Protein 8HJO (pdb70)

Structure (mmCIF, N/CA/C/O backbone):
data_8HJO
#
_entry.id   8HJO
#
_cell.length_a   58.159
_cell.length_b   78.270
_cell.length_c   96.625
_cell.angle_alpha   90.000
_cell.angle_beta   92.925
_cell.angle_gamma   90.000
#
_symmetry.space_group_name_H-M   'P 1 21 1'
#
loop_
_entity.id
_entity.type
_entity.pdbx_description
1 polymer glycosyltranseferease
2 non-polymer "URIDINE-5'-DIPHOSPHATE"
3 non-polymer 2-AMINO-2-HYDROXYMETHYL-PROPANE-1,3-DIOL
4 non-polymer DI(HYDROXYETHYL)ETHER
5 water water
#
loop_
_atom_site.group_PDB
_atom_site.id
_atom_site.type_symbol
_atom_site.label_atom_id
_atom_site.label_alt_id
_atom_site.label_comp_id
_atom_site.label_asym_id
_atom_site.label_entity_id
_atom_site.label_seq_id
_atom_site.pdbx_PDB_ins_code
_atom_site.Cartn_x
_atom_site.Cartn_y
_atom_site.Cartn_z
_atom_site.occupancy
_atom_site.B_iso_or_equiv
_atom_site.auth_seq_id
_atom_site.auth_comp_id
_atom_site.auth_asym_id
_atom_site.auth_atom_id
_atom_site.pdbx_PDB_model_num
ATOM 1 N N . THR A 1 9 ? -26.93100 -3.44100 16.89500 1.000 65.86000 9 THR A N 1
ATOM 2 C CA . THR A 1 9 ? -26.01600 -3.66700 15.78100 1.000 49.80000 9 THR A CA 1
ATOM 3 C C . THR A 1 9 ? -26.65900 -4.57900 14.73900 1.000 40.49000 9 THR A C 1
ATOM 4 O O . THR A 1 9 ? -27.24600 -5.60400 15.08700 1.000 45.01000 9 THR A O 1
ATOM 8 N N . THR A 1 10 ? -26.55600 -4.20700 13.46500 1.000 36.05000 10 THR A N 1
ATOM 9 C CA . THR A 1 10 ? -27.11200 -5.03700 12.40100 1.000 30.20000 10 THR A CA 1
ATOM 10 C C . THR A 1 10 ? -26.21900 -6.24600 12.14200 1.000 24.49000 10 THR A C 1
ATOM 11 O O . THR A 1 10 ? -25.00400 -6.11100 11.97300 1.000 27.02000 10 THR A O 1
ATOM 15 N N . THR A 1 11 ? -26.82900 -7.42600 12.09700 1.000 24.43000 11 THR A N 1
ATOM 16 C CA . THR A 1 11 ? -26.09800 -8.67000 11.94300 1.000 26.03000 11 THR A CA 1
ATOM 17 C C . THR A 1 11 ? -26.31700 -9.22600 10.54900 1.000 23.00000 11 THR A C 1
ATOM 18 O O . THR A 1 11 ? -27.41900 -9.13200 9.99300 1.000 22.86000 11 THR A O 1
ATOM 22 N N . ILE A 1 12 ? -25.25100 -9.80900 10.00100 1.000 18.03000 12 ILE A N 1
ATOM 23 C CA . ILE A 1 12 ? -25.25500 -10.42400 8.68300 1.000 17.89000 12 ILE A CA 1
ATOM 24 C C . ILE A 1 12 ? -24.66700 -11.81500 8.83300 1.000 18.33000 12 ILE A C 1
ATOM 25 O O . ILE A 1 12 ? -23.57600 -11.96700 9.39600 1.000 23.10000 12 ILE A O 1
ATOM 30 N N . LEU A 1 13 ? -25.36100 -12.82300 8.31900 1.000 16.54000 13 LEU A N 1
ATOM 31 C CA . LEU A 1 13 ? -24.75800 -14.14600 8.18400 1.000 17.11000 13 LEU A CA 1
ATOM 32 C C . LEU A 1 13 ? -24.28300 -14.29400 6.74500 1.000 19.49000 13 LEU A C 1
ATOM 33 O O . LEU A 1 13 ? -25.04300 -14.02300 5.80600 1.000 19.45000 13 LEU A O 1
ATOM 38 N N . MET A 1 14 ? -23.05800 -14.76800 6.57100 1.000 16.29000 14 MET A N 1
ATOM 39 C CA . MET A 1 14 ? -22.47300 -14.94000 5.24400 1.000 16.79000 14 MET A CA 1
ATOM 40 C C . MET A 1 14 ? -22.27000 -16.42000 4.98500 1.000 19.57000 14 MET A C 1
ATOM 41 O O . MET A 1 14 ? -21.73300 -17.13000 5.84000 1.000 19.83000 14 MET A O 1
ATOM 46 N N . LEU A 1 15 ? -22.72000 -16.88300 3.81700 1.000 15.51000 15 LEU A N 1
ATOM 47 C CA . LEU A 1 15 ? -22.62800 -18.29600 3.43200 1.000 14.52000 15 LEU A CA 1
ATOM 48 C C . LEU A 1 15 ? -21.94100 -18.43000 2.08300 1.000 17.21000 15 LEU A C 1
ATOM 49 O O . LEU A 1 15 ? -22.60000 -18.43300 1.03200 1.000 16.94000 15 LEU A O 1
ATOM 54 N N . PRO A 1 16 ? -20.62000 -18.53600 2.06800 1.000 16.03000 16 PRO A N 1
ATOM 55 C CA . PRO A 1 16 ? -19.91000 -18.81000 0.81000 1.000 12.86000 16 PRO A CA 1
ATOM 56 C C . PRO A 1 16 ? -20.12300 -20.24700 0.35100 1.000 13.48000 16 PRO A C 1
ATOM 57 O O . PRO A 1 16 ? -20.42700 -21.14600 1.14200 1.000 16.68000 16 PRO A O 1
ATOM 61 N N . TRP A 1 17 ? -19.93800 -20.47000 -0.94900 1.000 14.45000 17 TRP A N 1
ATOM 62 C CA . TRP A 1 17 ? -19.75200 -21.84100 -1.41900 1.000 16.26000 17 TRP A CA 1
ATOM 63 C C . TRP A 1 17 ? -18.44500 -22.40100 -0.83800 1.000 17.05000 17 TRP A C 1
ATOM 64 O O . TRP A 1 17 ? -17.53900 -21.66800 -0.44300 1.000 18.79000 17 TRP A O 1
ATOM 75 N N . LEU A 1 18 ? -18.36000 -23.72200 -0.77800 1.000 17.80000 18 LEU A N 1
ATOM 76 C CA . LEU A 1 18 ? -17.31700 -24.44200 -0.05400 1.000 17.54000 18 LEU A CA 1
ATOM 77 C C . LEU A 1 18 ? -15.96100 -24.45900 -0.75700 1.000 23.44000 18 LEU A C 1
ATOM 78 O O . LEU A 1 18 ? -15.22600 -25.43700 -0.59800 1.000 24.15000 18 LEU A O 1
ATOM 83 N N . GLY A 1 19 ? -15.62000 -23.45000 -1.54700 1.000 19.32000 19 GLY A N 1
ATOM 84 C CA . GLY A 1 19 ? -14.32900 -23.38400 -2.21000 1.000 18.52000 19 GLY A CA 1
ATOM 85 C C . GLY A 1 19 ? -13.47100 -22.30200 -1.58400 1.000 22.26000 19 GLY A C 1
ATOM 86 O O . GLY A 1 19 ? -13.98400 -21.28000 -1.12600 1.000 20.02000 19 GLY A O 1
ATOM 87 N N . TYR A 1 20 ? -12.14700 -22.53000 -1.58100 1.000 17.78000 20 TYR A N 1
ATOM 88 C CA . TYR A 1 20 ? -11.22300 -21.58700 -0.94600 1.000 19.41000 20 TYR A CA 1
ATOM 89 C C . TYR A 1 20 ? -11.31700 -20.18500 -1.54300 1.000 18.63000 20 TYR A C 1
ATOM 90 O O . TYR A 1 20 ? -11.26400 -19.18900 -0.81200 1.000 20.84000 20 TYR A O 1
ATOM 99 N N . GLY A 1 21 ? -11.43500 -20.08400 -2.86800 1.000 18.27000 21 GLY A N 1
ATOM 100 C CA . GLY A 1 21 ? -11.57000 -18.77300 -3.48800 1.000 19.43000 21 GLY A CA 1
ATOM 101 C C . GLY A 1 21 ? -12.84200 -18.06100 -3.07400 1.000 17.28000 21 GLY A C 1
ATOM 102 O O . GLY A 1 21 ? -12.84700 -16.84000 -2.89400 1.000 18.70000 21 GLY A O 1
ATOM 103 N N . HIS A 1 22 ? -13.93800 -18.80900 -2.93600 1.000 17.99000 22 HIS A N 1
ATOM 104 C CA . HIS A 1 22 ? -15.18900 -18.23700 -2.44600 1.000 19.60000 22 HIS A CA 1
ATOM 105 C C . HIS A 1 22 ? -15.07400 -17.81100 -0.98600 1.000 19.98000 22 HIS A C 1
ATOM 106 O O . HIS A 1 22 ? -15.53200 -16.72700 -0.60500 1.000 17.64000 22 HIS A O 1
ATOM 113 N N . LEU A 1 23 ? -14.53100 -18.68100 -0.13900 1.000 18.06000 23 LEU A N 1
ATOM 114 C CA . LEU A 1 23 ? -14.30000 -18.30500 1.25800 1.000 18.74000 23 LEU A CA 1
ATOM 115 C C . LEU A 1 23 ? -13.44500 -17.04100 1.35400 1.000 19.71000 23 LEU A C 1
ATOM 116 O O . LEU A 1 23 ? -13.72300 -16.15500 2.17200 1.000 21.30000 23 LEU A O 1
ATOM 121 N N A SER A 1 24 ? -12.39400 -16.95000 0.53100 0.760 18.73000 24 SER A N 1
ATOM 122 N N B SER A 1 24 ? -12.39700 -16.94900 0.53100 0.240 18.77000 24 SER A N 1
ATOM 123 C CA A SER A 1 24 ? -11.47600 -15.81800 0.60400 0.760 20.49000 24 SER A CA 1
ATOM 124 C CA B SER A 1 24 ? -11.47900 -15.81800 0.61200 0.240 20.51000 24 SER A CA 1
ATOM 125 C C A SER A 1 24 ? -12.19200 -14.51700 0.27100 0.760 21.00000 24 SER A C 1
ATOM 126 C C B SER A 1 24 ? -12.18300 -14.51300 0.26600 0.240 21.07000 24 SER A C 1
ATOM 127 O O A SER A 1 24 ? -12.06500 -13.52000 0.99100 0.760 20.34000 24 SER A O 1
ATOM 128 O O B SER A 1 24 ? -12.03200 -13.50700 0.96900 0.240 20.50000 24 SER A O 1
ATOM 133 N N . ALA A 1 25 ? -12.95800 -14.51000 -0.82000 1.000 18.23000 25 ALA A N 1
ATOM 134 C CA . ALA A 1 25 ? -13.63200 -13.28300 -1.21900 1.000 16.42000 25 ALA A CA 1
ATOM 135 C C . ALA A 1 25 ? -14.72200 -12.89700 -0.22300 1.000 17.08000 25 ALA A C 1
ATOM 136 O O . ALA A 1 25 ? -14.88400 -11.70700 0.08800 1.000 18.07000 25 ALA A O 1
ATOM 138 N N . PHE A 1 26 ? -15.48000 -13.88000 0.28100 1.000 15.99000 26 PHE A N 1
ATOM 139 C CA . PHE A 1 26 ? -16.48600 -13.58200 1.29500 1.000 15.03000 26 PHE A CA 1
ATOM 140 C C . PHE A 1 26 ? -15.83700 -13.01600 2.55400 1.000 16.70000 26 PHE A C 1
ATOM 141 O O . PHE A 1 26 ? -16.40100 -12.13500 3.20300 1.000 17.13000 26 PHE A O 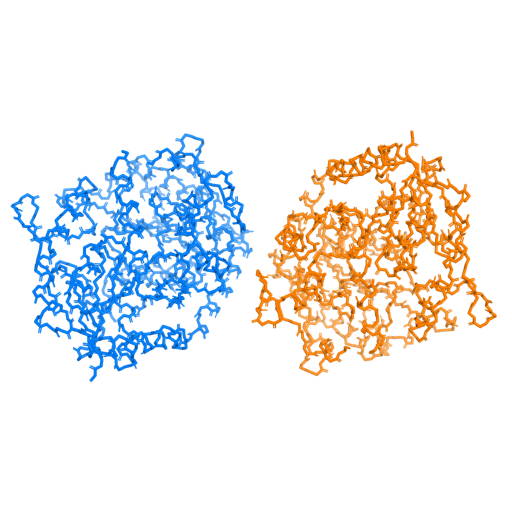1
ATOM 149 N N . LEU A 1 27 ? -14.66200 -13.53200 2.92900 1.000 17.62000 27 LEU A N 1
ATOM 150 C CA . LEU A 1 27 ? -13.99700 -13.04200 4.13600 1.000 19.41000 27 LEU A CA 1
ATOM 151 C C . LEU A 1 27 ? -13.54400 -11.60300 3.97100 1.000 21.45000 27 LEU A C 1
ATOM 152 O O . LEU A 1 27 ? -13.69900 -10.79600 4.89200 1.000 19.47000 27 LEU A O 1
ATOM 157 N N . GLU A 1 28 ? -12.99400 -11.25700 2.80300 1.000 18.68000 28 GLU A N 1
ATOM 158 C CA . GLU A 1 28 ? -12.62300 -9.86900 2.55700 1.000 19.12000 28 GLU A CA 1
ATOM 159 C C . GLU A 1 28 ? -13.83700 -8.95500 2.60500 1.000 22.57000 28 GLU A C 1
ATOM 160 O O . GLU A 1 28 ? -13.75200 -7.82700 3.11900 1.000 20.85000 28 GLU A O 1
ATOM 166 N N . LEU A 1 29 ? -14.97700 -9.41900 2.07100 1.000 18.31000 29 LEU A N 1
ATOM 167 C CA . LEU A 1 29 ? -16.19800 -8.62100 2.17300 1.000 20.84000 29 LEU A CA 1
ATOM 168 C C . LEU A 1 29 ? -16.65000 -8.50300 3.62500 1.000 19.31000 29 LEU A C 1
ATOM 169 O O . LEU A 1 29 ? -17.07600 -7.42600 4.06000 1.000 21.26000 29 LEU A O 1
ATOM 174 N N . ALA A 1 30 ? -16.52000 -9.58800 4.39700 1.000 18.87000 30 ALA A N 1
ATOM 175 C CA . ALA A 1 30 ? -16.87200 -9.55000 5.81400 1.000 18.76000 30 ALA A CA 1
ATOM 176 C C . ALA A 1 30 ? -16.04900 -8.51100 6.55100 1.000 24.83000 30 ALA A C 1
ATOM 177 O O . ALA A 1 30 ? -16.57900 -7.77500 7.38700 1.000 20.47000 30 ALA A O 1
ATOM 179 N N . LYS A 1 31 ? -14.74800 -8.45300 6.26900 1.000 22.67000 31 LYS A N 1
ATOM 180 C CA . LYS A 1 31 ? -13.90000 -7.45700 6.91700 1.000 21.77000 31 LYS A CA 1
ATOM 181 C C . LYS A 1 31 ? -14.39300 -6.05000 6.62300 1.000 24.53000 31 LYS A C 1
ATOM 182 O O . LYS A 1 31 ? -14.46900 -5.20500 7.52600 1.000 25.43000 31 LYS A O 1
ATOM 188 N N . SER A 1 32 ? -14.73700 -5.77900 5.36600 1.000 26.32000 32 SER A N 1
ATOM 189 C CA . SER A 1 32 ? -15.16900 -4.43600 5.00000 1.000 25.91000 32 SER A CA 1
ATOM 190 C C . SER A 1 32 ? -16.49900 -4.08400 5.65500 1.000 24.97000 32 SER A C 1
ATOM 191 O O . SER A 1 32 ? -16.71900 -2.93400 6.05300 1.000 30.02000 32 SER A O 1
ATOM 194 N N . LEU A 1 33 ? -17.40400 -5.05800 5.77700 1.000 23.64000 33 LEU A N 1
ATOM 195 C CA . LEU A 1 33 ? -18.67300 -4.79800 6.44800 1.000 20.25000 33 LEU A CA 1
ATOM 196 C C . LEU A 1 33 ? -18.47000 -4.58300 7.94600 1.000 24.70000 33 LEU A C 1
ATOM 197 O O . LEU A 1 33 ? -19.15900 -3.75900 8.55900 1.000 25.05000 33 LEU A O 1
ATOM 202 N N . SER A 1 34 ? -17.53800 -5.32300 8.55300 1.000 25.79000 34 SER A N 1
ATOM 203 C CA . SER A 1 34 ? -17.28800 -5.17900 9.98500 1.000 25.96000 34 SER A CA 1
ATOM 204 C C . SER A 1 34 ? -16.81400 -3.77900 10.32500 1.000 30.70000 34 SER A C 1
ATOM 205 O O . SER A 1 34 ? -17.15600 -3.25400 11.39100 1.000 30.99000 34 SER A O 1
ATOM 208 N N . ARG A 1 35 ? -16.04200 -3.15500 9.42900 1.000 29.43000 35 ARG A N 1
ATOM 209 C CA . ARG A 1 35 ? -15.58900 -1.78500 9.65500 1.000 34.09000 35 ARG A CA 1
ATOM 210 C C . ARG A 1 35 ? -16.72700 -0.77600 9.54400 1.000 35.37000 35 ARG A C 1
ATOM 211 O O . ARG A 1 35 ? -16.57000 0.36800 9.97900 1.000 37.29000 35 ARG A O 1
ATOM 219 N N . ARG A 1 36 ? -17.86500 -1.17000 8.97400 1.000 32.13000 36 ARG A N 1
ATOM 220 C CA . ARG A 1 36 ? -19.04100 -0.31600 8.89800 1.000 27.60000 36 ARG A CA 1
ATOM 221 C C . ARG A 1 36 ? -20.06100 -0.64200 9.98600 1.000 31.59000 36 ARG A C 1
ATOM 222 O O . ARG A 1 36 ? -21.25200 -0.36500 9.81500 1.000 37.21000 36 ARG A O 1
ATOM 230 N N . ASN A 1 37 ? -19.61100 -1.24600 11.08800 1.000 34.57000 37 ASN A N 1
ATOM 231 C CA . ASN A 1 37 ? -20.45500 -1.55200 12.24700 1.000 43.72000 37 ASN A CA 1
ATOM 232 C C . ASN A 1 37 ? -21.57400 -2.53000 11.89500 1.000 48.98000 37 ASN A C 1
ATOM 233 O O . ASN A 1 37 ? -22.72900 -2.37000 12.30200 1.000 50.65000 37 ASN A O 1
ATOM 238 N N . PHE A 1 38 ? -21.23200 -3.54300 11.11400 1.000 30.57000 38 PHE A N 1
ATOM 239 C CA . PHE A 1 38 ? -22.02800 -4.75300 11.02000 1.000 28.38000 38 PHE A CA 1
ATOM 240 C C . PHE A 1 38 ? -21.34300 -5.82900 11.84500 1.000 24.45000 38 PHE A C 1
ATOM 241 O O . PHE A 1 38 ? -20.11400 -5.85700 11.94900 1.000 30.41000 38 PHE A O 1
ATOM 249 N N . HIS A 1 39 ? -22.14000 -6.69900 12.45400 1.000 25.44000 39 HIS A N 1
ATOM 250 C CA . HIS A 1 39 ? -21.62500 -7.90200 13.09100 1.000 23.62000 39 HIS A CA 1
ATOM 251 C C . HIS A 1 39 ? -21.83400 -9.06200 12.12600 1.000 19.86000 39 HIS A C 1
ATOM 252 O O . HIS A 1 39 ? -22.94000 -9.23800 11.61200 1.000 22.24000 39 HIS A O 1
ATOM 259 N N . ILE A 1 40 ? -20.77700 -9.83000 11.85900 1.000 22.57000 40 ILE A N 1
ATOM 260 C CA . ILE A 1 40 ? -20.81600 -10.88000 10.83900 1.000 21.62000 40 ILE A CA 1
ATOM 261 C C . ILE A 1 40 ? -20.76300 -12.25100 11.49400 1.000 26.49000 40 ILE A C 1
ATOM 262 O O . ILE A 1 40 ? -19.87600 -12.52300 12.31400 1.000 26.26000 40 ILE A O 1
ATOM 267 N N . TYR A 1 41 ? -21.70000 -13.12000 11.11700 1.000 21.70000 41 TYR A N 1
ATOM 268 C CA . TYR A 1 41 ? -21.58100 -14.55800 11.33000 1.000 21.24000 41 TYR A CA 1
ATOM 269 C C . TYR A 1 41 ? -21.08600 -15.17900 10.03100 1.000 22.20000 41 TYR A C 1
ATOM 270 O O . TYR A 1 41 ? -21.75000 -15.06700 8.99300 1.000 22.29000 41 TYR A O 1
ATOM 279 N N . PHE A 1 42 ? -19.93400 -15.82000 10.08400 1.000 18.73000 42 PHE A N 1
ATOM 280 C CA . PHE A 1 42 ? -19.30000 -16.36200 8.89000 1.000 19.38000 42 PHE A CA 1
ATOM 281 C C . PHE A 1 42 ? -19.44500 -17.87500 8.94100 1.000 20.62000 42 PHE A C 1
ATOM 282 O O . PHE A 1 42 ? -18.84900 -18.52400 9.80700 1.000 18.96000 42 PHE A O 1
ATOM 290 N N . CYS A 1 43 ? -20.22600 -18.43800 8.01200 1.000 16.78000 43 CYS A N 1
ATOM 291 C CA . CYS A 1 43 ? -20.71700 -19.80700 8.11900 1.000 18.01000 43 CYS A CA 1
ATOM 292 C C . CYS A 1 43 ? -20.09000 -20.70000 7.05500 1.000 22.58000 43 CYS A C 1
ATOM 293 O O . CYS A 1 43 ? -20.23300 -20.43100 5.85400 1.000 20.87000 43 CYS A O 1
ATOM 296 N N . SER A 1 44 ? -19.40600 -21.77100 7.48600 1.000 18.09000 44 SER A N 1
ATOM 297 C CA . SER A 1 44 ? -18.92000 -22.77700 6.53900 1.000 18.51000 44 SER A CA 1
ATOM 298 C C . SER A 1 44 ? -18.61500 -24.08000 7.27300 1.000 22.28000 44 SER A C 1
ATOM 299 O O . SER A 1 44 ? -18.81800 -24.20100 8.48100 1.000 19.36000 44 SER A O 1
ATOM 302 N N . THR A 1 45 ? -18.12800 -25.06400 6.52200 1.000 20.21000 45 THR A N 1
ATOM 303 C CA . THR A 1 45 ? -17.71300 -26.32100 7.12500 1.000 18.50000 45 THR A CA 1
ATOM 304 C C . THR A 1 45 ? -16.42100 -26.12800 7.91500 1.000 18.16000 45 THR A C 1
ATOM 305 O O . THR A 1 45 ? -15.64100 -25.20400 7.67000 1.000 23.17000 45 THR A O 1
ATOM 309 N N . SER A 1 46 ? -16.19900 -27.01800 8.88200 1.000 21.52000 46 SER A N 1
ATOM 310 C CA . SER A 1 46 ? -15.06300 -26.83100 9.78000 1.000 23.84000 46 SER A CA 1
ATOM 311 C C . SER A 1 46 ? -13.74100 -26.83100 9.01700 1.000 22.84000 46 SER A C 1
ATOM 312 O O . SER A 1 46 ? -12.83600 -26.04700 9.32600 1.000 26.34000 46 SER A O 1
ATOM 315 N N . VAL A 1 47 ? -13.61200 -27.69300 8.00800 1.000 22.63000 47 VAL A N 1
ATOM 316 C CA . VAL A 1 47 ? -12.35000 -27.76400 7.28300 1.000 22.10000 47 VAL A CA 1
ATOM 317 C C . VAL A 1 47 ? -12.09300 -26.45500 6.55200 1.000 22.11000 47 VAL A C 1
ATOM 318 O O . VAL A 1 47 ? -10.94400 -26.01300 6.43300 1.000 26.43000 47 VAL A O 1
ATOM 322 N N . ASN A 1 48 ? -13.15900 -25.79600 6.08300 1.000 22.73000 48 ASN A N 1
ATOM 323 C CA . ASN A 1 48 ? -12.98800 -24.51100 5.41500 1.000 20.91000 48 ASN A CA 1
ATOM 324 C C . ASN A 1 48 ? -12.69200 -23.40700 6.41500 1.000 23.82000 48 ASN A C 1
ATOM 325 O O . ASN A 1 48 ? -11.86500 -22.52500 6.14900 1.000 25.34000 48 ASN A O 1
ATOM 330 N N . LEU A 1 49 ? -13.37000 -23.42700 7.56500 1.000 20.89000 49 LEU A N 1
ATOM 331 C CA . LEU A 1 49 ? -13.12100 -22.39700 8.56400 1.000 26.06000 49 LEU A CA 1
ATOM 332 C C . LEU A 1 49 ? -11.68100 -22.46700 9.05300 1.000 23.95000 49 LEU A C 1
ATOM 333 O O . LEU A 1 49 ? -11.03800 -21.43200 9.25200 1.000 29.56000 49 LEU A O 1
ATOM 338 N N . ASP A 1 50 ? -11.14100 -23.68300 9.20800 1.000 26.48000 50 ASP A N 1
ATOM 339 C CA . ASP A 1 50 ? -9.75700 -23.79000 9.66600 1.000 28.67000 50 ASP A CA 1
ATOM 340 C C . ASP A 1 50 ? -8.78100 -23.24500 8.63700 1.000 28.21000 50 ASP A C 1
ATOM 341 O O . ASP A 1 50 ? -7.77700 -22.63800 9.00700 1.000 31.76000 50 ASP A O 1
ATOM 346 N N . ALA A 1 51 ? -9.06300 -23.43500 7.34800 1.000 24.36000 51 ALA A N 1
ATOM 347 C CA . ALA A 1 51 ? -8.18100 -22.92100 6.31100 1.000 28.80000 51 ALA A CA 1
ATOM 348 C C . ALA A 1 51 ? -8.20500 -21.40100 6.24500 1.000 32.98000 51 ALA A C 1
ATOM 349 O O . ALA A 1 51 ? -7.19100 -20.78200 5.91300 1.000 30.94000 51 ALA A O 1
ATOM 351 N N . ILE A 1 52 ? -9.34000 -20.78100 6.54900 1.000 26.89000 52 ILE A N 1
ATOM 352 C CA . ILE A 1 52 ? -9.45400 -19.33600 6.40900 1.000 28.89000 52 ILE A CA 1
ATOM 353 C C . ILE A 1 52 ? -9.13100 -18.56500 7.69000 1.000 30.42000 52 ILE A C 1
ATOM 354 O O . ILE A 1 52 ? -8.82200 -17.36800 7.61300 1.000 31.79000 52 ILE A O 1
ATOM 359 N N . LYS A 1 53 ? -9.19800 -19.20900 8.85500 1.000 35.27000 53 LYS A N 1
ATOM 360 C CA . LYS A 1 53 ? -8.90600 -18.52100 10.11200 1.000 37.91000 53 LYS A CA 1
ATOM 361 C C . LYS A 1 53 ? -7.58000 -17.76700 10.11900 1.000 41.36000 53 LYS A C 1
ATOM 362 O O . LYS A 1 53 ? -7.56100 -16.62800 10.62100 1.000 39.26000 53 LYS A O 1
ATOM 368 N N . PRO A 1 54 ? -6.46800 -18.29700 9.59100 1.000 37.12000 54 PRO A N 1
ATOM 369 C CA . PRO A 1 54 ? -5.21800 -17.51800 9.61700 1.000 41.28000 54 PRO A CA 1
ATOM 370 C C . PRO A 1 54 ? -5.31200 -16.19700 8.87900 1.000 35.77000 54 PRO A C 1
ATOM 371 O O . PRO A 1 54 ? -4.51300 -15.29300 9.15000 1.000 34.37000 54 PRO A O 1
ATOM 375 N N . LYS A 1 55 ? -6.26700 -16.04500 7.96800 1.000 30.74000 55 LYS A N 1
ATOM 376 C CA . LYS A 1 55 ? -6.39200 -14.82200 7.19500 1.000 33.01000 55 LYS A CA 1
ATOM 377 C C . LYS A 1 55 ? -7.18700 -13.74100 7.91300 1.000 30.50000 55 LYS A C 1
ATOM 378 O O . LYS A 1 55 ? -7.37800 -12.66500 7.34700 1.000 33.27000 55 LYS A O 1
ATOM 384 N N . LEU A 1 56 ? -7.65300 -13.99100 9.13200 1.000 26.63000 56 LEU A N 1
ATOM 385 C CA . LEU A 1 56 ? -8.43900 -12.99900 9.85300 1.000 31.64000 56 LEU A CA 1
ATOM 386 C C . LEU A 1 56 ? -7.60800 -12.40200 10.98100 1.000 32.02000 56 LEU A C 1
ATOM 387 O O . LEU A 1 56 ? -7.37600 -13.07900 11.99500 1.000 34.51000 56 LEU A O 1
ATOM 392 N N . PRO A 1 57 ? -7.13800 -11.16300 10.84600 1.000 32.53000 57 PRO A N 1
ATOM 393 C CA . PRO A 1 57 ? -6.42300 -10.50600 11.95100 1.000 34.96000 57 PRO A CA 1
ATOM 394 C C . PRO A 1 57 ? -7.25600 -10.44200 13.22500 1.000 41.78000 57 PRO A C 1
ATOM 395 O O . PRO A 1 57 ? -8.48600 -10.35000 13.18600 1.000 38.28000 57 PRO A O 1
ATOM 399 N N . SER A 1 58 ? -6.55600 -10.47400 14.36400 1.000 48.91000 58 SER A N 1
ATOM 400 C CA . SER A 1 58 ? -7.19900 -10.39100 15.67300 1.000 41.10000 58 SER A CA 1
ATOM 401 C C . SER A 1 58 ? -8.05700 -9.14000 15.83300 1.000 37.77000 58 SER A C 1
ATOM 402 O O . SER A 1 58 ? -8.98600 -9.14000 16.64800 1.000 41.39000 58 SER A O 1
ATOM 405 N N . SER A 1 59 ? -7.76800 -8.08600 15.06600 1.000 38.00000 59 SER A N 1
ATOM 406 C CA . SER A 1 59 ? -8.57500 -6.87400 15.11300 1.000 35.47000 59 SER A CA 1
ATOM 407 C C . SER A 1 59 ? -10.05100 -7.12900 14.81300 1.000 42.11000 59 SER A C 1
ATOM 408 O O . SER A 1 59 ? -10.90200 -6.31700 15.19000 1.000 41.03000 59 SER A O 1
ATOM 411 N N . PHE A 1 60 ? -10.37800 -8.23700 14.15000 1.000 33.59000 60 PHE A N 1
ATOM 412 C CA . PHE A 1 60 ? -11.75600 -8.55200 13.79400 1.000 30.60000 60 PHE A CA 1
ATOM 413 C C . PHE A 1 60 ? -12.39600 -9.59000 14.70600 1.000 36.54000 60 PHE A C 1
ATOM 414 O O . PHE A 1 60 ? -13.54200 -9.97300 14.46400 1.000 32.45000 60 PHE A O 1
ATOM 422 N N . SER A 1 61 ? -11.69200 -10.05300 15.74500 1.000 32.52000 61 SER A N 1
ATOM 423 C CA . SER A 1 61 ? -12.16400 -11.20700 16.50900 1.000 35.22000 61 SER A CA 1
ATOM 424 C C . SER A 1 61 ? -13.53400 -10.97100 17.13500 1.000 31.27000 61 SER A C 1
ATOM 425 O O . SER A 1 61 ? -14.29100 -11.92500 17.34600 1.000 48.51000 61 SER A O 1
ATOM 428 N N . ASP A 1 62 ? -13.87000 -9.71800 17.43500 1.000 36.64000 62 ASP A N 1
ATOM 429 C CA . ASP A 1 62 ? -15.12700 -9.37000 18.08700 1.000 37.90000 62 ASP A CA 1
ATOM 430 C C . ASP A 1 62 ? -16.29100 -9.21100 17.11700 1.000 49.23000 62 ASP A C 1
ATOM 431 O O . ASP A 1 62 ? -17.44700 -9.35000 17.53000 1.000 43.55000 62 ASP A O 1
ATOM 436 N N . SER A 1 63 ? -16.01800 -8.90400 15.85200 1.000 32.62000 63 SER A N 1
ATOM 437 C CA . SER A 1 63 ? -17.06000 -8.51600 14.91400 1.000 29.10000 63 SER A CA 1
ATOM 438 C C . SER A 1 63 ? -17.30800 -9.54000 13.82100 1.000 26.14000 63 SER A C 1
ATOM 439 O O . SER A 1 63 ? -18.29400 -9.40100 13.08600 1.000 28.02000 63 SER A O 1
ATOM 442 N N . ILE A 1 64 ? -16.43600 -10.53700 13.67600 1.000 28.74000 64 ILE A N 1
ATOM 443 C CA . ILE A 1 64 ? -16.59500 -11.60600 12.69800 1.000 26.36000 64 ILE A CA 1
ATOM 444 C C . ILE A 1 64 ? -16.48200 -12.92200 13.45100 1.000 35.04000 64 ILE A C 1
ATOM 445 O O . ILE A 1 64 ? -15.39500 -13.28600 13.91200 1.000 34.56000 64 ILE A O 1
ATOM 450 N N . GLN A 1 65 ? -17.59800 -13.63400 13.56700 1.000 26.00000 65 GLN A N 1
ATOM 451 C CA . GLN A 1 65 ? -17.72100 -14.85700 14.34900 1.000 25.44000 65 GLN A CA 1
ATOM 452 C C . GLN A 1 65 ? -17.94100 -16.03200 13.40600 1.000 28.81000 65 GLN A C 1
ATOM 453 O O . GLN A 1 65 ? -18.80700 -15.97000 12.52700 1.000 28.37000 65 GLN A O 1
ATOM 459 N N . PHE A 1 66 ? -17.15000 -17.08900 13.57000 1.000 25.92000 66 PHE A N 1
ATOM 460 C CA . PHE A 1 66 ? -17.30400 -18.26400 12.72300 1.000 25.02000 66 PHE A CA 1
ATOM 461 C C . PHE A 1 66 ? -18.38200 -19.19400 13.26500 1.000 31.34000 66 PHE A C 1
ATOM 462 O O . PHE A 1 66 ? -18.47100 -19.43400 14.46900 1.000 30.83000 66 PHE A O 1
ATOM 470 N N . VAL A 1 67 ? -19.20000 -19.72400 12.36000 1.000 20.77000 67 VAL A N 1
ATOM 471 C CA . VAL A 1 67 ? -20.29000 -20.62400 12.70100 1.000 19.48000 67 VAL A CA 1
ATOM 472 C C . VAL A 1 67 ? -20.12100 -21.86700 11.84400 1.000 24.56000 67 VAL A C 1
ATOM 473 O O . VAL A 1 67 ? -20.04600 -21.76700 10.61600 1.000 23.78000 67 VAL A O 1
ATOM 477 N N . GLU A 1 68 ? -20.05000 -23.03100 12.47800 1.000 20.12000 68 GLU A N 1
ATOM 478 C CA . GLU A 1 68 ? -19.82000 -24.26000 11.73800 1.000 22.66000 68 GLU A CA 1
ATOM 479 C C . GLU A 1 68 ? -21.11200 -24.80700 11.15300 1.000 24.08000 68 GLU A C 1
ATOM 480 O O . GLU A 1 68 ? -22.13300 -24.89300 11.83800 1.000 28.19000 68 GLU A O 1
ATOM 486 N N . LEU A 1 69 ? -21.05700 -25.18000 9.88200 1.000 24.19000 69 LEU A N 1
ATOM 487 C CA . LEU A 1 69 ? -22.13800 -25.86600 9.18900 1.000 18.75000 69 LEU A CA 1
ATOM 488 C C . LEU A 1 69 ? -21.73000 -27.32300 9.04300 1.000 19.61000 69 LEU A C 1
ATOM 489 O O . LEU A 1 69 ? -20.58300 -27.60500 8.68200 1.000 21.85000 69 LEU A O 1
ATOM 494 N N . HIS A 1 70 ? -22.63800 -28.24500 9.34800 1.000 20.96000 70 HIS A N 1
ATOM 495 C CA . HIS A 1 70 ? -22.34000 -29.66800 9.24900 1.000 28.13000 70 HIS A CA 1
ATOM 496 C C . HIS A 1 70 ? -23.02300 -30.25700 8.02600 1.000 24.90000 70 HIS A C 1
ATOM 497 O O . HIS A 1 70 ? -24.22300 -30.04500 7.81500 1.000 24.71000 70 HIS A O 1
ATOM 504 N N . LEU A 1 71 ? -22.25300 -30.98900 7.22400 1.000 19.24000 71 LEU A N 1
ATOM 505 C CA . LEU A 1 71 ? -22.74700 -31.75700 6.10000 1.000 19.97000 71 LEU A CA 1
ATOM 506 C C . LEU A 1 71 ? -22.87600 -33.21900 6.49300 1.000 23.55000 71 LEU A C 1
ATOM 507 O O . LEU A 1 71 ? -22.22100 -33.67600 7.43300 1.000 25.82000 71 LEU A O 1
ATOM 512 N N . PRO A 1 72 ? -23.71500 -33.98600 5.80100 1.000 22.86000 72 PRO A N 1
ATOM 513 C CA . PRO A 1 72 ? -23.72100 -35.44400 6.01000 1.000 24.14000 72 PRO A CA 1
ATOM 514 C C . PRO A 1 72 ? -22.33400 -36.02800 5.78300 1.000 31.17000 72 PRO A C 1
ATOM 515 O O . PRO A 1 72 ? -21.61000 -35.61600 4.87600 1.000 28.76000 72 PRO A O 1
ATOM 519 N N . SER A 1 73 ? -21.95500 -36.98200 6.63600 1.000 30.68000 73 SER A N 1
ATOM 520 C CA . SER A 1 73 ? -20.62100 -37.55800 6.62800 1.000 36.14000 73 SER A CA 1
ATOM 521 C C . SER A 1 73 ? -20.70500 -39.07400 6.52800 1.000 36.25000 73 SER A C 1
ATOM 522 O O . SER A 1 73 ? -21.67900 -39.69400 6.96000 1.000 35.13000 73 SER A O 1
ATOM 525 N N . SER A 1 74 ? -19.66400 -39.65800 5.95100 1.000 30.77000 74 SER A N 1
ATOM 526 C CA . SER A 1 74 ? -19.50600 -41.10300 5.86700 1.000 30.64000 74 SER A CA 1
ATOM 527 C C . SER A 1 74 ? -18.01900 -41.38600 5.76900 1.000 31.42000 74 SER A C 1
ATOM 528 O O . SER A 1 74 ? -17.25000 -40.51100 5.36100 1.000 29.18000 74 SER A O 1
ATOM 531 N N . PRO A 1 75 ? -17.57400 -42.58500 6.15800 1.000 31.99000 75 PRO A N 1
ATOM 532 C CA . PRO A 1 75 ? -16.12800 -42.87600 6.08900 1.000 32.69000 75 PRO A CA 1
ATOM 533 C C . PRO A 1 75 ? -15.52900 -42.58000 4.73200 1.000 31.13000 75 PRO A C 1
ATOM 534 O O . PRO A 1 75 ? -14.35400 -42.20400 4.62700 1.000 33.78000 75 PRO A O 1
ATOM 538 N N . GLU A 1 76 ? -16.31800 -42.71800 3.68400 1.000 30.07000 76 GLU A N 1
ATOM 539 C CA . GLU A 1 76 ? -15.84800 -42.49700 2.33400 1.000 41.45000 76 GLU A CA 1
ATOM 540 C C . GLU A 1 76 ? -15.99100 -41.04700 1.88400 1.000 37.39000 76 GLU A C 1
ATOM 541 O O . GLU A 1 76 ? -15.41500 -40.66400 0.85900 1.000 38.10000 76 GLU A O 1
ATOM 547 N N . PHE A 1 77 ? -16.73000 -40.23500 2.63200 1.000 31.66000 77 PHE A N 1
ATOM 548 C CA . PHE A 1 77 ? -16.80300 -38.79000 2.40200 1.000 26.28000 77 PHE A CA 1
ATOM 549 C C . PHE A 1 77 ? -16.82000 -38.10200 3.75900 1.000 22.24000 77 PHE A C 1
ATOM 550 O O . PHE A 1 77 ? -17.84800 -37.57200 4.19900 1.000 27.30000 77 PHE A O 1
ATOM 558 N N . PRO A 1 78 ? -15.68600 -38.09700 4.45600 1.000 24.49000 78 PRO A N 1
ATOM 559 C CA . PRO A 1 78 ? -15.65500 -37.58800 5.82400 1.000 25.57000 78 PRO A CA 1
ATOM 560 C C . PRO A 1 78 ? -15.51300 -36.07600 5.83500 1.000 26.15000 78 PRO A C 1
ATOM 561 O O . PRO A 1 78 ? -15.24200 -35.47000 4.78900 1.000 24.44000 78 PRO A O 1
ATOM 565 N N . PRO A 1 79 ? -15.66400 -35.43800 7.00100 1.000 25.50000 79 PRO A N 1
ATOM 566 C CA . PRO A 1 79 ? -15.69600 -33.96500 7.03800 1.000 25.51000 79 PRO A CA 1
ATOM 567 C C . PRO A 1 79 ? -14.42900 -33.28000 6.54500 1.000 25.87000 79 PRO A C 1
ATOM 568 O O . PRO A 1 79 ? -14.50800 -32.11800 6.11300 1.000 23.66000 79 PRO A O 1
ATOM 572 N N . HIS A 1 80 ? -13.26200 -33.93600 6.58400 1.000 23.06000 80 HIS A N 1
ATOM 573 C CA . HIS A 1 80 ? -12.09900 -33.20700 6.09400 1.000 25.91000 80 HIS A CA 1
ATOM 574 C C . HIS A 1 80 ? -12.10100 -33.05800 4.58000 1.000 23.99000 80 HIS A C 1
ATOM 575 O O . HIS A 1 80 ? -11.28600 -32.28700 4.05800 1.000 26.07000 80 HIS A O 1
ATOM 582 N N . LEU A 1 81 ? -13.02600 -33.71900 3.87800 1.000 21.18000 81 LEU A N 1
ATOM 583 C CA . LEU A 1 81 ? -13.19100 -33.54400 2.44100 1.000 18.62000 81 LEU A CA 1
ATOM 584 C C . LEU A 1 81 ? -14.33000 -32.60100 2.08200 1.000 20.40000 81 LEU A C 1
ATOM 585 O O . LEU A 1 81 ? -14.68200 -32.51100 0.90500 1.000 21.84000 81 LEU A O 1
ATOM 590 N N . HIS A 1 82 ? -14.92300 -31.90400 3.05100 1.000 19.46000 82 HIS A N 1
ATOM 591 C CA . HIS A 1 82 ? -16.09500 -31.07000 2.76700 1.000 19.72000 82 HIS A CA 1
ATOM 592 C C . HIS A 1 82 ? -15.66200 -29.67000 2.33300 1.000 21.25000 82 HIS A C 1
ATOM 593 O O . HIS A 1 82 ? -16.03000 -28.65500 2.92400 1.000 20.15000 82 HIS A O 1
ATOM 600 N N . THR A 1 83 ? -14.85500 -29.65700 1.27000 1.000 18.18000 83 THR A N 1
ATOM 601 C CA . THR A 1 83 ? -14.30300 -28.46200 0.64800 1.000 16.55000 83 THR A CA 1
ATOM 602 C C . THR A 1 83 ? -13.86200 -28.84600 -0.75900 1.000 19.46000 83 THR A C 1
ATOM 603 O O . THR A 1 83 ? -13.52300 -30.01100 -1.00400 1.000 21.74000 83 THR A O 1
ATOM 607 N N . THR A 1 84 ? -13.86000 -27.87500 -1.68700 1.000 16.75000 84 THR A N 1
ATOM 608 C CA . THR A 1 84 ? -13.27300 -28.16900 -2.99300 1.000 14.41000 84 THR A CA 1
ATOM 609 C C . THR A 1 84 ? -11.75500 -28.12600 -2.97900 1.000 14.87000 84 THR A C 1
ATOM 610 O O . THR A 1 84 ? -11.13800 -28.54200 -3.96500 1.000 19.16000 84 THR A O 1
ATOM 614 N N . ASN A 1 85 ? -11.15000 -27.62500 -1.90200 1.000 17.02000 85 ASN A N 1
ATOM 615 C CA . ASN A 1 85 ? -9.70900 -27.37700 -1.85800 1.000 18.47000 85 ASN A CA 1
ATOM 616 C C . ASN A 1 85 ? -8.96500 -28.70600 -1.90300 1.000 24.04000 85 ASN A C 1
ATOM 617 O O . ASN A 1 85 ? -8.90500 -29.43300 -0.91300 1.000 25.35000 85 ASN A O 1
ATOM 622 N N . GLY A 1 86 ? -8.40000 -29.02700 -3.06200 1.000 20.77000 86 GLY A N 1
ATOM 623 C CA . GLY A 1 86 ? -7.71000 -30.29100 -3.22900 1.000 24.56000 86 GLY A CA 1
ATOM 624 C C . GLY A 1 86 ? -8.62300 -31.49100 -3.34800 1.000 26.84000 86 GLY A C 1
ATOM 625 O O . GLY A 1 86 ? -8.15200 -32.62900 -3.25500 1.000 25.21000 86 GLY A O 1
ATOM 626 N N . LEU A 1 87 ? -9.90700 -31.27400 -3.56300 1.000 18.82000 87 LEU A N 1
ATOM 627 C CA . LEU A 1 87 ? -10.84700 -32.38400 -3.63800 1.000 19.76000 87 LEU A CA 1
ATOM 628 C C . LEU A 1 87 ? -10.64900 -33.13600 -4.94800 1.000 20.69000 87 LEU A C 1
ATOM 629 O O . LEU A 1 87 ? -10.52600 -32.50300 -6.00200 1.000 21.67000 87 LEU A O 1
ATOM 634 N N . PRO A 1 88 ? -10.61500 -34.46800 -4.93100 1.000 22.15000 88 PRO A N 1
ATOM 635 C CA . PRO A 1 88 ? -10.67300 -35.22300 -6.18400 1.000 26.33000 88 PRO A CA 1
ATOM 636 C C . PRO A 1 88 ? -11.83100 -34.72700 -7.02300 1.000 26.75000 88 PRO A C 1
ATOM 637 O O . PRO A 1 88 ? -12.95500 -34.62100 -6.51700 1.000 25.30000 88 PRO A O 1
ATOM 641 N N . PRO A 1 89 ? -11.60400 -34.36500 -8.28700 1.000 25.41000 89 PRO A N 1
ATOM 642 C CA . PRO A 1 89 ? -12.69800 -33.76900 -9.06500 1.000 27.51000 89 PRO A CA 1
ATOM 643 C C . PRO A 1 89 ? -13.91800 -34.67000 -9.17700 1.000 23.20000 89 PRO A C 1
ATOM 644 O O . PRO A 1 89 ? -15.04300 -34.16300 -9.30100 1.000 26.80000 89 PRO A O 1
ATOM 648 N N . THR A 1 90 ? -13.74000 -35.98600 -9.10300 1.000 27.06000 90 THR A N 1
ATOM 649 C CA . THR A 1 90 ? -14.90900 -36.84700 -9.23300 1.000 24.81000 90 THR A CA 1
ATOM 650 C C . THR A 1 90 ? -15.80000 -36.81400 -7.99600 1.000 24.50000 90 THR A C 1
ATOM 651 O O . THR A 1 90 ? -16.90700 -37.36700 -8.04400 1.000 23.82000 90 THR A O 1
ATOM 655 N N . LEU A 1 91 ? -15.35000 -36.19000 -6.90400 1.000 24.08000 91 LEU A N 1
ATOM 656 C CA . LEU A 1 91 ? -16.17800 -35.98000 -5.71600 1.000 22.58000 91 LEU A CA 1
ATOM 657 C C . LEU A 1 91 ? -16.93500 -34.66100 -5.74000 1.000 21.39000 91 LEU A C 1
ATOM 658 O O . LEU A 1 91 ? -17.73100 -34.40900 -4.83100 1.000 20.93000 91 LEU A O 1
ATOM 663 N N . MET A 1 92 ? -16.72000 -33.81500 -6.75000 1.000 21.71000 92 MET A N 1
ATOM 664 C CA . MET A 1 92 ? -17.44800 -32.54700 -6.82700 1.000 21.87000 92 MET A CA 1
ATOM 665 C C . MET A 1 92 ? -18.96600 -32.70600 -6.82100 1.000 21.01000 92 MET A C 1
ATOM 666 O O . MET A 1 92 ? -19.63000 -31.95000 -6.08900 1.000 21.97000 92 MET A O 1
ATOM 671 N N . PRO A 1 93 ? -19.58200 -33.62900 -7.57700 1.000 25.01000 93 PRO A N 1
ATOM 672 C CA . PRO A 1 93 ? -21.04700 -33.77700 -7.45400 1.000 24.52000 93 PRO A CA 1
ATOM 673 C C . PRO A 1 93 ? -21.50100 -34.17700 -6.06400 1.000 18.95000 93 PRO A C 1
ATOM 674 O O . PRO A 1 93 ? -22.51600 -33.65100 -5.58900 1.000 20.80000 93 PRO A O 1
ATOM 678 N N . ALA A 1 94 ? -20.76000 -35.05600 -5.38800 1.000 19.03000 94 ALA A N 1
ATOM 679 C CA . ALA A 1 94 ? -21.11300 -35.42600 -4.01700 1.000 18.54000 94 ALA A CA 1
ATOM 680 C C . ALA A 1 94 ? -21.05500 -34.22100 -3.08200 1.000 17.57000 94 ALA A C 1
ATOM 681 O O . ALA A 1 94 ? -21.89800 -34.08200 -2.18900 1.000 18.39000 94 ALA A O 1
ATOM 683 N N . LEU A 1 95 ? -20.05800 -33.34500 -3.26100 1.000 17.91000 95 LEU A N 1
ATOM 684 C CA . LEU A 1 95 ? -19.96000 -32.17600 -2.39100 1.000 17.89000 95 LEU A CA 1
ATOM 685 C C . LEU A 1 95 ? -21.14600 -31.22700 -2.58700 1.000 17.34000 95 LEU A C 1
ATOM 686 O O . LEU A 1 95 ? -21.70500 -30.70600 -1.61500 1.000 18.53000 95 LEU A O 1
ATOM 691 N N . HIS A 1 96 ? -21.54800 -30.99100 -3.83500 1.000 18.25000 96 HIS A N 1
ATOM 692 C CA . HIS A 1 96 ? -22.71300 -30.14700 -4.07300 1.000 17.60000 96 HIS A CA 1
ATOM 693 C C . HIS A 1 96 ? -23.95700 -30.74700 -3.43500 1.000 16.91000 96 HIS A C 1
ATOM 694 O O . HIS A 1 96 ? -24.75800 -30.03800 -2.81500 1.000 18.41000 96 HIS A O 1
ATOM 701 N N . GLN A 1 97 ? -24.12900 -32.06000 -3.58600 1.000 16.86000 97 GLN A N 1
ATOM 702 C CA . GLN A 1 97 ? -25.29300 -32.73000 -3.02100 1.000 19.70000 97 GLN A CA 1
ATOM 703 C C . GLN A 1 97 ? -25.26100 -32.67900 -1.50000 1.000 16.52000 97 GLN A C 1
ATOM 704 O O . GLN A 1 97 ? -26.28400 -32.38600 -0.86800 1.000 18.00000 97 GLN A O 1
ATOM 710 N N . ALA A 1 98 ? -24.08800 -32.92500 -0.90000 1.000 17.42000 98 ALA A N 1
ATOM 711 C CA . ALA A 1 98 ? -23.97600 -32.88700 0.55900 1.000 14.42000 98 ALA A CA 1
ATOM 712 C C . ALA A 1 98 ? -24.24100 -31.47900 1.10000 1.000 17.67000 98 ALA A C 1
ATOM 713 O O . ALA A 1 98 ? -24.82600 -31.31400 2.17900 1.000 19.37000 98 ALA A O 1
ATOM 715 N N . PHE A 1 99 ? -23.80200 -30.45300 0.36900 1.000 16.41000 99 PHE A N 1
ATOM 716 C CA . PHE A 1 99 ? -24.07200 -29.07100 0.77100 1.000 17.23000 99 PHE A CA 1
ATOM 717 C C . PHE A 1 99 ? -25.56700 -28.79100 0.76000 1.000 21.18000 99 PHE A C 1
ATOM 718 O O . PHE A 1 99 ? -26.09600 -28.17600 1.69300 1.000 20.43000 99 PHE A O 1
ATOM 726 N N . SER A 1 100 ? -26.27600 -29.28200 -0.25600 1.000 17.27000 100 SER A N 1
ATOM 727 C CA . SER A 1 100 ? -27.72000 -29.06200 -0.29200 1.000 19.11000 100 SER A CA 1
ATOM 728 C C . SER A 1 100 ? -28.41000 -29.74300 0.88500 1.000 20.87000 100 SER A C 1
ATOM 729 O O . SER A 1 100 ? -29.45400 -29.27400 1.36500 1.000 21.15000 100 SER A O 1
ATOM 732 N N . MET A 1 101 ? -27.82600 -30.82800 1.38600 1.000 20.85000 101 MET A N 1
ATOM 733 C CA . MET A 1 101 ? -28.39800 -31.57000 2.49800 1.000 18.10000 101 MET A CA 1
ATOM 734 C C . MET A 1 101 ? -28.09800 -30.93100 3.84200 1.000 22.27000 101 MET A C 1
ATOM 735 O O . MET A 1 101 ? -28.60900 -31.39700 4.86500 1.000 25.68000 101 MET A O 1
ATOM 740 N N . ALA A 1 102 ? -27.30800 -29.86000 3.85800 1.000 19.67000 102 ALA A N 1
ATOM 741 C CA . ALA A 1 102 ? -27.09300 -29.08500 5.06700 1.000 21.35000 102 ALA A CA 1
ATOM 742 C C . ALA A 1 102 ? -28.18100 -28.03800 5.28500 1.000 21.37000 102 ALA A C 1
ATOM 743 O O . ALA A 1 102 ? -28.10600 -27.28200 6.25500 1.000 21.67000 102 ALA A O 1
ATOM 745 N N . ALA A 1 103 ? -29.19600 -27.99100 4.42100 1.000 18.42000 103 ALA A N 1
ATOM 746 C CA . ALA A 1 103 ? -30.18200 -26.92000 4.51000 1.000 19.68000 103 ALA A CA 1
ATOM 747 C C . ALA A 1 103 ? -30.93600 -26.93800 5.84100 1.000 21.15000 103 ALA A C 1
ATOM 748 O O . ALA A 1 103 ? -31.27600 -25.87900 6.36500 1.000 19.27000 103 ALA A O 1
ATOM 750 N N . GLN A 1 104 ? -31.20900 -28.12100 6.41200 1.000 23.35000 104 GLN A N 1
ATOM 751 C CA . GLN A 1 104 ? -31.92700 -28.12800 7.68900 1.000 24.94000 104 GLN A CA 1
ATOM 752 C C . GLN A 1 104 ? -31.05200 -27.61300 8.81900 1.000 21.75000 104 GLN A C 1
ATOM 753 O O . GLN A 1 104 ? -31.52400 -26.84800 9.66900 1.000 23.42000 104 GLN A O 1
ATOM 759 N N . HIS A 1 105 ? -29.77600 -28.00700 8.85000 1.000 20.33000 105 HIS A N 1
ATOM 760 C CA . HIS A 1 105 ? -28.89400 -27.42000 9.84400 1.000 19.81000 105 HIS A CA 1
ATOM 761 C C . HIS A 1 105 ? -28.79900 -25.91500 9.63900 1.000 20.49000 105 HIS A C 1
ATOM 762 O O . HIS A 1 105 ? -28.83600 -25.14400 10.60400 1.000 21.73000 105 HIS A O 1
ATOM 769 N N . PHE A 1 106 ? -28.70900 -25.48100 8.37700 1.000 18.70000 106 PHE A N 1
ATOM 770 C CA . PHE A 1 106 ? -28.66400 -24.05600 8.07900 1.000 16.76000 106 PHE A CA 1
ATOM 771 C C . PHE A 1 106 ? -29.90800 -23.33600 8.58000 1.000 16.92000 106 PHE A C 1
ATOM 772 O O . PHE A 1 106 ? -29.81700 -22.22900 9.12400 1.000 20.89000 106 PHE A O 1
ATOM 780 N N . GLU A 1 107 ? -31.08000 -23.94700 8.40400 1.000 17.53000 107 GLU A N 1
ATOM 781 C CA . GLU A 1 107 ? -32.30000 -23.34000 8.93300 1.000 21.33000 107 GLU A CA 1
ATOM 782 C C . GLU A 1 107 ? -32.22400 -23.16900 10.45200 1.000 27.22000 107 GLU A C 1
ATOM 783 O O . GLU A 1 107 ? -32.59500 -22.11600 10.98200 1.000 23.75000 107 GLU A O 1
ATOM 789 N N . SER A 1 108 ? -31.72300 -24.18500 11.16300 1.000 21.93000 108 SER A N 1
ATOM 790 C CA . SER A 1 108 ? -31.63600 -24.08800 12.61800 1.000 26.82000 108 SER A CA 1
ATOM 791 C C . SER A 1 108 ? -30.63800 -23.01300 13.05700 1.000 24.38000 108 SER A C 1
ATOM 792 O O . SER A 1 108 ? -30.86000 -22.31600 14.05700 1.000 25.42000 108 SER A O 1
ATOM 795 N N . ILE A 1 109 ? -29.52800 -22.87200 12.33200 1.000 19.01000 109 ILE A N 1
ATOM 796 C CA . ILE A 1 109 ? -28.57900 -21.79500 12.59500 1.000 19.60000 109 ILE A CA 1
ATOM 797 C C . ILE A 1 109 ? -29.25800 -20.43500 12.45200 1.000 21.13000 109 ILE A C 1
ATOM 798 O O . ILE A 1 109 ? -29.09000 -19.54500 13.29400 1.000 23.73000 109 ILE A O 1
ATOM 803 N N . LEU A 1 110 ? -29.99700 -20.24100 11.35400 1.000 22.41000 110 LEU A N 1
ATOM 804 C CA . LEU A 1 110 ? -30.64900 -18.95600 11.12800 1.000 20.97000 110 LEU A CA 1
ATOM 805 C C . LEU A 1 110 ? -31.71700 -18.69100 12.18500 1.000 23.20000 110 LEU A C 1
ATOM 806 O O . LEU A 1 110 ? -31.92700 -17.54100 12.59000 1.000 26.54000 110 LEU A O 1
ATOM 811 N N . GLN A 1 111 ? -32.42000 -19.73400 12.62700 1.000 24.66000 111 GLN A N 1
ATOM 812 C CA . GLN A 1 111 ? -33.40400 -19.54300 13.69100 1.000 27.87000 111 GLN A CA 1
ATOM 813 C C . GLN A 1 111 ? -32.72900 -19.13000 14.99000 1.000 30.80000 111 GLN A C 1
ATOM 814 O O . GLN A 1 111 ? -33.23100 -18.26000 15.70600 1.000 34.58000 111 GLN A O 1
ATOM 820 N N . THR A 1 112 ? -31.58100 -19.72900 15.29500 1.000 25.78000 112 THR A N 1
ATOM 821 C CA . THR A 1 112 ? -30.90700 -19.47700 16.56300 1.000 27.06000 112 THR A CA 1
ATOM 822 C C . THR A 1 112 ? -30.22700 -18.11500 16.57300 1.000 34.08000 112 THR A C 1
ATOM 823 O O . THR A 1 112 ? -30.29200 -17.38500 17.57200 1.000 33.01000 112 THR A O 1
ATOM 827 N N . LEU A 1 113 ? -29.54800 -17.76000 15.48000 1.000 28.12000 113 LEU A N 1
ATOM 828 C CA . LEU A 1 113 ? -28.82900 -16.49200 15.42500 1.000 23.63000 113 LEU A CA 1
ATOM 829 C C . LEU A 1 113 ? -29.70100 -15.31000 15.01600 1.000 25.68000 113 LEU A C 1
ATOM 830 O O . LEU A 1 113 ? -29.36900 -14.17000 15.36400 1.000 29.02000 113 LEU A O 1
ATOM 835 N N . ALA A 1 114 ? -30.78400 -15.55500 14.28500 1.000 24.20000 114 ALA A N 1
ATOM 836 C CA . ALA A 1 114 ? -31.70900 -14.54600 13.77500 1.000 28.40000 114 ALA A CA 1
ATOM 837 C C . ALA A 1 114 ? -30.97600 -13.32800 13.19900 1.000 32.75000 114 ALA A C 1
ATOM 838 O O . ALA A 1 114 ? -31.17600 -12.20200 13.66700 1.000 31.57000 114 ALA A O 1
ATOM 840 N N . PRO A 1 115 ? -30.12900 -13.51800 12.19000 1.000 21.10000 115 PRO A N 1
ATOM 841 C CA . PRO A 1 115 ? -29.46700 -12.37200 11.56600 1.000 20.65000 115 PRO A CA 1
ATOM 842 C C . PRO A 1 115 ? -30.46800 -11.50300 10.82000 1.000 21.21000 115 PRO A C 1
ATOM 843 O O . PRO A 1 115 ? -31.54600 -11.94100 10.41900 1.000 24.33000 115 PRO A O 1
ATOM 847 N N . HIS A 1 116 ? -30.09700 -10.23400 10.64800 1.000 21.77000 116 HIS A N 1
ATOM 848 C CA . HIS A 1 116 ? -30.94300 -9.32000 9.89100 1.000 21.51000 116 HIS A CA 1
ATOM 849 C C . HIS A 1 116 ? -30.82600 -9.51700 8.38900 1.000 23.33000 116 HIS A C 1
ATOM 850 O O . HIS A 1 116 ? -31.72800 -9.10300 7.65400 1.000 21.86000 116 HIS A O 1
ATOM 857 N N . LEU A 1 117 ? -29.76000 -10.15600 7.91900 1.000 19.45000 117 LEU A N 1
ATOM 858 C CA . LEU A 1 117 ? -29.51600 -10.27200 6.49200 1.000 17.20000 117 LEU A CA 1
ATOM 859 C C . LEU A 1 117 ? -28.69300 -11.52400 6.26000 1.000 19.37000 117 LEU A C 1
ATOM 860 O O . LEU A 1 117 ? -27.82400 -11.85200 7.07600 1.000 20.27000 117 LEU A O 1
ATOM 865 N N . LEU A 1 118 ? -28.97900 -12.21200 5.15500 1.000 16.97000 118 LEU A N 1
ATOM 866 C CA . LEU A 1 118 ? -28.14200 -13.29700 4.65100 1.000 19.15000 118 LEU A CA 1
ATOM 867 C C . LEU A 1 118 ? -27.45100 -12.82400 3.37900 1.000 17.76000 118 LEU A C 1
ATOM 868 O O . LEU A 1 118 ? -28.10900 -12.27800 2.49100 1.000 18.47000 118 LEU A O 1
ATOM 873 N N . ILE A 1 119 ? -26.14100 -13.04400 3.28600 1.000 15.03000 119 ILE A N 1
ATOM 874 C CA . ILE A 1 119 ? -25.40700 -12.86000 2.03600 1.000 14.46000 119 ILE A CA 1
ATOM 875 C C . ILE A 1 119 ? -24.91300 -14.23100 1.60300 1.000 20.43000 119 ILE A C 1
ATOM 876 O O . ILE A 1 119 ? -24.16300 -14.87800 2.33900 1.000 18.10000 119 ILE A O 1
ATOM 881 N N . TYR A 1 120 ? -25.34200 -14.68000 0.42200 1.000 15.87000 120 TYR A N 1
ATOM 882 C CA . TYR A 1 120 ? -25.13200 -16.06000 -0.00300 1.000 15.10000 120 TYR A CA 1
ATOM 883 C C . TYR A 1 120 ? -24.49500 -16.11200 -1.38500 1.000 17.01000 120 TYR A C 1
ATOM 884 O O . TYR A 1 120 ? -24.65300 -15.20600 -2.21100 1.000 16.49000 120 TYR A O 1
ATOM 893 N N . ASP A 1 121 ? -23.81900 -17.21900 -1.64200 1.000 17.23000 121 ASP A N 1
ATOM 894 C CA . ASP A 1 121 ? -23.12900 -17.47700 -2.89700 1.000 16.61000 121 ASP A CA 1
ATOM 895 C C . ASP A 1 121 ? -24.09000 -18.09400 -3.91300 1.000 20.33000 121 ASP A C 1
ATOM 896 O O . ASP A 1 121 ? -25.23300 -18.45300 -3.60000 1.000 20.10000 121 ASP A O 1
ATOM 901 N N . SER A 1 122 ? -23.60400 -18.26600 -5.14200 1.000 19.56000 122 SER A N 1
ATOM 902 C CA . SER A 1 122 ? -24.47900 -18.59300 -6.26500 1.000 16.38000 122 SER A CA 1
ATOM 903 C C . SER A 1 122 ? -24.55900 -20.08500 -6.55600 1.000 22.48000 122 SER A C 1
ATOM 904 O O . SER A 1 122 ? -24.96700 -20.47000 -7.65400 1.000 26.19000 122 SER A O 1
ATOM 907 N N . LEU A 1 123 ? -24.20500 -20.92800 -5.59500 1.000 23.03000 123 LEU A N 1
ATOM 908 C CA . LEU A 1 123 ? -24.23700 -22.36900 -5.79300 1.000 21.60000 123 LEU A CA 1
ATOM 909 C C . LEU A 1 123 ? -25.15800 -23.04800 -4.78700 1.000 23.14000 123 LEU A C 1
ATOM 910 O O . LEU A 1 123 ? -25.02100 -24.24800 -4.53400 1.000 28.80000 123 LEU A O 1
ATOM 915 N N . GLN A 1 124 ? -26.09400 -22.30300 -4.20000 1.000 22.10000 124 GLN A N 1
ATOM 916 C CA . GLN A 1 124 ? -26.89800 -22.81400 -3.08900 1.000 20.40000 124 GLN A CA 1
ATOM 917 C C . GLN A 1 124 ? -28.27500 -22.17700 -3.12900 1.000 17.32000 124 GLN A C 1
ATOM 918 O O . GLN A 1 124 ? -28.62600 -21.34700 -2.28700 1.000 21.54000 124 GLN A O 1
ATOM 924 N N . PRO A 1 125 ? -29.10300 -22.57000 -4.08600 1.000 19.27000 125 PRO A N 1
ATOM 925 C CA . PRO A 1 125 ? -30.44500 -21.97200 -4.16400 1.000 19.00000 125 PRO A CA 1
ATOM 926 C C . PRO A 1 125 ? -31.29000 -22.25300 -2.92600 1.000 19.43000 125 PRO A C 1
ATOM 927 O O . PRO A 1 125 ? -32.19600 -21.46900 -2.61000 1.000 19.04000 125 PRO A O 1
ATOM 931 N N . TRP A 1 126 ? -30.98800 -23.32900 -2.19200 1.000 18.62000 126 TRP A N 1
ATOM 932 C CA . TRP A 1 126 ? -31.70600 -23.60800 -0.95400 1.000 18.07000 126 TRP A CA 1
ATOM 933 C C . TRP A 1 126 ? -31.48300 -22.52500 0.10100 1.000 22.35000 126 TRP A C 1
ATOM 934 O O . TRP A 1 126 ? -32.30700 -22.37800 1.01000 1.000 22.44000 126 TRP A O 1
ATOM 945 N N . ALA A 1 127 ? -30.40000 -21.75300 0.00100 1.000 18.18000 127 ALA A N 1
ATOM 946 C CA . ALA A 1 127 ? -30.11300 -20.78800 1.06200 1.000 18.05000 127 ALA A CA 1
ATOM 947 C C . ALA A 1 127 ? -31.08200 -19.61400 1.04300 1.000 22.61000 127 ALA A C 1
ATOM 948 O O . ALA A 1 127 ? -31.67900 -19.32100 2.09200 1.000 18.90000 127 ALA A O 1
ATOM 950 N N . PRO A 1 128 ? -31.30500 -18.91100 -0.07400 1.000 18.67000 128 PRO A N 1
ATOM 951 C CA . PRO A 1 128 ? -32.33300 -17.86600 -0.04800 1.000 19.41000 128 PRO A CA 1
ATOM 952 C C . PRO A 1 128 ? -33.72500 -18.42600 0.21300 1.000 22.28000 128 PRO A C 1
ATOM 953 O O . PRO A 1 128 ? -34.55300 -17.71800 0.79600 1.000 22.55000 128 PRO A O 1
ATOM 957 N N . ARG A 1 129 ? -34.00000 -19.68000 -0.17700 1.000 19.95000 129 ARG A N 1
ATOM 958 C CA . ARG A 1 129 ? -35.30800 -20.26800 0.12600 1.000 20.45000 129 ARG A CA 1
ATOM 959 C C . ARG A 1 129 ? -35.50700 -20.39200 1.62800 1.000 22.92000 129 ARG A C 1
ATOM 960 O O . ARG A 1 129 ? -36.55700 -20.01100 2.16000 1.000 24.20000 129 ARG A O 1
ATOM 968 N N . VAL A 1 130 ? -34.49700 -20.90600 2.33500 1.000 22.69000 130 VAL A N 1
ATOM 969 C CA . VAL A 1 130 ? -34.59100 -21.00900 3.79100 1.000 17.77000 130 VAL A CA 1
ATOM 970 C C . VAL A 1 130 ? -34.73200 -19.62400 4.41900 1.000 18.27000 130 VAL A C 1
ATOM 971 O O . VAL A 1 130 ? -35.57300 -19.40400 5.29600 1.000 22.10000 130 VAL A O 1
ATOM 975 N N . ALA A 1 131 ? -33.89500 -18.67100 3.99500 1.000 18.43000 131 ALA A N 1
ATOM 976 C CA . ALA A 1 131 ? -33.96200 -17.31500 4.54100 1.000 19.50000 131 ALA A CA 1
ATOM 977 C C . ALA A 1 131 ? -35.35500 -16.72400 4.37600 1.000 20.79000 131 ALA A C 1
ATOM 978 O O . ALA A 1 131 ? -35.90500 -16.11600 5.30300 1.000 20.41000 131 ALA A O 1
ATOM 980 N N . SER A 1 132 ? -35.93700 -16.90100 3.18900 1.000 23.51000 132 SER A N 1
ATOM 981 C CA . SER A 1 132 ? -37.21900 -16.28100 2.89900 1.000 23.39000 132 SER A CA 1
ATOM 982 C C . SER A 1 132 ? -38.30400 -16.88800 3.78100 1.000 22.82000 132 SER A C 1
ATOM 983 O O . SER A 1 132 ? -39.17700 -16.17500 4.28700 1.000 24.07000 132 SER A O 1
ATOM 986 N N . SER A 1 133 ? -38.21900 -18.19500 4.03300 1.000 23.68000 133 SER A N 1
ATOM 987 C CA . SER A 1 133 ? -39.18900 -18.84800 4.91500 1.000 24.41000 133 SER A CA 1
ATOM 988 C C . SER A 1 133 ? -39.11400 -18.30100 6.33500 1.000 28.47000 133 SER A C 1
ATOM 989 O O . SER A 1 133 ? -40.09600 -18.37400 7.08700 1.000 27.60000 133 SER A O 1
ATOM 992 N N . LEU A 1 134 ? -37.96400 -17.75400 6.72300 1.000 25.17000 134 LEU A N 1
ATOM 993 C CA . LEU A 1 134 ? -37.75200 -17.19000 8.04500 1.000 21.66000 134 LEU A CA 1
ATOM 994 C C . LEU A 1 134 ? -37.88900 -15.67000 8.06800 1.000 22.72000 134 LEU A C 1
ATOM 995 O O . LEU A 1 134 ? -37.60500 -15.05600 9.09900 1.000 24.39000 134 LEU A O 1
ATOM 1000 N N . LYS A 1 135 ? -38.31500 -15.06200 6.95100 1.000 23.84000 135 LYS A N 1
ATOM 1001 C CA . LYS A 1 135 ? -38.45900 -13.60400 6.79100 1.000 26.13000 135 LYS A CA 1
ATOM 1002 C C . LYS A 1 135 ? -37.14200 -12.86900 7.02500 1.000 25.97000 135 LYS A C 1
ATOM 1003 O O . LYS A 1 135 ? -37.11300 -11.76200 7.56200 1.000 26.41000 135 LYS A O 1
ATOM 1009 N N . ILE A 1 136 ? -36.04700 -13.47300 6.57700 1.000 20.94000 136 ILE A N 1
ATOM 1010 C CA . ILE A 1 136 ? -34.71500 -12.87800 6.60300 1.000 20.09000 136 ILE A CA 1
ATOM 1011 C C . ILE A 1 136 ? -34.35900 -12.46100 5.18000 1.000 19.39000 136 ILE A C 1
ATOM 1012 O O . ILE A 1 136 ? -34.28500 -13.32400 4.29500 1.000 19.75000 136 ILE A O 1
ATOM 1017 N N . PRO A 1 137 ? -34.12300 -11.17500 4.91300 1.000 19.21000 137 PRO A N 1
ATOM 1018 C CA . PRO A 1 137 ? -33.74800 -10.77100 3.55400 1.000 18.69000 137 PRO A CA 1
ATOM 1019 C C . PRO A 1 137 ? -32.41800 -11.40100 3.18800 1.000 16.51000 137 PRO A C 1
ATOM 1020 O O . PRO A 1 137 ? -31.56500 -11.60600 4.04800 1.000 21.16000 137 PRO A O 1
ATOM 1024 N N . ALA A 1 138 ? -32.24000 -11.67100 1.89800 1.000 16.25000 138 ALA A N 1
ATOM 1025 C CA . ALA A 1 138 ? -31.06100 -12.37900 1.41500 1.000 18.80000 138 ALA A CA 1
ATOM 1026 C C . ALA A 1 138 ? -30.54400 -11.73900 0.13300 1.000 19.14000 138 ALA A C 1
ATOM 1027 O O . ALA A 1 138 ? -31.31000 -11.50700 -0.80400 1.000 21.54000 138 ALA A O 1
ATOM 1029 N N . ILE A 1 139 ? -29.23800 -11.47200 0.08000 1.000 17.17000 139 ILE A N 1
ATOM 1030 C CA . ILE A 1 139 ? -28.59800 -10.86100 -1.08200 1.000 16.96000 139 ILE A CA 1
ATOM 1031 C C . ILE A 1 139 ? -27.52500 -11.80300 -1.59000 1.000 17.76000 139 ILE A C 1
ATOM 1032 O O . ILE A 1 139 ? -26.75000 -12.34600 -0.80300 1.000 17.50000 139 ILE A O 1
ATOM 1037 N N . ASN A 1 140 ? -27.46700 -11.96900 -2.90300 1.000 13.78000 140 ASN A N 1
ATOM 1038 C CA . ASN A 1 140 ? -26.49600 -12.82800 -3.57000 1.000 13.98000 140 ASN A CA 1
ATOM 1039 C C . ASN A 1 140 ? -25.18500 -12.06500 -3.78200 1.000 17.74000 140 ASN A C 1
ATOM 1040 O O . ASN A 1 140 ? -25.19100 -10.94000 -4.29900 1.000 18.53000 140 ASN A O 1
ATOM 1045 N N . PHE A 1 141 ? -24.06900 -12.65400 -3.34600 1.000 14.16000 141 PHE A N 1
ATOM 1046 C CA . PHE A 1 141 ? -22.73600 -12.10900 -3.59900 1.000 15.93000 141 PHE A CA 1
ATOM 1047 C C . PHE A 1 141 ? -21.99000 -13.06500 -4.51200 1.000 16.96000 141 PHE A C 1
ATOM 1048 O O . PHE A 1 141 ? -21.82000 -14.24300 -4.17800 1.000 15.93000 141 PHE A O 1
ATOM 1056 N N . ASN A 1 142 ? -21.53500 -12.54900 -5.65400 1.000 17.40000 142 ASN A N 1
ATOM 1057 C CA . ASN A 1 142 ? -20.82200 -13.33500 -6.65300 1.000 16.90000 142 ASN A CA 1
ATOM 1058 C C . ASN A 1 142 ? -19.33500 -13.05000 -6.57600 1.000 19.14000 142 ASN A C 1
ATOM 1059 O O . ASN A 1 142 ? -18.91400 -11.88800 -6.63100 1.000 20.30000 142 ASN A O 1
ATOM 1064 N N . THR A 1 143 ? -18.54300 -14.11000 -6.45900 1.000 16.79000 143 THR A N 1
ATOM 1065 C CA . THR A 1 143 ? -17.09800 -13.98400 -6.33600 1.000 18.01000 143 THR A CA 1
ATOM 1066 C C . THR A 1 143 ? -16.41600 -14.07600 -7.68800 1.000 19.61000 143 THR A C 1
ATOM 1067 O O . THR A 1 143 ? -15.19000 -13.93400 -7.76200 1.000 24.35000 143 THR A O 1
ATOM 1071 N N . THR A 1 144 ? -17.17900 -14.33600 -8.74900 1.000 20.98000 144 THR A N 1
ATOM 1072 C CA . THR A 1 144 ? -16.67400 -14.20900 -10.10000 1.000 19.81000 144 THR A CA 1
ATOM 1073 C C . THR A 1 144 ? -16.70600 -12.74400 -10.52100 1.000 19.93000 144 THR A C 1
ATOM 1074 O O . THR A 1 144 ? -17.11600 -11.84800 -9.77000 1.000 24.92000 144 THR A O 1
ATOM 1078 N N . GLY A 1 145 ? -16.25400 -12.50100 -11.74800 1.000 24.91000 145 GLY A N 1
ATOM 1079 C CA . GLY A 1 145 ? -16.48100 -11.23500 -12.39700 1.000 24.34000 145 GLY A CA 1
ATOM 1080 C C . GLY A 1 145 ? -17.83600 -11.21600 -13.07800 1.000 25.69000 145 GLY A C 1
ATOM 1081 O O . GLY A 1 145 ? -18.57800 -12.19600 -13.07500 1.000 23.27000 145 GLY A O 1
ATOM 1082 N N . VAL A 1 146 ? -18.13800 -10.06900 -13.67900 1.000 22.85000 146 VAL A N 1
ATOM 1083 C CA . VAL A 1 146 ? -19.44300 -9.82200 -14.29500 1.000 20.13000 146 VAL A CA 1
ATOM 1084 C C . VAL A 1 146 ? -19.54100 -10.47700 -15.66900 1.000 22.92000 146 VAL A C 1
ATOM 1085 O O . VAL A 1 146 ? -20.59800 -10.97700 -16.05200 1.000 22.70000 146 VAL A O 1
ATOM 1089 N N . PHE A 1 147 ? -18.44600 -10.44500 -16.44000 1.000 21.54000 147 PHE A N 1
ATOM 1090 C CA . PHE A 1 147 ? -18.45700 -10.89600 -17.83100 1.000 18.58000 147 PHE A CA 1
ATOM 1091 C C . PHE A 1 147 ? -19.03800 -12.30000 -17.97300 1.000 22.69000 147 PHE A C 1
ATOM 1092 O O . PHE A 1 147 ? -19.93400 -12.52900 -18.79400 1.000 22.04000 147 PHE A O 1
ATOM 1100 N N . VAL A 1 148 ? -18.56200 -13.25500 -17.16500 1.000 18.47000 148 VAL A N 1
ATOM 1101 C CA . VAL A 1 148 ? -19.05100 -14.62500 -17.31300 1.000 19.19000 148 VAL A CA 1
ATOM 1102 C C . VAL A 1 148 ? -20.53400 -14.71200 -16.97200 1.000 18.71000 148 VAL A C 1
ATOM 1103 O O . VAL A 1 148 ? -21.26800 -15.50700 -17.57200 1.000 19.52000 148 VAL A O 1
ATOM 1107 N N . ILE A 1 149 ? -21.00400 -13.91600 -15.99800 1.000 19.48000 149 ILE A N 1
ATOM 1108 C CA . ILE A 1 149 ? -22.41300 -14.00700 -15.62500 1.000 19.11000 149 ILE A CA 1
ATOM 1109 C C . ILE A 1 149 ? -23.28300 -13.42600 -16.72700 1.000 21.23000 149 ILE A C 1
ATOM 1110 O O . ILE A 1 149 ? -24.33300 -13.98200 -17.06900 1.000 23.40000 149 ILE A O 1
ATOM 1115 N N . SER A 1 150 ? -22.85900 -12.29500 -17.28900 1.000 17.39000 150 SER A N 1
ATOM 1116 C CA . SER A 1 150 ? -23.62500 -11.71600 -18.38400 1.000 22.47000 150 SER A CA 1
ATOM 1117 C C . SER A 1 150 ? -23.60000 -12.63100 -19.60400 1.000 23.61000 150 SER A C 1
ATOM 1118 O O . SER A 1 150 ? -24.60600 -12.74200 -20.30700 1.000 21.33000 150 SER A O 1
ATOM 1121 N N . GLN A 1 151 ? -22.49000 -13.34000 -19.84200 1.000 20.43000 151 GLN A N 1
ATOM 1122 C CA . GLN A 1 151 ? -22.47000 -14.29100 -20.95100 1.000 21.66000 151 GLN A CA 1
ATOM 1123 C C . GLN A 1 151 ? -23.40300 -15.47000 -20.70000 1.000 22.87000 151 GLN A C 1
ATOM 1124 O O . GLN A 1 151 ? -23.94900 -16.04600 -21.64600 1.000 26.12000 151 GLN A O 1
ATOM 1130 N N . GLY A 1 152 ? -23.61900 -15.83100 -19.44100 1.000 21.30000 152 GLY A N 1
ATOM 1131 C CA . GLY A 1 152 ? -24.50400 -16.94200 -19.15000 1.000 23.79000 152 GLY A CA 1
ATOM 1132 C C . GLY A 1 152 ? -25.96600 -16.57400 -19.21900 1.000 23.52000 152 GLY A C 1
ATOM 1133 O O . GLY A 1 152 ? -26.79600 -17.41600 -19.58600 1.000 27.68000 152 GLY A O 1
ATOM 1134 N N . LEU A 1 153 ? -26.30400 -15.33400 -18.87300 1.000 21.54000 153 LEU A N 1
ATOM 1135 C CA . LEU A 1 153 ? -27.69400 -14.89300 -18.86500 1.000 18.86000 153 LEU A CA 1
ATOM 1136 C C . LEU A 1 153 ? -28.15800 -14.41300 -20.23100 1.000 28.59000 153 LEU A C 1
ATOM 1137 O O . LEU A 1 153 ? -29.34300 -14.55700 -20.56100 1.000 25.77000 153 LEU A O 1
ATOM 1142 N N . HIS A 1 154 ? -27.25000 -13.87400 -21.04200 1.000 23.74000 154 HIS A N 1
ATOM 1143 C CA . HIS A 1 154 ? -27.63300 -13.33300 -22.34800 1.000 20.29000 154 HIS A CA 1
ATOM 1144 C C . HIS A 1 154 ? -28.42800 -14.31800 -23.20600 1.000 23.20000 154 HIS A C 1
ATOM 1145 O O . HIS A 1 154 ? -29.48500 -13.92000 -23.72300 1.000 23.04000 154 HIS A O 1
ATOM 1152 N N . PRO A 1 155 ? -28.01800 -15.58400 -23.37400 1.000 21.94000 155 PRO A N 1
ATOM 1153 C CA . PRO A 1 155 ? -28.77000 -16.48900 -24.26900 1.000 20.31000 155 PRO A CA 1
ATOM 1154 C C . PRO A 1 155 ? -30.15700 -16.82200 -23.76800 1.000 24.14000 155 PRO A C 1
ATOM 1155 O O . PRO A 1 155 ? -31.00500 -17.23500 -24.56700 1.000 30.36000 155 PRO A O 1
ATOM 1159 N N . ILE A 1 156 ? -30.40700 -16.67800 -22.46800 1.000 25.74000 156 ILE A N 1
ATOM 1160 C CA . ILE A 1 156 ? -31.73700 -16.94300 -21.92100 1.000 25.47000 156 ILE A CA 1
ATOM 1161 C C . ILE A 1 156 ? -32.74700 -15.96600 -22.49300 1.000 30.66000 156 ILE A C 1
ATOM 1162 O O . ILE A 1 156 ? -33.90500 -16.32400 -22.74100 1.000 36.29000 156 ILE A O 1
ATOM 1167 N N . HIS A 1 157 ? -32.32600 -14.73200 -22.73900 1.000 23.96000 157 HIS A N 1
ATOM 1168 C CA . HIS A 1 157 ? -33.18800 -13.69700 -23.28500 1.000 24.27000 157 HIS A CA 1
ATOM 1169 C C . HIS A 1 157 ? -33.00400 -13.47400 -24.77800 1.000 25.21000 157 HIS A C 1
ATOM 1170 O O . HIS A 1 157 ? -33.96600 -13.10100 -25.46400 1.000 27.37000 157 HIS A O 1
ATOM 1177 N N . TYR A 1 158 ? -31.80600 -13.70100 -25.30000 1.000 24.19000 158 TYR A N 1
ATOM 1178 C CA . TYR A 1 158 ? -31.49800 -13.48000 -26.71200 1.000 25.39000 158 TYR A CA 1
ATOM 1179 C C . TYR A 1 158 ? -30.81500 -14.72300 -27.26500 1.000 22.92000 158 TYR A C 1
ATOM 1180 O O . TYR A 1 158 ? -29.62600 -14.70700 -27.60000 1.000 23.19000 158 TYR A O 1
ATOM 1189 N N . PRO A 1 159 ? -31.55700 -15.82900 -27.39400 1.000 23.11000 159 PRO A N 1
ATOM 1190 C CA . PRO A 1 159 ? -30.93200 -17.09600 -27.78100 1.000 23.65000 159 PRO A CA 1
ATOM 1191 C C . PRO A 1 159 ? -30.39800 -17.11400 -29.20000 1.000 25.93000 159 PRO A C 1
ATOM 1192 O O . PRO A 1 159 ? -29.58800 -17.98900 -29.52100 1.000 25.74000 159 PRO A O 1
ATOM 1196 N N . HIS A 1 160 ? -30.81200 -16.18000 -30.05600 1.000 23.76000 160 HIS A N 1
ATOM 1197 C CA . HIS A 1 160 ? -30.37900 -16.17200 -31.44700 1.000 25.24000 160 HIS A CA 1
ATOM 1198 C C . HIS A 1 160 ? -29.42100 -15.03300 -31.77300 1.000 34.69000 160 HIS A C 1
ATOM 1199 O O . HIS A 1 160 ? -29.13400 -14.81000 -32.95300 1.000 28.74000 160 HIS A O 1
ATOM 1206 N N . SER A 1 161 ? -28.93300 -14.29500 -30.77700 1.000 26.60000 161 SER A N 1
ATOM 1207 C CA . SER A 1 161 ? -28.12000 -13.10700 -31.02500 1.000 24.98000 161 SER A CA 1
ATOM 1208 C C . SER A 1 161 ? -26.74900 -13.22400 -30.38000 1.000 24.24000 161 SER A C 1
ATOM 1209 O O . SER A 1 161 ? -26.60200 -13.79600 -29.29800 1.000 23.74000 161 SER A O 1
ATOM 1212 N N . LYS A 1 162 ? -25.75600 -12.63900 -31.04100 1.000 23.66000 162 LYS A N 1
ATOM 1213 C CA . LYS A 1 162 ? -24.41800 -12.60400 -30.47400 1.000 24.90000 162 LYS A CA 1
ATOM 1214 C C . LYS A 1 162 ? -24.39200 -11.69700 -29.24600 1.000 22.39000 162 LYS A C 1
ATOM 1215 O O . LYS A 1 162 ? -25.11900 -10.69700 -29.15300 1.000 20.23000 162 LYS A O 1
ATOM 1221 N N . PHE A 1 163 ? -23.58100 -12.09000 -28.27200 1.000 21.00000 163 PHE A N 1
ATOM 1222 C CA . PHE A 1 163 ? -23.37300 -11.26300 -27.09600 1.000 22.92000 163 PHE A CA 1
ATOM 1223 C C . PHE A 1 163 ? -22.84700 -9.88600 -27.51600 1.000 23.30000 163 PHE A C 1
ATOM 1224 O O . PHE A 1 163 ? -21.93200 -9.79400 -28.33800 1.000 23.98000 163 PHE A O 1
ATOM 1232 N N . PRO A 1 164 ? -23.39700 -8.80300 -26.98600 1.000 21.58000 164 PRO A N 1
ATOM 1233 C CA . PRO A 1 164 ? -22.97400 -7.46600 -27.42100 1.000 28.26000 164 PRO A CA 1
ATOM 1234 C C . PRO A 1 164 ? -21.65100 -7.06800 -26.77600 1.000 36.44000 164 PRO A C 1
ATOM 1235 O O . PRO A 1 164 ? -21.15900 -7.70800 -25.84900 1.000 37.14000 164 PRO A O 1
ATOM 1239 N N . PHE A 1 165 ? -21.05300 -6.00800 -27.31600 1.000 37.50000 165 PHE A N 1
ATOM 1240 C CA . PHE A 1 165 ? -19.95700 -5.27100 -26.68200 1.000 35.85000 165 PHE A CA 1
ATOM 1241 C C . PHE A 1 165 ? -18.67500 -6.07300 -26.50900 1.000 43.65000 165 PHE A C 1
ATOM 1242 O O . PHE A 1 165 ? -17.78500 -5.62400 -25.77700 1.000 62.19000 165 PHE A O 1
ATOM 1250 N N . SER A 1 166 ? -18.54700 -7.25100 -27.11700 1.000 28.60000 166 SER A N 1
ATOM 1251 C CA . SER A 1 166 ? -17.30300 -7.99900 -26.98700 1.000 26.54000 166 SER A CA 1
ATOM 1252 C C . SER A 1 166 ? -17.02800 -8.77900 -28.26200 1.000 32.45000 166 SER A C 1
ATOM 1253 O O . SER A 1 166 ? -17.94900 -9.28400 -28.91100 1.000 44.10000 166 SER A O 1
ATOM 1256 N N . GLU A 1 167 ? -15.74900 -8.87500 -28.61100 1.000 34.23000 167 GLU A N 1
ATOM 1257 C CA . GLU A 1 167 ? -15.32100 -9.75200 -29.69600 1.000 38.78000 167 GLU A CA 1
ATOM 1258 C C . GLU A 1 167 ? -14.89100 -11.12400 -29.20000 1.000 47.42000 167 GLU A C 1
ATOM 1259 O O . GLU A 1 167 ? -14.44200 -11.94600 -30.00600 1.000 38.39000 167 GLU A O 1
ATOM 1265 N N . PHE A 1 168 ? -15.01100 -11.38800 -27.89900 1.000 35.75000 168 PHE A N 1
ATOM 1266 C CA . PHE A 1 168 ? -14.61300 -12.67900 -27.35200 1.000 35.60000 168 PHE A CA 1
ATOM 1267 C C . PHE A 1 168 ? -15.38600 -13.80500 -28.02000 1.000 31.72000 168 PHE A C 1
ATOM 1268 O O . PHE A 1 168 ? -16.60500 -13.73100 -28.16600 1.000 32.04000 168 PHE A O 1
ATOM 1276 N N . VAL A 1 169 ? -14.67600 -14.85000 -28.42500 1.000 27.10000 169 VAL A N 1
ATOM 1277 C CA . VAL A 1 169 ? -15.30000 -16.08800 -28.87400 1.000 31.76000 169 VAL A CA 1
ATOM 1278 C C . VAL A 1 169 ? -14.81800 -17.21200 -27.97300 1.000 29.89000 169 VAL A C 1
ATOM 1279 O O . VAL A 1 169 ? -13.60800 -17.36300 -27.75400 1.000 36.89000 169 VAL A O 1
ATOM 1283 N N . LEU A 1 170 ? -15.75900 -17.99300 -27.44500 1.000 30.41000 170 LEU A N 1
ATOM 1284 C CA . LEU A 1 170 ? -15.41000 -19.15300 -26.64100 1.000 26.34000 170 LEU A CA 1
ATOM 1285 C C . LEU A 1 170 ? -14.91100 -20.27400 -27.54800 1.000 37.42000 170 LEU A C 1
ATOM 1286 O O . LEU A 1 170 ? -15.57200 -20.63500 -28.52700 1.000 33.38000 170 LEU A O 1
ATOM 1291 N N . HIS A 1 171 ? -13.73200 -20.80400 -27.22900 1.000 31.54000 171 HIS A N 1
ATOM 1292 C CA . HIS A 1 171 ? -13.15400 -21.90600 -27.98500 1.000 34.22000 171 HIS A CA 1
ATOM 1293 C C . HIS A 1 171 ? -14.08500 -23.11300 -27.96100 1.000 36.05000 171 HIS A C 1
ATOM 1294 O O . HIS A 1 171 ? -14.74700 -23.39000 -26.95600 1.000 30.90000 171 HIS A O 1
ATOM 1301 N N . ASN A 1 172 ? -14.13700 -23.83500 -29.08400 1.000 37.93000 172 ASN A N 1
ATOM 1302 C CA . ASN A 1 172 ? -15.01400 -24.99900 -29.18600 1.000 34.61000 172 ASN A CA 1
ATOM 1303 C C . ASN A 1 172 ? -14.74400 -26.02200 -28.09000 1.000 37.30000 172 ASN A C 1
ATOM 1304 O O . ASN A 1 172 ? -15.64000 -26.79100 -27.72300 1.000 38.46000 172 ASN A O 1
ATOM 1309 N N . HIS A 1 173 ? -13.51900 -26.04300 -27.55700 1.000 36.17000 173 HIS A N 1
ATOM 1310 C CA . HIS A 1 173 ? -13.17600 -26.94400 -26.46100 1.000 29.50000 173 HIS A CA 1
ATOM 1311 C C . HIS A 1 173 ? -14.12900 -26.77300 -25.28600 1.000 33.69000 173 HIS A C 1
ATOM 1312 O O . HIS A 1 173 ? -14.53400 -27.75500 -24.65400 1.000 39.23000 173 HIS A O 1
ATOM 1319 N N . TRP A 1 174 ? -14.49700 -25.52800 -24.97600 1.000 30.92000 174 TRP A N 1
ATOM 1320 C CA . TRP A 1 174 ? -15.37100 -25.27700 -23.84100 1.000 29.94000 174 TRP A CA 1
ATOM 1321 C C . TRP A 1 174 ? -16.84000 -25.27900 -24.22000 1.000 31.95000 174 TRP A C 1
ATOM 1322 O O . TRP A 1 174 ? -17.68100 -25.61600 -23.38100 1.000 40.45000 174 TRP A O 1
ATOM 1333 N N . LYS A 1 175 ? -17.16900 -24.90400 -25.45700 1.000 36.47000 175 LYS A N 1
ATOM 1334 C CA . LYS A 1 175 ? -18.54200 -25.05700 -25.92400 1.000 37.20000 175 LYS A CA 1
ATOM 1335 C C . LYS A 1 175 ? -18.97000 -26.51800 -25.86500 1.000 49.01000 175 LYS A C 1
ATOM 1336 O O . LYS A 1 175 ? -20.07700 -26.83400 -25.41300 1.000 59.32000 175 LYS A O 1
ATOM 1342 N N . ALA A 1 176 ? -18.08900 -27.42800 -26.29200 1.000 52.78000 176 ALA A N 1
ATOM 1343 C CA . ALA A 1 176 ? -18.36000 -28.85300 -26.13700 1.000 48.93000 176 ALA A CA 1
ATOM 1344 C C . ALA A 1 176 ? -18.41400 -29.24200 -24.66400 1.000 58.72000 176 ALA A C 1
ATOM 1345 O O . ALA A 1 176 ? -19.32700 -29.95400 -24.23000 1.000 73.54000 176 ALA A O 1
ATOM 1347 N N . MET A 1 177 ? -17.44400 -28.77700 -23.88100 1.000 58.33000 177 MET A N 1
ATOM 1348 C CA . MET A 1 177 ? -17.36800 -29.07900 -22.45400 1.000 49.63000 177 MET A CA 1
ATOM 1349 C C . MET A 1 177 ? -18.62300 -28.59600 -21.73000 1.000 52.90000 177 MET A C 1
ATOM 1350 O O . MET A 1 177 ? -19.37900 -29.39700 -21.18300 1.000 60.83000 177 MET A O 1
ATOM 1355 N N . THR A 1 186 ? -25.04700 -33.73200 -19.34300 1.000 62.99000 186 THR A N 1
ATOM 1356 C CA . THR A 1 186 ? -25.90200 -32.67600 -19.87100 1.000 64.38000 186 THR A CA 1
ATOM 1357 C C . THR A 1 186 ? -26.84600 -32.11400 -18.80400 1.000 75.70000 186 THR A C 1
ATOM 1358 O O . THR A 1 186 ? -27.05900 -30.90100 -18.74900 1.000 73.77000 186 THR A O 1
ATOM 1362 N N . GLU A 1 187 ? -27.40900 -32.97400 -17.95200 1.000 76.58000 187 GLU A N 1
ATOM 1363 C CA . GLU A 1 187 ? -28.31300 -32.48400 -16.92300 1.000 72.05000 187 GLU A CA 1
ATOM 1364 C C . GLU A 1 187 ? -27.58100 -31.99600 -15.68300 1.000 69.46000 187 GLU A C 1
ATOM 1365 O O . GLU A 1 187 ? -28.12400 -31.15800 -14.94800 1.000 68.56000 187 GLU A O 1
ATOM 1371 N N . ARG A 1 188 ? -26.37000 -32.48300 -15.42700 1.000 61.89000 188 ARG A N 1
ATOM 1372 C CA . ARG A 1 188 ? -25.50300 -31.84500 -14.43500 1.000 74.00000 188 ARG A CA 1
ATOM 1373 C C . ARG A 1 188 ? -25.23800 -30.38700 -14.76800 1.000 72.27000 188 ARG A C 1
ATOM 1374 O O . ARG A 1 188 ? -25.35000 -29.51700 -13.89400 1.000 58.02000 188 ARG A O 1
ATOM 1382 N N . THR A 1 189 ? -24.89000 -30.10400 -16.02300 1.000 64.61000 189 THR A N 1
ATOM 1383 C CA . THR A 1 189 ? -24.62700 -28.73100 -16.43200 1.000 61.67000 189 THR A CA 1
ATOM 1384 C C . THR A 1 189 ? -25.88800 -27.87800 -16.35200 1.000 49.60000 189 THR A C 1
ATOM 1385 O O . THR A 1 189 ? -25.86000 -26.73300 -15.87700 1.000 47.31000 189 THR A O 1
ATOM 1389 N N . ARG A 1 190 ? -27.01100 -28.43700 -16.80300 1.000 53.17000 190 ARG A N 1
ATOM 1390 C CA . ARG A 1 190 ? -28.27300 -27.70900 -16.79500 1.000 58.08000 190 ARG A CA 1
ATOM 1391 C C . ARG A 1 190 ? -28.72300 -27.37800 -15.37500 1.000 60.98000 190 ARG A C 1
ATOM 1392 O O . ARG A 1 190 ? -29.13500 -26.24600 -15.10100 1.000 57.36000 190 ARG A O 1
ATOM 1400 N N . LYS A 1 191 ? -28.64800 -28.34500 -14.45500 1.000 55.84000 191 LYS A N 1
ATOM 1401 C CA . LYS A 1 191 ? -29.11900 -28.07700 -13.09800 1.000 65.83000 191 LYS A CA 1
ATOM 1402 C C . LYS A 1 191 ? -28.21300 -27.08300 -12.37700 1.000 47.09000 191 LYS A C 1
ATOM 1403 O O . LYS A 1 191 ? -28.70100 -26.25300 -11.60500 1.000 37.81000 191 LYS A O 1
ATOM 1409 N N . ARG A 1 192 ? -26.89500 -27.15900 -12.59200 1.000 34.78000 192 ARG A N 1
ATOM 1410 C CA . ARG A 1 192 ? -26.01300 -26.15000 -12.00700 1.000 34.78000 192 ARG A CA 1
ATOM 1411 C C . ARG A 1 192 ? -26.33200 -24.77200 -12.56800 1.000 40.38000 192 ARG A C 1
ATOM 1412 O O . ARG A 1 192 ? -26.30700 -23.77300 -11.83900 1.000 31.58000 192 ARG A O 1
ATOM 1420 N N . GLY A 1 193 ? -26.66100 -24.70100 -13.85900 1.000 40.63000 193 GLY A N 1
ATOM 1421 C CA . GLY A 1 193 ? -27.04100 -23.42400 -14.43900 1.000 38.62000 193 GLY A CA 1
ATOM 1422 C C . GLY A 1 193 ? -28.34300 -22.89800 -13.87300 1.000 37.88000 193 GLY A C 1
ATOM 1423 O O . GLY A 1 193 ? -28.44900 -21.72100 -13.51600 1.000 30.77000 193 GLY A O 1
ATOM 1424 N N . GLU A 1 194 ? -29.34800 -23.76600 -13.77300 1.000 32.27000 194 GLU A N 1
ATOM 1425 C CA . GLU A 1 194 ? -30.64000 -23.34300 -13.25400 1.000 30.95000 194 GLU A CA 1
ATOM 1426 C C . GLU A 1 194 ? -30.54000 -22.95300 -11.78000 1.000 30.39000 194 GLU A C 1
ATOM 1427 O O . GLU A 1 194 ? -31.24700 -22.04900 -11.32000 1.000 33.31000 194 GLU A O 1
ATOM 1433 N N . ALA A 1 195 ? -29.67600 -23.63200 -11.02600 1.000 26.82000 195 ALA A N 1
ATOM 1434 C CA . ALA A 1 195 ? -29.41900 -23.24100 -9.64300 1.000 24.93000 195 ALA A CA 1
ATOM 1435 C C . ALA A 1 195 ? -28.80100 -21.85300 -9.58900 1.000 26.12000 195 ALA A C 1
ATOM 1436 O O . ALA A 1 195 ? -29.19600 -21.01700 -8.77200 1.000 25.60000 195 ALA A O 1
ATOM 1438 N N . PHE A 1 196 ? -27.82100 -21.59700 -10.45600 1.000 23.33000 196 PHE A N 1
ATOM 1439 C CA . PHE A 1 196 ? -27.18300 -20.28600 -10.52200 1.000 23.39000 196 PHE A CA 1
ATOM 1440 C C . PHE A 1 196 ? -28.20200 -19.20500 -10.85000 1.000 27.42000 196 PHE A C 1
ATOM 1441 O O . PHE A 1 196 ? -28.25800 -18.16100 -10.18900 1.000 21.98000 196 PHE A O 1
ATOM 1449 N N . LEU A 1 197 ? -29.02100 -19.44800 -11.87400 1.000 26.47000 197 LEU A N 1
ATOM 1450 C CA . LEU A 1 197 ? -30.09500 -18.52600 -12.22700 1.000 25.76000 197 LEU A CA 1
ATOM 1451 C C . LEU A 1 197 ? -31.00300 -18.23000 -11.04200 1.000 23.90000 197 LEU A C 1
ATOM 1452 O O . LEU A 1 197 ? -31.38600 -17.07100 -10.81200 1.000 26.82000 197 LEU A O 1
ATOM 1457 N N . TYR A 1 198 ? -31.40100 -19.27000 -10.30200 1.000 20.20000 198 TYR A N 1
ATOM 1458 C CA . TYR A 1 198 ? -32.28300 -19.03500 -9.16700 1.000 22.49000 198 TYR A CA 1
ATOM 1459 C C . TYR A 1 198 ? -31.62200 -18.11800 -8.14700 1.000 19.62000 198 TYR A C 1
ATOM 1460 O O . TYR A 1 198 ? -32.27200 -17.20600 -7.61100 1.000 22.45000 198 TYR A O 1
ATOM 1469 N N . CYS A 1 199 ? -30.33100 -18.35600 -7.86800 1.000 20.37000 199 CYS A N 1
ATOM 1470 C CA . CYS A 1 199 ? -29.61500 -17.57000 -6.86900 1.000 18.29000 199 CYS A CA 1
ATOM 1471 C C . CYS A 1 199 ? -29.60000 -16.09600 -7.24300 1.000 18.93000 199 CYS A C 1
ATOM 1472 O O . CYS A 1 199 ? -29.73800 -15.21100 -6.38400 1.000 20.90000 199 CYS A O 1
ATOM 1475 N N . LEU A 1 200 ? -29.46300 -15.81600 -8.53500 1.000 18.93000 200 LEU A N 1
ATOM 1476 C CA . LEU A 1 200 ? -29.47300 -14.44200 -9.02000 1.000 21.49000 200 LEU A CA 1
ATOM 1477 C C . LEU A 1 200 ? -30.86300 -13.84000 -8.93800 1.000 18.76000 200 LEU A C 1
ATOM 1478 O O . LEU A 1 200 ? -31.03700 -12.72700 -8.43900 1.000 20.43000 200 LEU A O 1
ATOM 1483 N N . HIS A 1 201 ? -31.86100 -14.56000 -9.45100 1.000 20.48000 201 HIS A N 1
ATOM 1484 C CA . HIS A 1 201 ? -33.22200 -14.04800 -9.47000 1.000 20.01000 201 HIS A CA 1
ATOM 1485 C C . HIS A 1 201 ? -33.80300 -13.90900 -8.07100 1.000 20.43000 201 HIS A C 1
ATOM 1486 O O . HIS A 1 201 ? -34.61800 -13.02000 -7.83500 1.000 26.67000 201 HIS A O 1
ATOM 1493 N N . ALA A 1 202 ? -33.39100 -14.75900 -7.13200 1.000 20.06000 202 ALA A N 1
ATOM 1494 C CA . ALA A 1 202 ? -33.97400 -14.72000 -5.80000 1.000 18.27000 202 ALA A CA 1
ATOM 1495 C C . ALA A 1 202 ? -33.40800 -13.59300 -4.95000 1.000 20.41000 202 ALA A C 1
ATOM 1496 O O . ALA A 1 202 ? -33.97700 -13.27200 -3.89900 1.000 20.60000 202 ALA A O 1
ATOM 1498 N N . SER A 1 203 ? -32.30600 -12.99000 -5.38200 1.000 16.99000 203 SER A N 1
ATOM 1499 C CA . SER A 1 203 ? -31.61900 -12.00800 -4.55500 1.000 18.65000 203 SER A CA 1
ATOM 1500 C C . SER A 1 203 ? -32.51900 -10.79700 -4.32700 1.000 18.28000 203 SER A C 1
ATOM 1501 O O . SER A 1 203 ? -33.21800 -10.34500 -5.23400 1.000 23.85000 203 SER A O 1
ATOM 1504 N N . CYS A 1 204 ? -32.48800 -10.25900 -3.11800 1.000 17.54000 204 CYS A N 1
ATOM 1505 C CA . CYS A 1 204 ? -33.37900 -9.15700 -2.76600 1.000 19.41000 204 CYS A CA 1
ATOM 1506 C C . CYS A 1 204 ? -32.79600 -7.84100 -3.29100 1.000 20.55000 204 CYS A C 1
ATOM 1507 O O . CYS A 1 204 ? -31.76700 -7.37800 -2.79000 1.000 19.40000 204 CYS A O 1
ATOM 1510 N N . SER A 1 205 ? -33.42300 -7.26700 -4.33300 1.000 22.43000 205 SER A N 1
ATOM 1511 C CA . SER A 1 205 ? -33.19700 -5.89800 -4.81000 1.000 25.89000 205 SER A CA 1
ATOM 1512 C C . SER A 1 205 ? -31.91400 -5.71400 -5.61600 1.000 24.76000 205 SER A C 1
ATOM 1513 O O . SER A 1 205 ? -31.90900 -5.03900 -6.65200 1.000 25.34000 205 SER A O 1
ATOM 1516 N N . VAL A 1 206 ? -30.80400 -6.27200 -5.13900 1.000 21.46000 206 VAL A N 1
ATOM 1517 C CA . VAL A 1 206 ? -29.51600 -6.07900 -5.78400 1.000 17.20000 206 VAL A CA 1
ATOM 1518 C C . VAL A 1 206 ? -28.76900 -7.40100 -5.82000 1.000 19.05000 206 VAL A C 1
ATOM 1519 O O . VAL A 1 206 ? -29.10200 -8.35500 -5.11100 1.000 21.89000 206 VAL A O 1
ATOM 1523 N N . ILE A 1 207 ? -27.73900 -7.44500 -6.64700 1.000 19.78000 207 ILE A N 1
ATOM 1524 C CA . ILE A 1 207 ? -26.71300 -8.46600 -6.48000 1.000 20.32000 207 ILE A CA 1
ATOM 1525 C C . ILE A 1 207 ? -25.37900 -7.76000 -6.28300 1.000 22.14000 207 ILE A C 1
ATOM 1526 O O . ILE A 1 207 ? -25.14500 -6.67000 -6.81000 1.000 23.29000 207 ILE A O 1
ATOM 1531 N N . LEU A 1 208 ? -24.51000 -8.37500 -5.48300 1.000 15.14000 208 LEU A N 1
ATOM 1532 C CA . LEU A 1 208 ? -23.16100 -7.88100 -5.25400 1.000 14.79000 208 LEU A CA 1
ATOM 1533 C C . LEU A 1 208 ? -22.18500 -8.69500 -6.09700 1.000 16.52000 208 LEU A C 1
ATOM 1534 O O . LEU A 1 208 ? -22.36400 -9.91200 -6.26400 1.000 17.53000 208 LEU A O 1
ATOM 1539 N N . ILE A 1 209 ? -21.14900 -8.03100 -6.61600 1.000 17.10000 209 ILE A N 1
ATOM 1540 C CA . ILE A 1 209 ? -20.16500 -8.72300 -7.44100 1.000 19.17000 209 ILE A CA 1
ATOM 1541 C C . ILE A 1 209 ? -18.77200 -8.18400 -7.16200 1.000 21.77000 209 ILE A C 1
ATOM 1542 O O . ILE A 1 209 ? -18.58200 -6.97000 -7.01400 1.000 18.88000 209 ILE A O 1
ATOM 1547 N N . ASN A 1 210 ? -17.79000 -9.09200 -7.09000 1.000 19.55000 210 ASN A N 1
ATOM 1548 C CA . ASN A 1 210 ? -16.39700 -8.70300 -6.85200 1.000 18.54000 210 ASN A CA 1
ATOM 1549 C C . ASN A 1 210 ? -15.75700 -8.22400 -8.15400 1.000 20.02000 210 ASN A C 1
ATOM 1550 O O . ASN A 1 210 ? -14.89300 -8.87600 -8.74500 1.000 25.24000 210 ASN A O 1
ATOM 1555 N N . SER A 1 211 ? -16.17300 -7.04200 -8.58800 1.000 17.46000 211 SER A N 1
ATOM 1556 C CA . SER A 1 211 ? -15.56700 -6.43100 -9.76200 1.000 22.38000 211 SER A CA 1
ATOM 1557 C C . SER A 1 211 ? -15.59300 -4.92300 -9.57000 1.000 21.97000 211 SER A C 1
ATOM 1558 O O . SER A 1 211 ? -15.91500 -4.43200 -8.48500 1.000 21.45000 211 SER A O 1
ATOM 1561 N N . PHE A 1 212 ? -15.24200 -4.18400 -10.62500 1.000 21.67000 212 PHE A N 1
ATOM 1562 C CA . PHE A 1 212 ? -15.20700 -2.72500 -10.56100 1.000 20.34000 212 PHE A CA 1
ATOM 1563 C C . PHE A 1 212 ? -15.46000 -2.14600 -11.95300 1.000 20.68000 212 PHE A C 1
ATOM 1564 O O . PHE A 1 212 ? -15.20700 -2.80000 -12.96800 1.000 20.36000 212 PHE A O 1
ATOM 1572 N N . ARG A 1 213 ? -15.97000 -0.90800 -11.98300 1.000 22.26000 213 ARG A N 1
ATOM 1573 C CA . ARG A 1 213 ? -16.52600 -0.34900 -13.22100 1.000 25.77000 213 ARG A CA 1
ATOM 1574 C C . ARG A 1 213 ? -15.45600 -0.10900 -14.28100 1.000 30.80000 213 ARG A C 1
ATOM 1575 O O . ARG A 1 213 ? -15.71700 -0.29300 -15.47700 1.000 24.06000 213 ARG A O 1
ATOM 1583 N N . GLU A 1 214 ? -14.25600 0.31800 -13.87600 1.000 26.14000 214 GLU A N 1
ATOM 1584 C CA . GLU A 1 214 ? -13.21000 0.56100 -14.86800 1.000 30.37000 214 GLU A CA 1
ATOM 1585 C C . GLU A 1 214 ? -12.93900 -0.67400 -15.71000 1.000 28.86000 214 GLU A C 1
ATOM 1586 O O . GLU A 1 214 ? -12.56100 -0.56200 -16.88000 1.000 34.12000 214 GLU A O 1
ATOM 1592 N N . LEU A 1 215 ? -13.13300 -1.85700 -15.14000 1.000 26.53000 215 LEU A N 1
ATOM 1593 C CA . LEU A 1 215 ? -12.90300 -3.09600 -15.86400 1.000 27.54000 215 LEU A CA 1
ATOM 1594 C C . LEU A 1 215 ? -14.16600 -3.60600 -16.55400 1.000 24.33000 215 LEU A C 1
ATOM 1595 O O . LEU A 1 215 ? -14.10400 -4.06100 -17.70100 1.000 27.99000 215 LEU A O 1
ATOM 1600 N N . GLU A 1 216 ? -15.32000 -3.54300 -15.88200 1.000 19.85000 216 GLU A N 1
ATOM 1601 C CA . GLU A 1 216 ? -16.46700 -4.29500 -16.38100 1.000 20.38000 216 GLU A CA 1
ATOM 1602 C C . GLU A 1 216 ? -17.76600 -3.50100 -16.37400 1.000 22.58000 216 GLU A C 1
ATOM 1603 O O . GLU A 1 216 ? -18.83700 -4.11000 -16.36200 1.000 22.81000 216 GLU A O 1
ATOM 1609 N N . GLY A 1 217 ? -17.69800 -2.16700 -16.40100 1.000 20.72000 217 GLY A N 1
ATOM 1610 C CA . GLY A 1 217 ? -18.90700 -1.36800 -16.20800 1.000 18.45000 217 GLY A CA 1
ATOM 1611 C C . GLY A 1 217 ? -19.99300 -1.65300 -17.23100 1.000 23.15000 217 GLY A C 1
ATOM 1612 O O . GLY A 1 217 ? -21.17500 -1.79000 -16.88700 1.000 23.22000 217 GLY A O 1
ATOM 1613 N N . LYS A 1 218 ? -19.62100 -1.72400 -18.51100 1.000 21.19000 218 LYS A N 1
ATOM 1614 C CA . LYS A 1 218 ? -20.65300 -1.95800 -19.52000 1.000 22.65000 218 LYS A CA 1
ATOM 1615 C C . LYS A 1 218 ? -21.31400 -3.31900 -19.33400 1.000 25.12000 218 LYS A C 1
ATOM 1616 O O . LYS A 1 218 ? -22.50500 -3.47600 -19.63100 1.000 22.68000 218 LYS A O 1
ATOM 1622 N N . TYR A 1 219 ? -20.57600 -4.30500 -18.82000 1.000 22.08000 219 TYR A N 1
ATOM 1623 C CA . TYR A 1 219 ? -21.18300 -5.61000 -18.58400 1.000 18.37000 219 TYR A CA 1
ATOM 1624 C C . TYR A 1 219 ? -22.07900 -5.59400 -17.35000 1.000 19.59000 219 TYR A C 1
ATOM 1625 O O . TYR A 1 219 ? -23.10300 -6.28600 -17.32400 1.000 22.57000 219 TYR A O 1
ATOM 1634 N N . MET A 1 220 ? -21.72800 -4.80300 -16.33300 1.000 19.41000 220 MET A N 1
ATOM 1635 C CA . MET A 1 220 ? -22.62500 -4.63700 -15.18900 1.000 19.66000 220 MET A CA 1
ATOM 1636 C C . MET A 1 220 ? -23.93000 -3.98400 -15.61200 1.000 22.98000 220 MET A C 1
ATOM 1637 O O . MET A 1 220 ? -25.01000 -4.36900 -15.14500 1.000 21.75000 220 MET A O 1
ATOM 1642 N N . ASP A 1 221 ? -23.84400 -2.96000 -16.46400 1.000 21.40000 221 ASP A N 1
ATOM 1643 C CA . ASP A 1 221 ? -25.06200 -2.30100 -16.93100 1.000 19.23000 221 ASP A CA 1
ATOM 1644 C C . ASP A 1 221 ? -25.92600 -3.26700 -17.73100 1.000 22.65000 221 ASP A C 1
ATOM 1645 O O . ASP A 1 221 ? -27.15000 -3.29200 -17.56600 1.000 21.16000 221 ASP A O 1
ATOM 1650 N N . TYR A 1 222 ? -25.30100 -4.08100 -18.59300 1.000 20.44000 222 TYR A N 1
ATOM 1651 C CA . TYR A 1 222 ? -26.06600 -5.05700 -19.36200 1.000 19.03000 222 TYR A CA 1
ATOM 1652 C C . TYR A 1 222 ? -26.68000 -6.11200 -18.45100 1.000 21.13000 222 TYR A C 1
ATOM 1653 O O . TYR A 1 222 ? -27.85000 -6.47100 -18.61000 1.000 20.06000 222 TYR A O 1
ATOM 1662 N N . LEU A 1 223 ? -25.91700 -6.59300 -17.47200 1.000 20.25000 223 LEU A N 1
ATOM 1663 C CA . LEU A 1 223 ? -26.44700 -7.61100 -16.56500 1.000 17.93000 223 LEU A CA 1
ATOM 1664 C C . LEU A 1 223 ? -27.61200 -7.05800 -15.75800 1.000 19.42000 223 LEU A C 1
ATOM 1665 O O . LEU A 1 223 ? -28.58500 -7.77100 -15.46600 1.000 20.09000 223 LEU A O 1
ATOM 1670 N N . SER A 1 224 ? -27.52900 -5.78100 -15.39300 1.000 19.23000 224 SER A N 1
ATOM 1671 C CA . SER A 1 224 ? -28.61300 -5.13800 -14.65300 1.000 20.57000 224 SER A CA 1
ATOM 1672 C C . SER A 1 224 ? -29.90000 -5.12400 -15.46400 1.000 21.83000 224 SER A C 1
ATOM 1673 O O . SER A 1 224 ? -30.99300 -5.29800 -14.91600 1.000 25.97000 224 SER A O 1
ATOM 1676 N N . VAL A 1 225 ? -29.79000 -4.90300 -16.77000 1.000 20.85000 225 VAL A N 1
ATOM 1677 C CA . VAL A 1 225 ? -30.97300 -4.94100 -17.63000 1.000 23.44000 225 VAL A CA 1
ATOM 1678 C C . VAL A 1 225 ? -31.51600 -6.36000 -17.73500 1.000 23.93000 225 VAL A C 1
ATOM 1679 O O . VAL A 1 225 ? -32.73300 -6.57900 -17.66400 1.000 24.20000 225 VAL A O 1
ATOM 1683 N N . LEU A 1 226 ? -30.62800 -7.34100 -17.93500 1.000 21.64000 226 LEU A N 1
ATOM 1684 C CA . LEU A 1 226 ? -31.08200 -8.72300 -18.05900 1.000 24.36000 226 LEU A CA 1
ATOM 1685 C C . LEU A 1 226 ? -31.77300 -9.20300 -16.79100 1.000 26.33000 226 LEU A C 1
ATOM 1686 O O . LEU A 1 226 ? -32.73500 -9.97800 -16.86700 1.000 28.67000 226 LEU A O 1
ATOM 1691 N N . LEU A 1 227 ? -31.31700 -8.74500 -15.62400 1.000 20.70000 227 LEU A N 1
ATOM 1692 C CA . LEU A 1 227 ? -31.88300 -9.19200 -14.35300 1.000 23.68000 227 LEU A CA 1
ATOM 1693 C C . LEU A 1 227 ? -33.00100 -8.30000 -13.83600 1.000 23.93000 227 LEU A C 1
ATOM 1694 O O . LEU A 1 227 ? -33.74300 -8.72300 -12.93900 1.000 26.68000 227 LEU A O 1
ATOM 1699 N N . ASN A 1 228 ? -33.13300 -7.08300 -14.36100 1.000 23.22000 228 ASN A N 1
ATOM 1700 C CA . ASN A 1 228 ? -34.03300 -6.07700 -13.79400 1.000 20.98000 228 ASN A CA 1
ATOM 1701 C C . ASN A 1 228 ? -33.74800 -5.86300 -12.31100 1.000 24.57000 228 ASN A C 1
ATOM 1702 O O . ASN A 1 228 ? -34.65500 -5.70900 -11.49300 1.000 27.15000 228 ASN A O 1
ATOM 1707 N N . LYS A 1 229 ? -32.46100 -5.86800 -11.95900 1.000 22.74000 229 LYS A N 1
ATOM 1708 C CA . LYS A 1 229 ? -31.97100 -5.69200 -10.59600 1.000 23.36000 229 LYS A CA 1
ATOM 1709 C C . LYS A 1 229 ? -30.72500 -4.82600 -10.68600 1.000 21.99000 229 LYS A C 1
ATOM 1710 O O . LYS A 1 229 ? -30.02800 -4.85300 -11.69600 1.000 26.10000 229 LYS A O 1
ATOM 1716 N N . LYS A 1 230 ? -30.41300 -4.09100 -9.62500 1.000 23.31000 230 LYS A N 1
ATOM 1717 C CA . LYS A 1 230 ? -29.16300 -3.33900 -9.62100 1.000 23.70000 230 LYS A CA 1
ATOM 1718 C C . LYS A 1 230 ? -27.98600 -4.28300 -9.37200 1.000 25.16000 230 LYS A C 1
ATOM 1719 O O . LYS A 1 230 ? -28.04900 -5.16300 -8.50500 1.000 23.38000 230 LYS A O 1
ATOM 1725 N N . VAL A 1 231 ? -26.93600 -4.13300 -10.17200 1.000 21.13000 231 VAL A N 1
ATOM 1726 C CA . VAL A 1 231 ? -25.69800 -4.87900 -10.00400 1.000 18.38000 231 VAL A CA 1
ATOM 1727 C C . VAL A 1 231 ? -24.71700 -3.95900 -9.28700 1.000 22.72000 231 VAL A C 1
ATOM 1728 O O . VAL A 1 231 ? -24.34400 -2.90700 -9.81700 1.000 24.46000 231 VAL A O 1
ATOM 1732 N N . VAL A 1 232 ? -24.31800 -4.32800 -8.07400 1.000 15.45000 232 VAL A N 1
ATOM 1733 C CA . VAL A 1 232 ? -23.52400 -3.44900 -7.22000 1.000 18.41000 232 VAL A CA 1
ATOM 1734 C C . VAL A 1 232 ? -22.10200 -4.00000 -7.15700 1.000 19.86000 232 VAL A C 1
ATOM 1735 O O . VAL A 1 232 ? -21.87800 -5.05700 -6.54700 1.000 18.41000 232 VAL A O 1
ATOM 1739 N N . PRO A 1 233 ? -21.11100 -3.31400 -7.71500 1.000 16.88000 233 PRO A N 1
ATOM 1740 C CA . PRO A 1 233 ? -19.73300 -3.79200 -7.56200 1.000 20.30000 233 PRO A CA 1
ATOM 1741 C C . PRO A 1 233 ? -19.22500 -3.47900 -6.16400 1.000 21.43000 233 PRO A C 1
ATOM 1742 O O . PRO A 1 233 ? -19.53900 -2.43300 -5.58300 1.000 22.42000 233 PRO A O 1
ATOM 1746 N N . VAL A 1 234 ? -18.45200 -4.41600 -5.61400 1.000 19.34000 234 VAL A N 1
ATOM 1747 C CA . VAL A 1 234 ? -17.83000 -4.23000 -4.31000 1.000 22.13000 234 VAL A CA 1
ATOM 1748 C C . VAL A 1 234 ? -16.33900 -4.51500 -4.40000 1.000 22.58000 234 VAL A C 1
ATOM 1749 O O . VAL A 1 234 ? -15.65500 -4.58900 -3.37500 1.000 28.66000 234 VAL A O 1
ATOM 1753 N N . GLY A 1 235 ? -15.82500 -4.68300 -5.61300 1.000 22.23000 235 GLY A N 1
ATOM 1754 C CA . GLY A 1 235 ? -14.41700 -4.94700 -5.80700 1.000 21.59000 235 GLY A CA 1
ATOM 1755 C C . GLY A 1 235 ? -13.61700 -3.67200 -5.98700 1.000 25.30000 235 GLY A C 1
ATOM 1756 O O . GLY A 1 235 ? -14.16300 -2.56400 -6.08400 1.000 27.58000 235 GLY A O 1
ATOM 1757 N N . PRO A 1 236 ? -12.28900 -3.79900 -6.00900 1.000 29.93000 236 PRO A N 1
ATOM 1758 C CA . PRO A 1 236 ? -11.49800 -5.02300 -5.86600 1.000 33.64000 236 PRO A CA 1
ATOM 1759 C C . PRO A 1 236 ? -11.46400 -5.56500 -4.43400 1.000 35.73000 236 PRO A C 1
ATOM 1760 O O . PRO A 1 236 ? -11.21100 -4.79700 -3.50500 1.000 36.70000 236 PRO A O 1
ATOM 1764 N N . LEU A 1 237 ? -11.73900 -6.86100 -4.25300 1.000 28.16000 237 LEU A N 1
ATOM 1765 C CA . LEU A 1 237 ? -11.56600 -7.53400 -2.96800 1.000 23.20000 237 LEU A CA 1
ATOM 1766 C C . LEU A 1 237 ? -10.35600 -8.44100 -3.10100 1.000 27.99000 237 LEU A C 1
ATOM 1767 O O . LEU A 1 237 ? -10.43600 -9.49400 -3.74300 1.000 39.39000 237 LEU A O 1
ATOM 1772 N N . VAL A 1 238 ? -9.23900 -8.03800 -2.50300 1.000 23.56000 238 VAL A N 1
ATOM 1773 C CA . VAL A 1 238 ? -7.99200 -8.78700 -2.60500 1.000 23.08000 238 VAL A CA 1
ATOM 1774 C C . VAL A 1 238 ? -7.40000 -8.92600 -1.21200 1.000 23.22000 238 VAL A C 1
ATOM 1775 O O . VAL A 1 238 ? -7.23500 -7.92500 -0.50400 1.000 28.52000 238 VAL A O 1
ATOM 1779 N N . TYR A 1 239 ? -7.07900 -10.15900 -0.82700 1.000 23.80000 239 TYR A N 1
ATOM 1780 C CA . TYR A 1 239 ? -6.39300 -10.41300 0.43200 1.000 27.77000 239 TYR A CA 1
ATOM 1781 C C . TYR A 1 239 ? -4.90300 -10.12200 0.30400 1.000 34.01000 239 TYR A C 1
ATOM 1782 O O . TYR A 1 239 ? -4.24400 -10.56800 -0.64500 1.000 28.03000 239 TYR A O 1
ATOM 1791 N N . GLU A 1 240 ? -4.37300 -9.38700 1.27800 1.000 26.28000 240 GLU A N 1
ATOM 1792 C CA . GLU A 1 240 ? -2.95000 -9.07800 1.35500 1.000 30.64000 240 GLU A CA 1
ATOM 1793 C C . GLU A 1 240 ? -2.46900 -9.43300 2.75400 1.000 31.53000 240 GLU A C 1
ATOM 1794 O O . GLU A 1 240 ? -2.96400 -8.85000 3.74000 1.000 36.47000 240 GLU A O 1
ATOM 1800 N N . PRO A 1 241 ? -1.53000 -10.37800 2.90400 1.000 38.64000 241 PRO A N 1
ATOM 1801 C CA . PRO A 1 241 ? -0.97400 -10.71000 4.22100 1.000 42.60000 241 PRO A CA 1
ATOM 1802 C C . PRO A 1 241 ? -0.19000 -9.53200 4.80500 1.000 38.88000 241 PRO A C 1
ATOM 1803 O O . PRO A 1 241 ? 0.30900 -8.71500 4.03000 1.000 36.16000 241 PRO A O 1
ATOM 1807 N N . GLU A 1 246 ? 6.76000 -12.04100 9.78700 1.000 79.88000 246 GLU A N 1
ATOM 1808 C CA . GLU A 1 246 ? 7.56700 -13.25700 9.84600 1.000 87.11000 246 GLU A CA 1
ATOM 1809 C C . GLU A 1 246 ? 6.79000 -14.46000 9.31800 1.000 85.13000 246 GLU A C 1
ATOM 1810 O O . GLU A 1 246 ? 5.67600 -14.74000 9.76400 1.000 74.46000 246 GLU A O 1
ATOM 1816 N N . ASP A 1 247 ? 7.39400 -15.16200 8.36100 1.000 77.16000 247 ASP A N 1
ATOM 1817 C CA . ASP A 1 247 ? 6.75000 -16.27500 7.66800 1.000 74.65000 247 ASP A CA 1
ATOM 1818 C C . ASP A 1 247 ? 7.84100 -17.22300 7.19300 1.000 69.10000 247 ASP A C 1
ATOM 1819 O O . ASP A 1 247 ? 8.69900 -16.82400 6.40000 1.000 63.84000 247 ASP A O 1
ATOM 1824 N N . GLU A 1 248 ? 7.80000 -18.47000 7.66800 1.000 62.00000 248 GLU A N 1
ATOM 1825 C CA . GLU A 1 248 ? 8.87600 -19.41300 7.37600 1.000 66.64000 248 GLU A CA 1
ATOM 1826 C C . GLU A 1 248 ? 8.71500 -20.06200 6.00600 1.000 62.98000 248 GLU A C 1
ATOM 1827 O O . GLU A 1 248 ? 9.71300 -20.31800 5.32000 1.000 69.63000 248 GLU A O 1
ATOM 1829 N N . GLY A 1 249 ? 7.47500 -20.35200 5.59900 1.000 68.02000 249 GLY A N 1
ATOM 1830 C CA . GLY A 1 249 ? 7.25800 -20.94900 4.28900 1.000 65.60000 249 GLY A CA 1
ATOM 1831 C C . GLY A 1 249 ? 7.72800 -20.05500 3.15800 1.000 54.48000 249 GLY A C 1
ATOM 1832 O O . GLY A 1 249 ? 8.39900 -20.51100 2.22800 1.000 53.57000 249 GLY A O 1
ATOM 1833 N N . TYR A 1 250 ? 7.39600 -18.76400 3.23200 1.000 42.15000 250 TYR A N 1
ATOM 1834 C CA . TYR A 1 250 ? 7.87700 -17.81000 2.24300 1.000 33.50000 250 TYR A CA 1
ATOM 1835 C C . TYR A 1 250 ? 9.38500 -17.59700 2.33100 1.000 31.74000 250 TYR A C 1
ATOM 1836 O O . TYR A 1 250 ? 9.99300 -17.18600 1.34000 1.000 34.65000 250 TYR A O 1
ATOM 1845 N N . SER A 1 251 ? 9.99600 -17.87500 3.48600 1.000 36.49000 251 SER A N 1
ATOM 1846 C CA . SER A 1 251 ? 11.40700 -17.54700 3.68000 1.000 38.38000 251 SER A CA 1
ATOM 1847 C C . SER A 1 251 ? 12.28400 -18.20900 2.62700 1.000 33.42000 251 SER A C 1
ATOM 1848 O O . SER A 1 251 ? 13.08000 -17.54000 1.95800 1.000 35.36000 251 SER A O 1
ATOM 1851 N N . SER A 1 252 ? 12.15200 -19.52700 2.46000 1.000 30.17000 252 SER A N 1
ATOM 1852 C CA . SER A 1 252 ? 12.94800 -20.23300 1.45500 1.000 35.27000 252 SER A CA 1
ATOM 1853 C C . SER A 1 252 ? 12.69700 -19.69100 0.05800 1.000 33.07000 252 SER A C 1
ATOM 1854 O O . SER A 1 252 ? 13.63400 -19.53100 -0.73400 1.000 29.01000 252 SER A O 1
ATOM 1857 N N . ILE A 1 253 ? 11.43600 -19.41100 -0.25800 1.000 27.58000 253 ILE A N 1
ATOM 1858 C CA . ILE A 1 253 ? 11.08800 -18.89200 -1.57000 1.000 25.95000 253 ILE A CA 1
ATOM 1859 C C . ILE A 1 253 ? 11.63400 -17.47800 -1.74300 1.000 22.90000 253 ILE A C 1
ATOM 1860 O O . ILE A 1 253 ? 12.19400 -17.13800 -2.78600 1.000 25.08000 253 ILE A O 1
ATOM 1865 N N . LYS A 1 254 ? 11.44000 -16.63400 -0.72800 1.000 26.03000 254 LYS A N 1
ATOM 1866 C CA . LYS A 1 254 ? 11.97300 -15.27300 -0.71900 1.000 27.08000 254 LYS A CA 1
ATOM 1867 C C . LYS A 1 254 ? 13.47800 -15.26000 -0.97500 1.000 25.05000 254 LYS A C 1
ATOM 1868 O O . LYS A 1 254 ? 13.97700 -14.49100 -1.80600 1.000 30.97000 254 LYS A O 1
ATOM 1874 N N . ASN A 1 255 ? 14.21500 -16.12400 -0.27300 1.000 29.18000 255 ASN A N 1
AT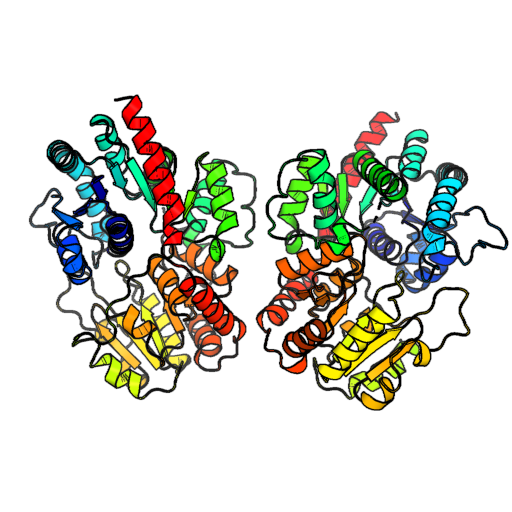OM 1875 C CA . ASN A 1 255 ? 15.66800 -16.16800 -0.44300 1.000 28.66000 255 ASN A CA 1
ATOM 1876 C C . ASN A 1 255 ? 16.05600 -16.46400 -1.88900 1.000 26.06000 255 ASN A C 1
ATOM 1877 O O . ASN A 1 255 ? 17.00300 -15.87300 -2.42400 1.000 30.34000 255 ASN A O 1
ATOM 1882 N N . TRP A 1 256 ? 15.33700 -17.38200 -2.53400 1.000 25.79000 256 TRP A N 1
ATOM 1883 C CA . TRP A 1 256 ? 15.57600 -17.71800 -3.93500 1.000 24.79000 256 TRP A CA 1
ATOM 1884 C C . TRP A 1 256 ? 15.22400 -16.55500 -4.85600 1.000 27.36000 256 TRP A C 1
ATOM 1885 O O . TRP A 1 256 ? 15.98100 -16.22600 -5.78200 1.000 22.99000 256 TRP A O 1
ATOM 1896 N N . LEU A 1 257 ? 14.06200 -15.92900 -4.63200 1.000 24.57000 257 LEU A N 1
ATOM 1897 C CA . LEU A 1 257 ? 13.65000 -14.80700 -5.47400 1.000 24.31000 257 LEU A CA 1
ATOM 1898 C C . LEU A 1 257 ? 14.58800 -13.61600 -5.32900 1.000 23.21000 257 LEU A C 1
ATOM 1899 O O . LEU A 1 257 ? 14.83000 -12.89200 -6.30100 1.000 25.59000 257 LEU A O 1
ATOM 1904 N N . ASP A 1 258 ? 15.10900 -13.40000 -4.12500 1.000 24.48000 258 ASP A N 1
ATOM 1905 C CA . ASP A 1 258 ? 15.97600 -12.25800 -3.86100 1.000 30.67000 258 ASP A CA 1
ATOM 1906 C C . ASP A 1 258 ? 17.24900 -12.28600 -4.69700 1.000 32.12000 258 ASP A C 1
ATOM 1907 O O . ASP A 1 258 ? 17.89100 -11.24100 -4.86400 1.000 33.13000 258 ASP A O 1
ATOM 1912 N N . LYS A 1 259 ? 17.63700 -13.44900 -5.21800 1.000 30.69000 259 LYS A N 1
ATOM 1913 C CA . LYS A 1 259 ? 18.82800 -13.56200 -6.05300 1.000 30.97000 259 LYS A CA 1
ATOM 1914 C C . LYS A 1 259 ? 18.53600 -13.37600 -7.53100 1.000 32.43000 259 LYS A C 1
ATOM 1915 O O . LYS A 1 259 ? 19.47200 -13.39500 -8.33400 1.000 31.13000 259 LYS A O 1
ATOM 1921 N N . LYS A 1 260 ? 17.27400 -13.20000 -7.91200 1.000 25.95000 260 LYS A N 1
ATOM 1922 C CA . LYS A 1 260 ? 16.92700 -13.09400 -9.31800 1.000 25.32000 260 LYS A CA 1
ATOM 1923 C C . LYS A 1 260 ? 16.97700 -11.64000 -9.78600 1.000 23.72000 260 LYS A C 1
ATOM 1924 O O . LYS A 1 260 ? 17.00900 -10.70000 -8.99100 1.000 28.90000 260 LYS A O 1
ATOM 1930 N N . GLU A 1 261 ? 16.97000 -11.47000 -11.10300 1.000 24.24000 261 GLU A N 1
ATOM 1931 C CA . GLU A 1 261 ? 16.83600 -10.14300 -11.68300 1.000 30.87000 261 GLU A CA 1
ATOM 1932 C C . GLU A 1 261 ? 15.40900 -9.61200 -11.50400 1.000 35.68000 261 GLU A C 1
ATOM 1933 O O . GLU A 1 261 ? 14.44600 -10.38800 -11.45200 1.000 26.87000 261 GLU A O 1
ATOM 1939 N N . PRO A 1 262 ? 15.24000 -8.29300 -11.40100 1.000 28.33000 262 PRO A N 1
ATOM 1940 C CA . PRO A 1 262 ? 13.88000 -7.73900 -11.31400 1.000 29.43000 262 PRO A CA 1
ATOM 1941 C C . PRO A 1 262 ? 13.02300 -8.14300 -12.50700 1.000 40.18000 262 PRO A C 1
ATOM 1942 O O . PRO A 1 262 ? 13.50800 -8.24800 -13.63500 1.000 26.51000 262 PRO A O 1
ATOM 1946 N N . SER A 1 263 ? 11.73900 -8.40100 -12.23000 1.000 23.36000 263 SER A N 1
ATOM 1947 C CA . SER A 1 263 ? 10.73200 -8.70000 -13.26100 1.000 26.15000 263 SER A CA 1
ATOM 1948 C C . SER A 1 263 ? 11.14900 -9.84500 -14.18000 1.000 24.41000 263 SER A C 1
ATOM 1949 O O . SER A 1 263 ? 10.84700 -9.85000 -15.37500 1.000 27.22000 263 SER A O 1
ATOM 1952 N N . SER A 1 264 ? 11.82000 -10.85100 -13.61800 1.000 24.63000 264 SER A N 1
ATOM 1953 C CA . SER A 1 264 ? 12.39500 -11.91900 -14.41700 1.000 25.09000 264 SER A CA 1
ATOM 1954 C C . SER A 1 264 ? 11.72300 -13.26800 -14.22700 1.000 22.74000 264 SER A C 1
ATOM 1955 O O . SER A 1 264 ? 12.09800 -14.22800 -14.90600 1.000 20.93000 264 SER A O 1
ATOM 1958 N N . THR A 1 265 ? 10.76800 -13.37800 -13.31300 1.000 24.21000 265 THR A N 1
ATOM 1959 C CA . THR A 1 265 ? 10.28800 -14.66900 -12.84000 1.000 19.74000 265 THR A CA 1
ATOM 1960 C C . THR A 1 265 ? 8.78000 -14.74500 -13.02800 1.000 20.10000 265 THR A C 1
ATOM 1961 O O . THR A 1 265 ? 8.09000 -13.74100 -12.85800 1.000 21.40000 265 THR A O 1
ATOM 1965 N N . VAL A 1 266 ? 8.26100 -15.92200 -13.38400 1.000 22.84000 266 VAL A N 1
ATOM 1966 C CA . VAL A 1 266 ? 6.81300 -16.13600 -13.41700 1.000 19.80000 266 VAL A CA 1
ATOM 1967 C C . VAL A 1 266 ? 6.40800 -17.03300 -12.26000 1.000 22.21000 266 VAL A C 1
ATOM 1968 O O . VAL A 1 266 ? 7.12400 -17.96900 -11.89400 1.000 21.19000 266 VAL A O 1
ATOM 1972 N N . PHE A 1 267 ? 5.26100 -16.73400 -11.67800 1.000 19.38000 267 PHE A N 1
ATOM 1973 C CA . PHE A 1 267 ? 4.58600 -17.65600 -10.78100 1.000 18.42000 267 PHE A CA 1
ATOM 1974 C C . PHE A 1 267 ? 3.60400 -18.46400 -11.61900 1.000 21.36000 267 PHE A C 1
ATOM 1975 O O . PHE A 1 267 ? 3.00500 -17.93000 -12.55600 1.000 20.82000 267 PHE A O 1
ATOM 1983 N N . VAL A 1 268 ? 3.48200 -19.75800 -11.31900 1.000 19.86000 268 VAL A N 1
ATOM 1984 C CA . VAL A 1 268 ? 2.66000 -20.67700 -12.10800 1.000 16.00000 268 VAL A CA 1
ATOM 1985 C C . VAL A 1 268 ? 1.72000 -21.36300 -11.13000 1.000 16.56000 268 VAL A C 1
ATOM 1986 O O . VAL A 1 268 ? 2.18200 -22.06900 -10.22800 1.000 19.68000 268 VAL A O 1
ATOM 1990 N N . SER A 1 269 ? 0.40900 -21.13900 -11.27700 1.000 16.80000 269 SER A N 1
ATOM 1991 C CA . SER A 1 269 ? -0.51800 -21.74900 -10.33300 1.000 19.34000 269 SER A CA 1
ATOM 1992 C C . SER A 1 269 ? -1.83400 -21.98800 -11.03300 1.000 20.86000 269 SER A C 1
ATOM 1993 O O . SER A 1 269 ? -2.28200 -21.14900 -11.81700 1.000 19.36000 269 SER A O 1
ATOM 1996 N N . PHE A 1 270 ? -2.46700 -23.11700 -10.73100 1.000 19.81000 270 PHE A N 1
ATOM 1997 C CA . PHE A 1 270 ? -3.80300 -23.36600 -11.25500 1.000 18.16000 270 PHE A CA 1
ATOM 1998 C C . PHE A 1 270 ? -4.87000 -23.35200 -10.16900 1.000 20.97000 270 PHE A C 1
ATOM 1999 O O . PHE A 1 270 ? -5.92600 -23.96500 -10.32400 1.000 20.52000 270 PHE A O 1
ATOM 2007 N N . GLY A 1 271 ? -4.63100 -22.61600 -9.09000 1.000 17.82000 271 GLY A N 1
ATOM 2008 C CA . GLY A 1 271 ? -5.67900 -22.38200 -8.12600 1.000 18.46000 271 GLY A CA 1
ATOM 2009 C C . GLY A 1 271 ? -5.78200 -23.51400 -7.12500 1.000 21.62000 271 GLY A C 1
ATOM 2010 O O . GLY A 1 271 ? -4.88100 -24.34800 -6.97200 1.000 21.19000 271 GLY A O 1
ATOM 2011 N N . SER A 1 272 ? -6.92100 -23.54000 -6.44000 1.000 17.82000 272 SER A N 1
ATOM 2012 C CA . SER A 1 272 ? -7.11100 -24.45100 -5.32900 1.000 20.76000 272 SER A CA 1
ATOM 2013 C C . SER A 1 272 ? -7.94200 -25.67300 -5.68400 1.000 18.84000 272 SER A C 1
ATOM 2014 O O . SER A 1 272 ? -8.06700 -26.57400 -4.84800 1.000 19.59000 272 SER A O 1
ATOM 2017 N N . GLU A 1 273 ? -8.51900 -25.73800 -6.88200 1.000 18.76000 273 GLU A N 1
ATOM 2018 C CA . GLU A 1 273 ? -9.44300 -26.84000 -7.14700 1.000 17.62000 273 GLU A CA 1
ATOM 2019 C C . GLU A 1 273 ? -9.30100 -27.34600 -8.57600 1.000 27.40000 273 GLU A C 1
ATOM 2020 O O . GLU A 1 273 ? -10.28000 -27.73200 -9.22200 1.000 31.61000 273 GLU A O 1
ATOM 2026 N N . TYR A 1 274 ? -8.07700 -27.36900 -9.09100 1.000 22.95000 274 TYR A N 1
ATOM 2027 C CA . TYR A 1 274 ? -7.83400 -27.95500 -10.39800 1.000 23.27000 274 TYR A CA 1
ATOM 2028 C C . TYR A 1 274 ? -6.49700 -28.67700 -10.39200 1.000 25.54000 274 TYR A C 1
ATOM 2029 O O . TYR A 1 274 ? -5.51400 -28.17800 -9.83800 1.000 24.24000 274 TYR A O 1
ATOM 2038 N N . PHE A 1 275 ? -6.47600 -29.85100 -11.01700 1.000 23.44000 275 PHE A N 1
ATOM 2039 C CA . PHE A 1 275 ? -5.25500 -30.64200 -11.16600 1.000 25.93000 275 PHE A CA 1
ATOM 2040 C C . PHE A 1 275 ? -5.02800 -30.88700 -12.64300 1.000 26.33000 275 PHE A C 1
ATOM 2041 O O . PHE A 1 275 ? -5.71700 -31.72500 -13.24800 1.000 27.76000 275 PHE A O 1
ATOM 2049 N N . PRO A 1 276 ? -4.10600 -30.17100 -13.27500 1.000 25.14000 276 PRO A N 1
ATOM 2050 C CA . PRO A 1 276 ? -3.88000 -30.38800 -14.70500 1.000 25.83000 276 PRO A CA 1
ATOM 2051 C C . PRO A 1 276 ? -3.43600 -31.81800 -14.97600 1.000 27.48000 276 PRO A C 1
ATOM 2052 O O . PRO A 1 276 ? -2.77900 -32.46200 -14.15300 1.000 26.44000 276 PRO A O 1
ATOM 2056 N N . SER A 1 277 ? -3.87000 -32.32900 -16.12200 1.000 27.19000 277 SER A N 1
ATOM 2057 C CA . SER A 1 277 ? -3.53600 -33.68400 -16.51700 1.000 32.35000 277 SER A CA 1
ATOM 2058 C C . SER A 1 277 ? -2.04900 -33.78600 -16.83800 1.000 26.48000 277 SER A C 1
ATOM 2059 O O . SER A 1 277 ? -1.36000 -32.78500 -17.03300 1.000 26.93000 277 SER A O 1
ATOM 2062 N N . LYS A 1 278 ? -1.56900 -35.03500 -16.92900 1.000 31.34000 278 LYS A N 1
ATOM 2063 C CA . LYS A 1 278 ? -0.17800 -35.28800 -17.29700 1.000 37.12000 278 LYS A CA 1
ATOM 2064 C C . LYS A 1 278 ? 0.18200 -34.61200 -18.61500 1.000 28.61000 278 LYS A C 1
ATOM 2065 O O . LYS A 1 278 ? 1.25800 -34.01800 -18.74400 1.000 29.38000 278 LYS A O 1
ATOM 2071 N N . GLU A 1 279 ? -0.72000 -34.66500 -19.59600 1.000 27.12000 279 GLU A N 1
ATOM 2072 C CA . GLU A 1 279 ? -0.45400 -34.01600 -20.88000 1.000 31.52000 279 GLU A CA 1
ATOM 2073 C C . GLU A 1 279 ? -0.46200 -32.50000 -20.75400 1.000 39.54000 279 GLU A C 1
ATOM 2074 O O . GLU A 1 279 ? 0.33100 -31.82200 -21.41200 1.000 30.04000 279 GLU A O 1
ATOM 2080 N N . GLU A 1 280 ? -1.35700 -31.94700 -19.92900 1.000 30.30000 280 GLU A N 1
ATOM 2081 C CA . GLU A 1 280 ? -1.36400 -30.50000 -19.74300 1.000 25.06000 280 GLU A CA 1
ATOM 2082 C C . GLU A 1 280 ? -0.07600 -30.03800 -19.06600 1.000 22.25000 280 GLU A C 1
ATOM 2083 O O . GLU A 1 280 ? 0.52300 -29.03900 -19.48000 1.000 28.60000 280 GLU A O 1
ATOM 2089 N N . MET A 1 281 ? 0.37500 -30.76800 -18.04100 1.000 26.75000 281 MET A N 1
ATOM 2090 C CA . MET A 1 281 ? 1.62500 -30.42000 -17.36900 1.000 25.10000 281 MET A CA 1
ATOM 2091 C C . MET A 1 281 ? 2.80300 -30.50000 -18.33200 1.000 27.26000 281 MET A C 1
ATOM 2092 O O . MET A 1 281 ? 3.73500 -29.69000 -18.25000 1.000 28.22000 281 MET A O 1
ATOM 2097 N N . GLU A 1 282 ? 2.78400 -31.48000 -19.24600 1.000 25.42000 282 GLU A N 1
ATOM 2098 C CA . GLU A 1 282 ? 3.86000 -31.60100 -20.22800 1.000 30.44000 282 GLU A CA 1
ATOM 2099 C C . GLU A 1 282 ? 3.97800 -30.34000 -21.07400 1.000 27.76000 282 GLU A C 1
ATOM 2100 O O . GLU A 1 282 ? 5.08000 -29.81600 -21.27400 1.000 30.95000 282 GLU A O 1
ATOM 2106 N N . GLU A 1 283 ? 2.84800 -29.83100 -21.57300 1.000 22.50000 283 GLU A N 1
ATOM 2107 C CA . GLU A 1 283 ? 2.88000 -28.63300 -22.40600 1.000 25.97000 283 GLU A CA 1
ATOM 2108 C C . GLU A 1 283 ? 3.31700 -27.41500 -21.60300 1.000 29.54000 283 GLU A C 1
ATOM 2109 O O . GLU A 1 283 ? 4.11200 -26.60900 -22.08700 1.000 30.43000 283 GLU A O 1
ATOM 2115 N N . ILE A 1 284 ? 2.80700 -27.25800 -20.37700 1.000 23.98000 284 ILE A N 1
ATOM 2116 C CA . ILE A 1 284 ? 3.23600 -26.13800 -19.54200 1.000 21.38000 284 ILE A CA 1
ATOM 2117 C C . ILE A 1 284 ? 4.72900 -26.22900 -19.25800 1.000 22.25000 284 ILE A C 1
ATOM 2118 O O . ILE A 1 284 ? 5.46600 -25.23800 -19.36300 1.000 27.37000 284 ILE A O 1
ATOM 2123 N N . ALA A 1 285 ? 5.19100 -27.41800 -18.86500 1.000 23.72000 285 ALA A N 1
ATOM 2124 C CA . ALA A 1 285 ? 6.60000 -27.59200 -18.53600 1.000 26.30000 285 ALA A CA 1
ATOM 2125 C C . ALA A 1 285 ? 7.47900 -27.28100 -19.73800 1.000 29.42000 285 ALA A C 1
ATOM 2126 O O . ALA A 1 285 ? 8.46900 -26.55100 -19.62300 1.000 27.76000 285 ALA A O 1
ATOM 2128 N N . HIS A 1 286 ? 7.11500 -27.80300 -20.91300 1.000 30.09000 286 HIS A N 1
ATOM 2129 C CA . HIS A 1 286 ? 7.92500 -27.52400 -22.09500 1.000 31.18000 286 HIS A CA 1
ATOM 2130 C C . HIS A 1 286 ? 7.81600 -26.06800 -22.53000 1.000 29.65000 286 HIS A C 1
ATOM 2131 O O . HIS A 1 286 ? 8.76500 -25.53100 -23.10700 1.000 27.75000 286 HIS A O 1
ATOM 2138 N N . GLY A 1 287 ? 6.68700 -25.40800 -22.25700 1.000 26.45000 287 GLY A N 1
ATOM 2139 C CA . GLY A 1 287 ? 6.60500 -23.97900 -22.50400 1.000 26.61000 287 GLY A CA 1
ATOM 2140 C C . GLY A 1 287 ? 7.50400 -23.17800 -21.58200 1.000 28.40000 287 GLY A C 1
ATOM 2141 O O . GLY A 1 287 ? 8.14900 -22.21600 -22.00900 1.000 26.42000 287 GLY A O 1
ATOM 2142 N N . LEU A 1 288 ? 7.55600 -23.56000 -20.30600 1.000 24.24000 288 LEU A N 1
ATOM 2143 C CA . LEU A 1 288 ? 8.44800 -22.89400 -19.36600 1.000 24.27000 288 LEU A CA 1
ATOM 2144 C C . LEU A 1 288 ? 9.90500 -23.09000 -19.76800 1.000 28.09000 288 LEU A C 1
ATOM 2145 O O . LEU A 1 288 ? 10.69700 -22.13900 -19.77900 1.000 27.59000 288 LEU A O 1
ATOM 2150 N N . GLU A 1 289 ? 10.27400 -24.32900 -20.09700 1.000 25.45000 289 GLU A N 1
ATOM 2151 C CA . GLU A 1 289 ? 11.66400 -24.62600 -20.43800 1.000 28.67000 289 GLU A CA 1
ATOM 2152 C C . GLU A 1 289 ? 12.10700 -23.85100 -21.67300 1.000 35.98000 289 GLU A C 1
ATOM 2153 O O . GLU A 1 289 ? 13.17200 -23.22100 -21.67600 1.000 32.35000 289 GLU A O 1
ATOM 2159 N N . ALA A 1 290 ? 11.28900 -23.87300 -22.73000 1.000 27.81000 290 ALA A N 1
ATOM 2160 C CA . ALA A 1 290 ? 11.66200 -23.20100 -23.97200 1.000 31.12000 290 ALA A CA 1
ATOM 2161 C C . ALA A 1 290 ? 11.78500 -21.69500 -23.79000 1.000 35.73000 290 ALA A C 1
ATOM 2162 O O . ALA A 1 290 ? 12.57200 -21.04400 -24.49000 1.000 30.68000 290 ALA A O 1
ATOM 2164 N N . SER A 1 291 ? 11.02000 -21.12300 -22.86000 1.000 33.65000 291 SER A N 1
ATOM 2165 C CA . SER A 1 291 ? 11.01100 -19.67700 -22.69200 1.000 25.72000 291 SER A CA 1
ATOM 2166 C C . SER A 1 291 ? 12.26100 -19.16100 -21.99400 1.000 28.90000 291 SER A C 1
ATOM 2167 O O . SER A 1 291 ? 12.58000 -17.97300 -22.13400 1.000 29.77000 291 SER A O 1
ATOM 2170 N N . GLU A 1 292 ? 12.95100 -20.01900 -21.23800 1.000 26.32000 292 GLU A N 1
ATOM 2171 C CA . GLU A 1 292 ? 14.15100 -19.71700 -20.46400 1.000 27.89000 292 GLU A CA 1
ATOM 2172 C C . GLU A 1 292 ? 13.88900 -18.80000 -19.27800 1.000 28.93000 292 GLU A C 1
ATOM 2173 O O . GLU A 1 292 ? 14.83800 -18.30500 -18.66200 1.000 29.64000 292 GLU A O 1
ATOM 2179 N N . VAL A 1 293 ? 12.61900 -18.58700 -18.92700 1.000 28.19000 293 VAL A N 1
ATOM 2180 C CA . VAL A 1 293 ? 12.24900 -17.76300 -17.79100 1.000 24.59000 293 VAL A CA 1
ATOM 2181 C C . VAL A 1 293 ? 12.63000 -18.45000 -16.48100 1.000 20.59000 293 VAL A C 1
ATOM 2182 O O . VAL A 1 293 ? 12.80000 -19.67600 -16.41500 1.000 23.96000 293 VAL A O 1
ATOM 2186 N N . ASN A 1 294 ? 12.76800 -17.64000 -15.42100 1.000 21.68000 294 ASN A N 1
ATOM 2187 C CA . ASN A 1 294 ? 12.72900 -18.15700 -14.06100 1.000 20.63000 294 ASN A CA 1
ATOM 2188 C C . ASN A 1 294 ? 11.27800 -18.43900 -13.69300 1.000 22.80000 294 ASN A C 1
ATOM 2189 O O . ASN A 1 294 ? 10.38100 -17.68200 -14.07400 1.000 22.37000 294 ASN A O 1
ATOM 2194 N N . PHE A 1 295 ? 11.04300 -19.50100 -12.92400 1.000 21.86000 295 PHE A N 1
ATOM 2195 C CA . PHE A 1 295 ? 9.66600 -19.80500 -12.54300 1.000 22.37000 295 PHE A CA 1
ATOM 2196 C C . PHE A 1 295 ? 9.59500 -20.44400 -11.16300 1.000 20.75000 295 PHE A C 1
ATOM 2197 O O . PHE A 1 295 ? 10.49500 -21.18000 -10.75300 1.000 20.89000 295 PHE A O 1
ATOM 2205 N N . ILE A 1 296 ? 8.50300 -20.14300 -10.45300 1.000 22.05000 296 ILE A N 1
ATOM 2206 C CA . ILE A 1 296 ? 8.04300 -20.89800 -9.29000 1.000 19.20000 296 ILE A CA 1
ATOM 2207 C C . ILE A 1 296 ? 6.69500 -21.48200 -9.66600 1.000 23.57000 296 ILE A C 1
ATOM 2208 O O . ILE A 1 296 ? 5.77600 -20.73000 -10.01400 1.000 23.65000 296 ILE A O 1
ATOM 2213 N N . TRP A 1 297 ? 6.56800 -22.80400 -9.57900 1.000 20.65000 297 TRP A N 1
ATOM 2214 C CA . TRP A 1 297 ? 5.37500 -23.51200 -10.03700 1.000 20.19000 297 TRP A CA 1
ATOM 2215 C C . TRP A 1 297 ? 4.81500 -24.34100 -8.89200 1.000 23.87000 297 TRP A C 1
ATOM 2216 O O . TRP A 1 297 ? 5.51800 -25.19200 -8.34600 1.000 23.13000 297 TRP A O 1
ATOM 2227 N N . VAL A 1 298 ? 3.55200 -24.10200 -8.54000 1.000 18.74000 298 VAL A N 1
ATOM 2228 C CA . VAL A 1 298 ? 2.87300 -24.87000 -7.49600 1.000 20.57000 298 VAL A CA 1
ATOM 2229 C C . VAL A 1 298 ? 2.27500 -26.11400 -8.12700 1.000 21.74000 298 VAL A C 1
ATOM 2230 O O . VAL A 1 298 ? 1.42600 -26.01800 -9.01900 1.000 21.90000 298 VAL A O 1
ATOM 2234 N N . VAL A 1 299 ? 2.73200 -27.28200 -7.68300 1.000 20.28000 299 VAL A N 1
ATOM 2235 C CA . VAL A 1 299 ? 2.22300 -28.56400 -8.15500 1.000 19.90000 299 VAL A CA 1
ATOM 2236 C C . VAL A 1 299 ? 1.52800 -29.23300 -6.98500 1.000 21.72000 299 VAL A C 1
ATOM 2237 O O . VAL A 1 299 ? 2.06400 -29.25100 -5.87300 1.000 21.68000 299 VAL A O 1
ATOM 2241 N N . ARG A 1 300 ? 0.31200 -29.73000 -7.21500 1.000 20.36000 300 ARG A N 1
ATOM 2242 C CA . ARG A 1 300 ? -0.52100 -30.27200 -6.15300 1.000 21.54000 300 ARG A CA 1
ATOM 2243 C C . ARG A 1 300 ? -1.02500 -31.64500 -6.54200 1.000 23.34000 300 ARG A C 1
ATOM 2244 O O . ARG A 1 300 ? -1.09900 -31.98800 -7.72300 1.000 23.21000 300 ARG A O 1
ATOM 2252 N N . PHE A 1 301 ? -1.39000 -32.41800 -5.52100 1.000 22.47000 301 PHE A N 1
ATOM 2253 C CA . PHE A 1 301 ? -2.07100 -33.69100 -5.68200 1.000 23.16000 301 PHE A CA 1
ATOM 2254 C C . PHE A 1 301 ? -3.34500 -33.70900 -4.85000 1.000 22.88000 301 PHE A C 1
ATOM 2255 O O . PHE A 1 301 ? -3.41100 -33.08100 -3.78600 1.000 26.99000 301 PHE A O 1
ATOM 2263 N N . PRO A 1 302 ? -4.38000 -34.40400 -5.32600 1.000 22.15000 302 PRO A N 1
ATOM 2264 C CA . PRO A 1 302 ? -5.65900 -34.39900 -4.60600 1.000 29.76000 302 PRO A CA 1
ATOM 2265 C C . PRO A 1 302 ? -5.53300 -35.01400 -3.22700 1.000 28.53000 302 PRO A C 1
ATOM 2266 O O . PRO A 1 302 ? -4.69400 -35.88800 -2.98200 1.000 26.84000 302 PRO A O 1
ATOM 2270 N N . GLN A 1 303 ? -6.38700 -34.52900 -2.32300 1.000 24.66000 303 GLN A N 1
ATOM 2271 C CA . GLN A 1 303 ? -6.55600 -35.13700 -1.01000 1.000 28.50000 303 GLN A CA 1
ATOM 2272 C C . GLN A 1 303 ? -6.66100 -36.64900 -1.12900 1.000 26.22000 303 GLN A C 1
ATOM 2273 O O . GLN A 1 303 ? -7.36000 -37.17300 -2.00000 1.000 30.33000 303 GLN A O 1
ATOM 2279 N N . GLY A 1 304 ? -5.94600 -37.34900 -0.24200 1.000 32.23000 304 GLY A N 1
ATOM 2280 C CA . GLY A 1 304 ? -5.88900 -38.78600 -0.25000 1.000 32.97000 304 GLY A CA 1
ATOM 2281 C C . GLY A 1 304 ? -4.70900 -39.35600 -1.00400 1.000 41.27000 304 GLY A C 1
ATOM 2282 O O . GLY A 1 304 ? -4.38100 -40.53100 -0.82100 1.000 37.63000 304 GLY A O 1
ATOM 2283 N N . ASP A 1 305 ? -4.07000 -38.55800 -1.84900 1.000 29.44000 305 ASP A N 1
ATOM 2284 C CA . ASP A 1 305 ? -2.87000 -38.97700 -2.56700 1.000 39.21000 305 ASP A CA 1
ATOM 2285 C C . ASP A 1 305 ? -1.67900 -38.33600 -1.86700 1.000 53.06000 305 ASP A C 1
ATOM 2286 O O . ASP A 1 305 ? -1.30800 -37.19800 -2.14800 1.000 52.78000 305 ASP A O 1
ATOM 2291 N N . ASN A 1 306 ? -1.06700 -39.07500 -0.94900 1.000 56.74000 306 ASN A N 1
ATOM 2292 C CA . ASN A 1 306 ? 0.17900 -38.62500 -0.34800 1.000 68.07000 306 ASN A CA 1
ATOM 2293 C C . ASN A 1 306 ? 1.33800 -39.55100 -0.70200 1.000 63.98000 306 ASN A C 1
ATOM 2294 O O . ASN A 1 306 ? 2.40000 -39.49100 -0.07200 1.000 73.48000 306 ASN A O 1
ATOM 2299 N N . THR A 1 307 ? 1.15900 -40.38500 -1.72800 1.000 56.36000 307 THR A N 1
ATOM 2300 C CA . THR A 1 307 ? 2.26100 -41.11300 -2.34000 1.000 66.32000 307 THR A CA 1
ATOM 2301 C C . THR A 1 307 ? 2.93200 -40.30000 -3.44100 1.000 79.06000 307 THR A C 1
ATOM 2302 O O . THR A 1 307 ? 4.16000 -40.33500 -3.57400 1.000 76.88000 307 THR A O 1
ATOM 2306 N N . SER A 1 308 ? 2.14800 -39.55100 -4.21700 1.000 67.76000 308 SER A N 1
ATOM 2307 C CA . SER A 1 308 ? 2.66100 -38.92700 -5.42900 1.000 57.41000 308 SER A CA 1
ATOM 2308 C C . SER A 1 308 ? 3.70300 -37.86400 -5.11300 1.000 53.64000 308 SER A C 1
ATOM 2309 O O . SER A 1 308 ? 3.67100 -37.20900 -4.06600 1.000 62.19000 308 SER A O 1
ATOM 2312 N N . GLY A 1 309 ? 4.64600 -37.70700 -6.04200 1.000 51.29000 309 GLY A N 1
ATOM 2313 C CA . GLY A 1 309 ? 5.72000 -36.76300 -5.87500 1.000 53.94000 309 GLY A CA 1
ATOM 2314 C C . GLY A 1 309 ? 5.84100 -35.85200 -7.08100 1.000 40.62000 309 GLY A C 1
ATOM 2315 O O . GLY A 1 309 ? 5.39200 -36.16900 -8.18500 1.000 48.62000 309 GLY A O 1
ATOM 2316 N N . ILE A 1 310 ? 6.47100 -34.69900 -6.83300 1.000 40.81000 310 ILE A N 1
ATOM 2317 C CA . ILE A 1 310 ? 6.73100 -33.70500 -7.87500 1.000 50.91000 310 ILE A CA 1
ATOM 2318 C C . ILE A 1 310 ? 7.33400 -34.35700 -9.11200 1.000 56.76000 310 ILE A C 1
ATOM 2319 O O . ILE A 1 310 ? 6.91500 -34.09500 -10.24600 1.000 58.82000 310 ILE A O 1
ATOM 2324 N N . GLU A 1 311 ? 8.32300 -35.22800 -8.90700 1.000 53.49000 311 GLU A N 1
ATOM 2325 C CA . GLU A 1 311 ? 9.09300 -35.75900 -10.02900 1.000 63.45000 311 GLU A CA 1
ATOM 2326 C C . GLU A 1 311 ? 8.21600 -36.54600 -10.99700 1.000 60.90000 311 GLU A C 1
ATOM 2327 O O . GLU A 1 311 ? 8.43400 -36.50300 -12.21400 1.000 65.36000 311 GLU A O 1
ATOM 2329 N N . ASP A 1 312 ? 7.21800 -37.26700 -10.48300 1.000 65.33000 312 ASP A N 1
ATOM 2330 C CA . ASP A 1 312 ? 6.39200 -38.09100 -11.36200 1.000 65.99000 312 ASP A CA 1
ATOM 2331 C C . ASP A 1 312 ? 5.40400 -37.26300 -12.17400 1.000 58.92000 312 ASP A C 1
ATOM 2332 O O . ASP A 1 312 ? 5.07000 -37.63900 -13.30500 1.000 54.67000 312 ASP A O 1
ATOM 2334 N N . ALA A 1 313 ? 4.93000 -36.14100 -11.62600 1.000 51.41000 313 ALA A N 1
ATOM 2335 C CA . ALA A 1 313 ? 3.96500 -35.31400 -12.34100 1.000 49.34000 313 ALA A CA 1
ATOM 2336 C C . ALA A 1 313 ? 4.59800 -34.56300 -13.50800 1.000 54.11000 313 ALA A C 1
ATOM 2337 O O . ALA A 1 313 ? 3.89500 -34.19500 -14.45500 1.000 41.05000 313 ALA A O 1
ATOM 2339 N N . LEU A 1 314 ? 5.91100 -34.32900 -13.46700 1.000 51.43000 314 LEU A N 1
ATOM 2340 C CA . LEU A 1 314 ? 6.59200 -33.50600 -14.45500 1.000 39.50000 314 LEU A CA 1
ATOM 2341 C C . LEU A 1 314 ? 7.30500 -34.37300 -15.48300 1.000 45.99000 314 LEU A C 1
ATOM 2342 O O . LEU A 1 314 ? 7.55800 -35.55600 -15.24000 1.000 48.79000 314 LEU A O 1
ATOM 2347 N N . PRO A 1 315 ? 7.63000 -33.82300 -16.65800 1.000 36.12000 315 PRO A N 1
ATOM 2348 C CA . PRO A 1 315 ? 8.40200 -34.59700 -17.64100 1.000 48.60000 315 PRO A CA 1
ATOM 2349 C C . PRO A 1 315 ? 9.73400 -35.04300 -17.06000 1.000 45.07000 315 PRO A C 1
ATOM 2350 O O . PRO A 1 315 ? 10.29400 -34.40100 -16.16700 1.000 42.41000 315 PRO A O 1
ATOM 2354 N N . LYS A 1 316 ? 10.23600 -36.16600 -17.57000 1.000 50.79000 316 LYS A N 1
ATOM 2355 C CA . LYS A 1 316 ? 11.48700 -36.71000 -17.05700 1.000 56.33000 316 LYS A CA 1
ATOM 2356 C C . LYS A 1 316 ? 12.63700 -35.74600 -17.32500 1.000 36.49000 316 LYS A C 1
ATOM 2357 O O . LYS A 1 316 ? 12.84200 -35.30300 -18.45900 1.000 37.50000 316 LYS A O 1
ATOM 2363 N N . GLY A 1 317 ? 13.37100 -35.40700 -16.26600 1.000 38.74000 317 GLY A N 1
ATOM 2364 C CA . GLY A 1 317 ? 14.51400 -34.52300 -16.38200 1.000 38.11000 317 GLY A CA 1
ATOM 2365 C C . GLY A 1 317 ? 14.19700 -33.04700 -16.47800 1.000 38.01000 317 GLY A C 1
ATOM 2366 O O . GLY A 1 317 ? 15.11900 -32.24600 -16.68100 1.000 35.62000 317 GLY A O 1
ATOM 2367 N N . PHE A 1 318 ? 12.92900 -32.65800 -16.32400 1.000 35.83000 318 PHE A N 1
ATOM 2368 C CA . PHE A 1 318 ? 12.55200 -31.26000 -16.51900 1.000 33.45000 318 PHE A CA 1
ATOM 2369 C C . PHE A 1 318 ? 13.25800 -30.35300 -15.51900 1.000 30.79000 318 PHE A C 1
ATOM 2370 O O . PHE A 1 318 ? 13.83900 -29.33000 -15.89800 1.000 32.98000 318 PHE A O 1
ATOM 2378 N N . LEU A 1 319 ? 13.23300 -30.71900 -14.23500 1.000 30.30000 319 LEU A N 1
ATOM 2379 C CA . LEU A 1 319 ? 13.83500 -29.85000 -13.23400 1.000 33.41000 319 LEU A CA 1
ATOM 2380 C C . LEU A 1 319 ? 15.35200 -29.86800 -13.32800 1.000 42.71000 319 LEU A C 1
ATOM 2381 O O . LEU A 1 319 ? 16.00200 -28.85100 -13.06000 1.000 36.54000 319 LEU A O 1
ATOM 2386 N N . GLU A 1 320 ? 15.92900 -31.00600 -13.70600 1.000 37.35000 320 GLU A N 1
ATOM 2387 C CA . GLU A 1 320 ? 17.36400 -31.04700 -13.94600 1.000 39.27000 320 GLU A CA 1
ATOM 2388 C C . GLU A 1 320 ? 17.74200 -30.06800 -15.05000 1.000 32.47000 320 GLU A C 1
ATOM 2389 O O . GLU A 1 320 ? 18.68000 -29.27900 -14.89900 1.000 43.01000 320 GLU A O 1
ATOM 2395 N N . ARG A 1 321 ? 16.98700 -30.07000 -16.15200 1.000 33.27000 321 ARG A N 1
ATOM 2396 C CA . ARG A 1 321 ? 17.30000 -29.16600 -17.25500 1.000 31.42000 321 ARG A CA 1
ATOM 2397 C C . ARG A 1 321 ? 17.08900 -27.70800 -16.86400 1.000 36.65000 321 ARG A C 1
ATOM 2398 O O . ARG A 1 321 ? 17.87400 -26.83900 -17.25500 1.000 35.90000 321 ARG A O 1
ATOM 2406 N N . ALA A 1 322 ? 16.03900 -27.41500 -16.09000 1.000 34.80000 322 ALA A N 1
ATOM 2407 C CA . ALA A 1 322 ? 15.77800 -26.02500 -15.72200 1.000 34.21000 322 ALA A CA 1
ATOM 2408 C C . ALA A 1 322 ? 16.85600 -25.47400 -14.80300 1.000 34.68000 322 ALA A C 1
ATOM 2409 O O . ALA A 1 322 ? 17.16700 -24.27900 -14.86500 1.000 35.22000 322 ALA A O 1
ATOM 2411 N N . GLY A 1 323 ? 17.43300 -26.32300 -13.95100 1.000 35.68000 323 GLY A N 1
ATOM 2412 C CA . GLY A 1 323 ? 18.49400 -25.88200 -13.06100 1.000 28.28000 323 GLY A CA 1
ATOM 2413 C C . GLY A 1 323 ? 18.04500 -24.74800 -12.16300 1.000 39.18000 323 GLY A C 1
ATOM 2414 O O . GLY A 1 323 ? 16.95700 -24.77500 -11.57200 1.000 31.74000 323 GLY A O 1
ATOM 2415 N N . GLU A 1 324 ? 18.89100 -23.71600 -12.09100 1.000 30.26000 324 GLU A N 1
ATOM 2416 C CA . GLU A 1 324 ? 18.68000 -22.58500 -11.19800 1.000 29.67000 324 GLU A CA 1
ATOM 2417 C C . GLU A 1 324 ? 17.44600 -21.76700 -11.56000 1.000 24.64000 324 GLU A C 1
ATOM 2418 O O . GLU A 1 324 ? 16.93700 -21.02400 -10.71600 1.000 30.22000 324 GLU A O 1
ATOM 2424 N N . ARG A 1 325 ? 16.95300 -21.89600 -12.78700 1.000 26.63000 325 ARG A N 1
ATOM 2425 C CA . ARG A 1 325 ? 15.81800 -21.09800 -13.22300 1.000 23.38000 325 ARG A CA 1
ATOM 2426 C C . ARG A 1 325 ? 14.50500 -21.54800 -12.60700 1.000 25.90000 325 ARG A C 1
ATOM 2427 O O . ARG A 1 325 ? 13.55800 -20.75700 -12.56100 1.000 23.98000 325 ARG A O 1
ATOM 2435 N N . GLY A 1 326 ? 14.42200 -22.77900 -12.13300 1.000 25.95000 326 GLY A N 1
ATOM 2436 C CA . GLY A 1 326 ? 13.14800 -23.38000 -11.76000 1.000 25.17000 326 GLY A CA 1
ATOM 2437 C C . GLY A 1 326 ? 13.06300 -23.72200 -10.28800 1.000 27.62000 326 GLY A C 1
ATOM 2438 O O . GLY A 1 326 ? 14.04100 -24.16800 -9.68400 1.000 28.05000 326 GLY A O 1
ATOM 2439 N N . MET A 1 327 ? 11.88100 -23.51400 -9.72000 1.000 26.02000 327 MET A N 1
ATOM 2440 C CA . MET A 1 327 ? 11.55700 -24.00200 -8.39400 1.000 24.96000 327 MET A CA 1
ATOM 2441 C C . MET A 1 327 ? 10.12800 -24.51600 -8.44600 1.000 25.75000 327 MET A C 1
ATOM 2442 O O . MET A 1 327 ? 9.23700 -23.82300 -8.94600 1.000 25.51000 327 MET A O 1
ATOM 2447 N N . VAL A 1 328 ? 9.91500 -25.73600 -7.97300 1.000 22.78000 328 VAL A N 1
ATOM 2448 C CA . VAL A 1 328 ? 8.57400 -26.29000 -7.84000 1.000 22.01000 328 VAL A CA 1
ATOM 2449 C C . VAL A 1 328 ? 8.26200 -26.41700 -6.36000 1.000 25.87000 328 VAL A C 1
ATOM 2450 O O . VAL A 1 328 ? 9.06800 -26.94700 -5.59100 1.000 30.72000 328 VAL A O 1
ATOM 2454 N N . VAL A 1 329 ? 7.09400 -25.92100 -5.96100 1.000 22.64000 329 VAL A N 1
ATOM 2455 C CA . VAL A 1 329 ? 6.62600 -25.99200 -4.58500 1.000 24.49000 329 VAL A CA 1
ATOM 2456 C C . VAL A 1 329 ? 5.46100 -26.97400 -4.54600 1.000 25.72000 329 VAL A C 1
ATOM 2457 O O . VAL A 1 329 ? 4.55600 -26.90300 -5.38800 1.000 25.90000 329 VAL A O 1
ATOM 2461 N N . LYS A 1 330 ? 5.48700 -27.89900 -3.59400 1.000 23.98000 330 LYS A N 1
ATOM 2462 C CA . LYS A 1 330 ? 4.41400 -28.88200 -3.46500 1.000 24.04000 330 LYS A CA 1
ATOM 2463 C C . LYS A 1 330 ? 3.27200 -28.31600 -2.62600 1.000 26.06000 330 LYS A C 1
ATOM 2464 O O . LYS A 1 330 ? 3.49700 -27.73600 -1.55600 1.000 24.69000 330 LYS A O 1
ATOM 2470 N N . GLY A 1 331 ? 2.05400 -28.48100 -3.11600 1.000 22.74000 331 GLY A N 1
ATOM 2471 C CA . GLY A 1 331 ? 0.88800 -28.23800 -2.28300 1.000 24.39000 331 GLY A CA 1
ATOM 2472 C C . GLY A 1 331 ? 0.32600 -26.82900 -2.28000 1.000 27.48000 331 GLY A C 1
ATOM 2473 O O . GLY A 1 331 ? -0.82800 -26.61400 -2.66000 1.000 26.25000 331 GLY A O 1
ATOM 2474 N N . TRP A 1 332 ? 1.11700 -25.85700 -1.83600 1.000 21.82000 332 TRP A N 1
ATOM 2475 C CA . TRP A 1 332 ? 0.58300 -24.51800 -1.62100 1.000 23.66000 332 TRP A CA 1
ATOM 2476 C C . TRP A 1 332 ? 1.74300 -23.54800 -1.50000 1.000 29.33000 332 TRP A C 1
ATOM 2477 O O . TRP A 1 332 ? 2.78100 -23.89400 -0.93400 1.000 29.68000 332 TRP A O 1
ATOM 2488 N N . ALA A 1 333 ? 1.56900 -22.34500 -2.03300 1.000 21.17000 333 ALA A N 1
ATOM 2489 C CA . ALA A 1 333 ? 2.58400 -21.31200 -1.92600 1.000 21.57000 333 ALA A CA 1
ATOM 2490 C C . ALA A 1 333 ? 1.94300 -20.00400 -1.49800 1.000 24.84000 333 ALA A C 1
ATOM 2491 O O . ALA A 1 333 ? 0.72700 -19.82500 -1.63200 1.000 24.38000 333 ALA A O 1
ATOM 2493 N N . PRO A 1 334 ? 2.72900 -19.07500 -0.94900 1.000 23.57000 334 PRO A N 1
ATOM 2494 C CA . PRO A 1 334 ? 2.22400 -17.72300 -0.60900 1.000 25.34000 334 PRO A CA 1
ATOM 2495 C C . PRO A 1 334 ? 2.07700 -16.85500 -1.86100 1.000 27.09000 334 PRO A C 1
ATOM 2496 O O . PRO A 1 334 ? 2.92900 -16.04600 -2.23100 1.000 21.82000 334 PRO A O 1
ATOM 2500 N N . GLN A 1 335 ? 0.94500 -17.03100 -2.54800 1.000 24.27000 335 GLN A N 1
ATOM 2501 C CA . GLN A 1 335 ? 0.76700 -16.42900 -3.86900 1.000 22.50000 335 GLN A CA 1
ATOM 2502 C C . GLN A 1 335 ? 0.90200 -14.90600 -3.82500 1.000 20.04000 335 GLN A C 1
ATOM 2503 O O . GLN A 1 335 ? 1.58800 -14.30900 -4.66300 1.000 23.31000 335 GLN A O 1
ATOM 2509 N N . ALA A 1 336 ? 0.23000 -14.25600 -2.86900 1.000 22.12000 336 ALA A N 1
ATOM 2510 C CA . ALA A 1 336 ? 0.23000 -12.79400 -2.86000 1.000 20.15000 336 ALA A CA 1
ATOM 2511 C C . ALA A 1 336 ? 1.61600 -12.24300 -2.56600 1.000 25.06000 336 ALA A C 1
ATOM 2512 O O . ALA A 1 336 ? 2.02900 -11.24600 -3.16400 1.000 24.02000 336 ALA A O 1
ATOM 2514 N N . LYS A 1 337 ? 2.34200 -12.86200 -1.63600 1.000 25.53000 337 LYS A N 1
ATOM 2515 C CA . LYS A 1 337 ? 3.70600 -12.41700 -1.36000 1.000 24.47000 337 LYS A CA 1
ATOM 2516 C C . LYS A 1 337 ? 4.60400 -12.59900 -2.57600 1.000 20.23000 337 LYS A C 1
ATOM 2517 O O . LYS A 1 337 ? 5.42100 -11.72800 -2.88900 1.000 23.73000 337 LYS A O 1
ATOM 2523 N N . ILE A 1 338 ? 4.45700 -13.71600 -3.29000 1.000 19.49000 338 ILE A N 1
ATOM 2524 C CA . ILE A 1 338 ? 5.28000 -13.93900 -4.47800 1.000 20.53000 338 ILE A CA 1
ATOM 2525 C C . ILE A 1 338 ? 4.95800 -12.91600 -5.56100 1.000 21.99000 338 ILE A C 1
ATOM 2526 O O . ILE A 1 338 ? 5.85500 -12.35400 -6.19300 1.000 20.90000 338 ILE A O 1
ATOM 2531 N N . LEU A 1 339 ? 3.67300 -12.68100 -5.81600 1.000 20.68000 339 LEU A N 1
ATOM 2532 C CA . LEU A 1 339 ? 3.30400 -11.73900 -6.86800 1.000 19.05000 339 LEU A CA 1
ATOM 2533 C C . LEU A 1 339 ? 3.78800 -10.32700 -6.55500 1.000 21.97000 339 LEU A C 1
ATOM 2534 O O . LEU A 1 339 ? 4.08700 -9.55400 -7.47800 1.000 23.48000 339 LEU A O 1
ATOM 2539 N N . LYS A 1 340 ? 3.87300 -9.97700 -5.27400 1.000 20.22000 340 LYS A N 1
ATOM 2540 C CA . LYS A 1 340 ? 4.32400 -8.64900 -4.87100 1.000 19.00000 340 LYS A CA 1
ATOM 2541 C C . LYS A 1 340 ? 5.84300 -8.51500 -4.86600 1.000 26.61000 340 LYS A C 1
ATOM 2542 O O . LYS A 1 340 ? 6.34700 -7.39200 -4.76700 1.000 26.23000 340 LYS A O 1
ATOM 2548 N N . HIS A 1 341 ? 6.57400 -9.61700 -4.96900 1.000 23.96000 341 HIS A N 1
ATOM 2549 C CA . HIS A 1 341 ? 8.03300 -9.55600 -4.96400 1.000 23.96000 341 HIS A CA 1
ATOM 2550 C C . HIS A 1 341 ? 8.53500 -8.90400 -6.24600 1.000 22.07000 341 HIS A C 1
ATOM 2551 O O . HIS A 1 341 ? 7.99800 -9.14300 -7.33100 1.000 21.57000 341 HIS A O 1
ATOM 2558 N N . TRP A 1 342 ? 9.57500 -8.06400 -6.12500 1.000 24.66000 342 TRP A N 1
ATOM 2559 C CA . TRP A 1 342 ? 10.05100 -7.32000 -7.28900 1.000 25.81000 342 TRP A CA 1
ATOM 2560 C C . TRP A 1 342 ? 10.63700 -8.21500 -8.37900 1.000 25.11000 342 TRP A C 1
ATOM 2561 O O . TRP A 1 342 ? 10.78200 -7.76900 -9.52100 1.000 23.14000 342 TRP A O 1
ATOM 2572 N N . SER A 1 343 ? 10.96600 -9.47000 -8.07700 1.000 22.81000 343 SER A N 1
ATOM 2573 C CA . SER A 1 343 ? 11.45200 -10.36100 -9.11900 1.000 20.90000 343 SER A CA 1
ATOM 2574 C C . SER A 1 343 ? 10.35800 -10.85100 -10.06000 1.000 22.83000 343 SER A C 1
ATOM 2575 O O . SER A 1 343 ? 10.67300 -11.37400 -11.13700 1.000 21.12000 343 SER A O 1
ATOM 2578 N N . THR A 1 344 ? 9.09800 -10.73500 -9.67100 1.000 22.62000 344 THR A N 1
ATOM 2579 C CA . THR A 1 344 ? 8.03000 -11.35600 -10.44000 1.000 22.53000 344 THR A CA 1
ATOM 2580 C C . THR A 1 344 ? 7.69000 -10.47500 -11.63100 1.000 19.68000 344 THR A C 1
ATOM 2581 O O . THR A 1 344 ? 7.36600 -9.29600 -11.46200 1.000 27.24000 344 THR A O 1
ATOM 2585 N N . GLY A 1 345 ? 7.76900 -11.04100 -12.82600 1.000 21.27000 345 GLY A N 1
ATOM 2586 C CA . GLY A 1 345 ? 7.42800 -10.27600 -14.01000 1.000 23.05000 345 GLY A CA 1
ATOM 2587 C C . GLY A 1 345 ? 6.17100 -10.76300 -14.70200 1.000 21.52000 345 GLY A C 1
ATOM 2588 O O . GLY A 1 345 ? 5.71500 -10.14700 -15.67000 1.000 24.88000 345 GLY A O 1
ATOM 2589 N N . GLY A 1 346 ? 5.59100 -11.86000 -14.21900 1.000 21.19000 346 GLY A N 1
ATOM 2590 C CA . GLY A 1 346 ? 4.42600 -12.41600 -14.88300 1.000 22.93000 346 GLY A CA 1
ATOM 2591 C C . GLY A 1 346 ? 3.80000 -13.51600 -14.06100 1.000 21.39000 346 GLY A C 1
ATOM 2592 O O . GLY A 1 346 ? 4.40500 -14.04300 -13.12500 1.000 19.75000 346 GLY A O 1
ATOM 2593 N N . PHE A 1 347 ? 2.57300 -13.87300 -14.43900 1.000 21.56000 347 PHE A N 1
ATOM 2594 C CA . PHE A 1 347 ? 1.77900 -14.84300 -13.68400 1.000 20.17000 347 PHE A CA 1
ATOM 2595 C C . PHE A 1 347 ? 1.13100 -15.76300 -14.70100 1.000 20.56000 347 PHE A C 1
ATOM 2596 O O . PHE A 1 347 ? 0.22800 -15.33300 -15.43200 1.000 20.27000 347 PHE A O 1
ATOM 2604 N N . VAL A 1 348 ? 1.63400 -16.99300 -14.78700 1.000 19.33000 348 VAL A N 1
ATOM 2605 C CA . VAL A 1 348 ? 1.00100 -18.03300 -15.59700 1.000 17.91000 348 VAL A CA 1
ATOM 2606 C C . VAL A 1 348 ? -0.14000 -18.61100 -14.76600 1.000 18.64000 348 VAL A C 1
ATOM 2607 O O . VAL A 1 348 ? 0.09200 -19.30600 -13.77900 1.000 18.16000 348 VAL A O 1
ATOM 2611 N N . SER A 1 349 ? -1.38200 -18.33300 -15.16200 1.000 17.98000 349 SER A N 1
ATOM 2612 C CA . SER A 1 349 ? -2.50100 -18.50400 -14.24500 1.000 17.05000 349 SER A CA 1
ATOM 2613 C C . SER A 1 349 ? -3.65700 -19.22700 -14.92500 1.000 17.72000 349 SER A C 1
ATOM 2614 O O . SER A 1 349 ? -3.91800 -19.01500 -16.11000 1.000 20.85000 349 SER A O 1
ATOM 2617 N N . HIS A 1 350 ? -4.39100 -20.03400 -14.14700 1.000 19.20000 350 HIS A N 1
ATOM 2618 C CA . HIS A 1 350 ? -5.63900 -20.59700 -14.66700 1.000 16.50000 350 HIS A CA 1
ATOM 2619 C C . HIS A 1 350 ? -6.72500 -19.54200 -14.81600 1.000 19.40000 350 HIS A C 1
ATOM 2620 O O . HIS A 1 350 ? -7.78300 -19.83700 -15.39000 1.000 20.17000 350 HIS A O 1
ATOM 2627 N N . CYS A 1 351 ? -6.50200 -18.33500 -14.29500 1.000 18.54000 351 CYS A N 1
ATOM 2628 C CA . CYS A 1 351 ? -7.40600 -17.20800 -14.47000 1.000 16.18000 351 CYS A CA 1
ATOM 2629 C C . CYS A 1 351 ? -8.65800 -17.35800 -13.62000 1.000 17.42000 351 CYS A C 1
ATOM 2630 O O . CYS A 1 351 ? -9.71900 -16.85800 -13.97900 1.000 19.60000 351 CYS A O 1
ATOM 2633 N N . GLY A 1 352 ? -8.54800 -18.06900 -12.50400 1.000 15.11000 352 GLY A N 1
ATOM 2634 C CA . GLY A 1 352 ? -9.51700 -17.89400 -11.43700 1.000 14.49000 352 GLY A CA 1
ATOM 2635 C C . GLY A 1 352 ? -9.63300 -16.42700 -11.06600 1.000 16.39000 352 GLY A C 1
ATOM 2636 O O . GLY A 1 352 ? -8.67000 -15.66000 -11.15300 1.000 18.19000 352 GLY A O 1
ATOM 2637 N N . TRP A 1 353 ? -10.83100 -16.01800 -10.66500 1.000 15.57000 353 TRP A N 1
ATOM 2638 C CA . TRP A 1 353 ? -11.06400 -14.57600 -10.56200 1.000 13.63000 353 TRP A CA 1
ATOM 2639 C C . TRP A 1 353 ? -10.26600 -13.92800 -9.43400 1.000 16.61000 353 TRP A C 1
ATOM 2640 O O . TRP A 1 353 ? -9.84800 -12.76500 -9.56200 1.000 18.40000 353 TRP A O 1
ATOM 2651 N N . ASN A 1 354 ? -10.04800 -14.62900 -8.32300 1.000 16.55000 354 ASN A N 1
ATOM 2652 C CA . ASN A 1 354 ? -9.24700 -14.02100 -7.26900 1.000 17.08000 354 ASN A CA 1
ATOM 2653 C C . ASN A 1 354 ? -7.81800 -13.82500 -7.73500 1.000 15.70000 354 ASN A C 1
ATOM 2654 O O . ASN A 1 354 ? -7.20400 -12.78800 -7.44800 1.000 20.58000 354 ASN A O 1
ATOM 2659 N N . SER A 1 355 ? -7.27500 -14.81200 -8.45800 1.000 18.22000 355 SER A N 1
ATOM 2660 C CA . SER A 1 355 ? -5.93300 -14.67400 -9.01500 1.000 18.95000 355 SER A CA 1
ATOM 2661 C C . SER A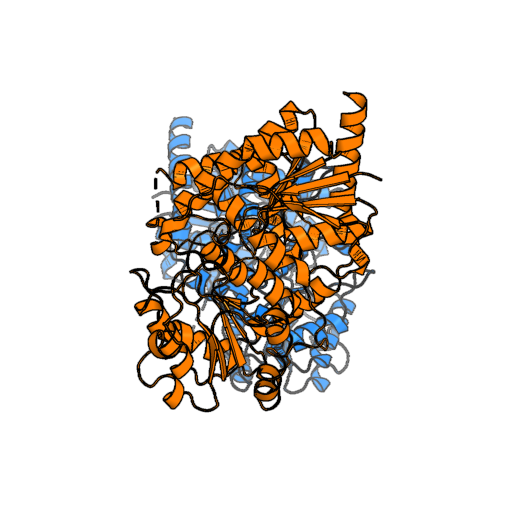 1 355 ? -5.85000 -13.51200 -9.99900 1.000 21.28000 355 SER A C 1
ATOM 2662 O O . SER A 1 355 ? -4.85700 -12.78000 -10.01000 1.000 18.91000 355 SER A O 1
ATOM 2665 N N . VAL A 1 356 ? -6.88600 -13.32100 -10.82500 1.000 19.42000 356 VAL A N 1
ATOM 2666 C CA . VAL A 1 356 ? -6.89600 -12.18500 -11.75000 1.000 17.75000 356 VAL A CA 1
ATOM 2667 C C . VAL A 1 356 ? -6.89900 -10.86900 -10.98000 1.000 19.68000 356 VAL A C 1
ATOM 2668 O O . VAL A 1 356 ? -6.12200 -9.94500 -11.28300 1.000 19.75000 356 VAL A O 1
ATOM 2672 N N . MET A 1 357 ? -7.78800 -10.75400 -9.98200 1.000 17.78000 357 MET A N 1
ATOM 2673 C CA . MET A 1 357 ? -7.88600 -9.51400 -9.21700 1.000 18.02000 357 MET A CA 1
ATOM 2674 C C . MET A 1 357 ? -6.58100 -9.21500 -8.48700 1.000 19.73000 357 MET A C 1
ATOM 2675 O O . MET A 1 357 ? -6.11900 -8.06500 -8.46000 1.000 21.34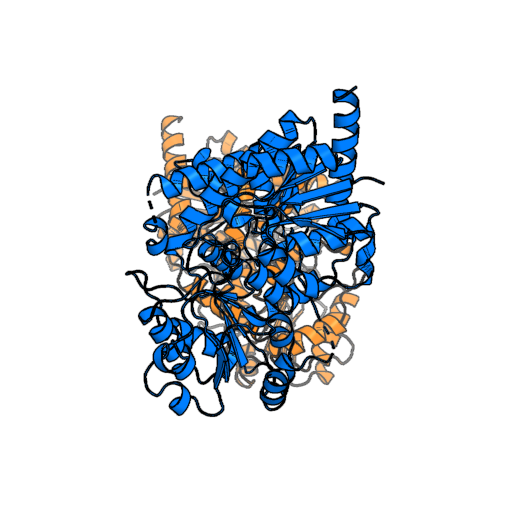000 357 MET A O 1
ATOM 2680 N N . GLU A 1 358 ? -5.96400 -10.24800 -7.90800 1.000 18.05000 358 GLU A N 1
ATOM 2681 C CA . GLU A 1 358 ? -4.68200 -10.08400 -7.23200 1.000 16.86000 358 GLU A CA 1
ATOM 2682 C C . GLU A 1 358 ? -3.61900 -9.61800 -8.20600 1.000 23.03000 358 GLU A C 1
ATOM 2683 O O . GLU A 1 358 ? -2.86600 -8.68100 -7.91700 1.000 21.81000 358 GLU A O 1
ATOM 2689 N N . SER A 1 359 ? -3.53100 -10.27800 -9.36600 1.000 19.47000 359 SER A N 1
ATOM 2690 C CA . SER A 1 359 ? -2.51300 -9.90900 -10.34200 1.000 21.54000 359 SER A CA 1
ATOM 2691 C C . SER A 1 359 ? -2.68500 -8.46100 -10.79400 1.000 20.82000 359 SER A C 1
ATOM 2692 O O . SER A 1 359 ? -1.69700 -7.72700 -10.92900 1.000 24.22000 359 SER A O 1
ATOM 2695 N N . MET A 1 360 ? -3.93000 -8.02700 -11.01000 1.000 19.34000 360 MET A N 1
ATOM 2696 C CA . MET A 1 360 ? -4.16800 -6.64100 -11.39400 1.000 22.02000 360 MET A CA 1
ATOM 2697 C C . MET A 1 360 ? -3.79700 -5.68000 -10.26900 1.000 23.47000 360 MET A C 1
ATOM 2698 O O . MET A 1 360 ? -3.19300 -4.63300 -10.52300 1.000 26.06000 360 MET A O 1
ATOM 2703 N N . MET A 1 361 ? -4.14300 -6.02000 -9.02200 1.000 23.73000 361 MET A N 1
ATOM 2704 C CA . MET A 1 361 ? -3.82400 -5.15800 -7.88700 1.000 26.58000 361 MET A CA 1
ATOM 2705 C C . MET A 1 361 ? -2.31800 -5.00100 -7.72400 1.000 26.87000 361 MET A C 1
ATOM 2706 O O . MET A 1 361 ? -1.82400 -3.90800 -7.41000 1.000 28.28000 361 MET A O 1
ATOM 2711 N N . PHE A 1 362 ? -1.57300 -6.07300 -7.94200 1.000 21.83000 362 PHE A N 1
ATOM 2712 C CA . PHE A 1 362 ? -0.13400 -6.05500 -7.74200 1.000 23.42000 362 PHE A CA 1
ATOM 2713 C C . PHE A 1 362 ? 0.62300 -5.67100 -9.00900 1.000 24.04000 362 PHE A C 1
ATOM 2714 O O . PHE A 1 362 ? 1.85900 -5.63600 -8.99400 1.000 27.19000 362 PHE A O 1
ATOM 2722 N N . GLY A 1 363 ? -0.08200 -5.39100 -10.10100 1.000 21.79000 363 GLY A N 1
ATOM 2723 C CA . GLY A 1 363 ? 0.54300 -4.92700 -11.32900 1.000 25.52000 363 GLY A CA 1
ATOM 2724 C C . GLY A 1 363 ? 1.29000 -5.96900 -12.12900 1.000 25.31000 363 GLY A C 1
ATOM 2725 O O . GLY A 1 363 ? 2.16500 -5.61300 -12.92000 1.000 27.93000 363 GLY A O 1
ATOM 2726 N N . VAL A 1 364 ? 0.95600 -7.24400 -11.97200 1.000 24.31000 364 VAL A N 1
ATOM 2727 C CA . VAL A 1 364 ? 1.67300 -8.34000 -12.61500 1.000 22.63000 364 VAL A CA 1
ATOM 2728 C C . VAL A 1 364 ? 0.88500 -8.77000 -13.84800 1.000 24.64000 364 VAL A C 1
ATOM 2729 O O . VAL A 1 364 ? -0.27700 -9.18000 -13.71000 1.000 21.90000 364 VAL A O 1
ATOM 2733 N N . PRO A 1 365 ? 1.46500 -8.72200 -15.04300 1.000 23.09000 365 PRO A N 1
ATOM 2734 C CA . PRO A 1 365 ? 0.74000 -9.19600 -16.22700 1.000 21.51000 365 PRO A CA 1
ATOM 2735 C C . PRO A 1 365 ? 0.44200 -10.69100 -16.17000 1.000 21.94000 365 PRO A C 1
ATOM 2736 O O . PRO A 1 365 ? 1.23600 -11.50000 -15.68800 1.000 24.26000 365 PRO A O 1
ATOM 2740 N N . ILE A 1 366 ? -0.72900 -11.04800 -16.68000 1.000 22.86000 366 ILE A N 1
ATOM 2741 C CA . ILE A 1 366 ? -1.22200 -12.41800 -16.64400 1.000 20.01000 366 ILE A CA 1
ATOM 2742 C C . ILE A 1 366 ? -0.94000 -13.08700 -17.97600 1.000 21.61000 366 ILE A C 1
ATOM 2743 O O . ILE A 1 366 ? -1.19300 -12.50800 -19.03900 1.000 24.16000 366 ILE A O 1
ATOM 2748 N N . ILE A 1 367 ? -0.42000 -14.30400 -17.92100 1.000 20.79000 367 ILE A N 1
ATOM 2749 C CA . ILE A 1 367 ? -0.32600 -15.17800 -19.07600 1.000 21.62000 367 ILE A CA 1
ATOM 2750 C C . ILE A 1 367 ? -1.36200 -16.26400 -18.82000 1.000 21.38000 367 ILE A C 1
ATOM 2751 O O . ILE A 1 367 ? -1.16300 -17.14500 -17.97600 1.000 24.43000 367 ILE A O 1
ATOM 2756 N N . GLY A 1 368 ? -2.49400 -16.18200 -19.51800 1.000 19.74000 368 GLY A N 1
ATOM 2757 C CA . GLY A 1 368 ? -3.65700 -16.97800 -19.16700 1.000 21.43000 368 GLY A CA 1
ATOM 2758 C C . GLY A 1 368 ? -3.64300 -18.38200 -19.74500 1.000 22.01000 368 GLY A C 1
ATOM 2759 O O . GLY A 1 368 ? -3.54100 -18.56100 -20.95900 1.000 22.06000 368 GLY A O 1
ATOM 2760 N N . VAL A 1 369 ? -3.77700 -19.37600 -18.86900 1.000 17.11000 369 VAL A N 1
ATOM 2761 C CA . VAL A 1 369 ? -3.93700 -20.76700 -19.28400 1.000 17.96000 369 VAL A CA 1
ATOM 2762 C C . VAL A 1 369 ? -5.21400 -21.28000 -18.61700 1.000 20.52000 369 VAL A C 1
ATOM 2763 O O . VAL A 1 369 ? -5.16800 -22.12800 -17.70800 1.000 20.27000 369 VAL A O 1
ATOM 2767 N N . PRO A 1 370 ? -6.37500 -20.78400 -19.03300 1.000 18.74000 370 PRO A N 1
ATOM 2768 C CA . PRO A 1 370 ? -7.62200 -21.16900 -18.36700 1.000 19.73000 370 PRO A CA 1
ATOM 2769 C C . PRO A 1 370 ? -7.93200 -22.63200 -18.62100 1.000 20.68000 370 PRO A C 1
ATOM 2770 O O . PRO A 1 370 ? -7.58200 -23.19600 -19.66300 1.000 19.57000 370 PRO A O 1
ATOM 2774 N N . MET A 1 371 ? -8.59400 -23.25000 -17.64400 1.000 17.62000 371 MET A N 1
ATOM 2775 C CA . MET A 1 371 ? -8.86400 -24.67900 -17.68300 1.000 19.93000 371 MET A CA 1
ATOM 2776 C C . MET A 1 371 ? -10.34300 -24.99600 -17.81400 1.000 24.67000 371 MET A C 1
ATOM 2777 O O . MET A 1 371 ? -10.72200 -25.76800 -18.70000 1.000 25.11000 371 MET A O 1
ATOM 2782 N N . HIS A 1 372 ? -11.19900 -24.41600 -16.97800 1.000 18.84000 372 HIS A N 1
ATOM 2783 C CA . HIS A 1 372 ? -12.61900 -24.76300 -17.04900 1.000 23.71000 372 HIS A CA 1
ATOM 2784 C C . HIS A 1 372 ? -13.45100 -23.72200 -16.30300 1.000 25.90000 372 HIS A C 1
ATOM 2785 O O . HIS A 1 372 ? -12.95600 -22.66200 -15.90600 1.000 21.83000 372 HIS A O 1
ATOM 2792 N N . VAL A 1 373 ? -14.73600 -24.04000 -16.12100 1.000 24.04000 373 VAL A N 1
ATOM 2793 C CA . VAL A 1 373 ? -15.76300 -23.16700 -15.54500 1.000 24.01000 373 VAL A CA 1
ATOM 2794 C C . VAL A 1 373 ? -15.61600 -21.72900 -16.04900 1.000 23.64000 373 VAL A C 1
ATOM 2795 O O . VAL A 1 373 ? -15.62700 -21.50000 -17.26000 1.000 25.13000 373 VAL A O 1
ATOM 2799 N N . ASP A 1 374 ? -15.51900 -20.74400 -15.15400 1.000 18.72000 374 ASP A N 1
ATOM 2800 C CA . ASP A 1 374 ? -15.51400 -19.35500 -15.59900 1.000 17.98000 374 ASP A CA 1
ATOM 2801 C C . ASP A 1 374 ? -14.17800 -18.91700 -16.18500 1.000 15.53000 374 ASP A C 1
ATOM 2802 O O . ASP A 1 374 ? -14.10500 -17.83200 -16.76900 1.000 20.30000 374 ASP A O 1
ATOM 2807 N N . GLN A 1 375 ? -13.14000 -19.74200 -16.06800 1.000 17.52000 375 GLN A N 1
ATOM 2808 C CA . GLN A 1 375 ? -11.79700 -19.29300 -16.43700 1.000 17.91000 375 GLN A CA 1
ATOM 2809 C C . GLN A 1 375 ? -11.64300 -18.84700 -17.89400 1.000 20.19000 375 GLN A C 1
ATOM 2810 O O . GLN A 1 375 ? -10.98000 -17.82000 -18.12400 1.000 20.34000 375 GLN A O 1
ATOM 2816 N N . PRO A 1 376 ? -12.16400 -19.54600 -18.90700 1.000 18.57000 376 PRO A N 1
ATOM 2817 C CA . PRO A 1 376 ? -11.96700 -19.03600 -20.27000 1.000 18.03000 376 PRO A CA 1
ATOM 2818 C C . PRO A 1 376 ? -12.60300 -17.68000 -20.49400 1.000 22.40000 376 PRO A C 1
ATOM 2819 O O . PRO A 1 376 ? -12.05500 -16.86900 -21.24800 1.000 23.12000 376 PRO A O 1
ATOM 2823 N N . PHE A 1 377 ? -13.73600 -17.39500 -19.84200 1.000 22.00000 377 PHE A N 1
ATOM 2824 C CA . PHE A 1 377 ? -14.30000 -16.05200 -19.91900 1.000 18.72000 377 PHE A CA 1
ATOM 2825 C C . PHE A 1 377 ? -13.41300 -15.03500 -19.21800 1.000 18.27000 377 PHE A C 1
ATOM 2826 O O . PHE A 1 377 ? -13.18300 -13.94300 -19.74200 1.000 22.33000 377 PHE A O 1
ATOM 2834 N N . ASN A 1 378 ? -12.87200 -15.38900 -18.05100 1.000 19.97000 378 ASN A N 1
ATOM 2835 C CA . ASN A 1 378 ? -11.99700 -14.46300 -17.34100 1.000 17.57000 378 ASN A CA 1
ATOM 2836 C C . ASN A 1 378 ? -10.76000 -14.13200 -18.17100 1.000 18.45000 378 ASN A C 1
ATOM 2837 O O . ASN A 1 378 ? -10.32500 -12.97600 -18.22000 1.000 22.39000 378 ASN A O 1
ATOM 2842 N N . ALA A 1 379 ? -10.17400 -15.14900 -18.81000 1.000 19.82000 379 ALA A N 1
ATOM 2843 C CA . ALA A 1 379 ? -9.00600 -14.94100 -19.66100 1.000 21.57000 379 ALA A CA 1
ATOM 2844 C C . ALA A 1 379 ? -9.34500 -14.02000 -20.82200 1.000 27.48000 379 ALA A C 1
ATOM 2845 O O . ALA A 1 379 ? -8.54300 -13.15800 -21.19800 1.000 24.20000 379 ALA A O 1
ATOM 2847 N N . GLY A 1 380 ? -10.54300 -14.17900 -21.39200 1.000 24.61000 380 GLY A N 1
ATOM 2848 C CA . GLY A 1 380 ? -10.94100 -13.32100 -22.49100 1.000 24.28000 380 GLY A CA 1
ATOM 2849 C C . GLY A 1 380 ? -11.10400 -11.87700 -22.06000 1.000 26.47000 380 GLY A C 1
ATOM 2850 O O . GLY A 1 380 ? -10.77200 -10.95900 -22.80900 1.000 26.30000 380 GLY A O 1
ATOM 2851 N N . LEU A 1 381 ? -11.62200 -11.65800 -20.85000 1.000 22.34000 381 LEU A N 1
ATOM 2852 C CA . LEU A 1 381 ? -11.72900 -10.30700 -20.31500 1.000 21.71000 381 LEU A CA 1
ATOM 2853 C C . LEU A 1 381 ? -10.35400 -9.71900 -20.01200 1.000 22.61000 381 LEU A C 1
ATOM 2854 O O . LEU A 1 381 ? -10.10900 -8.53400 -20.26900 1.000 26.24000 381 LEU A O 1
ATOM 2859 N N . VAL A 1 382 ? -9.44800 -10.53200 -19.46100 1.000 22.77000 382 VAL A N 1
ATOM 2860 C CA . VAL A 1 382 ? -8.06600 -10.10600 -19.24300 1.000 22.57000 382 VAL A CA 1
ATOM 2861 C C . VAL A 1 382 ? -7.43700 -9.63400 -20.55100 1.000 26.32000 382 VAL A C 1
ATOM 2862 O O . VAL A 1 382 ? -6.79200 -8.57700 -20.60900 1.000 27.30000 382 VAL A O 1
ATOM 2866 N N . GLU A 1 383 ? -7.59700 -10.42700 -21.61300 1.000 24.68000 383 GLU A N 1
ATOM 2867 C CA . GLU A 1 383 ? -7.06600 -10.04900 -22.91800 1.000 24.30000 383 GLU A CA 1
ATOM 2868 C C . GLU A 1 383 ? -7.68600 -8.75400 -23.40900 1.000 26.83000 383 GLU A C 1
ATOM 2869 O O . GLU A 1 383 ? -6.99900 -7.90200 -23.98600 1.000 29.95000 383 GLU A O 1
ATOM 2875 N N . GLU A 1 384 ? -8.99100 -8.59700 -23.18500 1.000 26.94000 384 GLU A N 1
ATOM 2876 C CA . GLU A 1 384 ? -9.72500 -7.43100 -23.65900 1.000 30.09000 384 GLU A CA 1
ATOM 2877 C C . GLU A 1 384 ? -9.28500 -6.16800 -22.93600 1.000 32.69000 384 GLU A C 1
ATOM 2878 O O . GLU A 1 384 ? -9.11300 -5.11300 -23.56100 1.000 34.72000 384 GLU A O 1
ATOM 2884 N N . ALA A 1 385 ? -9.12200 -6.24500 -21.61300 1.000 25.48000 385 ALA A N 1
ATOM 2885 C CA . ALA A 1 385 ? -8.64200 -5.09200 -20.86700 1.000 25.51000 385 ALA A CA 1
ATOM 2886 C C . ALA A 1 385 ? -7.17200 -4.81000 -21.14400 1.000 28.72000 385 ALA A C 1
ATOM 2887 O O . ALA A 1 385 ? -6.68900 -3.72800 -20.80000 1.000 31.16000 385 ALA A O 1
ATOM 2889 N N . GLY A 1 386 ? -6.45200 -5.76400 -21.73700 1.000 27.59000 386 GLY A N 1
ATOM 2890 C CA . GLY A 1 386 ? -5.05700 -5.56700 -22.07900 1.000 27.54000 386 GLY A CA 1
ATOM 2891 C C . GLY A 1 386 ? -4.07900 -5.70600 -20.93500 1.000 29.30000 386 GLY A C 1
ATOM 2892 O O . GLY A 1 386 ? -2.92700 -5.28700 -21.07800 1.000 29.55000 386 GLY A O 1
ATOM 2893 N N . VAL A 1 387 ? -4.49600 -6.27200 -19.80200 1.000 23.69000 387 VAL A N 1
ATOM 2894 C CA . VAL A 1 387 ? -3.59100 -6.48200 -18.67500 1.000 25.35000 387 VAL A CA 1
ATOM 2895 C C . VAL A 1 387 ? -2.98000 -7.87300 -18.70100 1.000 27.50000 387 VAL A C 1
ATOM 2896 O O . VAL A 1 387 ? -2.28800 -8.26700 -17.75900 1.000 28.78000 387 VAL A O 1
ATOM 2900 N N . GLY A 1 388 ? -3.23100 -8.62700 -19.75500 1.000 24.34000 388 GLY A N 1
ATOM 2901 C CA . GLY A 1 388 ? -2.61700 -9.92700 -19.89500 1.000 23.25000 388 GLY A CA 1
ATOM 2902 C C . GLY A 1 388 ? -2.85900 -10.46000 -21.28300 1.000 25.87000 388 GLY A C 1
ATOM 2903 O O . GLY A 1 388 ? -3.45800 -9.80200 -22.14000 1.000 23.78000 388 GLY A O 1
ATOM 2904 N N . VAL A 1 389 ? -2.37200 -11.67000 -21.49400 1.000 22.37000 389 VAL A N 1
ATOM 2905 C CA . VAL A 1 389 ? -2.49900 -12.36700 -22.76300 1.000 24.22000 389 VAL A CA 1
ATOM 2906 C C . VAL A 1 389 ? -2.98600 -13.77800 -22.47100 1.000 27.72000 389 VAL A C 1
ATOM 2907 O O . VAL A 1 389 ? -2.72100 -14.33700 -21.40200 1.000 32.88000 389 VAL A O 1
ATOM 2911 N N . GLU A 1 390 ? -3.71100 -14.35400 -23.41500 1.000 25.39000 390 GLU A N 1
ATOM 2912 C CA . GLU A 1 390 ? -4.19900 -15.71500 -23.26500 1.000 23.54000 390 GLU A CA 1
ATOM 2913 C C . GLU A 1 390 ? -3.43300 -16.63100 -24.20600 1.000 24.59000 390 GLU A C 1
ATOM 2914 O O . GLU A 1 390 ? -3.33900 -16.35500 -25.40700 1.000 25.90000 390 GLU A O 1
ATOM 2920 N N . ALA A 1 391 ? -2.88200 -17.70900 -23.65800 1.000 22.79000 391 ALA A N 1
ATOM 2921 C CA . ALA A 1 391 ? -2.30600 -18.76000 -24.48300 1.000 24.15000 391 ALA A CA 1
ATOM 2922 C C . ALA A 1 391 ? -3.46100 -19.54100 -25.09200 1.000 25.83000 391 ALA A C 1
ATOM 2923 O O . ALA A 1 391 ? -4.21800 -20.20600 -24.37700 1.000 26.24000 391 ALA A O 1
ATOM 2925 N N . LYS A 1 392 ? -3.63600 -19.41100 -26.40500 1.000 28.52000 392 LYS A N 1
ATOM 2926 C CA . LYS A 1 392 ? -4.76000 -20.04100 -27.09000 1.000 29.91000 392 LYS A CA 1
ATOM 2927 C C . LYS A 1 392 ? -4.52300 -21.53600 -27.24300 1.000 29.33000 392 LYS A C 1
ATOM 2928 O O . LYS A 1 392 ? -3.38900 -21.99200 -27.42700 1.000 32.22000 392 LYS A O 1
ATOM 2934 N N . ARG A 1 393 ? -5.60100 -22.30200 -27.14800 1.000 28.49000 393 ARG A N 1
ATOM 2935 C CA . ARG A 1 393 ? -5.51600 -23.73600 -27.38000 1.000 28.60000 393 ARG A CA 1
ATOM 2936 C C . ARG A 1 393 ? -5.55200 -24.02500 -28.87500 1.000 27.33000 393 ARG A C 1
ATOM 2937 O O . ARG A 1 393 ? -6.02600 -23.21000 -29.67500 1.000 28.18000 393 ARG A O 1
ATOM 2945 N N . ASP A 1 394 ? -4.98600 -25.17500 -29.25400 1.000 28.97000 394 ASP A N 1
ATOM 2946 C CA . ASP A 1 394 ? -4.98400 -25.57700 -30.65500 1.000 38.94000 394 ASP A CA 1
ATOM 2947 C C . ASP A 1 394 ? -6.38700 -26.02900 -31.05400 1.000 38.49000 394 ASP A C 1
ATOM 2948 O O . ASP A 1 394 ? -7.27400 -26.13000 -30.20500 1.000 37.55000 394 ASP A O 1
ATOM 2953 N N . PRO A 1 395 ? -6.62800 -26.26500 -32.35200 1.000 51.57000 395 PRO A N 1
ATOM 2954 C CA . PRO A 1 395 ? -7.96900 -26.70100 -32.78900 1.000 40.12000 395 PRO A CA 1
ATOM 2955 C C . PRO A 1 395 ? -8.57100 -27.85300 -31.99800 1.000 44.60000 395 PRO A C 1
ATOM 2956 O O . PRO A 1 395 ? -9.77700 -27.83200 -31.72100 1.000 52.15000 395 PRO A O 1
ATOM 2960 N N . ASP A 1 396 ? -7.77600 -28.85500 -31.62300 1.000 45.30000 396 ASP A N 1
ATOM 2961 C CA . ASP A 1 396 ? -8.30300 -29.98600 -30.86700 1.000 38.39000 396 ASP A CA 1
ATOM 2962 C C . ASP A 1 396 ? -8.51700 -29.67200 -29.39200 1.000 42.60000 396 ASP A C 1
ATOM 2963 O O . ASP A 1 396 ? -8.96700 -30.55100 -28.65200 1.000 40.58000 396 ASP A O 1
ATOM 2968 N N . GLY A 1 397 ? -8.21600 -28.45100 -28.95000 1.000 40.99000 397 GLY A N 1
ATOM 2969 C CA . GLY A 1 397 ? -8.43600 -28.05600 -27.57500 1.000 36.89000 397 GLY A CA 1
ATOM 2970 C C . GLY A 1 397 ? -7.27700 -28.29700 -26.63300 1.000 36.41000 397 GLY A C 1
ATOM 2971 O O . GLY A 1 397 ? -7.47600 -28.25600 -25.41500 1.000 36.52000 397 GLY A O 1
ATOM 2972 N N . LYS A 1 398 ? -6.07600 -28.54400 -27.14700 1.000 29.58000 398 LYS A N 1
ATOM 2973 C CA . LYS A 1 398 ? -4.93400 -28.81900 -26.28900 1.000 31.92000 398 LYS A CA 1
ATOM 2974 C C . LYS A 1 398 ? -4.13600 -27.54800 -26.01300 1.000 27.85000 398 LYS A C 1
ATOM 2975 O O . LYS A 1 398 ? -4.10300 -26.62000 -26.82600 1.000 27.77000 398 LYS A O 1
ATOM 2981 N N . ILE A 1 399 ? -3.51700 -27.50700 -24.82800 1.000 31.01000 399 ILE A N 1
ATOM 2982 C CA . ILE A 1 399 ? -2.55400 -26.45800 -24.53300 1.000 26.35000 399 ILE A CA 1
ATOM 2983 C C . ILE A 1 399 ? -1.38600 -26.60600 -25.49900 1.000 26.80000 399 ILE A C 1
ATOM 2984 O O . ILE A 1 399 ? -1.01500 -27.72000 -25.88800 1.000 29.89000 399 ILE A O 1
ATOM 2989 N N . GLN A 1 400 ? -0.81700 -25.48200 -25.90900 1.000 24.32000 400 GLN A N 1
ATOM 2990 C CA . GLN A 1 400 ? 0.26300 -25.46800 -26.89500 1.000 26.42000 400 GLN A CA 1
ATOM 2991 C C . GLN A 1 400 ? 1.53600 -24.97500 -26.22400 1.000 26.16000 400 GLN A C 1
ATOM 2992 O O . GLN A 1 400 ? 1.61900 -23.80700 -25.83500 1.000 25.43000 400 GLN A O 1
ATOM 2998 N N . ARG A 1 401 ? 2.53900 -25.85600 -26.12000 1.000 28.41000 401 ARG A N 1
ATOM 2999 C CA . ARG A 1 401 ? 3.82000 -25.44900 -25.54700 1.000 26.16000 401 ARG A CA 1
ATOM 3000 C C . ARG A 1 401 ? 4.40300 -24.24000 -26.27200 1.000 26.45000 401 ARG A C 1
ATOM 3001 O O . ARG A 1 401 ? 5.04800 -23.38300 -25.65100 1.000 26.73000 401 ARG A O 1
ATOM 3009 N N . ASP A 1 402 ? 4.19100 -24.15400 -27.59000 1.000 28.14000 402 ASP A N 1
ATOM 3010 C CA . ASP A 1 402 ? 4.75400 -23.04800 -28.35900 1.000 28.27000 402 ASP A CA 1
ATOM 3011 C C . ASP A 1 402 ? 4.09600 -21.72400 -27.99400 1.000 28.15000 402 ASP A C 1
ATOM 3012 O O . ASP A 1 402 ? 4.76500 -20.68400 -27.93800 1.000 28.32000 402 ASP A O 1
ATOM 3017 N N . GLU A 1 403 ? 2.78100 -21.74400 -27.76500 1.000 24.59000 403 GLU A N 1
ATOM 3018 C CA . GLU A 1 403 ? 2.07700 -20.52400 -27.39400 1.000 26.69000 403 GLU A CA 1
ATOM 3019 C C . GLU A 1 403 ? 2.45600 -20.06800 -25.98900 1.000 24.15000 403 GLU A C 1
ATOM 3020 O O . GLU A 1 403 ? 2.64100 -18.86600 -25.74700 1.000 24.66000 403 GLU A O 1
ATOM 3026 N N . VAL A 1 404 ? 2.56400 -21.01000 -25.04800 1.000 23.51000 404 VAL A N 1
ATOM 3027 C CA . VAL A 1 404 ? 3.00100 -20.67500 -23.69500 1.000 21.19000 404 VAL A CA 1
ATOM 3028 C C . VAL A 1 404 ? 4.39800 -20.06600 -23.71900 1.000 28.94000 404 VAL A C 1
ATOM 3029 O O . VAL A 1 404 ? 4.65300 -19.02500 -23.10800 1.000 26.83000 404 VAL A O 1
ATOM 3033 N N . ALA A 1 405 ? 5.32500 -20.70600 -24.42900 1.000 27.52000 405 ALA A N 1
ATOM 3034 C CA . ALA A 1 405 ? 6.69500 -20.20500 -24.45900 1.000 23.25000 405 ALA A CA 1
ATOM 3035 C C . ALA A 1 405 ? 6.76900 -18.83500 -25.11300 1.000 25.03000 405 ALA A C 1
ATOM 3036 O O . ALA A 1 405 ? 7.49700 -17.94900 -24.64500 1.000 25.15000 405 ALA A O 1
ATOM 3038 N N . LYS A 1 406 ? 6.02100 -18.64100 -26.19700 1.000 23.18000 406 LYS A N 1
ATOM 3039 C CA . LYS A 1 406 ? 6.10300 -17.38200 -26.91900 1.000 29.55000 406 LYS A CA 1
ATOM 3040 C C . LYS A 1 406 ? 5.56800 -16.22800 -26.07700 1.000 24.38000 406 LYS A C 1
ATOM 3041 O O . LYS A 1 406 ? 6.11900 -15.12600 -26.09900 1.000 27.97000 406 LYS A O 1
ATOM 3047 N N . LEU A 1 407 ? 4.50200 -16.46900 -25.31000 1.000 21.42000 407 LEU A N 1
ATOM 3048 C CA . LEU A 1 407 ? 3.92100 -15.39800 -24.50900 1.000 21.40000 407 LEU A CA 1
ATOM 3049 C C . LEU A 1 407 ? 4.79400 -15.05800 -23.30700 1.000 23.42000 407 LEU A C 1
ATOM 3050 O O . LEU A 1 407 ? 4.94100 -13.87900 -22.96300 1.000 24.72000 407 LEU A O 1
ATOM 3055 N N . ILE A 1 408 ? 5.37400 -16.07100 -22.65300 1.000 22.20000 408 ILE A N 1
ATOM 3056 C CA . ILE A 1 408 ? 6.31500 -15.80800 -21.56700 1.000 19.28000 408 ILE A CA 1
ATOM 3057 C C . ILE A 1 408 ? 7.51100 -15.02000 -22.07700 1.000 23.36000 408 ILE A C 1
ATOM 3058 O O . ILE A 1 408 ? 7.95400 -14.05300 -21.44700 1.000 27.17000 408 ILE A O 1
ATOM 3063 N N . LYS A 1 409 ? 8.05000 -15.42700 -23.22300 1.000 27.66000 409 LYS A N 1
ATOM 3064 C CA . LYS A 1 409 ? 9.19700 -14.72600 -23.78600 1.000 27.86000 409 LYS A CA 1
ATOM 3065 C C . LYS A 1 409 ? 8.84900 -13.28000 -24.11700 1.000 28.21000 409 LYS A C 1
ATOM 3066 O O . LYS A 1 409 ? 9.60300 -12.35700 -23.78400 1.000 29.43000 409 LYS A O 1
ATOM 3072 N N . GLU A 1 410 ? 7.68500 -13.05400 -24.72700 1.000 26.34000 410 GLU A N 1
ATOM 3073 C CA . GLU A 1 410 ? 7.32100 -11.69300 -25.11800 1.000 28.68000 410 GLU A CA 1
ATOM 3074 C C . GLU A 1 410 ? 6.98300 -10.81700 -23.91500 1.000 35.08000 410 GLU A C 1
ATOM 3075 O O . GLU A 1 410 ? 7.32900 -9.63100 -23.88900 1.000 33.99000 410 GLU A O 1
ATOM 3081 N N . VAL A 1 411 ? 6.29500 -11.37000 -22.91700 1.000 25.47000 411 VAL A N 1
ATOM 3082 C CA . VAL A 1 411 ? 5.82700 -10.55100 -21.80900 1.000 25.05000 411 VAL A CA 1
ATOM 3083 C C . VAL A 1 411 ? 6.90300 -10.38000 -20.74300 1.000 25.45000 411 VAL A C 1
ATOM 3084 O O . VAL A 1 411 ? 7.02900 -9.30800 -20.14300 1.000 28.64000 411 VAL A O 1
ATOM 3088 N N . VAL A 1 412 ? 7.68500 -11.41800 -20.46400 1.000 25.09000 412 VAL A N 1
ATOM 3089 C CA . VAL A 1 412 ? 8.57200 -11.43400 -19.30700 1.000 26.16000 412 VAL A CA 1
ATOM 3090 C C . VAL A 1 412 ? 10.04200 -11.40600 -19.71500 1.000 26.13000 412 VAL A C 1
ATOM 3091 O O . VAL A 1 412 ? 10.81500 -10.59900 -19.19800 1.000 28.98000 412 VAL A O 1
ATOM 3095 N N . VAL A 1 413 ? 10.46000 -12.31200 -20.60400 1.000 26.39000 413 VAL A N 1
ATOM 3096 C CA . VAL A 1 413 ? 11.89600 -12.49300 -20.82300 1.000 24.34000 413 VAL A CA 1
ATOM 3097 C C . VAL A 1 413 ? 12.45800 -11.36700 -21.67800 1.000 33.74000 413 VAL A C 1
ATOM 3098 O O . VAL A 1 413 ? 13.42900 -10.70300 -21.29700 1.000 47.64000 413 VAL A O 1
ATOM 3102 N N . GLU A 1 414 ? 11.86100 -11.13000 -22.84100 1.000 30.40000 414 GLU A N 1
ATOM 3103 C CA . GLU A 1 414 ? 12.31900 -10.07300 -23.72900 1.000 34.07000 414 GLU A CA 1
ATOM 3104 C C . GLU A 1 414 ? 11.54900 -8.77300 -23.56200 1.000 44.81000 414 GLU A C 1
ATOM 3105 O O . GLU A 1 414 ? 12.06300 -7.71400 -23.94400 1.000 40.41000 414 GLU A O 1
ATOM 3111 N N . LYS A 1 415 ? 10.34500 -8.83600 -22.99700 1.000 38.75000 415 LYS A N 1
ATOM 3112 C CA . LYS A 1 415 ? 9.55300 -7.65700 -22.64500 1.000 37.32000 415 LYS A CA 1
ATOM 3113 C C . LYS A 1 415 ? 9.21100 -6.82000 -23.87700 1.000 31.07000 415 LYS A C 1
ATOM 3114 O O . LYS A 1 415 ? 9.16500 -5.58700 -23.82500 1.000 35.39000 415 LYS A O 1
ATOM 3120 N N . THR A 1 416 ? 8.92400 -7.50200 -24.98600 1.000 33.25000 416 THR A N 1
ATOM 3121 C CA . THR A 1 416 ? 8.46400 -6.81000 -26.18400 1.000 31.86000 416 THR A CA 1
ATOM 3122 C C . THR A 1 416 ? 6.97100 -6.49800 -26.15600 1.000 34.77000 416 THR A C 1
ATOM 3123 O O . THR A 1 416 ? 6.49200 -5.75700 -27.01900 1.000 39.44000 416 THR A O 1
ATOM 3127 N N . ARG A 1 417 ? 6.22700 -7.02900 -25.19000 1.000 28.21000 417 ARG A N 1
ATOM 3128 C CA . ARG A 1 417 ? 4.83100 -6.64800 -24.99600 1.000 36.01000 417 ARG A CA 1
ATOM 3129 C C . ARG A 1 417 ? 4.72700 -5.55800 -23.93200 1.000 36.87000 417 ARG A C 1
ATOM 3130 O O . ARG A 1 417 ? 4.13300 -5.74300 -22.87100 1.000 28.66000 417 ARG A O 1
ATOM 3138 N N . GLU A 1 418 ? 5.33100 -4.40000 -24.23100 1.000 30.62000 418 GLU A N 1
ATOM 3139 C CA . GLU A 1 418 ? 5.28000 -3.28700 -23.28900 1.000 32.70000 418 GLU A CA 1
ATOM 3140 C C . GLU A 1 418 ? 3.88000 -2.70100 -23.14600 1.000 26.87000 418 GLU A C 1
ATOM 3141 O O . GLU A 1 418 ? 3.58600 -2.08200 -22.11900 1.000 33.99000 418 GLU A O 1
ATOM 3147 N N . ASP A 1 419 ? 3.02000 -2.87500 -24.15100 1.000 35.81000 419 ASP A N 1
ATOM 3148 C CA . ASP A 1 419 ? 1.61700 -2.50500 -24.00000 1.000 37.87000 419 ASP A CA 1
ATOM 3149 C C . ASP A 1 419 ? 0.98900 -3.22600 -22.80900 1.000 32.58000 419 ASP A C 1
ATOM 3150 O O . ASP A 1 419 ? 0.32300 -2.60900 -21.97000 1.000 30.01000 419 ASP A O 1
ATOM 3155 N N . VAL A 1 420 ? 1.21500 -4.53900 -22.71300 1.000 32.99000 420 VAL A N 1
ATOM 3156 C CA . VAL A 1 420 ? 0.64100 -5.32400 -21.62200 1.000 29.93000 420 VAL A CA 1
ATOM 3157 C C . VAL A 1 420 ? 1.19000 -4.85900 -20.27900 1.000 28.54000 420 VAL A C 1
ATOM 3158 O O . VAL A 1 420 ? 0.43500 -4.62800 -19.32700 1.000 30.28000 420 VAL A O 1
ATOM 3162 N N . ARG A 1 421 ? 2.51900 -4.71600 -20.18000 1.000 23.19000 421 ARG A N 1
ATOM 3163 C CA . ARG A 1 421 ? 3.12300 -4.36800 -18.89600 1.000 28.33000 421 ARG A CA 1
ATOM 3164 C C . ARG A 1 421 ? 2.67300 -2.99100 -18.42500 1.000 27.62000 421 ARG A C 1
ATOM 3165 O O . ARG A 1 421 ? 2.42900 -2.78600 -17.23100 1.000 32.67000 421 ARG A O 1
ATOM 3173 N N . LYS A 1 422 ? 2.55300 -2.03400 -19.34900 1.000 28.02000 422 LYS A N 1
ATOM 3174 C CA . LYS A 1 422 ? 2.12200 -0.69200 -18.97000 1.000 27.37000 422 LYS A CA 1
ATOM 3175 C C . LYS A 1 422 ? 0.66500 -0.68200 -18.53100 1.000 24.61000 422 LYS A C 1
ATOM 3176 O O . LYS A 1 422 ? 0.31200 -0.02900 -17.54100 1.000 31.69000 422 LYS A O 1
ATOM 3182 N N . LYS A 1 423 ? -0.19800 -1.38500 -19.26200 1.000 29.59000 423 LYS A N 1
ATOM 3183 C CA . LYS A 1 423 ? -1.59800 -1.45400 -18.86200 1.000 27.07000 423 LYS A CA 1
ATOM 3184 C C . LYS A 1 423 ? -1.75300 -2.11200 -17.49400 1.000 25.00000 423 LYS A C 1
ATOM 3185 O O . LYS A 1 423 ? -2.60800 -1.70800 -16.70000 1.000 27.83000 423 LYS A O 1
ATOM 3191 N N . ALA A 1 424 ? -0.92700 -3.12100 -17.19100 1.000 25.34000 424 ALA A N 1
ATOM 3192 C CA . ALA A 1 424 ? -1.04800 -3.77600 -15.89000 1.000 24.54000 424 ALA A CA 1
ATOM 3193 C C . ALA A 1 424 ? -0.61700 -2.84000 -14.77200 1.000 28.32000 424 ALA A C 1
ATOM 3194 O O . ALA A 1 424 ? -1.23500 -2.81200 -13.70400 1.000 26.13000 424 ALA A O 1
ATOM 3196 N N . ARG A 1 425 ? 0.44400 -2.05700 -15.00100 1.000 29.16000 425 ARG A N 1
ATOM 3197 C CA A ARG A 1 425 ? 0.83600 -1.06100 -14.00900 0.490 30.83000 425 ARG A CA 1
ATOM 3198 C CA B ARG A 1 425 ? 0.84100 -1.05400 -14.01600 0.510 30.82000 425 ARG A CA 1
ATOM 3199 C C . ARG A 1 425 ? -0.23700 0.01100 -13.85300 1.000 26.01000 425 ARG A C 1
ATOM 3200 O O . ARG A 1 425 ? -0.55200 0.42200 -12.73000 1.000 29.15000 425 ARG A O 1
ATOM 3215 N N . GLU A 1 426 ? -0.81900 0.46300 -14.96800 1.000 28.81000 426 GLU A N 1
ATOM 3216 C CA . GLU A 1 426 ? -1.89600 1.45000 -14.90500 1.000 33.38000 426 GLU A CA 1
ATOM 3217 C C . GLU A 1 426 ? -3.07600 0.92800 -14.09500 1.000 27.63000 426 GLU A C 1
ATOM 3218 O O . GLU A 1 426 ? -3.61400 1.63500 -13.23100 1.000 30.40000 426 GLU A O 1
ATOM 3224 N N . MET A 1 427 ? -3.49000 -0.31300 -14.36100 1.000 29.62000 427 MET A N 1
ATOM 3225 C CA . MET A 1 427 ? -4.57800 -0.91600 -13.59400 1.000 26.39000 427 MET A CA 1
ATOM 3226 C C . MET A 1 427 ? -4.24500 -0.98000 -12.10900 1.000 27.60000 427 MET A C 1
ATOM 3227 O O . MET A 1 427 ? -5.10400 -0.71000 -11.26200 1.000 29.14000 427 MET A O 1
ATOM 3232 N N . SER A 1 428 ? -3.00500 -1.34700 -11.76900 1.000 24.68000 428 SER A N 1
ATOM 3233 C CA . SER A 1 428 ? -2.62200 -1.39100 -10.36100 1.000 26.40000 428 SER A CA 1
ATOM 3234 C C . SER A 1 428 ? -2.76000 -0.02100 -9.71000 1.000 26.06000 428 SER A C 1
ATOM 3235 O O . SER A 1 428 ? -3.24700 0.09300 -8.57800 1.000 26.86000 428 SER A O 1
ATOM 3238 N N . GLU A 1 429 ? -2.32300 1.03000 -10.41000 1.000 26.71000 429 GLU A N 1
ATOM 3239 C CA . GLU A 1 429 ? -2.48100 2.38600 -9.88800 1.000 27.47000 429 GLU A CA 1
ATOM 3240 C C . GLU A 1 429 ? -3.94600 2.70900 -9.62100 1.000 25.54000 429 GLU A C 1
ATOM 3241 O O . GLU A 1 429 ? -4.29100 3.23900 -8.55700 1.000 32.31000 429 GLU A O 1
ATOM 3247 N N . ILE A 1 430 ? -4.82700 2.36600 -10.56300 1.000 31.34000 430 ILE A N 1
ATOM 3248 C CA . ILE A 1 430 ? -6.25700 2.60000 -10.38200 1.000 30.39000 430 ILE A CA 1
ATOM 3249 C C . ILE A 1 430 ? -6.77500 1.85100 -9.16000 1.000 33.56000 430 ILE A C 1
ATOM 3250 O O . ILE A 1 430 ? -7.46700 2.42100 -8.30900 1.000 32.77000 430 ILE A O 1
ATOM 3255 N N . LEU A 1 431 ? -6.45200 0.55800 -9.05900 1.000 29.61000 431 LEU A N 1
ATOM 3256 C CA . LEU A 1 431 ? -6.96700 -0.24700 -7.95400 1.000 33.48000 431 LEU A CA 1
ATOM 3257 C C . LEU A 1 431 ? -6.42600 0.23400 -6.61300 1.000 27.05000 431 LEU A C 1
ATOM 3258 O O . LEU A 1 431 ? -7.15700 0.24700 -5.61600 1.000 31.59000 431 LEU A O 1
ATOM 3263 N N . ARG A 1 432 ? -5.15700 0.65300 -6.57200 1.000 30.46000 432 ARG A N 1
ATOM 3264 C CA . ARG A 1 432 ? -4.56400 1.11400 -5.31600 1.000 31.51000 432 ARG A CA 1
ATOM 3265 C C . ARG A 1 432 ? -5.16300 2.43400 -4.85500 1.000 28.40000 432 ARG A C 1
ATOM 3266 O O . ARG A 1 432 ? -5.14200 2.73700 -3.65800 1.000 40.79000 432 ARG A O 1
ATOM 3274 N N . SER A 1 433 ? -5.71100 3.22000 -5.77900 1.000 34.22000 433 SER A N 1
ATOM 3275 C CA . SER A 1 433 ? -6.34500 4.47900 -5.41300 1.000 30.90000 433 SER A CA 1
ATOM 3276 C C . SER A 1 433 ? -7.70300 4.27800 -4.74600 1.000 41.20000 433 SER A C 1
ATOM 3277 O O . SER A 1 433 ? -8.20600 5.20700 -4.10300 1.000 45.62000 433 SER A O 1
ATOM 3280 N N . LYS A 1 434 ? -8.31000 3.09900 -4.88400 1.000 42.54000 434 LYS A N 1
ATOM 3281 C CA . LYS A 1 434 ? -9.62200 2.86300 -4.29200 1.000 37.59000 434 LYS A CA 1
ATOM 3282 C C . LYS A 1 434 ? -9.52000 2.72300 -2.77900 1.000 50.18000 434 LYS A C 1
ATOM 3283 O O . LYS A 1 434 ? -8.57300 2.13300 -2.24900 1.000 42.66000 434 LYS A O 1
ATOM 3289 N N . GLY A 1 435 ? -10.51000 3.27200 -2.08400 1.000 36.90000 435 GLY A N 1
ATOM 3290 C CA . GLY A 1 435 ? -10.57700 3.18200 -0.64000 1.000 42.96000 435 GLY A CA 1
ATOM 3291 C C . GLY A 1 435 ? -11.87700 2.56200 -0.16200 1.000 32.71000 435 GLY A C 1
ATOM 3292 O O . GLY A 1 435 ? -12.50000 1.77900 -0.88500 1.000 34.45000 435 GLY A O 1
ATOM 3293 N N . GLU A 1 436 ? -12.30100 2.90600 1.05300 1.000 31.92000 436 GLU A N 1
ATOM 3294 C CA . GLU A 1 436 ? -13.50700 2.29200 1.59600 1.000 40.35000 436 GLU A CA 1
ATOM 3295 C C . GLU A 1 436 ? -14.78300 2.82000 0.95700 1.000 35.93000 436 GLU A C 1
ATOM 3296 O O . GLU A 1 436 ? -15.85100 2.23800 1.18500 1.000 32.32000 436 GLU A O 1
ATOM 3302 N N . GLU A 1 437 ? -14.69500 3.87700 0.14400 1.000 30.74000 437 GLU A N 1
ATOM 3303 C CA . GLU A 1 437 ? -15.83800 4.34300 -0.62800 1.000 36.84000 437 GLU A CA 1
ATOM 3304 C C . GLU A 1 437 ? -16.32300 3.29700 -1.62900 1.000 35.98000 437 GLU A C 1
ATOM 3305 O O . GLU A 1 437 ? -17.46200 3.39000 -2.10900 1.000 33.54000 437 GLU A O 1
ATOM 3311 N N . LYS A 1 438 ? -15.50500 2.28300 -1.93600 1.000 29.83000 438 LYS A N 1
ATOM 3312 C CA . LYS A 1 438 ? -15.97200 1.23900 -2.83900 1.000 30.45000 438 LYS A CA 1
ATOM 3313 C C . LYS A 1 438 ? -17.12600 0.44300 -2.24400 1.000 22.58000 438 LYS A C 1
ATOM 3314 O O . LYS A 1 438 ? -17.80100 -0.28300 -2.97500 1.000 26.71000 438 LYS A O 1
ATOM 3320 N N . PHE A 1 439 ? -17.35400 0.55200 -0.93500 1.000 24.53000 439 PHE A N 1
ATOM 3321 C CA . PHE A 1 439 ? -18.42700 -0.17200 -0.27100 1.000 22.34000 439 PHE A CA 1
ATOM 3322 C C . PHE A 1 439 ? -19.63600 0.70400 0.01600 1.000 23.32000 439 PHE A C 1
ATOM 3323 O O . PHE A 1 439 ? -20.64500 0.19500 0.49900 1.000 24.48000 439 PHE A O 1
ATOM 3331 N N . ASP A 1 440 ? -19.55800 2.00000 -0.29300 1.000 23.71000 440 ASP A N 1
ATOM 3332 C CA . ASP A 1 440 ? -20.66300 2.91800 -0.01900 1.000 25.50000 440 ASP A CA 1
ATOM 3333 C C . ASP A 1 440 ? -21.96400 2.46000 -0.66100 1.000 22.65000 440 ASP A C 1
ATOM 3334 O O . ASP A 1 440 ? -23.02600 2.50400 -0.02500 1.000 22.67000 440 ASP A O 1
ATOM 3339 N N . GLU A 1 441 ? -21.91200 2.05200 -1.93600 1.000 23.73000 441 GLU A N 1
ATOM 3340 C CA . GLU A 1 441 ? -23.13700 1.67400 -2.63700 1.000 24.80000 441 GLU A CA 1
ATOM 3341 C C . GLU A 1 441 ? -23.78300 0.45600 -1.98800 1.000 23.80000 441 GLU A C 1
ATOM 3342 O O . GLU A 1 441 ? -24.99700 0.43600 -1.74600 1.000 23.42000 441 GLU A O 1
ATOM 3348 N N . MET A 1 442 ? -22.97800 -0.57000 -1.69100 1.000 19.95000 442 MET A N 1
ATOM 3349 C CA . MET A 1 442 ? -23.50900 -1.76900 -1.04700 1.000 17.30000 442 MET A CA 1
ATOM 3350 C C . MET A 1 442 ? -24.16300 -1.42700 0.28400 1.000 19.78000 442 MET A C 1
ATOM 3351 O O . MET A 1 442 ? -25.27500 -1.87900 0.58300 1.000 20.05000 442 MET A O 1
ATOM 3356 N N . VAL A 1 443 ? -23.48900 -0.61400 1.09600 1.000 20.86000 443 VAL A N 1
ATOM 3357 C CA . VAL A 1 443 ? -24.00600 -0.32400 2.42700 1.000 17.89000 443 VAL A CA 1
ATOM 3358 C C . VAL A 1 443 ? -25.32100 0.43800 2.33400 1.000 19.80000 443 VAL A C 1
ATOM 3359 O O . VAL A 1 443 ? -26.25200 0.17900 3.10800 1.000 19.40000 443 VAL A O 1
ATOM 3363 N N . ALA A 1 444 ? -25.43900 1.36200 1.36700 1.000 19.44000 444 ALA A N 1
ATOM 3364 C CA . ALA A 1 444 ? -26.69900 2.09600 1.21500 1.000 18.97000 444 ALA A CA 1
ATOM 3365 C C . ALA A 1 444 ? -27.82000 1.17500 0.75600 1.000 18.76000 444 ALA A C 1
ATOM 3366 O O . ALA A 1 444 ? -28.96400 1.30300 1.21300 1.000 19.83000 444 ALA A O 1
ATOM 3368 N N . GLU A 1 445 ? -27.51400 0.23800 -0.15600 1.000 19.94000 445 GLU A N 1
ATOM 3369 C CA . GLU A 1 445 ? -28.54700 -0.68400 -0.62800 1.000 24.92000 445 GLU A CA 1
ATOM 3370 C C . GLU A 1 445 ? -28.98200 -1.63900 0.47000 1.000 18.62000 445 GLU A C 1
ATOM 3371 O O . GLU A 1 445 ? -30.15600 -2.01600 0.53700 1.000 20.56000 445 GLU A O 1
ATOM 3377 N N . ILE A 1 446 ? -28.04400 -2.08400 1.31000 1.000 17.87000 446 ILE A N 1
ATOM 3378 C CA . ILE A 1 446 ? -28.40900 -2.92300 2.44400 1.000 19.77000 446 ILE A CA 1
ATOM 3379 C C . ILE A 1 446 ? -29.32100 -2.15500 3.39000 1.000 17.36000 446 ILE A C 1
ATOM 3380 O O . ILE A 1 446 ? -30.35600 -2.66700 3.83700 1.000 20.10000 446 ILE A O 1
ATOM 3385 N N . SER A 1 447 ? -28.94900 -0.90600 3.69500 1.000 18.52000 447 SER A N 1
ATOM 3386 C CA . SER A 1 447 ? -29.76000 -0.08700 4.59000 1.000 18.69000 447 SER A CA 1
ATOM 3387 C C . SER A 1 447 ? -31.18300 0.07100 4.05800 1.000 19.76000 447 SER A C 1
ATOM 3388 O O . SER A 1 447 ? -32.16400 -0.10500 4.79400 1.000 21.04000 447 SER A O 1
ATOM 3391 N N . LEU A 1 448 ? -31.32100 0.40300 2.77600 1.000 19.45000 448 LEU A N 1
ATOM 3392 C CA . LEU A 1 448 ? -32.65700 0.56100 2.20900 1.000 17.02000 448 LEU A CA 1
ATOM 3393 C C . LEU A 1 448 ? -33.44100 -0.74300 2.28300 1.000 19.29000 448 LEU A C 1
ATOM 3394 O O . LEU A 1 448 ? -34.60500 -0.76100 2.69300 1.000 19.58000 448 LEU A O 1
ATOM 3399 N N . LEU A 1 449 ? -32.80500 -1.85200 1.90300 1.000 17.65000 449 LEU A N 1
ATOM 3400 C CA . LEU A 1 449 ? -33.49300 -3.13600 1.89100 1.000 19.71000 449 LEU A CA 1
ATOM 3401 C C . LEU A 1 449 ? -33.99100 -3.50800 3.27900 1.000 18.79000 449 LEU A C 1
ATOM 3402 O O . LEU A 1 449 ? -35.12800 -3.95800 3.43000 1.000 20.24000 449 LEU A O 1
ATOM 3407 N N . LEU A 1 450 ? -33.15800 -3.31900 4.30900 1.000 19.56000 450 LEU A N 1
ATOM 3408 C CA . LEU A 1 450 ? -33.59000 -3.68500 5.65400 1.000 18.24000 450 LEU A CA 1
ATOM 3409 C C . LEU A 1 450 ? -34.69800 -2.76400 6.16300 1.000 26.59000 450 LEU A C 1
ATOM 3410 O O . LEU A 1 450 ? -35.56800 -3.20900 6.92000 1.000 27.03000 450 LEU A O 1
ATOM 3415 N N . LYS A 1 451 ? -34.69900 -1.49200 5.74400 1.000 21.77000 451 LYS A N 1
ATOM 3416 C CA . LYS A 1 451 ? -35.75500 -0.58500 6.18200 1.000 21.05000 451 LYS A CA 1
ATOM 3417 C C . LYS A 1 451 ? -37.07000 -0.89200 5.48100 1.000 25.63000 451 LYS A C 1
ATOM 3418 O O . LYS A 1 451 ? -38.14700 -0.76700 6.08300 1.000 27.53000 451 LYS A O 1
ATOM 3424 N N . ILE A 1 452 ? -37.00900 -1.30300 4.21200 1.000 21.60000 452 ILE A N 1
ATOM 3425 C CA . ILE A 1 452 ? -38.22000 -1.74200 3.53100 1.000 20.74000 452 ILE A CA 1
ATOM 3426 C C . ILE A 1 452 ? -38.73000 -3.03700 4.14500 1.000 29.03000 452 ILE A C 1
ATOM 3427 O O . ILE A 1 452 ? -39.93000 -3.18500 4.39600 1.000 24.24000 452 ILE A O 1
ATOM 3432 N N . GLU A 1 453 ? -37.82800 -3.99000 4.41100 1.000 26.04000 453 GLU A N 1
ATOM 3433 C CA . GLU A 1 453 ? -38.26400 -5.28200 4.93600 1.000 30.20000 453 GLU A CA 1
ATOM 3434 C C . GLU A 1 453 ? -38.81600 -5.16800 6.35200 1.000 38.80000 453 GLU A C 1
ATOM 3435 O O . GLU A 1 453 ? -39.71800 -5.92800 6.72200 1.000 38.37000 453 GLU A O 1
ATOM 3441 N N . HIS A 1 454 ? -38.30800 -4.22500 7.14900 1.000 38.82000 454 HIS A N 1
ATOM 3442 C CA . HIS A 1 454 ? -38.83600 -4.03200 8.49700 1.000 35.70000 454 HIS A CA 1
ATOM 3443 C C . HIS A 1 454 ? -40.31000 -3.62700 8.46500 1.000 64.13000 454 HIS A C 1
ATOM 3444 O O . HIS A 1 454 ? -41.09800 -4.05800 9.31700 1.000 46.33000 454 HIS A O 1
ATOM 3451 N N . HIS A 1 455 ? -40.70400 -2.80800 7.48500 1.000 34.90000 455 HIS A N 1
ATOM 3452 C CA . HIS A 1 455 ? -42.11500 -2.47000 7.32600 1.000 45.95000 455 HIS A CA 1
ATOM 3453 C C . HIS A 1 455 ? -42.93700 -3.70200 6.96000 1.000 47.91000 455 HIS A C 1
ATOM 3454 O O . HIS A 1 455 ? -44.03000 -3.92000 7.49500 1.000 44.21000 455 HIS A O 1
ATOM 3461 N N . HIS A 1 456 ? -42.41600 -4.52500 6.04800 1.000 49.69000 456 HIS A N 1
ATOM 3462 C CA . HIS A 1 456 ? -43.09900 -5.75200 5.63400 1.000 62.57000 456 HIS A CA 1
ATOM 3463 C C . HIS A 1 456 ? -43.40000 -6.65800 6.80800 1.000 69.94000 456 HIS A C 1
ATOM 3464 O O . HIS A 1 456 ? -44.53900 -7.10400 6.99300 1.000 59.14000 456 HIS A O 1
ATOM 3471 N N . HIS A 1 457 ? -42.35900 -6.99400 7.57200 1.000 71.48000 457 HIS A N 1
ATOM 3472 C CA . HIS A 1 457 ? -42.51200 -7.96700 8.64200 1.000 75.69000 457 HIS A CA 1
ATOM 3473 C C . HIS A 1 457 ? -43.54600 -7.50000 9.65300 1.000 81.04000 457 HIS A C 1
ATOM 3474 O O . HIS A 1 457 ? -44.30900 -8.31200 10.19100 1.000 83.91000 457 HIS A O 1
ATOM 3476 N N . HIS A 1 458 ? -43.60600 -6.19400 9.89900 1.000 76.76000 458 HIS A N 1
ATOM 3477 C CA . HIS A 1 458 ? -44.58100 -5.60900 10.81100 1.000 72.14000 458 HIS A CA 1
ATOM 3478 C C . HIS A 1 458 ? -46.01000 -5.99500 10.44300 1.000 78.56000 458 HIS A C 1
ATOM 3479 O O . HIS A 1 458 ? -46.45700 -5.75700 9.32100 1.000 87.20000 458 HIS A O 1
ATOM 3486 N N . THR B 1 9 ? -24.16900 3.59100 -65.33600 1.000 71.15000 9 THR B N 1
ATOM 3487 C CA . THR B 1 9 ? -23.31400 4.57200 -64.67400 1.000 53.55000 9 THR B CA 1
ATOM 3488 C C . THR B 1 9 ? -24.12800 5.49600 -63.77300 1.000 41.33000 9 THR B C 1
ATOM 3489 O O . THR B 1 9 ? -24.83200 6.39200 -64.24000 1.000 40.38000 9 THR B O 1
ATOM 3493 N N . THR B 1 10 ? -24.02700 5.25000 -62.47500 1.000 36.35000 10 THR B N 1
ATOM 3494 C CA . THR B 1 10 ? -24.64600 6.11100 -61.48200 1.000 26.04000 10 THR B CA 1
ATOM 3495 C C . THR B 1 10 ? -23.79200 7.35800 -61.27500 1.000 19.94000 10 THR B C 1
ATOM 3496 O O . THR B 1 10 ? -22.57000 7.26600 -61.16900 1.000 22.52000 10 THR B O 1
ATOM 3500 N N . THR B 1 11 ? -24.44000 8.52200 -61.22300 1.000 20.46000 11 THR B N 1
ATOM 3501 C CA . THR B 1 11 ? -23.74900 9.79000 -61.01600 1.000 19.16000 11 THR B CA 1
ATOM 3502 C C . THR B 1 11 ? -23.95800 10.28400 -59.59000 1.000 23.00000 11 THR B C 1
ATOM 3503 O O . THR B 1 11 ? -25.06500 10.21400 -59.04900 1.000 21.23000 11 THR B O 1
ATOM 3507 N N . ILE B 1 12 ? -22.88700 10.79100 -58.98100 1.000 15.51000 12 ILE B N 1
ATOM 3508 C CA . ILE B 1 12 ? -22.94200 11.28300 -57.61000 1.000 14.34000 12 ILE B CA 1
ATOM 3509 C C . ILE B 1 12 ? -22.36100 12.67900 -57.60800 1.000 17.01000 12 ILE B C 1
ATOM 3510 O O . ILE B 1 12 ? -21.27200 12.88900 -58.15000 1.000 18.63000 12 ILE B O 1
ATOM 3515 N N . LEU B 1 13 ? -23.05300 13.62100 -56.99200 1.000 15.10000 13 LEU B N 1
ATOM 3516 C CA . LEU B 1 13 ? -22.45000 14.92300 -56.72600 1.000 18.39000 13 LEU B CA 1
ATOM 3517 C C . LEU B 1 13 ? -22.02300 14.98000 -55.26800 1.000 17.58000 13 LEU B C 1
ATOM 3518 O O . LEU B 1 13 ? -22.79100 14.60700 -54.36700 1.000 16.24000 13 LEU B O 1
ATOM 3523 N N . MET B 1 14 ? -20.81200 15.46600 -55.03700 1.000 16.49000 14 MET B N 1
ATOM 3524 C CA . MET B 1 14 ? -20.23900 15.54900 -53.69700 1.000 14.12000 14 MET B CA 1
ATOM 3525 C C . MET B 1 14 ? -20.04900 17.00600 -53.31300 1.000 14.68000 14 MET B C 1
ATOM 3526 O O . MET B 1 14 ? -19.54800 17.79900 -54.11300 1.000 16.09000 14 MET B O 1
ATOM 3531 N N . LEU B 1 15 ? -20.47600 17.36000 -52.10500 1.000 14.85000 15 LEU B N 1
ATOM 3532 C CA . LEU B 1 15 ? -20.40000 18.74200 -51.60800 1.000 15.58000 15 LEU B CA 1
ATOM 3533 C C . LEU B 1 15 ? -19.70300 18.77500 -50.25300 1.000 15.65000 15 LEU B C 1
ATOM 3534 O O . LEU B 1 15 ? -20.35900 18.69300 -49.20400 1.000 16.13000 15 LEU B O 1
ATOM 3539 N N . PRO B 1 16 ? -18.38000 18.89200 -50.23000 1.000 14.52000 16 PRO B N 1
ATOM 3540 C CA . PRO B 1 16 ? -17.67200 19.05800 -48.95400 1.000 14.84000 16 PRO B CA 1
ATOM 3541 C C . PRO B 1 16 ? -17.92100 20.43800 -48.36200 1.000 14.34000 16 PRO B C 1
ATOM 3542 O O . PRO B 1 16 ? -18.26900 21.39100 -49.06000 1.000 17.20000 16 PRO B O 1
ATOM 3546 N N . TRP B 1 17 ? -17.71200 20.54400 -47.05000 1.000 13.75000 17 TRP B N 1
ATOM 3547 C CA . TRP B 1 17 ? -17.54800 21.86500 -46.45300 1.000 14.16000 17 TRP B CA 1
ATOM 3548 C C . TRP B 1 17 ? -16.25100 22.50100 -46.98100 1.000 14.75000 17 TRP B C 1
ATOM 3549 O O . TRP B 1 17 ? -15.37700 21.83800 -47.54600 1.000 17.44000 17 TRP B O 1
ATOM 3560 N N . LEU B 1 18 ? -16.16300 23.82300 -46.85100 1.000 16.83000 18 LEU B N 1
ATOM 3561 C CA . LEU B 1 18 ? -15.13000 24.59400 -47.53300 1.000 13.47000 18 LEU B CA 1
ATOM 3562 C C . LEU B 1 18 ? -13.77600 24.59400 -46.83300 1.000 21.64000 18 LEU B C 1
ATOM 3563 O O . LEU B 1 18 ? -13.08200 25.61300 -46.83100 1.000 23.03000 18 LEU B O 1
ATOM 3568 N N . GLY B 1 19 ? -13.40100 23.48800 -46.20800 1.000 20.98000 19 GLY B N 1
ATOM 3569 C CA . GLY B 1 19 ? -12.10900 23.37800 -45.55000 1.000 16.37000 19 GLY B CA 1
ATOM 3570 C C . GLY B 1 19 ? -11.25300 22.34600 -46.25500 1.000 18.45000 19 GLY B C 1
ATOM 3571 O O . GLY B 1 19 ? -11.75900 21.35500 -46.77500 1.000 17.87000 19 GLY B O 1
ATOM 3572 N N . TYR B 1 20 ? -9.93400 22.58900 -46.26300 1.000 16.56000 20 TYR B N 1
ATOM 3573 C CA . TYR B 1 20 ? -9.01900 21.71300 -46.99100 1.000 18.25000 20 TYR B CA 1
ATOM 3574 C C . TYR B 1 20 ? -9.09900 20.27200 -46.50100 1.000 19.64000 20 TYR B C 1
ATOM 3575 O O . TYR B 1 20 ? -9.01800 19.32600 -47.30100 1.000 16.85000 20 TYR B O 1
ATOM 3584 N N . GLY B 1 21 ? -9.24400 20.08400 -45.18700 1.000 16.51000 21 GLY B N 1
ATOM 3585 C CA . GLY B 1 21 ? -9.35000 18.73500 -44.65000 1.000 16.82000 21 GLY B CA 1
ATOM 3586 C C . GLY B 1 21 ? -10.59700 18.03600 -45.13700 1.000 18.42000 21 GLY B C 1
ATOM 3587 O O . GLY B 1 21 ? -10.57400 16.84400 -45.46100 1.000 17.51000 21 GLY B O 1
ATOM 3588 N N . HIS B 1 22 ? -11.69300 18.78600 -45.23600 1.000 17.97000 22 HIS B N 1
ATOM 3589 C CA . HIS B 1 22 ? -12.94300 18.22800 -45.72600 1.000 18.70000 22 HIS B CA 1
ATOM 3590 C C . HIS B 1 22 ? -12.84900 17.91900 -47.20800 1.000 16.63000 22 HIS B C 1
ATOM 3591 O O . HIS B 1 22 ? -13.24500 16.83500 -47.66000 1.000 17.35000 22 HIS B O 1
ATOM 3598 N N . LEU B 1 23 ? -12.34300 18.87300 -47.98500 1.000 16.16000 23 LEU B N 1
ATOM 3599 C CA . LEU B 1 23 ? -12.09600 18.60500 -49.40000 1.000 15.85000 23 LEU B CA 1
ATOM 3600 C C . LEU B 1 23 ? -11.25200 17.35900 -49.61900 1.000 17.09000 23 LEU B C 1
ATOM 3601 O O . LEU B 1 23 ? -11.54700 16.55300 -50.50700 1.000 17.26000 23 LEU B O 1
ATOM 3606 N N A SER B 1 24 ? -10.16200 17.21700 -48.85200 0.740 15.59000 24 SER B N 1
ATOM 3607 N N B SER B 1 24 ? -10.17000 17.21500 -48.84600 0.260 15.69000 24 SER B N 1
ATOM 3608 C CA A SER B 1 24 ? -9.23300 16.10300 -49.04700 0.740 17.81000 24 SER B CA 1
ATOM 3609 C CA B SER B 1 24 ? -9.24200 16.10600 -49.04900 0.260 17.85000 24 SER B CA 1
ATOM 3610 C C A SER B 1 24 ? -9.92500 14.76800 -48.81700 0.740 18.64000 24 SER B C 1
ATOM 3611 C C B SER B 1 24 ? -9.92200 14.76800 -48.81000 0.260 18.55000 24 SER B C 1
ATOM 3612 O O A SER B 1 24 ? -9.75600 13.82600 -49.60100 0.740 17.58000 24 SER B O 1
ATOM 3613 O O B SER B 1 24 ? -9.74600 13.82400 -49.59100 0.260 17.61000 24 SER B O 1
ATOM 3618 N N . ALA B 1 25 ? -10.70400 14.66800 -47.73300 1.000 16.41000 25 ALA B N 1
ATOM 3619 C CA . ALA B 1 25 ? -11.37600 13.40600 -47.42600 1.000 15.98000 25 ALA B CA 1
ATOM 3620 C C . ALA B 1 25 ? -12.43700 13.09500 -48.46800 1.000 16.78000 25 ALA B C 1
ATOM 3621 O O . ALA B 1 25 ? -12.56100 11.94700 -48.90800 1.000 16.40000 25 ALA B O 1
ATOM 3623 N N . PHE B 1 26 ? -13.18900 14.11300 -48.90100 1.000 16.01000 26 PHE B N 1
ATOM 3624 C CA . PHE B 1 26 ? -14.19000 13.88100 -49.93800 1.000 15.61000 26 PHE B CA 1
ATOM 3625 C C . PHE B 1 26 ? -13.53700 13.45700 -51.24500 1.000 15.26000 26 PHE B C 1
ATOM 3626 O O . PHE B 1 26 ? -14.09500 12.63700 -51.97900 1.000 15.47000 26 PHE B O 1
ATOM 3634 N N . LEU B 1 27 ? -12.37500 14.03100 -51.57900 1.000 14.24000 27 LEU B N 1
ATOM 3635 C CA . LEU B 1 27 ? -11.72500 13.63300 -52.82400 1.000 14.86000 27 LEU B CA 1
ATOM 3636 C C . LEU B 1 27 ? -11.25600 12.17900 -52.75100 1.000 15.80000 27 LEU B C 1
ATOM 3637 O O . LEU B 1 27 ? -11.37500 11.44600 -53.73000 1.000 17.03000 27 LEU B O 1
ATOM 3642 N N . GLU B 1 28 ? -10.71400 11.74200 -51.60900 1.000 15.46000 28 GLU B N 1
ATOM 3643 C CA . GLU B 1 28 ? -10.30200 10.35000 -51.49900 1.000 18.54000 28 GLU B CA 1
ATOM 3644 C C . GLU B 1 28 ? -11.50000 9.41800 -51.62800 1.000 16.40000 28 GLU B C 1
ATOM 3645 O O . GLU B 1 28 ? -11.40000 8.34900 -52.24400 1.000 17.11000 28 GLU B O 1
ATOM 3651 N N . LEU B 1 29 ? -12.65600 9.82800 -51.09100 1.000 15.92000 29 LEU B N 1
ATOM 3652 C CA . LEU B 1 29 ? -13.88000 9.04500 -51.25800 1.000 15.86000 29 LEU B CA 1
ATOM 3653 C C . LEU B 1 29 ? -14.32900 9.05500 -52.71600 1.000 16.26000 29 LEU B C 1
ATOM 3654 O O . LEU B 1 29 ? -14.71800 8.01000 -53.25600 1.000 17.93000 29 LEU B O 1
ATOM 3659 N N . ALA B 1 30 ? -14.21200 10.21200 -53.38300 1.000 15.96000 30 ALA B N 1
ATOM 3660 C CA . ALA B 1 30 ? -14.53900 10.28500 -54.80200 1.000 15.24000 30 ALA B CA 1
ATOM 3661 C C . ALA B 1 30 ? -13.68800 9.30900 -55.61100 1.000 15.67000 30 ALA B C 1
ATOM 3662 O O . ALA B 1 30 ? -14.20500 8.61600 -56.49500 1.000 16.63000 30 ALA B O 1
ATOM 3664 N N . LYS B 1 31 ? -12.38900 9.23400 -55.31200 1.000 16.85000 31 LYS B N 1
ATOM 3665 C CA . LYS B 1 31 ? -11.52200 8.30100 -56.02100 1.000 17.34000 31 LYS B CA 1
ATOM 3666 C C . LYS B 1 31 ? -12.00100 6.87000 -55.83800 1.000 21.17000 31 LYS B C 1
ATOM 3667 O O . LYS B 1 31 ? -12.02400 6.09000 -56.79800 1.000 21.81000 31 LYS B O 1
ATOM 3673 N N . SER B 1 32 ? -12.41100 6.51400 -54.61600 1.000 17.40000 32 SER B N 1
ATOM 3674 C CA . SER B 1 32 ? -12.83300 5.14100 -54.36300 1.000 23.53000 32 SER B CA 1
ATOM 3675 C C . SER B 1 32 ? -14.11100 4.82800 -55.11300 1.000 19.13000 32 SER B C 1
ATOM 3676 O O . SER B 1 32 ? -14.27800 3.72500 -55.64400 1.000 24.70000 32 SER B O 1
ATOM 3679 N N . LEU B 1 33 ? -15.01400 5.79900 -55.18600 1.000 18.63000 33 LEU B N 1
ATOM 3680 C CA . LEU B 1 33 ? -16.26700 5.59800 -55.89300 1.000 18.53000 33 LEU B CA 1
ATOM 3681 C C . LEU B 1 33 ? -16.05000 5.53100 -57.40000 1.000 22.76000 33 LEU B C 1
ATOM 3682 O O . LEU B 1 33 ? -16.74500 4.78200 -58.09400 1.000 22.90000 33 LEU B O 1
ATOM 3687 N N . SER B 1 34 ? -15.08800 6.30200 -57.91600 1.000 22.10000 34 SER B N 1
ATOM 3688 C CA . SER B 1 34 ? -14.76700 6.25800 -59.33900 1.000 23.20000 34 SER B CA 1
ATOM 3689 C C . SER B 1 34 ? -14.27400 4.87300 -59.74200 1.000 24.63000 34 SER B C 1
ATOM 3690 O O . SER B 1 34 ? -14.57900 4.39300 -60.84100 1.000 25.03000 34 SER B O 1
ATOM 3693 N N . ARG B 1 35 ? -13.53100 4.20600 -58.85300 1.000 24.67000 35 ARG B N 1
ATOM 3694 C CA . ARG B 1 35 ? -13.05900 2.85500 -59.14100 1.000 25.93000 35 ARG B CA 1
ATOM 3695 C C . ARG B 1 35 ? -14.18900 1.83500 -59.13700 1.000 25.49000 35 ARG B C 1
ATOM 3696 O O . ARG B 1 35 ? -14.01900 0.74300 -59.68700 1.000 30.97000 35 ARG B O 1
ATOM 3704 N N . ARG B 1 36 ? -15.33500 2.15300 -58.53400 1.000 25.26000 36 ARG B N 1
ATOM 3705 C CA . ARG B 1 36 ? -16.51200 1.29800 -58.60600 1.000 21.95000 36 ARG B CA 1
ATOM 3706 C C . ARG B 1 36 ? -17.45800 1.73500 -59.72100 1.000 25.61000 36 ARG B C 1
ATOM 3707 O O . ARG B 1 36 ? -18.63700 1.37400 -59.71000 1.000 30.25000 36 ARG B O 1
ATOM 3715 N N . ASN B 1 37 ? -16.95300 2.53300 -60.66100 1.000 26.98000 37 ASN B N 1
ATOM 3716 C CA . ASN B 1 37 ? -17.62800 2.92200 -61.89500 1.000 38.98000 37 ASN B CA 1
ATOM 3717 C C . ASN B 1 37 ? -18.79500 3.87200 -61.66500 1.000 37.62000 37 ASN B C 1
ATOM 3718 O O . ASN B 1 37 ? -19.71000 3.94400 -62.48800 1.000 37.41000 37 ASN B O 1
ATOM 3723 N N . PHE B 1 38 ? -18.77000 4.60400 -60.55700 1.000 23.40000 38 PHE B N 1
ATOM 3724 C CA . PHE B 1 38 ? -19.57600 5.80500 -60.40800 1.000 19.97000 38 PHE B CA 1
ATOM 3725 C C . PHE B 1 38 ? -18.90500 6.96300 -61.13400 1.000 17.79000 38 PHE B C 1
ATOM 3726 O O . PHE B 1 38 ? -17.67800 6.99200 -61.29100 1.000 22.33000 38 PHE B O 1
ATOM 3734 N N . HIS B 1 39 ? -19.72500 7.89600 -61.60500 1.000 20.58000 39 HIS B N 1
ATOM 3735 C CA . HIS B 1 39 ? -19.26500 9.17900 -62.11900 1.000 19.72000 39 HIS B CA 1
ATOM 3736 C C . HIS B 1 39 ? -19.50500 10.23700 -61.05800 1.000 18.61000 39 HIS B C 1
ATOM 3737 O O . HIS B 1 39 ? -20.62300 10.34400 -60.53600 1.000 19.71000 39 HIS B O 1
ATOM 3744 N N . ILE B 1 40 ? -18.47900 11.04300 -60.77300 1.000 17.12000 40 ILE B N 1
ATOM 3745 C CA . ILE B 1 40 ? -18.51000 11.97700 -59.65000 1.000 17.83000 40 ILE B CA 1
ATOM 3746 C C . ILE B 1 40 ? -18.44500 13.41200 -60.16000 1.000 20.80000 40 ILE B C 1
ATOM 3747 O O . ILE B 1 40 ? -17.55200 13.76100 -60.93400 1.000 20.47000 40 ILE B O 1
ATOM 3752 N N . TYR B 1 41 ? -19.39800 14.22900 -59.73200 1.000 16.85000 41 TYR B N 1
ATOM 3753 C CA . TYR B 1 41 ? -19.31100 15.68600 -59.81600 1.000 16.59000 41 TYR B CA 1
ATOM 3754 C C . TYR B 1 41 ? -18.81500 16.18300 -58.46400 1.000 19.29000 41 TYR B C 1
ATOM 3755 O O . TYR B 1 41 ? -19.45400 15.93300 -57.43400 1.000 19.75000 41 TYR B O 1
ATOM 3764 N N . PHE B 1 42 ? -17.66800 16.85400 -58.45900 1.000 16.22000 42 PHE B N 1
ATOM 3765 C CA . PHE B 1 42 ? -17.04100 17.29400 -57.21300 1.000 17.31000 42 PHE B CA 1
ATOM 3766 C C . PHE B 1 42 ? -17.18700 18.80600 -57.11800 1.000 15.09000 42 PHE B C 1
ATOM 3767 O O . PHE B 1 42 ? -16.54500 19.53600 -57.88500 1.000 15.41000 42 PHE B O 1
ATOM 3775 N N . CYS B 1 43 ? -17.99800 19.27400 -56.16200 1.000 14.40000 43 CYS B N 1
ATOM 3776 C CA . CYS B 1 43 ? -18.50800 20.64500 -56.16000 1.000 16.81000 43 CYS B CA 1
ATOM 3777 C C . CYS B 1 43 ? -17.90900 21.43600 -55.00900 1.000 18.16000 43 CYS B C 1
ATOM 3778 O O . CYS B 1 43 ? -18.09400 21.06000 -53.84300 1.000 17.63000 43 CYS B O 1
ATOM 3781 N N . SER B 1 44 ? -17.22800 22.54800 -55.32600 1.000 15.20000 44 SER B N 1
ATOM 3782 C CA . SER B 1 44 ? -16.73900 23.45400 -54.27900 1.000 17.04000 44 SER B CA 1
ATOM 3783 C C . SER B 1 44 ? -16.41300 24.81100 -54.89200 1.000 18.25000 44 SER B C 1
ATOM 3784 O O . SER B 1 44 ? -16.58300 25.03400 -56.09200 1.000 16.79000 44 SER B O 1
ATOM 3787 N N . THR B 1 45 ? -15.93500 25.71900 -54.05300 1.000 16.73000 45 THR B N 1
ATOM 3788 C CA . THR B 1 45 ? -15.57200 27.04100 -54.55000 1.000 15.57000 45 THR B CA 1
ATOM 3789 C C . THR B 1 45 ? -14.27600 26.96700 -55.35300 1.000 17.81000 45 THR B C 1
ATOM 3790 O O . THR B 1 45 ? -13.46500 26.05900 -55.19000 1.000 20.17000 45 THR B O 1
ATOM 3794 N N . SER B 1 46 ? -14.09400 27.94400 -56.24500 1.000 18.50000 46 SER B N 1
ATOM 3795 C CA . SER B 1 46 ? -12.94000 27.91100 -57.14500 1.000 16.99000 46 SER B CA 1
ATOM 3796 C C . SER B 1 46 ? -11.60600 27.82000 -56.39900 1.000 17.91000 46 SER B C 1
ATOM 3797 O O . SER B 1 46 ? -10.70900 27.06700 -56.80600 1.000 21.67000 46 SER B O 1
ATOM 3800 N N . VAL B 1 47 ? -11.45400 28.57200 -55.30800 1.000 19.16000 47 VAL B N 1
ATOM 3801 C CA . VAL B 1 47 ? -10.17600 28.56200 -54.59500 1.000 18.59000 47 VAL B CA 1
ATOM 3802 C C . VAL B 1 47 ? -9.90900 27.17800 -54.02500 1.000 18.67000 47 VAL B C 1
ATOM 3803 O O . VAL B 1 47 ? -8.76400 26.70800 -53.99900 1.000 22.02000 47 VAL B O 1
ATOM 3807 N N . ASN B 1 48 ? -10.96800 26.49700 -53.58100 1.000 17.59000 48 ASN B N 1
ATOM 3808 C CA . ASN B 1 48 ? -10.80900 25.16100 -53.03300 1.000 19.81000 48 ASN B CA 1
ATOM 3809 C C . ASN B 1 48 ? -10.52900 24.15700 -54.13300 1.000 19.27000 48 ASN B C 1
ATOM 3810 O O . ASN B 1 48 ? -9.69700 23.25900 -53.96200 1.000 20.87000 48 ASN B O 1
ATOM 3815 N N . LEU B 1 49 ? -11.20200 24.29700 -55.27800 1.000 18.31000 49 LEU B N 1
ATOM 3816 C CA . LEU B 1 49 ? -10.92700 23.37700 -56.37700 1.000 18.18000 49 LEU B CA 1
ATOM 3817 C C . LEU B 1 49 ? -9.49500 23.54200 -56.86800 1.000 22.19000 49 LEU B C 1
ATOM 3818 O O . LEU B 1 49 ? -8.83700 22.55400 -57.20600 1.000 22.91000 49 LEU B O 1
ATOM 3823 N N . ASP B 1 50 ? -8.98300 24.77600 -56.87200 1.000 22.56000 50 ASP B N 1
ATOM 3824 C CA . ASP B 1 50 ? -7.59500 25.00900 -57.26300 1.000 24.25000 50 ASP B CA 1
ATOM 3825 C C . ASP B 1 50 ? -6.63300 24.29800 -56.32300 1.000 25.08000 50 ASP B C 1
ATOM 3826 O O . ASP B 1 50 ? -5.62300 23.73800 -56.76400 1.000 26.00000 50 ASP B O 1
ATOM 3831 N N . ALA B 1 51 ? -6.93500 24.30800 -55.02100 1.000 21.20000 51 ALA B N 1
ATOM 3832 C CA . ALA B 1 51 ? -6.05300 23.69200 -54.03500 1.000 23.27000 51 ALA B CA 1
ATOM 3833 C C . ALA B 1 51 ? -6.03500 22.18200 -54.16200 1.000 24.80000 51 ALA B C 1
ATOM 3834 O O . ALA B 1 51 ? -5.00200 21.54800 -53.90200 1.000 27.96000 51 ALA B O 1
ATOM 3836 N N . ILE B 1 52 ? -7.16200 21.59800 -54.56800 1.000 21.74000 52 ILE B N 1
ATOM 3837 C CA . ILE B 1 52 ? -7.31500 20.15300 -54.59100 1.000 24.63000 52 ILE B CA 1
ATOM 3838 C C . ILE B 1 52 ? -6.98800 19.53600 -55.94700 1.000 24.41000 52 ILE B C 1
ATOM 3839 O O . ILE B 1 52 ? -6.70700 18.33200 -56.01500 1.000 24.16000 52 ILE B O 1
ATOM 3844 N N . LYS B 1 53 ? -7.00800 20.32100 -57.02400 1.000 26.64000 53 LYS B N 1
ATOM 3845 C CA . LYS B 1 53 ? -6.78200 19.75100 -58.35100 1.000 32.58000 53 LYS B CA 1
ATOM 3846 C C . LYS B 1 53 ? -5.44300 19.03000 -58.48900 1.000 27.29000 53 LYS B C 1
ATOM 3847 O O . LYS B 1 53 ? -5.41500 17.96300 -59.13200 1.000 27.58000 53 LYS B O 1
ATOM 3853 N N . PRO B 1 54 ? -4.32700 19.50900 -57.92200 1.000 27.34000 54 PRO B N 1
ATOM 3854 C CA . PRO B 1 54 ? -3.07300 18.74300 -58.02900 1.000 25.35000 54 PRO B CA 1
ATOM 3855 C C . PRO B 1 54 ? -3.13000 17.37600 -57.37500 1.000 25.39000 54 PRO B C 1
ATOM 3856 O O . PRO B 1 54 ? -2.24500 16.54900 -57.62900 1.000 31.02000 54 PRO B O 1
ATOM 3860 N N . LYS B 1 55 ? -4.11800 17.11700 -56.53500 1.000 21.36000 55 LYS B N 1
ATOM 3861 C CA . LYS B 1 55 ? -4.21600 15.83500 -55.85900 1.000 21.42000 55 LYS B CA 1
ATOM 3862 C C . LYS B 1 55 ? -4.99700 14.80800 -56.65200 1.000 22.66000 55 LYS B C 1
ATOM 3863 O O . LYS B 1 55 ? -5.10400 13.66800 -56.20200 1.000 23.56000 55 LYS B O 1
ATOM 3869 N N . LEU B 1 56 ? -5.56400 15.18600 -57.80100 1.000 21.67000 56 LEU B N 1
ATOM 3870 C CA . LEU B 1 56 ? -6.33000 14.24800 -58.60300 1.000 20.50000 56 LEU B CA 1
ATOM 3871 C C . LEU B 1 56 ? -5.53900 13.81500 -59.83200 1.000 23.03000 56 LEU B C 1
ATOM 3872 O O . LEU B 1 56 ? -5.37400 14.61500 -60.76300 1.000 23.99000 56 LEU B O 1
ATOM 3877 N N . PRO B 1 57 ? -5.02600 12.58900 -59.88300 1.000 21.94000 57 PRO B N 1
ATOM 3878 C CA . PRO B 1 57 ? -4.28900 12.15700 -61.07800 1.000 22.77000 57 PRO B CA 1
ATOM 3879 C C . PRO B 1 57 ? -5.17000 12.24200 -62.31500 1.000 30.57000 57 PRO B C 1
ATOM 3880 O O . PRO B 1 57 ? -6.39100 12.08100 -62.24800 1.000 25.94000 57 PRO B O 1
ATOM 3884 N N . SER B 1 58 ? -4.53800 12.51800 -63.46000 1.000 24.33000 58 SER B N 1
ATOM 3885 C CA . SER B 1 58 ? -5.30200 12.67600 -64.69400 1.000 24.48000 58 SER B CA 1
ATOM 3886 C C . SER B 1 58 ? -6.00900 11.39700 -65.12000 1.000 23.82000 58 SER B C 1
ATOM 3887 O O . SER B 1 58 ? -6.92100 11.46600 -65.95400 1.000 27.09000 58 SER B O 1
ATOM 3890 N N . SER B 1 59 ? -5.62700 10.24100 -64.56900 1.000 24.18000 59 SER B N 1
ATOM 3891 C CA . SER B 1 59 ? -6.34600 9.01100 -64.87900 1.000 27.91000 59 SER B CA 1
ATOM 3892 C C . SER B 1 59 ? -7.79800 9.06900 -64.42100 1.000 24.55000 59 SER B C 1
ATOM 3893 O O . SER B 1 59 ? -8.61900 8.28400 -64.91100 1.000 28.47000 59 SER B O 1
ATOM 3896 N N . PHE B 1 60 ? -8.12900 9.98300 -63.50900 1.000 25.11000 60 PHE B N 1
ATOM 3897 C CA . PHE B 1 60 ? -9.50300 10.17500 -63.03900 1.000 25.82000 60 PHE B CA 1
ATOM 3898 C C . PHE B 1 60 ? -10.27200 11.23400 -63.82300 1.000 36.40000 60 PHE B C 1
ATOM 3899 O O . PHE B 1 60 ? -11.43300 11.49800 -63.49200 1.000 28.22000 60 PHE B O 1
ATOM 3907 N N . SER B 1 61 ? -9.66100 11.84900 -64.84200 1.000 26.57000 61 SER B N 1
ATOM 3908 C CA . SER B 1 61 ? -10.25600 13.01800 -65.49100 1.000 33.27000 61 SER B CA 1
ATOM 3909 C C . SER B 1 61 ? -11.63900 12.73100 -66.06400 1.000 30.06000 61 SER B C 1
ATOM 3910 O O . SER B 1 61 ? -12.50900 13.61200 -66.05800 1.000 40.69000 61 SER B O 1
ATOM 3913 N N . ASP B 1 62 ? -11.86900 11.51600 -66.54800 1.000 33.39000 62 ASP B N 1
ATOM 3914 C CA . ASP B 1 62 ? -13.14100 11.18300 -67.17800 1.000 37.79000 62 ASP B CA 1
ATOM 3915 C C . ASP B 1 62 ? -14.24600 10.88300 -66.17300 1.000 36.80000 62 ASP B C 1
ATOM 3916 O O . ASP B 1 62 ? -15.42900 10.99600 -66.52000 1.000 40.42000 62 ASP B O 1
ATOM 3921 N N . SER B 1 63 ? -13.89400 10.50800 -64.94500 1.000 24.08000 63 SER B N 1
ATOM 3922 C CA . SER B 1 63 ? -14.88000 10.03700 -63.98800 1.000 23.17000 63 SER B CA 1
ATOM 3923 C C . SER B 1 63 ? -15.05300 10.94700 -62.78400 1.000 23.74000 63 SER B C 1
ATOM 3924 O O . SER B 1 63 ? -15.99200 10.73700 -62.01400 1.000 21.68000 63 SER B O 1
ATOM 3927 N N . ILE B 1 64 ? -14.17400 11.92500 -62.58400 1.000 20.76000 64 ILE B N 1
ATOM 3928 C CA . ILE B 1 64 ? -14.34700 12.91200 -61.52600 1.000 18.06000 64 ILE B CA 1
ATOM 3929 C C . ILE B 1 64 ? -14.21700 14.27900 -62.17900 1.000 22.37000 64 ILE B C 1
ATOM 3930 O O . ILE B 1 64 ? -13.14300 14.63000 -62.68400 1.000 28.07000 64 ILE B O 1
ATOM 3935 N N . GLN B 1 65 ? -15.31000 15.03900 -62.18100 1.000 19.94000 65 GLN B N 1
ATOM 3936 C CA . GLN B 1 65 ? -15.39000 16.34600 -62.82000 1.000 19.69000 65 GLN B CA 1
ATOM 3937 C C . GLN B 1 65 ? -15.64000 17.41800 -61.77100 1.000 20.26000 65 GLN B C 1
ATOM 3938 O O . GLN B 1 65 ? -16.56500 17.29400 -60.96500 1.000 21.24000 65 GLN B O 1
ATOM 3944 N N . PHE B 1 66 ? -14.84100 18.48200 -61.80600 1.000 19.41000 66 PHE B N 1
ATOM 3945 C CA . PHE B 1 66 ? -14.99000 19.56000 -60.84100 1.000 19.07000 66 PHE B CA 1
ATOM 3946 C C . PHE B 1 66 ? -16.08200 20.53100 -61.27900 1.000 23.87000 66 PHE B C 1
ATOM 3947 O O . PHE B 1 66 ? -16.18000 20.89800 -62.45600 1.000 21.84000 66 PHE B O 1
ATOM 3955 N N . VAL B 1 67 ? -16.90100 20.94700 -60.31500 1.000 17.95000 67 VAL B N 1
ATOM 3956 C CA . VAL B 1 67 ? -18.03800 21.83800 -60.53000 1.000 15.25000 67 VAL B CA 1
ATOM 3957 C C . VAL B 1 67 ? -17.87900 23.03800 -59.60800 1.000 18.11000 67 VAL B C 1
ATOM 3958 O O . VAL B 1 67 ? -17.79200 22.87400 -58.38500 1.000 16.65000 67 VAL B O 1
ATOM 3962 N N . GLU B 1 68 ? -17.85400 24.24200 -60.17500 1.000 18.15000 68 GLU B N 1
ATOM 3963 C CA . GLU B 1 68 ? -17.62100 25.43500 -59.37200 1.000 17.89000 68 GLU B CA 1
ATOM 3964 C C . GLU B 1 68 ? -18.92300 25.92600 -58.74900 1.000 25.37000 68 GLU B C 1
ATOM 3965 O O . GLU B 1 68 ? -19.89200 26.22900 -59.45900 1.000 22.92000 68 GLU B O 1
ATOM 3971 N N . LEU B 1 69 ? -18.93400 26.00800 -57.42100 1.000 16.59000 69 LEU B N 1
ATOM 3972 C CA . LEU B 1 69 ? -19.99900 26.66800 -56.66800 1.000 17.24000 69 LEU B CA 1
ATOM 3973 C C . LEU B 1 69 ? -19.62300 28.12900 -56.43400 1.000 19.45000 69 LEU B C 1
ATOM 3974 O O . LEU B 1 69 ? -18.48700 28.42300 -56.05800 1.000 19.68000 69 LEU B O 1
ATOM 3979 N N . HIS B 1 70 ? -20.56600 29.04300 -56.65400 1.000 18.67000 70 HIS B N 1
ATOM 3980 C CA . HIS B 1 70 ? -20.31400 30.46500 -56.47200 1.000 17.77000 70 HIS B CA 1
ATOM 3981 C C . HIS B 1 70 ? -20.96600 30.98100 -55.20400 1.000 17.68000 70 HIS B C 1
ATOM 3982 O O . HIS B 1 70 ? -22.17700 30.82400 -55.01100 1.000 24.13000 70 HIS B O 1
ATOM 3989 N N . LEU B 1 71 ? -20.19000 31.60800 -54.37400 1.000 16.81000 71 LEU B N 1
ATOM 3990 C CA . LEU B 1 71 ? -20.70600 32.29500 -53.20300 1.000 18.07000 71 LEU B CA 1
ATOM 3991 C C . LEU B 1 71 ? -20.90700 33.76600 -53.52300 1.000 18.39000 71 LEU B C 1
ATOM 3992 O O . LEU B 1 71 ? -20.32200 34.28000 -54.47800 1.000 23.65000 71 LEU B O 1
ATOM 3997 N N . PRO B 1 72 ? -21.74500 34.46800 -52.76000 1.000 20.81000 72 PRO B N 1
ATOM 3998 C CA . PRO B 1 72 ? -21.79300 35.93300 -52.88400 1.000 21.89000 72 PRO B CA 1
ATOM 3999 C C . PRO B 1 72 ? -20.40000 36.49800 -52.70300 1.000 26.98000 72 PRO B C 1
ATOM 4000 O O . PRO B 1 72 ? -19.63300 36.03400 -51.86200 1.000 22.16000 72 PRO B O 1
ATOM 4004 N N . SER B 1 73 ? -20.07400 37.51300 -53.49300 1.000 24.95000 73 SER B N 1
ATOM 4005 C CA . SER B 1 73 ? -18.71700 38.02400 -53.50300 1.000 22.27000 73 SER B CA 1
ATOM 4006 C C . SER B 1 73 ? -18.76200 39.54200 -53.44300 1.000 22.12000 73 SER B C 1
ATOM 4007 O O . SER B 1 73 ? -19.69200 40.16700 -53.95100 1.000 25.32000 73 SER B O 1
ATOM 4010 N N . SER B 1 74 ? -17.77400 40.11300 -52.77300 1.000 21.52000 74 SER B N 1
ATOM 4011 C CA . SER B 1 74 ? -17.57800 41.55600 -52.73700 1.000 22.93000 74 SER B CA 1
ATOM 4012 C C . SER B 1 74 ? -16.09200 41.78800 -52.55800 1.000 23.54000 74 SER B C 1
ATOM 4013 O O . SER B 1 74 ? -15.36300 40.86300 -52.18500 1.000 25.97000 74 SER B O 1
ATOM 4016 N N . PRO B 1 75 ? -15.60200 43.00400 -52.82500 1.000 22.43000 75 PRO B N 1
ATOM 4017 C CA . PRO B 1 75 ? -14.14500 43.20900 -52.80400 1.000 23.86000 75 PRO B CA 1
ATOM 4018 C C . PRO B 1 75 ? -13.50500 42.93400 -51.45800 1.000 27.63000 75 PRO B C 1
ATOM 4019 O O . PRO B 1 75 ? -12.33300 42.54600 -51.41500 1.000 30.51000 75 PRO B O 1
ATOM 4023 N N . GLU B 1 76 ? -14.22800 43.10100 -50.35800 1.000 33.14000 76 GLU B N 1
ATOM 4024 C CA . GLU B 1 76 ? -13.65600 42.78800 -49.05300 1.000 29.59000 76 GLU B CA 1
ATOM 4025 C C . GLU B 1 76 ? -13.78700 41.31200 -48.67100 1.000 31.66000 76 GLU B C 1
ATOM 4026 O O . GLU B 1 76 ? -13.13500 40.87800 -47.71400 1.000 34.27000 76 GLU B O 1
ATOM 4032 N N . PHE B 1 77 ? -14.57900 40.52500 -49.40500 1.000 24.82000 77 PHE B N 1
ATOM 4033 C CA . PHE B 1 77 ? -14.64300 39.06900 -49.21900 1.000 22.62000 77 PHE B CA 1
ATOM 4034 C C . PHE B 1 77 ? -14.78100 38.40900 -50.58400 1.000 22.10000 77 PHE B C 1
ATOM 4035 O O . PHE B 1 77 ? -15.85400 37.90300 -50.96100 1.000 19.89000 77 PHE B O 1
ATOM 4043 N N . PRO B 1 78 ? -13.70500 38.40600 -51.36100 1.000 19.85000 78 PRO B N 1
ATOM 4044 C CA . PRO B 1 78 ? -13.77200 37.95900 -52.74600 1.000 22.39000 78 PRO B CA 1
ATOM 4045 C C . PRO B 1 78 ? -13.47400 36.47300 -52.84000 1.000 19.00000 78 PRO B C 1
ATOM 4046 O O . PRO B 1 78 ? -13.14300 35.85500 -51.81700 1.000 20.54000 78 PRO B O 1
ATOM 4050 N N . PRO B 1 79 ? -13.56100 35.87300 -54.04100 1.000 20.42000 79 PRO B N 1
ATOM 4051 C CA . PRO B 1 79 ? -13.49500 34.40000 -54.12900 1.000 17.64000 79 PRO B CA 1
ATOM 4052 C C . PRO B 1 79 ? -12.18800 33.78100 -53.64900 1.000 17.66000 79 PRO B C 1
ATOM 4053 O O . PRO B 1 79 ? -12.20300 32.62500 -53.19900 1.000 19.13000 79 PRO B O 1
ATOM 4057 N N . HIS B 1 80 ? -11.06200 34.49400 -53.68700 1.000 22.13000 80 HIS B N 1
ATOM 4058 C CA . HIS B 1 80 ? -9.86200 33.82500 -53.21300 1.000 21.90000 80 HIS B CA 1
ATOM 4059 C C . HIS B 1 80 ? -9.85500 33.62200 -51.70300 1.000 19.05000 80 HIS B C 1
ATOM 4060 O O . HIS B 1 80 ? -9.01000 32.88000 -51.21100 1.000 22.64000 80 HIS B O 1
ATOM 4067 N N . LEU B 1 81 ? -10.81900 34.18000 -50.96800 1.000 18.23000 81 LEU B N 1
ATOM 4068 C CA . LEU B 1 81 ? -10.95200 33.94500 -49.53600 1.000 18.02000 81 LEU B CA 1
ATOM 4069 C C . LEU B 1 81 ? -12.05800 32.94500 -49.19900 1.000 18.50000 81 LEU B C 1
ATOM 4070 O O . LEU B 1 81 ? -12.40300 32.78800 -48.02300 1.000 20.34000 81 LEU B O 1
ATOM 4075 N N . HIS B 1 82 ? -12.63900 32.27900 -50.19200 1.000 18.75000 82 HIS B N 1
ATOM 4076 C CA . HIS B 1 82 ? -13.82800 31.46100 -49.93600 1.000 17.14000 82 HIS B CA 1
ATOM 4077 C C . HIS B 1 82 ? -13.43400 30.03600 -49.54900 1.000 17.10000 82 HIS B C 1
ATOM 4078 O O . HIS B 1 82 ? -13.85500 29.05100 -50.15300 1.000 17.18000 82 HIS B O 1
ATOM 4085 N N . THR B 1 83 ? -12.63500 29.95200 -48.48600 1.000 15.72000 83 THR B N 1
ATOM 4086 C CA . THR B 1 83 ? -12.10400 28.70000 -47.96000 1.000 15.81000 83 THR B CA 1
ATOM 4087 C C . THR B 1 83 ? -11.62500 28.97800 -46.54000 1.000 19.14000 83 THR B C 1
ATOM 4088 O O . THR B 1 83 ? -11.25100 30.10900 -46.22100 1.000 19.51000 83 THR B O 1
ATOM 4092 N N . THR B 1 84 ? -11.62600 27.94700 -45.69100 1.000 18.99000 84 THR B N 1
ATOM 4093 C CA . THR B 1 84 ? -11.05500 28.12900 -44.35900 1.000 15.94000 84 THR B CA 1
ATOM 4094 C C . THR B 1 84 ? -9.53900 28.09300 -44.37400 1.000 18.49000 84 THR B C 1
ATOM 4095 O O . THR B 1 84 ? -8.92000 28.45200 -43.36500 1.000 18.59000 84 THR B O 1
ATOM 4099 N N . ASN B 1 85 ? -8.94000 27.66700 -45.47800 1.000 15.83000 85 ASN B N 1
ATOM 4100 C CA . ASN B 1 85 ? -7.50400 27.39100 -45.52600 1.000 16.85000 85 ASN B CA 1
ATOM 4101 C C . ASN B 1 85 ? -6.73800 28.69700 -45.40700 1.000 20.01000 85 ASN B C 1
ATOM 4102 O O . ASN B 1 85 ? -6.71200 29.48600 -46.35000 1.000 20.44000 85 ASN B O 1
ATOM 4107 N N . GLY B 1 86 ? -6.09800 28.91200 -44.26600 1.000 19.03000 86 GLY B N 1
ATOM 4108 C CA . GLY B 1 86 ? -5.39000 30.15000 -44.03400 1.000 21.99000 86 GLY B CA 1
ATOM 4109 C C . GLY B 1 86 ? -6.27600 31.34600 -43.77600 1.000 19.75000 86 GLY B C 1
ATOM 4110 O O . GLY B 1 86 ? -5.77700 32.47200 -43.73400 1.000 23.41000 86 GLY B O 1
ATOM 4111 N N . LEU B 1 87 ? -7.56900 31.13200 -43.58000 1.000 16.80000 87 LEU B N 1
ATOM 4112 C CA . LEU B 1 87 ? -8.48200 32.24800 -43.41900 1.000 17.00000 87 LEU B CA 1
ATOM 4113 C C . LEU B 1 87 ? -8.26300 32.91300 -42.06500 1.000 18.01000 87 LEU B C 1
ATOM 4114 O O . LEU B 1 87 ? -8.10900 32.22400 -41.05500 1.000 22.01000 87 LEU B O 1
ATOM 4119 N N . PRO B 1 88 ? -8.25100 34.24300 -42.00600 1.000 20.73000 88 PRO B N 1
ATOM 4120 C CA . PRO B 1 88 ? -8.30000 34.91800 -40.71400 1.000 24.03000 88 PRO B CA 1
ATOM 4121 C C . PRO B 1 88 ? -9.49000 34.42300 -39.91600 1.000 21.84000 88 PRO B C 1
ATOM 4122 O O . PRO B 1 88 ? -10.61600 34.36900 -40.43500 1.000 24.18000 88 PRO B O 1
ATOM 4126 N N . PRO B 1 89 ? -9.28100 33.99000 -38.67400 1.000 23.27000 89 PRO B N 1
ATOM 4127 C CA . PRO B 1 89 ? -10.39300 33.39800 -37.91900 1.000 28.15000 89 PRO B CA 1
ATOM 4128 C C . PRO B 1 89 ? -11.58700 34.32400 -37.78000 1.000 26.59000 89 PRO B C 1
ATOM 4129 O O . PRO B 1 89 ? -12.72500 33.84500 -37.71700 1.000 26.88000 89 PRO B O 1
ATOM 4133 N N . THR B 1 90 ? -11.37400 35.63800 -37.78000 1.000 24.42000 90 THR B N 1
ATOM 4134 C CA . THR B 1 90 ? -12.51800 36.53600 -37.66800 1.000 22.06000 90 THR B CA 1
ATOM 4135 C C . THR B 1 90 ? -13.36900 36.58600 -38.93000 1.000 24.96000 90 THR B C 1
ATOM 4136 O O . THR B 1 90 ? -14.43100 37.22200 -38.89800 1.000 25.27000 90 THR B O 1
ATOM 4140 N N . LEU B 1 91 ? -12.93800 35.96500 -40.03100 1.000 22.35000 91 LEU B N 1
ATOM 4141 C CA . LEU B 1 91 ? -13.78400 35.84100 -41.21900 1.000 21.24000 91 LEU B CA 1
ATOM 4142 C C . LEU B 1 91 ? -14.56400 34.52600 -41.26800 1.000 25.24000 91 LEU B C 1
ATOM 4143 O O . LEU B 1 91 ? -15.35900 34.32500 -42.20200 1.000 20.33000 91 LEU B O 1
ATOM 4148 N N . MET B 1 92 ? -14.36500 33.61700 -40.30500 1.000 18.09000 92 MET B N 1
ATOM 4149 C CA . MET B 1 92 ? -15.16100 32.38800 -40.30400 1.000 20.46000 92 MET B CA 1
ATOM 4150 C C . MET B 1 92 ? -16.66700 32.63200 -40.27900 1.000 24.19000 92 MET B C 1
ATOM 4151 O O . MET B 1 92 ? -17.39300 31.94000 -41.01700 1.000 21.04000 92 MET B O 1
ATOM 4156 N N . PRO B 1 93 ? -17.21500 33.54700 -39.46900 1.000 22.22000 93 PRO B N 1
ATOM 4157 C CA . PRO B 1 93 ? -18.66700 33.78200 -39.56900 1.000 22.27000 93 PRO B CA 1
ATOM 4158 C C . PRO B 1 93 ? -19.10200 34.20800 -40.96500 1.000 17.10000 93 PRO B C 1
ATOM 4159 O O . PRO B 1 93 ? -20.12500 33.71400 -41.45900 1.000 21.20000 93 PRO B O 1
ATOM 4163 N N . ALA B 1 94 ? -18.33200 35.07800 -41.61800 1.000 18.29000 94 ALA B N 1
ATOM 4164 C CA . ALA B 1 94 ? -18.66900 35.49000 -42.97800 1.000 18.70000 94 ALA B CA 1
ATOM 4165 C C . ALA B 1 94 ? -18.64600 34.30700 -43.93500 1.000 17.05000 94 ALA B C 1
ATOM 4166 O O . ALA B 1 94 ? -19.52100 34.18300 -44.80200 1.000 19.48000 94 ALA B O 1
ATOM 4168 N N . LEU B 1 95 ? -17.65400 33.42500 -43.79700 1.000 16.30000 95 LEU B N 1
ATOM 4169 C CA . LEU B 1 95 ? -17.59200 32.27900 -44.69300 1.000 15.65000 95 LEU B CA 1
ATOM 4170 C C . LEU B 1 95 ? -18.80800 31.37300 -44.53000 1.000 18.28000 95 LEU B C 1
ATOM 4171 O O . LEU B 1 95 ? -19.39800 30.91600 -45.52300 1.000 18.35000 95 LEU B O 1
ATOM 4176 N N . HIS B 1 96 ? -19.17500 31.06700 -43.28300 1.000 18.16000 96 HIS B N 1
ATOM 4177 C CA . HIS B 1 96 ? -20.34600 30.22600 -43.05500 1.000 19.23000 96 HIS B CA 1
ATOM 4178 C C . HIS B 1 96 ? -21.60200 30.86800 -43.63100 1.000 20.37000 96 HIS B C 1
ATOM 4179 O O . HIS B 1 96 ? -22.43900 30.18600 -44.24000 1.000 18.95000 96 HIS B O 1
ATOM 4186 N N . GLN B 1 97 ? -21.74800 32.18400 -43.44100 1.000 17.72000 97 GLN B N 1
ATOM 4187 C CA . GLN B 1 97 ? -22.92200 32.87400 -43.95700 1.000 17.26000 97 GLN B CA 1
ATOM 4188 C C . GLN B 1 97 ? -22.94400 32.85100 -45.48200 1.000 16.60000 97 GLN B C 1
ATOM 4189 O O . GLN B 1 97 ? -23.98200 32.56800 -46.09400 1.000 18.10000 97 GLN B O 1
ATOM 4195 N N . ALA B 1 98 ? -21.80600 33.16800 -46.11500 1.000 16.36000 98 ALA B N 1
ATOM 4196 C CA . ALA B 1 98 ? -21.72500 33.13400 -47.57300 1.000 14.85000 98 ALA B CA 1
ATOM 4197 C C . ALA B 1 98 ? -22.01500 31.73700 -48.11700 1.000 19.96000 98 ALA B C 1
ATOM 4198 O O . ALA B 1 98 ? -22.68500 31.59200 -49.14400 1.000 16.50000 98 ALA B O 1
ATOM 4200 N N . PHE B 1 99 ? -21.50500 30.69100 -47.45100 1.000 16.31000 99 PHE B N 1
ATOM 4201 C CA . PHE B 1 99 ? -21.78800 29.32500 -47.90600 1.000 18.79000 99 PHE B CA 1
ATOM 4202 C C . PHE B 1 99 ? -23.28100 29.04000 -47.90100 1.000 19.81000 99 PHE B C 1
ATOM 4203 O O . PHE B 1 99 ? -23.80500 28.42800 -48.84200 1.000 19.05000 99 PHE B O 1
ATOM 4211 N N . SER B 1 100 ? -23.98300 29.48100 -46.85400 1.000 18.78000 100 SER B N 1
ATOM 4212 C CA . SER B 1 100 ? -25.41400 29.21100 -46.78100 1.000 21.02000 100 SER B CA 1
ATOM 4213 C C . SER B 1 100 ? -26.17000 29.94600 -47.87900 1.000 23.22000 100 SER B C 1
ATOM 4214 O O . SER B 1 100 ? -27.22000 29.47700 -48.33700 1.000 22.09000 100 SER B O 1
ATOM 4217 N N . MET B 1 101 ? -25.64500 31.07700 -48.32800 1.000 19.82000 101 MET B N 1
ATOM 4218 C CA . MET B 1 101 ? -26.24400 31.84300 -49.41100 1.000 15.45000 101 MET B CA 1
ATOM 4219 C C . MET B 1 101 ? -25.95100 31.27500 -50.78700 1.000 18.36000 101 MET B C 1
ATOM 4220 O O . MET B 1 101 ? -26.46500 31.80300 -51.77600 1.000 21.66000 101 MET B O 1
ATOM 4225 N N . ALA B 1 102 ? -25.13500 30.22400 -50.88500 1.000 19.98000 102 ALA B N 1
ATOM 4226 C CA . ALA B 1 102 ? -24.92300 29.56400 -52.16300 1.000 17.46000 102 ALA B CA 1
ATOM 4227 C C . ALA B 1 102 ? -26.00500 28.53700 -52.48400 1.000 17.97000 102 ALA B C 1
ATOM 4228 O O . ALA B 1 102 ? -25.87300 27.82700 -53.49000 1.000 19.41000 102 ALA B O 1
ATOM 4230 N N . ALA B 1 103 ? -27.04100 28.42900 -51.64900 1.000 17.85000 103 ALA B N 1
ATOM 4231 C CA . ALA B 1 103 ? -28.03500 27.37600 -51.82400 1.000 17.81000 103 ALA B CA 1
ATOM 4232 C C . ALA B 1 103 ? -28.77200 27.51200 -53.14800 1.000 18.49000 103 ALA B C 1
ATOM 4233 O O . ALA B 1 103 ? -29.09300 26.50700 -53.79000 1.000 18.19000 103 ALA B O 1
ATOM 4235 N N . GLN B 1 104 ? -29.05400 28.74200 -53.57500 1.000 20.17000 104 GLN B N 1
ATOM 4236 C CA . GLN B 1 104 ? -29.74700 28.91000 -54.85100 1.000 20.45000 104 GLN B CA 1
ATOM 4237 C C . GLN B 1 104 ? -28.87600 28.47600 -56.02500 1.000 19.01000 104 GLN B C 1
ATOM 4238 O O . GLN B 1 104 ? -29.37200 27.82900 -56.96000 1.000 20.57000 104 GLN B O 1
ATOM 4244 N N . HIS B 1 105 ? -27.58100 28.83800 -56.01800 1.000 17.61000 105 HIS B N 1
ATOM 4245 C CA . HIS B 1 105 ? -26.71800 28.35700 -57.08800 1.000 14.86000 105 HIS B CA 1
ATOM 4246 C C . HIS B 1 105 ? -26.63500 26.84200 -57.05800 1.000 18.66000 105 HIS B C 1
ATOM 4247 O O . HIS B 1 105 ? -26.72300 26.18600 -58.10100 1.000 17.87000 105 HIS B O 1
ATOM 4254 N N . PHE B 1 106 ? -26.50900 26.27500 -55.85900 1.000 15.92000 106 PHE B N 1
ATOM 4255 C CA . PHE B 1 106 ? -26.47000 24.82700 -55.70600 1.000 18.08000 106 PHE B CA 1
ATOM 4256 C C . PHE B 1 106 ? -27.71800 24.17900 -56.28700 1.000 16.39000 106 PHE B C 1
ATOM 4257 O O . PHE B 1 106 ? -27.62500 23.16900 -56.99300 1.000 19.03000 106 PHE B O 1
ATOM 4265 N N . GLU B 1 107 ? -28.89200 24.75700 -56.01400 1.000 14.86000 107 GLU B N 1
ATOM 4266 C CA . GLU B 1 107 ? -30.12200 24.22600 -56.59500 1.000 19.52000 107 GLU B CA 1
ATOM 4267 C C . GLU B 1 107 ? -30.04500 24.17700 -58.12200 1.000 20.56000 107 GLU B C 1
ATOM 4268 O O . GLU B 1 107 ? -30.40400 23.16800 -58.73700 1.000 20.97000 107 GLU B O 1
ATOM 4274 N N . SER B 1 108 ? -29.57600 25.25600 -58.76400 1.000 17.39000 108 SER B N 1
ATOM 4275 C CA . SER B 1 108 ? -29.54600 25.22300 -60.22700 1.000 25.53000 108 SER B CA 1
ATOM 4276 C C . SER B 1 108 ? -28.50300 24.24500 -60.76300 1.000 23.13000 108 SER B C 1
ATOM 4277 O O . SER B 1 108 ? -28.71800 23.64700 -61.82600 1.000 21.55000 108 SER B O 1
ATOM 4280 N N . ILE B 1 109 ? -27.39100 24.05100 -60.05100 1.000 15.99000 109 ILE B N 1
ATOM 4281 C CA . ILE B 1 109 ? -26.45300 22.99500 -60.42100 1.000 17.32000 109 ILE B CA 1
ATOM 4282 C C . ILE B 1 109 ? -27.14600 21.63800 -60.38700 1.000 20.38000 109 ILE B C 1
ATOM 4283 O O . ILE B 1 109 ? -27.02300 20.83400 -61.32100 1.000 21.98000 109 ILE B O 1
ATOM 4288 N N . LEU B 1 110 ? -27.86200 21.35200 -59.29700 1.000 18.27000 110 LEU B N 1
ATOM 4289 C CA . LEU B 1 110 ? -28.50800 20.04600 -59.18300 1.000 19.95000 110 LEU B CA 1
ATOM 4290 C C . LEU B 1 110 ? -29.61900 19.88700 -60.21300 1.000 22.98000 110 LEU B C 1
ATOM 4291 O O . LEU B 1 110 ? -29.84200 18.78300 -60.73500 1.000 23.89000 110 LEU B O 1
ATOM 4296 N N . GLN B 1 111 ? -30.34200 20.97000 -60.50200 1.000 19.81000 111 GLN B N 1
ATOM 4297 C CA . GLN B 1 111 ? -31.36500 20.91200 -61.54000 1.000 25.00000 111 GLN B CA 1
ATOM 4298 C C . GLN B 1 111 ? -30.74100 20.57900 -62.89000 1.000 29.18000 111 GLN B C 1
ATOM 4299 O O . GLN B 1 111 ? -31.28100 19.77600 -63.66000 1.000 28.01000 111 GLN B O 1
ATOM 4305 N N . THR B 1 112 ? -29.58700 21.16700 -63.18000 1.000 21.78000 112 THR B N 1
ATOM 4306 C CA . THR B 1 112 ? -28.94300 20.95500 -64.46800 1.000 23.59000 112 THR B CA 1
ATOM 4307 C C . THR B 1 112 ? -28.30300 19.57600 -64.56800 1.000 26.74000 112 THR B C 1
ATOM 4308 O O . THR B 1 112 ? -28.50500 18.86200 -65.55800 1.000 26.08000 112 THR B O 1
ATOM 4312 N N . LEU B 1 113 ? -27.51300 19.19100 -63.56200 1.000 20.63000 113 LEU B N 1
ATOM 4313 C CA . LEU B 1 113 ? -26.77000 17.93900 -63.63100 1.000 22.84000 113 LEU B CA 1
ATOM 4314 C C . LEU B 1 113 ? -27.63000 16.72100 -63.31500 1.000 28.27000 113 LEU B C 1
ATOM 4315 O O . LEU B 1 113 ? -27.33800 15.62600 -63.81400 1.000 26.53000 113 LEU B O 1
ATOM 4320 N N . ALA B 1 114 ? -28.67500 16.89600 -62.50400 1.000 21.59000 114 ALA B N 1
ATOM 4321 C CA . ALA B 1 114 ? -29.58100 15.82200 -62.10500 1.000 24.70000 114 ALA B CA 1
ATOM 4322 C C . ALA B 1 114 ? -28.83500 14.55900 -61.66400 1.000 24.81000 114 ALA B C 1
ATOM 4323 O O . ALA B 1 114 ? -29.07700 13.46900 -62.19500 1.000 24.51000 114 ALA B O 1
ATOM 4325 N N . PRO B 1 115 ? -27.91400 14.67000 -60.71000 1.000 22.24000 115 PRO B N 1
ATOM 4326 C CA . PRO B 1 115 ? -27.20300 13.48100 -60.24300 1.000 20.72000 115 PRO B CA 1
ATOM 4327 C C . PRO B 1 115 ? -28.16900 12.51000 -59.58200 1.000 19.65000 115 PRO B C 1
ATOM 4328 O O . PRO B 1 115 ? -29.24100 12.88200 -59.10100 1.000 20.55000 115 PRO B O 1
ATOM 4332 N N . HIS B 1 116 ? -27.77200 11.23900 -59.56600 1.000 18.46000 116 HIS B N 1
ATOM 4333 C CA . HIS B 1 116 ? -28.58300 10.22700 -58.90500 1.000 18.20000 116 HIS B CA 1
ATOM 4334 C C . HIS B 1 116 ? -28.48700 10.28000 -57.39000 1.000 20.39000 116 HIS B C 1
ATOM 4335 O O . HIS B 1 116 ? -29.40200 9.81200 -56.70600 1.000 21.01000 116 HIS B O 1
ATOM 4342 N N . LEU B 1 117 ? -27.42300 10.87000 -56.85800 1.000 17.93000 117 LEU B N 1
ATOM 4343 C CA . LEU B 1 117 ? -27.16100 10.86900 -55.43000 1.000 15.65000 117 LEU B CA 1
ATOM 4344 C C . LEU B 1 117 ? -26.35700 12.11800 -55.09800 1.000 14.85000 117 LEU B C 1
ATOM 4345 O O . LEU B 1 117 ? -25.45900 12.50400 -55.86300 1.000 18.36000 117 LEU B O 1
ATOM 4350 N N . LEU B 1 118 ? -26.68500 12.73700 -53.96000 1.000 15.10000 118 LEU B N 1
ATOM 4351 C CA . LEU B 1 118 ? -25.86000 13.77400 -53.34600 1.000 15.50000 118 LEU B CA 1
ATOM 4352 C C . LEU B 1 118 ? -25.16700 13.20300 -52.11500 1.000 16.80000 118 LEU B C 1
ATOM 4353 O O . LEU B 1 118 ? -25.81800 12.55800 -51.28800 1.000 18.38000 118 LEU B O 1
ATOM 4358 N N . ILE B 1 119 ? -23.86700 13.46100 -51.98200 1.000 14.79000 119 ILE B N 1
ATOM 4359 C CA . ILE B 1 119 ? -23.12200 13.18400 -50.74900 1.000 14.00000 119 ILE B CA 1
ATOM 4360 C C . ILE B 1 119 ? -22.63000 14.52100 -50.19700 1.000 16.53000 119 ILE B C 1
ATOM 4361 O O . ILE B 1 119 ? -21.90100 15.25200 -50.87900 1.000 17.15000 119 ILE B O 1
ATOM 4366 N N . TYR B 1 120 ? -23.04700 14.85100 -48.97300 1.000 14.17000 120 TYR B N 1
ATOM 4367 C CA . TYR B 1 120 ? -22.86000 16.18600 -48.41600 1.000 13.31000 120 TYR B CA 1
ATOM 4368 C C . TYR B 1 120 ? -22.24800 16.12200 -47.02500 1.000 16.19000 120 TYR B C 1
ATOM 4369 O O . TYR B 1 120 ? -22.40900 15.14900 -46.28700 1.000 16.45000 120 TYR B O 1
ATOM 4378 N N . ASP B 1 121 ? -21.55200 17.19700 -46.67900 1.000 15.87000 121 ASP B N 1
ATOM 4379 C CA . ASP B 1 121 ? -20.86000 17.36400 -45.41400 1.000 15.96000 121 ASP B CA 1
ATOM 4380 C C . ASP B 1 121 ? -21.83400 17.89500 -44.36200 1.000 17.78000 121 ASP B C 1
ATOM 4381 O O . ASP B 1 121 ? -22.97200 18.26700 -44.65900 1.000 17.31000 121 ASP B O 1
ATOM 4386 N N . SER B 1 122 ? -21.37000 17.94900 -43.11400 1.000 19.39000 122 SER B N 1
ATOM 4387 C CA . SER B 1 122 ? -22.25900 18.21000 -41.98400 1.000 18.59000 122 SER B CA 1
ATOM 4388 C C . SER B 1 122 ? -22.30500 19.67200 -41.55300 1.000 22.26000 122 SER B C 1
ATOM 4389 O O . SER B 1 122 ? -22.67200 19.95900 -40.41300 1.000 23.64000 122 SER B O 1
ATOM 4392 N N . LEU B 1 123 ? -21.99600 20.60300 -42.45000 1.000 18.17000 123 LEU B N 1
ATOM 4393 C CA . LEU B 1 123 ? -22.05900 22.02400 -42.12900 1.000 19.11000 123 LEU B CA 1
ATOM 4394 C C . LEU B 1 123 ? -22.99800 22.76400 -43.07700 1.000 22.55000 123 LEU B C 1
ATOM 4395 O O . LEU B 1 123 ? -22.83500 23.96300 -43.31200 1.000 28.60000 123 LEU B O 1
ATOM 4400 N N . GLN B 1 124 ? -23.97200 22.06200 -43.65600 1.000 21.12000 124 GLN B N 1
ATOM 4401 C CA . GLN B 1 124 ? -24.77400 22.61800 -44.74300 1.000 19.47000 124 GLN B CA 1
ATOM 4402 C C . GLN B 1 124 ? -26.14300 21.95300 -44.76800 1.000 18.97000 124 GLN B C 1
ATOM 4403 O O . GLN B 1 124 ? -26.46300 21.18300 -45.67300 1.000 17.93000 124 GLN B O 1
ATOM 4409 N N . PRO B 1 125 ? -26.99200 22.25300 -43.77700 1.000 19.02000 125 PRO B N 1
ATOM 4410 C CA . PRO B 1 125 ? -28.35100 21.68300 -43.77300 1.000 20.95000 125 PRO B CA 1
ATOM 4411 C C . PRO B 1 125 ? -29.13600 21.99900 -45.03200 1.000 18.57000 125 PRO B C 1
ATOM 4412 O O . PRO B 1 125 ? -30.01500 21.22100 -45.42300 1.000 20.53000 125 PRO B O 1
ATOM 4416 N N . TRP B 1 126 ? -28.85300 23.13700 -45.66400 1.000 19.86000 126 TRP B N 1
ATOM 4417 C CA . TRP B 1 126 ? -29.55400 23.50100 -46.88700 1.000 20.97000 126 TRP B CA 1
ATOM 4418 C C . TRP B 1 126 ? -29.30900 22.50700 -48.01200 1.000 23.02000 126 TRP B C 1
ATOM 4419 O O . TRP B 1 126 ? -30.14000 22.40100 -48.91400 1.000 23.60000 126 TRP B O 1
ATOM 4430 N N . ALA B 1 127 ? -28.18900 21.75700 -47.98200 1.000 18.17000 127 ALA B N 1
ATOM 4431 C CA . ALA B 1 127 ? -27.90700 20.86700 -49.10900 1.000 15.98000 127 ALA B CA 1
ATOM 4432 C C . ALA B 1 127 ? -28.87500 19.69100 -49.18400 1.000 18.08000 127 ALA B C 1
ATOM 4433 O O . ALA B 1 127 ? -29.46200 19.46700 -50.26000 1.000 19.58000 127 ALA B O 1
ATOM 4435 N N . PRO B 1 128 ? -29.10300 18.91100 -48.12300 1.000 16.94000 128 PRO B N 1
ATOM 4436 C CA . PRO B 1 128 ? -30.12900 17.86300 -48.22800 1.000 20.55000 128 PRO B CA 1
ATOM 4437 C C . PRO B 1 128 ? -31.53300 18.42400 -48.46400 1.000 20.65000 128 PRO B C 1
ATOM 4438 O O . PRO B 1 128 ? -32.33900 17.77200 -49.14100 1.000 20.84000 128 PRO B O 1
ATOM 4442 N N . ARG B 1 129 ? -31.81700 19.64000 -47.97600 1.000 20.84000 129 ARG B N 1
ATOM 4443 C CA . ARG B 1 129 ? -33.11700 20.26700 -48.23900 1.000 22.21000 129 ARG B CA 1
ATOM 4444 C C . ARG B 1 129 ? -33.31200 20.51100 -49.72900 1.000 20.03000 129 ARG B C 1
ATOM 4445 O O . ARG B 1 129 ? -34.35500 20.16800 -50.30100 1.000 22.45000 129 ARG B O 1
ATOM 4453 N N . VAL B 1 130 ? -32.30700 21.10600 -50.37600 1.000 21.06000 130 VAL B N 1
ATOM 4454 C CA . VAL B 1 130 ? -32.37400 21.33700 -51.81600 1.000 18.43000 130 VAL B CA 1
ATOM 4455 C C . VAL B 1 130 ? -32.49800 20.01600 -52.56100 1.000 18.19000 130 VAL B C 1
ATOM 4456 O O . VAL B 1 130 ? -33.30100 19.87600 -53.49000 1.000 20.82000 130 VAL B O 1
ATOM 4460 N N . ALA B 1 131 ? -31.65700 19.04300 -52.20900 1.000 17.43000 131 ALA B N 1
ATOM 4461 C CA . ALA B 1 131 ? -31.70900 17.76100 -52.89800 1.000 16.83000 131 ALA B CA 1
ATOM 4462 C C . ALA B 1 131 ? -33.09700 17.13700 -52.80200 1.000 19.10000 131 ALA B C 1
ATOM 4463 O O . ALA B 1 131 ? -33.61700 16.61800 -53.79700 1.000 19.71000 131 ALA B O 1
ATOM 4465 N N . SER B 1 132 ? -33.72000 17.18400 -51.62300 1.000 20.86000 132 SER B N 1
ATOM 4466 C CA . SER B 1 132 ? -35.01200 16.51300 -51.49400 1.000 26.35000 132 SER B CA 1
ATOM 4467 C C . SER B 1 132 ? -36.08300 17.22200 -52.31000 1.000 24.09000 132 SER B C 1
ATOM 4468 O O . SER B 1 132 ? -36.95700 16.56000 -52.88900 1.000 27.44000 132 SER B O 1
ATOM 4471 N N . SER B 1 133 ? -36.00200 18.55300 -52.41000 1.000 23.48000 133 SER B N 1
ATOM 4472 C CA . SER B 1 133 ? -36.93600 19.29300 -53.25200 1.000 22.19000 133 SER B CA 1
ATOM 4473 C C . SER B 1 133 ? -36.82700 18.89300 -54.71900 1.000 30.98000 133 SER B C 1
ATOM 4474 O O . SER B 1 133 ? -37.79400 19.06500 -55.46800 1.000 30.60000 133 SER B O 1
ATOM 4477 N N . LEU B 1 134 ? -35.68000 18.35800 -55.14700 1.000 19.95000 134 LEU B N 1
ATOM 4478 C CA . LEU B 1 134 ? -35.47800 17.88600 -56.51000 1.000 23.34000 134 LEU B CA 1
ATOM 4479 C C . LEU B 1 134 ? -35.58500 16.37200 -56.61700 1.000 20.40000 134 LEU B C 1
ATOM 4480 O O . LEU B 1 134 ? -35.27600 15.81200 -57.67600 1.000 26.00000 134 LEU B O 1
ATOM 4485 N N . LYS B 1 135 ? -36.00000 15.70200 -55.53800 1.000 23.64000 135 LYS B N 1
ATOM 4486 C CA . LYS B 1 135 ? -36.17400 14.25200 -55.49200 1.000 34.90000 135 LYS B CA 1
ATOM 4487 C C . LYS B 1 135 ? -34.85100 13.51800 -55.70700 1.000 27.75000 135 LYS B C 1
ATOM 4488 O O . LYS B 1 135 ? -34.80800 12.43700 -56.29600 1.000 28.45000 135 LYS B O 1
ATOM 4494 N N . ILE B 1 136 ? -33.76000 14.10000 -55.22500 1.000 22.05000 136 ILE B N 1
ATOM 4495 C CA . ILE B 1 136 ? -32.43100 13.49900 -55.31000 1.000 18.68000 136 ILE B CA 1
ATOM 4496 C C . ILE B 1 136 ? -32.08900 12.96100 -53.92800 1.000 18.25000 136 ILE B C 1
ATOM 4497 O O . ILE B 1 136 ? -32.00800 13.74800 -52.97700 1.000 19.91000 136 ILE B O 1
ATOM 4502 N N . PRO B 1 137 ? -31.91300 11.64900 -53.76400 1.000 17.59000 137 PRO B N 1
ATOM 4503 C CA . PRO B 1 137 ? -31.48700 11.11100 -52.46400 1.000 21.98000 137 PRO B CA 1
ATOM 4504 C C . PRO B 1 137 ? -30.14600 11.69900 -52.05000 1.000 19.11000 137 PRO B C 1
ATOM 4505 O O . PRO B 1 137 ? -29.29700 11.99000 -52.89000 1.000 20.00000 137 PRO B O 1
ATOM 4509 N N . ALA B 1 138 ? -29.95400 11.84300 -50.74200 1.000 17.01000 138 ALA B N 1
ATOM 4510 C CA . ALA B 1 138 ? -28.76700 12.51900 -50.22600 1.000 16.14000 138 ALA B CA 1
ATOM 4511 C C . ALA B 1 138 ? -28.26200 11.81400 -48.97700 1.000 16.79000 138 ALA B C 1
ATOM 4512 O O . ALA B 1 138 ? -29.02600 11.54000 -48.05200 1.000 19.52000 138 ALA B O 1
ATOM 4514 N N . ILE B 1 139 ? -26.95900 11.55800 -48.93700 1.000 15.33000 139 ILE B N 1
ATOM 4515 C CA . ILE B 1 139 ? -26.31300 10.88900 -47.81500 1.000 18.30000 139 ILE B CA 1
ATOM 4516 C C . ILE B 1 139 ? -25.25200 11.80700 -47.22500 1.000 17.34000 139 ILE B C 1
ATOM 4517 O O . ILE B 1 139 ? -24.49400 12.44300 -47.95600 1.000 16.96000 139 ILE B O 1
ATOM 4522 N N . ASN B 1 140 ? -25.17200 11.83000 -45.90100 1.000 16.60000 140 ASN B N 1
ATOM 4523 C CA . ASN B 1 140 ? -24.21100 12.64200 -45.16700 1.000 14.05000 140 ASN B CA 1
ATOM 4524 C C . ASN B 1 140 ? -22.90600 11.86400 -45.01500 1.000 14.77000 140 ASN B C 1
ATOM 4525 O O . ASN B 1 140 ? -22.91700 10.70400 -44.60600 1.000 17.81000 140 ASN B O 1
ATOM 4530 N N . PHE B 1 141 ? -21.78900 12.49500 -45.37100 1.000 15.87000 141 PHE B N 1
ATOM 4531 C CA . PHE B 1 141 ? -20.45700 11.94100 -45.15000 1.000 16.91000 141 PHE B CA 1
ATOM 4532 C C . PHE B 1 141 ? -19.71600 12.82400 -44.15400 1.000 17.70000 141 PHE B C 1
ATOM 4533 O O . PHE B 1 141 ? -19.54600 14.02600 -44.38600 1.000 15.90000 141 PHE B O 1
ATOM 4541 N N . ASN B 1 142 ? -19.26600 12.22400 -43.05800 1.000 17.13000 142 ASN B N 1
ATOM 4542 C CA . ASN B 1 142 ? -18.54500 12.92200 -42.00400 1.000 16.35000 142 ASN B CA 1
ATOM 4543 C C . ASN B 1 142 ? -17.05300 12.66700 -42.12800 1.000 17.95000 142 ASN B C 1
ATOM 4544 O O . ASN B 1 142 ? -16.61900 11.51300 -42.21200 1.000 19.41000 142 ASN B O 1
ATOM 4549 N N . THR B 1 143 ? -16.27100 13.74900 -42.13900 1.000 15.41000 143 THR B N 1
ATOM 4550 C CA . THR B 1 143 ? -14.82000 13.64100 -42.25400 1.000 15.31000 143 THR B CA 1
ATOM 4551 C C . THR B 1 143 ? -14.13700 13.62900 -40.89700 1.000 21.03000 143 THR B C 1
ATOM 4552 O O . THR B 1 143 ? -12.91000 13.48500 -40.84100 1.000 25.11000 143 THR B O 1
ATOM 4556 N N A THR B 1 144 ? -14.89700 13.77200 -39.82000 0.570 19.90000 144 THR B N 1
ATOM 4557 N N B THR B 1 144 ? -14.88700 13.80100 -39.81000 0.430 19.86000 144 THR B N 1
ATOM 4558 C CA A THR B 1 144 ? -14.40700 13.55400 -38.47100 0.570 21.86000 144 THR B CA 1
ATOM 4559 C CA B THR B 1 144 ? -14.36600 13.57000 -38.47000 0.430 21.82000 144 THR B CA 1
ATOM 4560 C C A THR B 1 144 ? -14.38000 12.05900 -38.16500 0.570 23.31000 144 THR B C 1
ATOM 4561 C C B THR B 1 144 ? -14.41500 12.07800 -38.14700 0.430 23.32000 144 THR B C 1
ATOM 4562 O O A THR B 1 144 ? -14.79100 11.22100 -38.97200 0.570 24.32000 144 THR B O 1
ATOM 4563 O O B THR B 1 144 ? -14.91300 11.25800 -38.92400 0.430 24.23000 144 THR B O 1
ATOM 4568 N N . GLY B 1 145 ? -13.90000 11.72000 -36.97400 1.000 23.22000 145 GLY B N 1
ATOM 4569 C CA . GLY B 1 145 ? -14.10600 10.40000 -36.43100 1.000 25.80000 145 GLY B CA 1
ATOM 4570 C C . GLY B 1 145 ? -15.48100 10.30000 -35.79200 1.000 27.11000 145 GLY B C 1
ATOM 4571 O O . GLY B 1 145 ? -16.27800 11.23900 -35.78900 1.000 23.91000 145 GLY B O 1
ATOM 4572 N N . VAL B 1 146 ? -15.74400 9.12900 -35.22500 1.000 20.07000 146 VAL B N 1
ATOM 4573 C CA . VAL B 1 146 ? -17.05700 8.82800 -34.66000 1.000 18.99000 146 VAL B CA 1
ATOM 4574 C C . VAL B 1 146 ? -17.16100 9.33000 -33.22800 1.000 20.36000 146 VAL B C 1
ATOM 4575 O O . VAL B 1 146 ? -18.22700 9.75500 -32.78000 1.000 23.15000 146 VAL B O 1
ATOM 4579 N N . PHE B 1 147 ? -16.05200 9.25600 -32.49200 1.000 21.10000 147 PHE B N 1
ATOM 4580 C CA . PHE B 1 147 ? -16.04700 9.49100 -31.05000 1.000 21.21000 147 PHE B CA 1
ATOM 4581 C C . PHE B 1 147 ? -16.60900 10.86400 -30.70200 1.000 23.86000 147 PHE B C 1
ATOM 4582 O O . PHE B 1 147 ? -17.48300 10.98900 -29.83200 1.000 23.76000 147 PHE B O 1
ATOM 4590 N N . VAL B 1 148 ? -16.15000 11.90400 -31.40000 1.000 20.50000 148 VAL B N 1
ATOM 4591 C CA . VAL B 1 148 ? -16.60900 13.25600 -31.10200 1.000 22.38000 148 VAL B CA 1
ATOM 4592 C C . VAL B 1 148 ? -18.10300 13.40600 -31.37500 1.000 20.41000 148 VAL B C 1
ATOM 4593 O O . VAL B 1 148 ? -18.80700 14.12700 -30.65900 1.000 22.89000 148 VAL B O 1
ATOM 4597 N N . ILE B 1 149 ? -18.61200 12.73600 -32.41400 1.000 23.15000 149 ILE B N 1
ATOM 4598 C CA . ILE B 1 149 ? -20.03900 12.83800 -32.71600 1.000 18.99000 149 ILE B CA 1
ATOM 4599 C C . ILE B 1 149 ? -20.84800 12.15100 -31.63200 1.000 20.73000 149 ILE B C 1
ATOM 4600 O O . ILE B 1 149 ? -21.85600 12.68500 -31.15400 1.000 23.79000 149 ILE B O 1
ATOM 4605 N N . SER B 1 150 ? -20.41200 10.96300 -31.21400 1.000 22.33000 150 SER B N 1
ATOM 4606 C CA . SER B 1 150 ? -21.14800 10.24900 -30.17300 1.000 22.41000 150 SER B CA 1
ATOM 4607 C C . SER B 1 150 ? -21.08500 11.00100 -28.84700 1.000 25.63000 150 SER B C 1
ATOM 4608 O O . SER B 1 150 ? -22.07200 11.04400 -28.11000 1.000 22.96000 150 SER B O 1
ATOM 4611 N N . GLN B 1 151 ? -19.95700 11.65500 -28.55300 1.000 20.94000 151 GLN B N 1
ATOM 4612 C CA . GLN B 1 151 ? -19.88500 12.48100 -27.34900 1.000 24.27000 151 GLN B CA 1
ATOM 4613 C C . GLN B 1 151 ? -20.84000 13.66300 -27.42700 1.000 26.47000 151 GLN B C 1
ATOM 4614 O O . GLN B 1 151 ? -21.40100 14.08600 -26.41100 1.000 28.92000 151 GLN B O 1
ATOM 4620 N N . GLY B 1 152 ? -21.03200 14.22300 -28.61900 1.000 23.83000 152 GLY B N 1
ATOM 4621 C CA . GLY B 1 152 ? -21.94300 15.34600 -28.73500 1.000 26.61000 152 GLY B CA 1
ATOM 4622 C C . GLY B 1 152 ? -23.39400 14.92500 -28.63400 1.000 27.60000 152 GLY B C 1
ATOM 4623 O O . GLY B 1 152 ? -24.22500 15.64900 -28.08500 1.000 28.16000 152 GLY B O 1
ATOM 4624 N N . LEU B 1 153 ? -23.71800 13.75300 -29.15700 1.000 24.42000 153 LEU B N 1
ATOM 4625 C CA . LEU B 1 153 ? -25.10100 13.31000 -29.20900 1.000 21.97000 153 LEU B CA 1
ATOM 4626 C C . LEU B 1 153 ? -25.56100 12.63100 -27.93000 1.000 30.77000 153 LEU B C 1
ATOM 4627 O O . LEU B 1 153 ? -26.75700 12.68300 -27.60700 1.000 25.85000 153 LEU B O 1
ATOM 4632 N N . HIS B 1 154 ? -24.64400 11.99200 -27.20900 1.000 24.54000 154 HIS B N 1
ATOM 4633 C CA . HIS B 1 154 ? -24.99300 11.24600 -26.00300 1.000 21.78000 154 HIS B CA 1
ATOM 4634 C C . HIS B 1 154 ? -25.78600 12.06200 -24.99000 1.000 22.77000 154 HIS B C 1
ATOM 4635 O O . HIS B 1 154 ? -26.83000 11.57300 -24.53600 1.000 24.04000 154 HIS B O 1
ATOM 4642 N N . PRO B 1 155 ? -25.37600 13.27900 -24.60200 1.000 24.85000 155 PRO B N 1
ATOM 4643 C CA . PRO B 1 155 ? -26.13200 14.00600 -23.57200 1.000 27.67000 155 PRO B CA 1
ATOM 4644 C C . PRO B 1 155 ? -27.50600 14.43700 -24.02600 1.000 31.57000 155 PRO B C 1
ATOM 4645 O O . PRO B 1 155 ? -28.35700 14.70400 -23.16900 1.000 29.63000 155 PRO B O 1
ATOM 4649 N N . ILE B 1 156 ? -27.75600 14.51900 -25.33700 1.000 25.53000 156 ILE B N 1
ATOM 4650 C CA . ILE B 1 156 ? -29.08900 14.87900 -25.81900 1.000 29.86000 156 ILE B CA 1
ATOM 4651 C C . ILE B 1 156 ? -30.10300 13.81800 -25.42300 1.000 31.64000 156 ILE B C 1
ATOM 4652 O O . ILE B 1 156 ? -31.23400 14.13200 -25.03100 1.000 31.86000 156 ILE B O 1
ATOM 4657 N N . HIS B 1 157 ? -29.71700 12.54500 -25.52400 1.000 25.75000 157 HIS B N 1
ATOM 4658 C CA . HIS B 1 157 ? -30.60000 11.43200 -25.22500 1.000 26.33000 157 HIS B CA 1
ATOM 4659 C C . HIS B 1 157 ? -30.48800 10.96600 -23.78100 1.000 27.35000 157 HIS B C 1
ATOM 4660 O O . HIS B 1 157 ? -31.47700 10.48800 -23.22000 1.000 31.34000 157 HIS B O 1
ATOM 4667 N N . TYR B 1 158 ? -29.30900 11.07900 -23.17400 1.000 25.28000 158 TYR B N 1
ATOM 4668 C CA . TYR B 1 158 ? -29.05200 10.53000 -21.84400 1.000 23.95000 158 TYR B CA 1
ATOM 4669 C C . TYR B 1 158 ? -28.31400 11.56900 -21.01700 1.000 23.14000 158 TYR B C 1
ATOM 4670 O O . TYR B 1 158 ? -27.14200 11.39200 -20.66900 1.000 25.72000 158 TYR B O 1
ATOM 4679 N N . PRO B 1 159 ? -28.99000 12.66300 -20.65500 1.000 26.07000 159 PRO B N 1
ATOM 4680 C CA . PRO B 1 159 ? -28.31000 13.74200 -19.92200 1.000 29.05000 159 PRO B CA 1
ATOM 4681 C C . PRO B 1 159 ? -27.84300 13.33600 -18.53800 1.000 31.37000 159 PRO B C 1
ATOM 4682 O O . PRO B 1 159 ? -26.95900 14.00300 -17.98300 1.000 30.42000 159 PRO B O 1
ATOM 4686 N N . HIS B 1 160 ? -28.39700 12.27000 -17.96200 1.000 31.49000 160 HIS B N 1
ATOM 4687 C CA . HIS B 1 160 ? -28.06700 11.86800 -16.59900 1.000 32.63000 160 HIS B CA 1
ATOM 4688 C C . HIS B 1 160 ? -27.26000 10.58300 -16.53500 1.000 47.78000 160 HIS B C 1
ATOM 4689 O O . HIS B 1 160 ? -27.06700 10.03600 -15.44400 1.000 40.16000 160 HIS B O 1
ATOM 4696 N N . SER B 1 161 ? -26.78100 10.08500 -17.67000 1.000 32.52000 161 SER B N 1
ATOM 4697 C CA . SER B 1 161 ? -25.88500 8.94200 -17.68800 1.000 28.65000 161 SER B CA 1
ATOM 4698 C C . SER B 1 161 ? -24.51200 9.35400 -18.20000 1.000 26.70000 161 SER B C 1
ATOM 4699 O O . SER B 1 161 ? -24.37400 10.26400 -19.02700 1.000 28.39000 161 SER B O 1
ATOM 4702 N N . LYS B 1 162 ? -23.49400 8.69300 -17.66200 1.000 28.77000 162 LYS B N 1
ATOM 4703 C CA . LYS B 1 162 ? -22.13300 8.88400 -18.12200 1.000 27.22000 162 LYS B CA 1
ATOM 4704 C C . LYS B 1 162 ? -21.97000 8.27500 -19.51300 1.000 24.62000 162 LYS B C 1
ATOM 4705 O O . LYS B 1 162 ? -22.59800 7.26800 -19.85700 1.000 27.51000 162 LYS B O 1
ATOM 4711 N N . PHE B 1 163 ? -21.13300 8.90700 -20.31700 1.000 25.93000 163 PHE B N 1
ATOM 4712 C CA . PHE B 1 163 ? -20.83900 8.38200 -21.63600 1.000 26.01000 163 PHE B CA 1
ATOM 4713 C C . PHE B 1 163 ? -20.24700 6.97400 -21.51600 1.000 26.70000 163 PHE B C 1
ATOM 4714 O O . PHE B 1 163 ? -19.35600 6.74600 -20.68800 1.000 26.67000 163 PHE B O 1
ATOM 4722 N N . PRO B 1 164 ? -20.71600 6.01000 -22.29500 1.000 27.08000 164 PRO B N 1
ATOM 4723 C CA . PRO B 1 164 ? -20.24800 4.63400 -22.12500 1.000 29.99000 164 PRO B CA 1
ATOM 4724 C C . PRO B 1 164 ? -18.85600 4.40500 -22.70300 1.000 30.60000 164 PRO B C 1
ATOM 4725 O O . PRO B 1 164 ? -18.34800 5.16900 -23.52500 1.000 32.46000 164 PRO B O 1
ATOM 4729 N N . PHE B 1 165 ? -18.23600 3.32400 -22.22800 1.000 35.03000 165 PHE B N 1
ATOM 4730 C CA . PHE B 1 165 ? -17.03200 2.73800 -22.82300 1.000 37.55000 165 PHE B CA 1
ATOM 4731 C C . PHE B 1 165 ? -15.74500 3.52400 -22.60500 1.000 42.56000 165 PHE B C 1
ATOM 4732 O O . PHE B 1 165 ? -14.65800 2.94500 -22.68000 1.000 61.98000 165 PHE B O 1
ATOM 4740 N N . SER B 1 166 ? -15.82400 4.83100 -22.37000 1.000 26.46000 166 SER B N 1
ATOM 4741 C CA . SER B 1 166 ? -14.61400 5.63400 -22.30700 1.000 29.73000 166 SER B CA 1
ATOM 4742 C C . SER B 1 166 ? -14.44900 6.26000 -20.93100 1.000 32.51000 166 SER B C 1
ATOM 4743 O O . SER B 1 166 ? -15.42600 6.61300 -20.26700 1.000 34.77000 166 SER B O 1
ATOM 4746 N N . GLU B 1 167 ? -13.19100 6.38700 -20.51200 1.000 37.88000 167 GLU B N 1
ATOM 4747 C CA . GLU B 1 167 ? -12.81900 7.18200 -19.35200 1.000 36.36000 167 GLU B CA 1
ATOM 4748 C C . GLU B 1 167 ? -12.30200 8.56000 -19.74600 1.000 40.75000 167 GLU B C 1
ATOM 4749 O O . GLU B 1 167 ? -11.71600 9.25400 -18.91100 1.000 42.26000 167 GLU B O 1
ATOM 4755 N N . PHE B 1 168 ? -12.48800 8.96300 -21.00400 1.000 32.97000 168 PHE B N 1
ATOM 4756 C CA . PHE B 1 168 ? -12.06500 10.28700 -21.43800 1.000 30.46000 168 PHE B CA 1
ATOM 4757 C C . PHE B 1 168 ? -12.80900 11.36100 -20.65800 1.000 30.23000 168 PHE B C 1
ATOM 4758 O O . PHE B 1 168 ? -14.02700 11.28300 -20.47400 1.000 30.91000 168 PHE B O 1
ATOM 4766 N N . VAL B 1 169 ? -12.07900 12.37400 -20.20000 1.000 33.36000 169 VAL B N 1
ATOM 4767 C CA . VAL B 1 169 ? -12.70000 13.55400 -19.61100 1.000 36.65000 169 VAL B CA 1
ATOM 4768 C C . VAL B 1 169 ? -12.18500 14.78500 -20.34200 1.000 33.39000 169 VAL B C 1
ATOM 4769 O O . VAL B 1 169 ? -10.97600 14.92400 -20.56700 1.000 37.94000 169 VAL B O 1
ATOM 4773 N N . LEU B 1 170 ? -13.10500 15.65800 -20.73600 1.000 33.50000 170 LEU B N 1
ATOM 4774 C CA . LEU B 1 170 ? -12.75600 16.86300 -21.47200 1.000 27.44000 170 LEU B CA 1
ATOM 4775 C C . LEU B 1 170 ? -12.22200 17.89800 -20.49200 1.000 41.64000 170 LEU B C 1
ATOM 4776 O O . LEU B 1 170 ? -12.88800 18.21700 -19.50500 1.000 40.26000 170 LEU B O 1
ATOM 4781 N N . HIS B 1 171 ? -11.01400 18.39500 -20.74900 1.000 38.67000 171 HIS B N 1
ATOM 4782 C CA . HIS B 1 171 ? -10.40300 19.41200 -19.90000 1.000 37.55000 171 HIS B CA 1
ATOM 4783 C C . HIS B 1 171 ? -11.29700 20.64300 -19.80200 1.000 32.93000 171 HIS B C 1
ATOM 4784 O O . HIS B 1 171 ? -11.99700 21.00600 -20.75200 1.000 33.96000 171 HIS B O 1
ATOM 4791 N N . ASN B 1 172 ? -11.26500 21.29800 -18.63500 1.000 46.22000 172 ASN B N 1
ATOM 4792 C CA . ASN B 1 172 ? -12.11300 22.47200 -18.40500 1.000 39.11000 172 ASN B CA 1
ATOM 4793 C C . ASN B 1 172 ? -11.91000 23.55000 -19.46000 1.000 35.37000 172 ASN B C 1
ATOM 4794 O O . ASN B 1 172 ? -12.83700 24.31900 -19.74200 1.000 42.00000 172 ASN B O 1
ATOM 4799 N N . HIS B 1 173 ? -10.71100 23.62800 -20.04200 1.000 39.99000 173 HIS B N 1
ATOM 4800 C CA . HIS B 1 173 ? -10.42100 24.66000 -21.03500 1.000 34.40000 173 HIS B CA 1
ATOM 4801 C C . HIS B 1 173 ? -11.42900 24.63900 -22.17400 1.000 43.12000 173 HIS B C 1
ATOM 4802 O O . HIS B 1 173 ? -11.86400 25.69200 -22.65000 1.000 41.91000 173 HIS B O 1
ATOM 4809 N N . TRP B 1 174 ? -11.81400 23.44800 -22.62200 1.000 35.67000 174 TRP B N 1
ATOM 4810 C CA . TRP B 1 174 ? -12.70300 23.35100 -23.76900 1.000 32.59000 174 TRP B CA 1
ATOM 4811 C C . TRP B 1 174 ? -14.17800 23.37200 -23.39400 1.000 41.76000 174 TRP B C 1
ATOM 4812 O O . TRP B 1 174 ? -15.00300 23.75600 -24.22700 1.000 50.83000 174 TRP B O 1
ATOM 4823 N N . LYS B 1 175 ? -14.53000 22.96700 -22.16900 1.000 38.71000 175 LYS B N 1
ATOM 4824 C CA . LYS B 1 175 ? -15.91400 23.15100 -21.74200 1.000 52.33000 175 LYS B CA 1
ATOM 4825 C C . LYS B 1 175 ? -16.25800 24.63400 -21.63700 1.000 59.15000 175 LYS B C 1
ATOM 4826 O O . LYS B 1 175 ? -17.35200 25.05700 -22.01800 1.000 68.02000 175 LYS B O 1
ATOM 4832 N N . ALA B 1 176 ? -15.32300 25.44200 -21.14200 1.000 55.68000 176 ALA B N 1
ATOM 4833 C CA . ALA B 1 176 ? -15.52400 26.89000 -21.11000 1.000 62.76000 176 ALA B CA 1
ATOM 4834 C C . ALA B 1 176 ? -15.72300 27.44500 -22.51400 1.000 69.15000 176 ALA B C 1
ATOM 4835 O O . ALA B 1 176 ? -16.60300 28.28400 -22.73700 1.000 66.96000 176 ALA B O 1
ATOM 4837 N N . MET B 1 177 ? -14.92700 26.98200 -23.47300 1.000 69.88000 177 MET B N 1
ATOM 4838 C CA . MET B 1 177 ? -15.09200 27.37700 -24.87000 1.000 69.77000 177 MET B CA 1
ATOM 4839 C C . MET B 1 177 ? -16.40300 26.83600 -25.43800 1.000 67.13000 177 MET B C 1
ATOM 4840 O O . MET B 1 177 ? -17.19100 27.57600 -26.02700 1.000 76.75000 177 MET B O 1
ATOM 4845 N N . GLU B 1 187 ? -24.54300 30.80700 -28.70500 1.000 59.25000 187 GLU B N 1
ATOM 4846 C CA . GLU B 1 187 ? -25.56300 31.08000 -29.71600 1.000 71.33000 187 GLU B CA 1
ATOM 4847 C C . GLU B 1 187 ? -25.09600 30.62300 -31.09500 1.000 74.25000 187 GLU B C 1
ATOM 4848 O O . GLU B 1 187 ? -25.80200 29.88600 -31.78300 1.000 74.38000 187 GLU B O 1
ATOM 4850 N N . ARG B 1 188 ? -23.90600 31.07400 -31.50000 1.000 78.89000 188 ARG B N 1
ATOM 4851 C CA . ARG B 1 188 ? -23.31500 30.57400 -32.73800 1.000 74.43000 188 ARG B CA 1
ATOM 4852 C C . ARG B 1 188 ? -23.06300 29.07600 -32.64900 1.000 80.34000 188 ARG B C 1
ATOM 4853 O O . ARG B 1 188 ? -23.23900 28.34700 -33.63200 1.000 82.84000 188 ARG B O 1
ATOM 4855 N N . THR B 1 189 ? -22.65800 28.59900 -31.47100 1.000 77.30000 189 THR B N 1
ATOM 4856 C CA . THR B 1 189 ? -22.44200 27.17100 -31.27900 1.000 78.34000 189 THR B CA 1
ATOM 4857 C C . THR B 1 189 ? -23.75900 26.40900 -31.18400 1.000 77.78000 189 THR B C 1
ATOM 4858 O O . THR B 1 189 ? -23.83600 25.25200 -31.61500 1.000 64.33000 189 THR B O 1
ATOM 4862 N N . ARG B 1 190 ? -24.80200 27.03600 -30.63000 1.000 69.18000 190 ARG B N 1
ATOM 4863 C CA . ARG B 1 190 ? -26.10000 26.37300 -30.53700 1.000 68.49000 190 ARG B CA 1
ATOM 4864 C C . ARG B 1 190 ? -26.72100 26.17700 -31.91500 1.000 75.54000 190 ARG B C 1
ATOM 4865 O O . ARG B 1 190 ? -27.25200 25.10200 -32.21600 1.000 66.38000 190 ARG B O 1
ATOM 4867 N N . LYS B 1 191 ? -26.67000 27.20700 -32.76400 1.000 72.75000 191 LYS B N 1
ATOM 4868 C CA . LYS B 1 191 ? -27.19300 27.07300 -34.11900 1.000 61.94000 191 LYS B CA 1
ATOM 4869 C C . LYS B 1 191 ? -26.33800 26.12000 -34.94600 1.000 62.73000 191 LYS B C 1
ATOM 4870 O O . LYS B 1 191 ? -26.86600 25.35100 -35.75700 1.000 54.17000 191 LYS B O 1
ATOM 4872 N N . ARG B 1 192 ? -25.01400 26.16100 -34.75800 1.000 43.64000 192 ARG B N 1
ATOM 4873 C CA . ARG B 1 192 ? -24.13800 25.21800 -35.44400 1.000 52.27000 192 ARG B CA 1
ATOM 4874 C C . ARG B 1 192 ? -24.43300 23.78300 -35.02000 1.000 52.68000 192 ARG B C 1
ATOM 4875 O O . ARG B 1 192 ? -24.34600 22.85600 -35.83500 1.000 37.48000 192 ARG B O 1
ATOM 4883 N N . GLY B 1 193 ? -24.79300 23.58000 -33.75000 1.000 48.40000 193 GLY B N 1
ATOM 4884 C CA . GLY B 1 193 ? -25.07500 22.23500 -33.27700 1.000 48.78000 193 GLY B CA 1
ATOM 4885 C C . GLY B 1 193 ? -26.35100 21.66500 -33.86400 1.000 48.48000 193 GLY B C 1
ATOM 4886 O O . GLY B 1 193 ? -26.38300 20.51000 -34.30600 1.000 38.51000 193 GLY B O 1
ATOM 4887 N N . GLU B 1 194 ? -27.42200 22.46100 -33.87400 1.000 43.58000 194 GLU B N 1
ATOM 4888 C CA . GLU B 1 194 ? -28.66700 22.00200 -34.47800 1.000 46.38000 194 GLU B CA 1
ATOM 4889 C C . GLU B 1 194 ? -28.52700 21.82800 -35.98700 1.000 30.88000 194 GLU B C 1
ATOM 4890 O O . GLU B 1 194 ? -29.19000 20.96600 -36.57200 1.000 37.23000 194 GLU B O 1
ATOM 4896 N N . ALA B 1 195 ? -27.67200 22.62600 -36.63000 1.000 31.47000 195 ALA B N 1
ATOM 4897 C CA . ALA B 1 195 ? -27.39800 22.41800 -38.04800 1.000 29.94000 195 ALA B CA 1
ATOM 4898 C C . ALA B 1 195 ? -26.67100 21.09600 -38.27200 1.000 27.19000 195 ALA B C 1
ATOM 4899 O O . ALA B 1 195 ? -27.00800 20.33500 -39.19100 1.000 22.45000 195 ALA B O 1
ATOM 4901 N N . PHE B 1 196 ? -25.66000 20.82200 -37.44800 1.000 25.12000 196 PHE B N 1
ATOM 4902 C CA . PHE B 1 196 ? -24.96100 19.54900 -37.50900 1.000 24.60000 196 PHE B CA 1
ATOM 4903 C C . PHE B 1 196 ? -25.93000 18.38600 -37.33200 1.000 24.66000 196 PHE B C 1
ATOM 4904 O O . PHE B 1 196 ? -25.92200 17.42600 -38.11500 1.000 21.45000 196 PHE B O 1
ATOM 4912 N N . LEU B 1 197 ? -26.79000 18.46700 -36.31700 1.000 22.79000 197 LEU B N 1
ATOM 4913 C CA . LEU B 1 197 ? -27.70800 17.36500 -36.05900 1.000 27.98000 197 LEU B CA 1
ATOM 4914 C C . LEU B 1 197 ? -28.68800 17.17300 -37.20800 1.000 25.13000 197 LEU B C 1
ATOM 4915 O O . LEU B 1 197 ? -29.03400 16.03400 -37.55100 1.000 26.81000 197 LEU B O 1
ATOM 4920 N N . TYR B 1 198 ? -29.13600 18.26600 -37.83100 1.000 20.57000 198 TYR B N 1
ATOM 4921 C CA . TYR B 1 198 ? -30.01800 18.11800 -38.98400 1.000 23.85000 198 TYR B CA 1
ATOM 4922 C C . TYR B 1 198 ? -29.31500 17.37200 -40.12100 1.000 19.67000 198 TYR B C 1
ATOM 4923 O O . TYR B 1 198 ? -29.91500 16.49800 -40.75100 1.000 19.27000 198 TYR B O 1
ATOM 4932 N N . CYS B 1 199 ? -28.04900 17.70900 -40.39800 1.000 20.40000 199 CYS B N 1
ATOM 4933 C CA . CYS B 1 199 ? -27.31000 17.00100 -41.44200 1.000 15.86000 199 CYS B CA 1
ATOM 4934 C C . CYS B 1 199 ? -27.26700 15.50000 -41.19500 1.000 15.39000 199 CYS B C 1
ATOM 4935 O O . CYS B 1 199 ? -27.46000 14.70000 -42.12300 1.000 18.52000 199 CYS B O 1
ATOM 4938 N N . LEU B 1 200 ? -27.09000 15.09700 -39.94300 1.000 20.58000 200 LEU B N 1
ATOM 4939 C CA . LEU B 1 200 ? -27.10200 13.67400 -39.61000 1.000 17.53000 200 LEU B CA 1
ATOM 4940 C C . LEU B 1 200 ? -28.49700 13.07800 -39.74900 1.000 19.26000 200 LEU B C 1
ATOM 4941 O O . LEU B 1 200 ? -28.67300 12.02000 -40.35700 1.000 18.85000 200 LEU B O 1
ATOM 4946 N N . HIS B 1 201 ? -29.49900 13.72600 -39.15400 1.000 18.09000 201 HIS B N 1
ATOM 4947 C CA . HIS B 1 201 ? -30.84400 13.15900 -39.14900 1.000 21.00000 201 HIS B CA 1
ATOM 4948 C C . HIS B 1 201 ? -31.45700 13.12800 -40.54200 1.000 20.95000 201 HIS B C 1
ATOM 4949 O O . HIS B 1 201 ? -32.23600 12.21600 -40.85600 1.000 22.71000 201 HIS B O 1
ATOM 4956 N N . ALA B 1 202 ? -31.12000 14.10400 -41.39000 1.000 16.89000 202 ALA B N 1
ATOM 4957 C CA . ALA B 1 202 ? -31.72500 14.20800 -42.70800 1.000 18.30000 202 ALA B CA 1
ATOM 4958 C C . ALA B 1 202 ? -31.12500 13.22900 -43.69300 1.000 18.14000 202 ALA B C 1
ATOM 4959 O O . ALA B 1 202 ? -31.68500 13.06000 -44.78200 1.00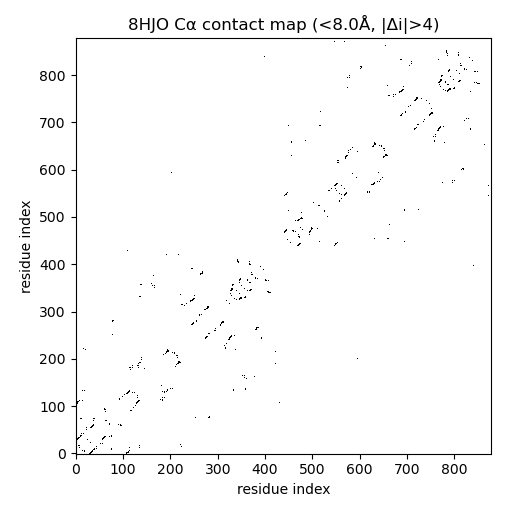0 22.02000 202 ALA B O 1
ATOM 4961 N N . SER B 1 203 ? -30.01100 12.58500 -43.33900 1.000 15.71000 203 SER B N 1
ATOM 4962 C CA . SER B 1 203 ? -29.34800 11.68500 -44.26900 1.000 17.16000 203 SER B CA 1
ATOM 4963 C C . SER B 1 203 ? -30.23700 10.49000 -44.57800 1.000 17.35000 203 SER B C 1
ATOM 4964 O O . SER B 1 203 ? -30.90100 9.93400 -43.69400 1.000 20.84000 203 SER B O 1
ATOM 4967 N N . CYS B 1 204 ? -30.24400 10.11400 -45.85200 1.000 15.78000 204 CYS B N 1
ATOM 4968 C CA . CYS B 1 204 ? -31.04900 8.99100 -46.33200 1.000 17.15000 204 CYS B CA 1
ATOM 4969 C C . CYS B 1 204 ? -30.43300 7.67000 -45.87600 1.000 18.44000 204 CYS B C 1
ATOM 4970 O O . CYS B 1 204 ? -29.32300 7.32100 -46.29200 1.000 20.69000 204 CYS B O 1
ATOM 4973 N N . SER B 1 205 ? -31.14300 6.96600 -44.97800 1.000 23.75000 205 SER B N 1
ATOM 4974 C CA . SER B 1 205 ? -30.91000 5.56400 -44.61700 1.000 25.30000 205 SER B CA 1
ATOM 4975 C C . SER B 1 205 ? -29.68100 5.32100 -43.74900 1.000 23.34000 205 SER B C 1
ATOM 4976 O O . SER B 1 205 ? -29.75400 4.55500 -42.78200 1.000 27.08000 205 SER B O 1
ATOM 4979 N N . VAL B 1 206 ? -28.53600 5.91300 -44.10200 1.000 20.42000 206 VAL B N 1
ATOM 4980 C CA . VAL B 1 206 ? -27.27300 5.70000 -43.40200 1.000 19.09000 206 VAL B CA 1
ATOM 4981 C C . VAL B 1 206 ? -26.53700 7.03100 -43.31600 1.000 19.42000 206 VAL B C 1
ATOM 4982 O O . VAL B 1 206 ? -26.89900 8.00600 -43.97300 1.000 20.25000 206 VAL B O 1
ATOM 4986 N N . ILE B 1 207 ? -25.47900 7.06000 -42.50400 1.000 17.88000 207 ILE B N 1
ATOM 4987 C CA . ILE B 1 207 ? -24.45300 8.08600 -42.66200 1.000 17.36000 207 ILE B CA 1
ATOM 4988 C C . ILE B 1 207 ? -23.13000 7.38900 -42.93700 1.000 18.80000 207 ILE B C 1
ATOM 4989 O O . ILE B 1 207 ? -22.91800 6.23200 -42.56900 1.000 20.92000 207 ILE B O 1
ATOM 4994 N N . LEU B 1 208 ? -22.23000 8.11300 -43.58800 1.000 15.86000 208 LEU B N 1
ATOM 4995 C CA . LEU B 1 208 ? -20.89200 7.61900 -43.88400 1.000 14.93000 208 LEU B CA 1
ATOM 4996 C C . LEU B 1 208 ? -19.89500 8.39100 -43.03000 1.000 16.15000 208 LEU B C 1
ATOM 4997 O O . LEU B 1 208 ? -20.09300 9.58600 -42.74900 1.000 16.42000 208 LEU B O 1
ATOM 5002 N N . ILE B 1 209 ? -18.83300 7.71500 -42.60100 1.000 17.19000 209 ILE B N 1
ATOM 5003 C CA . ILE B 1 209 ? -17.86100 8.36000 -41.72600 1.000 18.11000 209 ILE B CA 1
ATOM 5004 C C . ILE B 1 209 ? -16.45800 7.84200 -42.02400 1.000 17.79000 209 ILE B C 1
ATOM 5005 O O . ILE B 1 209 ? -16.26200 6.65600 -42.30700 1.000 18.10000 209 ILE B O 1
ATOM 5010 N N . ASN B 1 210 ? -15.46900 8.73600 -41.95800 1.000 16.41000 210 ASN B N 1
ATOM 5011 C CA . ASN B 1 210 ? -14.08500 8.35100 -42.24500 1.000 17.80000 210 ASN B CA 1
ATOM 5012 C C . ASN B 1 210 ? -13.46100 7.77000 -40.98900 1.000 20.87000 210 ASN B C 1
ATOM 5013 O O . ASN B 1 210 ? -12.66400 8.40800 -40.30100 1.000 22.80000 210 ASN B O 1
ATOM 5018 N N . SER B 1 211 ? -13.83300 6.53800 -40.69000 1.000 20.97000 211 SER B N 1
ATOM 5019 C CA . SER B 1 211 ? -13.24200 5.83200 -39.56800 1.000 22.37000 211 SER B CA 1
ATOM 5020 C C . SER B 1 211 ? -13.23500 4.34700 -39.89100 1.000 22.95000 211 SER B C 1
ATOM 5021 O O . SER B 1 211 ? -13.58300 3.92500 -41.00000 1.000 20.48000 211 SER B O 1
ATOM 5024 N N . PHE B 1 212 ? -12.80500 3.54800 -38.91900 1.000 20.06000 212 PHE B N 1
ATOM 5025 C CA . PHE B 1 212 ? -12.75800 2.10700 -39.12600 1.000 19.35000 212 PHE B CA 1
ATOM 5026 C C . PHE B 1 212 ? -12.96500 1.40400 -37.78900 1.000 21.59000 212 PHE B C 1
ATOM 5027 O O . PHE B 1 212 ? -12.68300 1.96300 -36.72800 1.000 20.61000 212 PHE B O 1
ATOM 5035 N N . ARG B 1 213 ? -13.46900 0.16800 -37.86100 1.000 20.92000 213 ARG B N 1
ATOM 5036 C CA . ARG B 1 213 ? -13.99200 -0.51100 -36.67200 1.000 25.25000 213 ARG B CA 1
ATOM 5037 C C . ARG B 1 213 ? -12.91200 -0.87700 -35.66100 1.000 23.48000 213 ARG B C 1
ATOM 5038 O O . ARG B 1 213 ? -13.17800 -0.85800 -34.45600 1.000 25.84000 213 ARG B O 1
ATOM 5046 N N . GLU B 1 214 ? -11.70000 -1.21600 -36.11000 1.000 26.90000 214 GLU B N 1
ATOM 5047 C CA . GLU B 1 214 ? -10.64400 -1.54600 -35.15300 1.000 27.96000 214 GLU B CA 1
ATOM 5048 C C . GLU B 1 214 ? -10.37900 -0.40700 -34.18300 1.000 31.20000 214 GLU B C 1
ATOM 5049 O O . GLU B 1 214 ? -9.95900 -0.64100 -33.04400 1.000 33.35000 214 GLU B O 1
ATOM 5055 N N . LEU B 1 215 ? -10.63300 0.82600 -34.60500 1.000 26.53000 215 LEU B N 1
ATOM 5056 C CA . LEU B 1 215 ? -10.41100 1.99700 -33.77800 1.000 24.86000 215 LEU B CA 1
ATOM 5057 C C . LEU B 1 215 ? -11.67400 2.49000 -33.08100 1.000 25.77000 215 LEU B C 1
ATOM 5058 O O . LEU B 1 215 ? -11.60000 2.92200 -31.93000 1.000 25.36000 215 LEU B O 1
ATOM 5063 N N . GLU B 1 216 ? -12.83800 2.45400 -33.75300 1.000 22.00000 216 GLU B N 1
ATOM 5064 C CA . GLU B 1 216 ? -14.02000 3.10700 -33.19700 1.000 22.49000 216 GLU B CA 1
ATOM 5065 C C . GLU B 1 216 ? -15.28500 2.25800 -33.28800 1.000 22.13000 216 GLU B C 1
ATOM 5066 O O . GLU B 1 216 ? -16.38600 2.80600 -33.18300 1.000 23.49000 216 GLU B O 1
ATOM 5072 N N . GLY B 1 217 ? -15.15800 0.93800 -33.45600 1.000 20.71000 217 GLY B N 1
ATOM 5073 C CA . GLY B 1 217 ? -16.33100 0.10000 -33.67200 1.000 21.98000 217 GLY B CA 1
ATOM 5074 C C . GLY B 1 217 ? -17.40100 0.28000 -32.60900 1.000 19.35000 217 GLY B C 1
ATOM 5075 O O . GLY B 1 217 ? -18.58800 0.41000 -32.91900 1.000 22.86000 217 GLY B O 1
ATOM 5076 N N . LYS B 1 218 ? -17.00000 0.28700 -31.33300 1.000 21.72000 218 LYS B N 1
ATOM 5077 C CA . LYS B 1 218 ? -18.01900 0.38000 -30.28900 1.000 21.24000 218 LYS B CA 1
ATOM 5078 C C . LYS B 1 218 ? -18.71400 1.73000 -30.30200 1.000 24.99000 218 LYS B C 1
ATOM 5079 O O . LYS B 1 218 ? -19.88900 1.82500 -29.93200 1.000 21.04000 218 LYS B O 1
ATOM 5085 N N . TYR B 1 219 ? -18.01200 2.77700 -30.72600 1.000 21.96000 219 TYR B N 1
ATOM 5086 C CA . TYR B 1 219 ? -18.63100 4.09300 -30.82200 1.000 20.12000 219 TYR B CA 1
ATOM 5087 C C . TYR B 1 219 ? -19.55600 4.18700 -32.03000 1.000 18.07000 219 TYR B C 1
ATOM 5088 O O . TYR B 1 219 ? -20.60300 4.84500 -31.96500 1.000 21.06000 219 TYR B O 1
ATOM 5097 N N . MET B 1 220 ? -19.17800 3.55200 -33.14300 1.000 22.05000 220 MET B N 1
ATOM 5098 C CA . MET B 1 220 ? -20.07300 3.47200 -34.29300 1.000 19.31000 220 MET B CA 1
ATOM 5099 C C . MET B 1 220 ? -21.36300 2.77600 -33.91700 1.000 18.22000 220 MET B C 1
ATOM 5100 O O . MET B 1 220 ? -22.44600 3.20300 -34.31700 1.000 22.74000 220 MET B O 1
ATOM 5105 N N . ASP B 1 221 ? -21.25200 1.65100 -33.20100 1.000 16.50000 221 ASP B N 1
ATOM 5106 C CA . ASP B 1 221 ? -22.44300 0.90400 -32.80900 1.000 22.38000 221 ASP B CA 1
ATOM 5107 C C . ASP B 1 221 ? -23.35100 1.74300 -31.92300 1.000 21.33000 221 ASP B C 1
ATOM 5108 O O . ASP B 1 221 ? -24.58000 1.70100 -32.06200 1.000 21.80000 221 ASP B O 1
ATOM 5113 N N . TYR B 1 222 ? -22.76500 2.51400 -31.00900 1.000 19.25000 222 TYR B N 1
ATOM 5114 C CA . TYR B 1 222 ? -23.56300 3.35900 -30.12600 1.000 19.56000 222 TYR B CA 1
ATOM 5115 C C . TYR B 1 222 ? -24.19500 4.51800 -30.89000 1.000 18.40000 222 TYR B C 1
ATOM 5116 O O . TYR B 1 222 ? -25.36900 4.83900 -30.68600 1.000 20.97000 222 TYR B O 1
ATOM 5125 N N . LEU B 1 223 ? -23.41400 5.18300 -31.75400 1.000 19.96000 223 LEU B N 1
ATOM 5126 C CA . LEU B 1 223 ? -23.97200 6.25700 -32.57400 1.000 18.92000 223 LEU B CA 1
ATOM 5127 C C . LEU B 1 223 ? -25.11500 5.75300 -33.44800 1.000 19.24000 223 LEU B C 1
ATOM 5128 O O . LEU B 1 223 ? -26.10900 6.46900 -33.65300 1.000 20.11000 223 LEU B O 1
ATOM 5133 N N . SER B 1 224 ? -25.00400 4.51900 -33.96700 1.000 16.45000 224 SER B N 1
ATOM 5134 C CA . SER B 1 224 ? -26.07600 3.98000 -34.80100 1.000 19.09000 224 SER B CA 1
ATOM 5135 C C . SER B 1 224 ? -27.36700 3.85300 -34.01000 1.000 22.27000 224 SER B C 1
ATOM 5136 O O . SER B 1 224 ? -28.46000 4.05700 -34.55200 1.000 22.24000 224 SER B O 1
ATOM 5139 N N . VAL B 1 225 ? -27.25600 3.52700 -32.72500 1.000 20.73000 225 VAL B N 1
ATOM 5140 C CA . VAL B 1 225 ? -28.43300 3.45500 -31.86000 1.000 21.54000 225 VAL B CA 1
ATOM 5141 C C . VAL B 1 225 ? -28.98700 4.84800 -31.59800 1.000 21.56000 225 VAL B C 1
ATOM 5142 O O . VAL B 1 225 ? -30.20000 5.07400 -31.68300 1.000 23.98000 225 VAL B O 1
ATOM 5146 N N . LEU B 1 226 ? -28.10100 5.80900 -31.30400 1.000 22.17000 226 LEU B N 1
ATOM 5147 C CA . LEU B 1 226 ? -28.54300 7.17600 -31.03300 1.000 22.80000 226 LEU B CA 1
ATOM 5148 C C . LEU B 1 226 ? -29.26900 7.78100 -32.23200 1.000 23.86000 226 LEU B C 1
ATOM 5149 O O . LEU B 1 226 ? -30.28600 8.46800 -32.07100 1.000 27.53000 226 LEU B O 1
ATOM 5154 N N . LEU B 1 227 ? -28.78000 7.51600 -33.44400 1.000 20.01000 227 LEU B N 1
ATOM 5155 C CA . LEU B 1 227 ? -29.37600 8.07400 -34.65400 1.000 17.40000 227 LEU B CA 1
ATOM 5156 C C . LEU B 1 227 ? -30.49200 7.22400 -35.23000 1.000 20.10000 227 LEU B C 1
ATOM 5157 O O . LEU B 1 227 ? -31.19700 7.69700 -36.12800 1.000 21.56000 227 LEU B O 1
ATOM 5162 N N . ASN B 1 228 ? -30.64400 5.98700 -34.76200 1.000 21.25000 228 ASN B N 1
ATOM 5163 C CA . ASN B 1 228 ? -31.56800 5.01800 -35.35600 1.000 21.97000 228 ASN B CA 1
ATOM 5164 C C . ASN B 1 228 ? -31.30600 4.85100 -36.84900 1.000 22.11000 228 ASN B C 1
ATOM 5165 O O . ASN B 1 228 ? -32.22500 4.81400 -37.66200 1.000 23.25000 228 ASN B O 1
ATOM 5170 N N . LYS B 1 229 ? -30.03000 4.76000 -37.21800 1.000 20.14000 229 LYS B N 1
ATOM 5171 C CA . LYS B 1 229 ? -29.64200 4.48800 -38.59700 1.000 21.99000 229 LYS B CA 1
ATOM 5172 C C . LYS B 1 229 ? -28.20100 4.00100 -38.58000 1.000 20.41000 229 LYS B C 1
ATOM 5173 O O . LYS B 1 229 ? -27.44100 4.29300 -37.65300 1.000 22.35000 229 LYS B O 1
ATOM 5179 N N . LYS B 1 230 ? -27.83300 3.25400 -39.61700 1.000 21.27000 230 LYS B N 1
ATOM 5180 C CA . LYS B 1 230 ? -26.51700 2.63800 -39.65400 1.000 18.91000 230 LYS B CA 1
ATOM 5181 C C . LYS B 1 230 ? -25.42000 3.66300 -39.93000 1.000 20.67000 230 LYS B C 1
ATOM 5182 O O . LYS B 1 230 ? -25.50400 4.45200 -40.88000 1.000 20.93000 230 LYS B O 1
ATOM 5188 N N . VAL B 1 231 ? -24.38400 3.63700 -39.09800 1.000 17.62000 231 VAL B N 1
ATOM 5189 C CA . VAL B 1 231 ? -23.16500 4.40700 -39.31300 1.000 18.31000 231 VAL B CA 1
ATOM 5190 C C . VAL B 1 231 ? -22.22300 3.52000 -40.11600 1.000 22.25000 231 VAL B C 1
ATOM 5191 O O . VAL B 1 231 ? -21.83000 2.44100 -39.66200 1.000 23.09000 231 VAL B O 1
ATOM 5195 N N . VAL B 1 232 ? -21.92800 3.92600 -41.34700 1.000 17.65000 232 VAL B N 1
ATOM 5196 C CA . VAL B 1 232 ? -21.15900 3.10400 -42.27600 1.000 18.22000 232 VAL B CA 1
ATOM 5197 C C . VAL B 1 232 ? -19.73300 3.65600 -42.33400 1.000 20.04000 232 VAL B C 1
ATOM 5198 O O . VAL B 1 232 ? -19.52400 4.76000 -42.86900 1.000 17.52000 232 VAL B O 1
ATOM 5202 N N . PRO B 1 233 ? -18.73900 2.93200 -41.84000 1.000 18.50000 233 PRO B N 1
ATOM 5203 C CA . PRO B 1 233 ? -17.35600 3.40200 -41.97500 1.000 17.48000 233 PRO B CA 1
ATOM 5204 C C . PRO B 1 233 ? -16.84800 3.23100 -43.40400 1.000 19.30000 233 PRO B C 1
ATOM 5205 O O . PRO B 1 233 ? -17.15100 2.24000 -44.07300 1.000 22.45000 233 PRO B O 1
ATOM 5209 N N . VAL B 1 234 ? -16.04900 4.20400 -43.86700 1.000 17.09000 234 VAL B N 1
ATOM 5210 C CA . VAL B 1 234 ? -15.43200 4.10700 -45.18700 1.000 20.25000 234 VAL B CA 1
ATOM 5211 C C . VAL B 1 234 ? -13.94700 4.41000 -45.07100 1.000 23.18000 234 VAL B C 1
ATOM 5212 O O . VAL B 1 234 ? -13.27100 4.62300 -46.08400 1.000 30.05000 234 VAL B O 1
ATOM 5216 N N . GLY B 1 235 ? -13.43100 4.45100 -43.84500 1.000 19.15000 235 GLY B N 1
ATOM 5217 C CA . GLY B 1 235 ? -12.04600 4.79500 -43.62200 1.000 22.91000 235 GLY B CA 1
ATOM 5218 C C . GLY B 1 235 ? -11.13900 3.59100 -43.42600 1.000 29.15000 235 GLY B C 1
ATOM 5219 O O . GLY B 1 235 ? -11.57900 2.43900 -43.37700 1.000 27.57000 235 GLY B O 1
ATOM 5220 N N . PRO B 1 236 ? -9.82700 3.84600 -43.33500 1.000 36.34000 236 PRO B N 1
ATOM 5221 C CA . PRO B 1 236 ? -9.27700 5.20200 -43.41100 1.000 40.56000 236 PRO B CA 1
ATOM 5222 C C . PRO B 1 236 ? -9.12200 5.69800 -44.85000 1.000 28.88000 236 PRO B C 1
ATOM 5223 O O . PRO B 1 236 ? -8.79500 4.92100 -45.75000 1.000 33.91000 236 PRO B O 1
ATOM 5227 N N . LEU B 1 237 ? -9.41200 6.97300 -45.05000 1.000 26.93000 237 LEU B N 1
ATOM 5228 C CA . LEU B 1 237 ? -9.23600 7.65200 -46.32600 1.000 23.66000 237 LEU B CA 1
ATOM 5229 C C . LEU B 1 237 ? -8.03100 8.55300 -46.14600 1.000 26.71000 237 LEU B C 1
ATOM 5230 O O . LEU B 1 237 ? -8.09800 9.54200 -45.41000 1.000 29.39000 237 LEU B O 1
ATOM 5235 N N . VAL B 1 238 ? -6.92700 8.19400 -46.78900 1.000 21.00000 238 VAL B N 1
ATOM 5236 C CA . VAL B 1 238 ? -5.65400 8.87200 -46.59800 1.000 19.93000 238 VAL B CA 1
ATOM 5237 C C . VAL B 1 238 ? -5.07600 9.18100 -47.96900 1.000 20.03000 238 VAL B C 1
ATOM 5238 O O . VAL B 1 238 ? -4.91800 8.27500 -48.79300 1.000 24.51000 238 VAL B O 1
ATOM 5242 N N . TYR B 1 239 ? -4.75700 10.45100 -48.21000 1.000 19.90000 239 TYR B N 1
ATOM 5243 C CA . TYR B 1 239 ? -4.11400 10.84100 -49.45900 1.000 19.61000 239 TYR B CA 1
ATOM 5244 C C . TYR B 1 239 ? -2.63900 10.46200 -49.42800 1.000 22.10000 239 TYR B C 1
ATOM 5245 O O . TYR B 1 239 ? -1.92300 10.78200 -48.47700 1.000 23.24000 239 TYR B O 1
ATOM 5254 N N . GLU B 1 240 ? -2.18800 9.78100 -50.46600 1.000 20.91000 240 GLU B N 1
ATOM 5255 C CA . GLU B 1 240 ? -0.76800 9.47400 -50.59900 1.000 23.29000 240 GLU B CA 1
ATOM 5256 C C . GLU B 1 240 ? -0.25800 9.98200 -51.93700 1.000 24.99000 240 GLU B C 1
ATOM 5257 O O . GLU B 1 240 ? -0.64100 9.44000 -52.99200 1.000 23.74000 240 GLU B O 1
ATOM 5263 N N . PRO B 1 241 ? 0.55500 11.03100 -51.96800 1.000 23.94000 241 PRO B N 1
ATOM 5264 C CA . PRO B 1 241 ? 1.14800 11.45100 -53.23500 1.000 29.53000 241 PRO B CA 1
ATOM 5265 C C . PRO B 1 241 ? 2.22700 10.46400 -53.64000 1.000 27.39000 241 PRO B C 1
ATOM 5266 O O . PRO B 1 241 ? 2.63300 9.59100 -52.87300 1.000 28.06000 241 PRO B O 1
ATOM 5270 N N . ASN B 1 242 ? 2.68300 10.60500 -54.87500 1.000 28.64000 242 ASN B N 1
ATOM 5271 C CA . ASN B 1 242 ? 3.84500 9.85000 -55.33900 1.000 28.15000 242 ASN B CA 1
ATOM 5272 C C . ASN B 1 242 ? 5.08800 10.35500 -54.61300 1.000 30.05000 242 ASN B C 1
ATOM 5273 O O . ASN B 1 242 ? 5.52300 11.49200 -54.82900 1.000 31.36000 242 ASN B O 1
ATOM 5278 N N . GLN B 1 243 ? 5.66000 9.51000 -53.74600 1.000 34.44000 243 GLN B N 1
ATOM 5279 C CA . GLN B 1 243 ? 6.75200 9.94700 -52.88100 1.000 43.30000 243 GLN B CA 1
ATOM 5280 C C . GLN B 1 243 ? 7.96400 10.39800 -53.68800 1.000 43.96000 243 GLN B C 1
ATOM 5281 O O . GLN B 1 243 ? 8.71400 11.28100 -53.25000 1.000 37.79000 243 GLN B O 1
ATOM 5287 N N . ASP B 1 244 ? 8.16500 9.83000 -54.87300 1.000 33.96000 244 ASP B N 1
ATOM 5288 C CA . ASP B 1 244 ? 9.31500 10.18200 -55.69300 1.000 50.20000 244 ASP B CA 1
ATOM 5289 C C . ASP B 1 244 ? 8.94600 11.00300 -56.92000 1.000 43.17000 244 ASP B C 1
ATOM 5290 O O . ASP B 1 244 ? 9.81300 11.27200 -57.75800 1.000 65.44000 244 ASP B O 1
ATOM 5295 N N . GLY B 1 245 ? 7.68900 11.41300 -57.05100 1.000 51.19000 245 GLY B N 1
ATOM 5296 C CA . GLY B 1 245 ? 7.35300 12.39900 -58.05900 1.000 50.54000 245 GLY B CA 1
ATOM 5297 C C . GLY B 1 245 ? 8.10600 13.69500 -57.83500 1.000 56.78000 245 GLY B C 1
ATOM 5298 O O . GLY B 1 245 ? 8.61200 13.97400 -56.74500 1.000 47.89000 245 GLY B O 1
ATOM 5299 N N . GLU B 1 246 ? 8.19900 14.50000 -58.88900 1.000 52.36000 246 GLU B N 1
ATOM 5300 C CA . GLU B 1 246 ? 8.94000 15.74600 -58.76100 1.000 56.91000 246 GLU B CA 1
ATOM 5301 C C . GLU B 1 246 ? 8.18300 16.71700 -57.86500 1.000 61.16000 246 GLU B C 1
ATOM 5302 O O . GLU B 1 246 ? 6.96000 16.87200 -57.96700 1.000 58.08000 246 GLU B O 1
ATOM 5308 N N . ASP B 1 247 ? 8.93000 17.35900 -56.97400 1.000 36.78000 247 ASP B N 1
ATOM 5309 C CA . ASP B 1 247 ? 8.37900 18.15700 -55.88900 1.000 37.18000 247 ASP B CA 1
ATOM 5310 C C . ASP B 1 247 ? 9.51400 18.97400 -55.28800 1.000 39.52000 247 ASP B C 1
ATOM 5311 O O . ASP B 1 247 ? 10.25400 18.47400 -54.43300 1.000 35.28000 247 ASP B O 1
ATOM 5316 N N . GLU B 1 248 ? 9.65700 20.22700 -55.73100 1.000 39.14000 248 GLU B N 1
ATOM 5317 C CA . GLU B 1 248 ? 10.81900 21.03100 -55.35600 1.000 39.21000 248 GLU B CA 1
ATOM 5318 C C . GLU B 1 248 ? 10.88200 21.25900 -53.85400 1.000 40.30000 248 GLU B C 1
ATOM 5319 O O . GLU B 1 248 ? 11.96300 21.18700 -53.25100 1.000 36.79000 248 GLU B O 1
ATOM 5325 N N . GLY B 1 249 ? 9.73500 21.55200 -53.23600 1.000 39.62000 249 GLY B N 1
ATOM 5326 C CA . GLY B 1 249 ? 9.71200 21.77500 -51.80000 1.000 46.73000 249 GLY B CA 1
ATOM 5327 C C . GLY B 1 249 ? 10.15500 20.55600 -51.01600 1.000 34.75000 249 GLY B C 1
ATOM 5328 O O . GLY B 1 249 ? 10.96800 20.65700 -50.08800 1.000 31.26000 249 GLY B O 1
ATOM 5329 N N . TYR B 1 250 ? 9.64900 19.38000 -51.39100 1.000 24.87000 250 TYR B N 1
ATOM 5330 C CA . TYR B 1 250 ? 10.03600 18.19800 -50.63800 1.000 23.97000 250 TYR B CA 1
ATOM 5331 C C . TYR B 1 250 ? 11.50400 17.85100 -50.85300 1.000 23.74000 250 TYR B C 1
ATOM 5332 O O . TYR B 1 250 ? 12.15800 17.36100 -49.92800 1.000 27.01000 250 TYR B O 1
ATOM 5341 N N A SER B 1 251 ? 12.03900 18.09700 -52.05100 0.700 27.21000 251 SER B N 1
ATOM 5342 N N B SER B 1 251 ? 12.03200 18.09400 -52.05500 0.300 27.29000 251 SER B N 1
ATOM 5343 C CA A SER B 1 251 ? 13.42300 17.70700 -52.32800 0.700 29.12000 251 SER B CA 1
ATOM 5344 C CA B SER B 1 251 ? 13.41700 17.72200 -52.34700 0.300 29.14000 251 SER B CA 1
ATOM 5345 C C A SER B 1 251 ? 14.38200 18.35300 -51.33600 0.700 25.01000 251 SER B C 1
ATOM 5346 C C B SER B 1 251 ? 14.38300 18.35500 -51.35600 0.300 25.19000 251 SER B C 1
ATOM 5347 O O A SER B 1 251 ? 15.25900 17.68200 -50.77500 0.700 26.87000 251 SER B O 1
ATOM 5348 O O B SER B 1 251 ? 15.26800 17.67600 -50.82100 0.300 26.89000 251 SER B O 1
ATOM 5353 N N . SER B 1 252 ? 14.22200 19.65200 -51.08400 1.000 25.88000 252 SER B N 1
ATOM 5354 C CA . SER B 1 252 ? 15.14200 20.31900 -50.16900 1.000 24.44000 252 SER B CA 1
ATOM 5355 C C . SER B 1 252 ? 14.91000 19.87700 -48.72600 1.000 31.25000 252 SER B C 1
ATOM 5356 O O . SER B 1 252 ? 15.85500 19.79600 -47.93600 1.000 27.03000 252 SER B O 1
ATOM 5359 N N . ILE B 1 253 ? 13.66700 19.57100 -48.36300 1.000 20.23000 253 ILE B N 1
ATOM 5360 C CA . ILE B 1 253 ? 13.40600 19.01500 -47.04000 1.000 25.08000 253 ILE B CA 1
ATOM 5361 C C . ILE B 1 253 ? 14.00000 17.61500 -46.93000 1.000 22.66000 253 ILE B C 1
ATOM 5362 O O . ILE B 1 253 ? 14.57600 17.24600 -45.89900 1.000 23.92000 253 ILE B O 1
ATOM 5367 N N . LYS B 1 254 ? 13.87000 16.81500 -47.98700 1.000 20.46000 254 LYS B N 1
ATOM 5368 C CA . LYS B 1 254 ? 14.40500 15.45800 -47.94700 1.000 21.25000 254 LYS B CA 1
ATOM 5369 C C . LYS B 1 254 ? 15.92600 15.46700 -47.81000 1.000 22.21000 254 LYS B C 1
ATOM 5370 O O . LYS B 1 254 ? 16.49900 14.60000 -47.13700 1.000 26.05000 254 LYS B O 1
ATOM 5376 N N . ASN B 1 255 ? 16.59800 16.43200 -48.44700 1.000 23.10000 255 ASN B N 1
ATOM 5377 C CA . ASN B 1 255 ? 18.05900 16.51100 -48.32600 1.000 23.81000 255 ASN B CA 1
ATOM 5378 C C . ASN B 1 255 ? 18.47800 16.68700 -46.87100 1.000 24.73000 255 ASN B C 1
ATOM 5379 O O . ASN B 1 255 ? 19.49200 16.12700 -46.42900 1.000 27.28000 255 ASN B O 1
ATOM 5384 N N . TRP B 1 256 ? 17.70800 17.46600 -46.11500 1.000 22.43000 256 TRP B N 1
ATOM 5385 C CA . TRP B 1 256 ? 17.98700 17.67200 -44.69800 1.000 20.88000 256 TRP B CA 1
ATOM 5386 C C . TRP B 1 256 ? 17.65600 16.42200 -43.88700 1.000 24.83000 256 TRP B C 1
ATOM 5387 O O . TRP B 1 256 ? 18.44900 15.98600 -43.04300 1.000 24.82000 256 TRP B O 1
ATOM 5398 N N . LEU B 1 257 ? 16.48800 15.82900 -44.13400 1.000 20.74000 257 LEU B N 1
ATOM 5399 C CA . LEU B 1 257 ? 16.09300 14.64000 -43.38800 1.000 20.02000 257 LEU B CA 1
ATOM 5400 C C . LEU B 1 257 ? 17.01700 13.46600 -43.66900 1.000 18.40000 257 LEU B C 1
ATOM 5401 O O . LEU B 1 257 ? 17.20300 12.60600 -42.80500 1.000 21.74000 257 LEU B O 1
ATOM 5406 N N . ASP B 1 258 ? 17.56700 13.39700 -44.88200 1.000 19.44000 258 ASP B N 1
ATOM 5407 C CA . ASP B 1 258 ? 18.35100 12.24000 -45.30200 1.000 23.41000 258 ASP B CA 1
ATOM 5408 C C . ASP B 1 258 ? 19.63900 12.07700 -44.50700 1.000 24.97000 258 ASP B C 1
ATOM 5409 O O . ASP B 1 258 ? 20.27100 11.01900 -44.59800 1.000 25.08000 258 ASP B O 1
ATOM 5414 N N . LYS B 1 259 ? 20.04500 13.09300 -43.75500 1.000 22.30000 259 LYS B N 1
ATOM 5415 C CA . LYS B 1 259 ? 21.25300 13.03100 -42.94400 1.000 23.33000 259 LYS B CA 1
ATOM 5416 C C . LYS B 1 259 ? 20.99500 12.77200 -41.48100 1.000 29.40000 259 LYS B C 1
ATOM 5417 O O . LYS B 1 259 ? 21.95700 12.67700 -40.71500 1.000 25.79000 259 LYS B O 1
ATOM 5423 N N . LYS B 1 260 ? 19.73800 12.67200 -41.07400 1.000 22.56000 260 LYS B N 1
ATOM 5424 C CA . LYS B 1 260 ? 19.42700 12.45400 -39.67900 1.000 24.66000 260 LYS B CA 1
ATOM 5425 C C . LYS B 1 260 ? 19.47900 10.96800 -39.35800 1.000 21.21000 260 LYS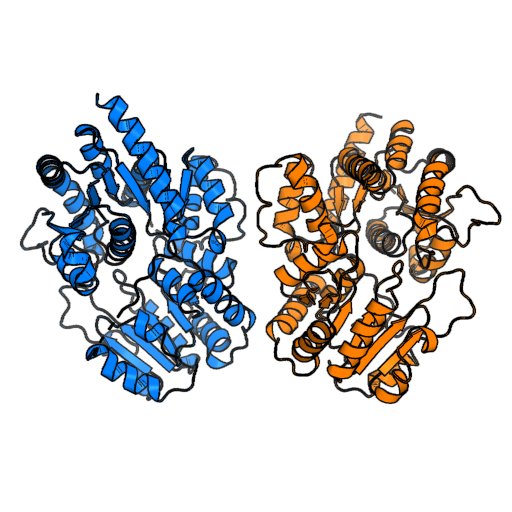 B C 1
ATOM 5426 O O . LYS B 1 260 ? 19.54100 10.10400 -40.24300 1.000 23.28000 260 LYS B O 1
ATOM 5432 N N . GLU B 1 261 ? 19.46500 10.68100 -38.06300 1.000 25.04000 261 GLU B N 1
ATOM 5433 C CA . GLU B 1 261 ? 19.29700 9.31500 -37.61200 1.000 27.66000 261 GLU B CA 1
ATOM 5434 C C . GLU B 1 261 ? 17.86600 8.84400 -37.87300 1.000 23.18000 261 GLU B C 1
ATOM 5435 O O . GLU B 1 261 ? 16.92200 9.64900 -37.88900 1.000 23.30000 261 GLU B O 1
ATOM 5441 N N . PRO B 1 262 ? 17.66800 7.54300 -38.08300 1.000 25.87000 262 PRO B N 1
ATOM 5442 C CA . PRO B 1 262 ? 16.30100 7.03900 -38.24700 1.000 22.63000 262 PRO B CA 1
ATOM 5443 C C . PRO B 1 262 ? 15.44300 7.33100 -37.02300 1.000 27.48000 262 PRO B C 1
ATOM 5444 O O . PRO B 1 262 ? 15.92200 7.33900 -35.88400 1.000 23.63000 262 PRO B O 1
ATOM 5448 N N . SER B 1 263 ? 14.16300 7.61900 -37.29200 1.000 24.42000 263 SER B N 1
ATOM 5449 C CA . SER B 1 263 ? 13.13500 7.86000 -36.27300 1.000 22.75000 263 SER B CA 1
ATOM 5450 C C . SER B 1 263 ? 13.57800 8.87600 -35.22500 1.000 24.47000 263 SER B C 1
ATOM 5451 O O . SER B 1 263 ? 13.29300 8.73200 -34.02900 1.000 29.08000 263 SER B O 1
ATOM 5454 N N . SER B 1 264 ? 14.25500 9.93400 -35.67300 1.000 21.14000 264 SER B N 1
ATOM 5455 C CA . SER B 1 264 ? 14.80900 10.93200 -34.77000 1.000 20.89000 264 SER B CA 1
ATOM 5456 C C . SER B 1 264 ? 14.13200 12.29200 -34.86000 1.000 21.43000 264 SER B C 1
ATOM 5457 O O . SER B 1 264 ? 14.49500 13.19500 -34.10300 1.000 22.39000 264 SER B O 1
ATOM 5460 N N . THR B 1 265 ? 13.16800 12.47300 -35.76100 1.000 22.37000 265 THR B N 1
ATOM 5461 C CA . THR B 1 265 ? 12.69400 13.80300 -36.12000 1.000 22.06000 265 THR B CA 1
ATOM 5462 C C . THR B 1 265 ? 11.19700 13.85300 -35.90300 1.000 16.78000 265 THR B C 1
ATOM 5463 O O . THR B 1 265 ? 10.50500 12.86400 -36.14600 1.000 19.97000 265 THR B O 1
ATOM 5467 N N . VAL B 1 266 ? 10.69700 14.98800 -35.43000 1.000 20.77000 266 VAL B N 1
ATOM 5468 C CA . VAL B 1 266 ? 9.25300 15.20000 -35.33900 1.000 18.51000 266 VAL B CA 1
ATOM 5469 C C . VAL B 1 266 ? 8.84500 16.21700 -36.38800 1.000 19.97000 266 VAL B C 1
ATOM 5470 O O . VAL B 1 266 ? 9.57900 17.17000 -36.67000 1.000 22.33000 266 VAL B O 1
ATOM 5474 N N . PHE B 1 267 ? 7.68900 15.98000 -36.99100 1.000 17.06000 267 PHE B N 1
ATOM 5475 C CA . PHE B 1 267 ? 7.00300 16.97100 -37.79700 1.000 18.22000 267 PHE B CA 1
ATOM 5476 C C . PHE B 1 267 ? 6.02300 17.71200 -36.90300 1.000 17.17000 267 PHE B C 1
ATOM 5477 O O . PHE B 1 267 ? 5.39100 17.10900 -36.03600 1.000 18.90000 267 PHE B O 1
ATOM 5485 N N . VAL B 1 268 ? 5.91800 19.02200 -37.09100 1.000 19.28000 268 VAL B N 1
ATOM 5486 C CA . VAL B 1 268 ? 5.08000 19.85500 -36.22700 1.000 18.45000 268 VAL B CA 1
ATOM 5487 C C . VAL B 1 268 ? 4.12600 20.64700 -37.10900 1.000 17.58000 268 VAL B C 1
ATOM 5488 O O . VAL B 1 268 ? 4.57100 21.44200 -37.94100 1.000 18.34000 268 VAL B O 1
ATOM 5492 N N . SER B 1 269 ? 2.82200 20.43400 -36.93200 1.000 18.34000 269 SER B N 1
ATOM 5493 C CA . SER B 1 269 ? 1.84200 21.12800 -37.75700 1.000 18.11000 269 SER B CA 1
ATOM 5494 C C . SER B 1 269 ? 0.53800 21.27500 -36.99800 1.000 16.61000 269 SER B C 1
ATOM 5495 O O . SER B 1 269 ? 0.12400 20.37900 -36.25900 1.000 20.41000 269 SER B O 1
ATOM 5498 N N . PHE B 1 270 ? -0.12800 22.40300 -37.22700 1.000 19.63000 270 PHE B N 1
ATOM 5499 C CA . PHE B 1 270 ? -1.44400 22.63100 -36.64600 1.000 21.86000 270 PHE B CA 1
ATOM 5500 C C . PHE B 1 270 ? -2.52700 22.73300 -37.71800 1.000 21.60000 270 PHE B C 1
ATOM 5501 O O . PHE B 1 270 ? -3.56800 23.36200 -37.51000 1.000 21.92000 270 PHE B O 1
ATOM 5509 N N . GLY B 1 271 ? -2.31600 22.06100 -38.84700 1.000 18.44000 271 GLY B N 1
ATOM 5510 C CA . GLY B 1 271 ? -3.37000 21.90800 -39.83100 1.000 22.46000 271 GLY B CA 1
ATOM 5511 C C . GLY B 1 271 ? -3.50500 23.13100 -40.71800 1.000 23.45000 271 GLY B C 1
ATOM 5512 O O . GLY B 1 271 ? -2.61800 23.98100 -40.79500 1.000 21.83000 271 GLY B O 1
ATOM 5513 N N . SER B 1 272 ? -4.66200 23.22800 -41.37500 1.000 17.14000 272 SER B N 1
ATOM 5514 C CA . SER B 1 272 ? -4.86400 24.21100 -42.43300 1.000 17.92000 272 SER B CA 1
ATOM 5515 C C . SER B 1 272 ? -5.69100 25.41700 -42.00800 1.000 19.13000 272 SER B C 1
ATOM 5516 O O . SER B 1 272 ? -5.81300 26.36100 -42.80100 1.000 16.59000 272 SER B O 1
ATOM 5519 N N . GLU B 1 273 ? -6.27600 25.40200 -40.81100 1.000 18.97000 273 GLU B N 1
ATOM 5520 C CA . GLU B 1 273 ? -7.19600 26.47100 -40.42200 1.000 16.98000 273 GLU B CA 1
ATOM 5521 C C . GLU B 1 273 ? -7.01200 26.86100 -38.95700 1.000 26.98000 273 GLU B C 1
ATOM 5522 O O . GLU B 1 273 ? -7.98400 27.20100 -38.27500 1.000 33.28000 27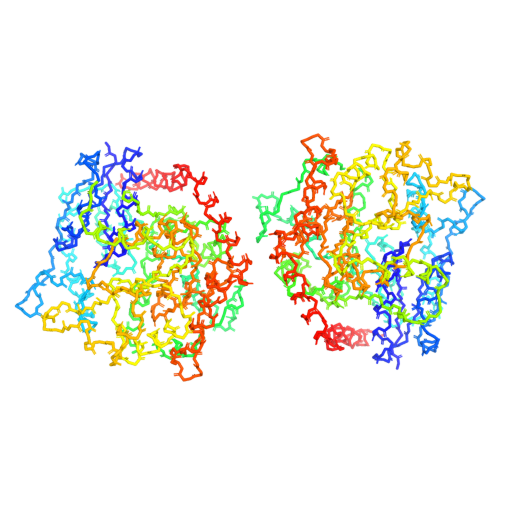3 GLU B O 1
ATOM 5528 N N . TYR B 1 274 ? -5.78400 26.81500 -38.44700 1.000 21.35000 274 TYR B N 1
ATOM 5529 C CA . TYR B 1 274 ? -5.53900 27.30200 -37.09700 1.000 19.74000 274 TYR B CA 1
ATOM 5530 C C . TYR B 1 274 ? -4.20100 28.01400 -37.06500 1.000 21.86000 274 TYR B C 1
ATOM 5531 O O . TYR B 1 274 ? -3.23100 27.55900 -37.67700 1.000 24.84000 274 TYR B O 1
ATOM 5540 N N . PHE B 1 275 ? -4.16600 29.14000 -36.36000 1.000 23.38000 275 PHE B N 1
ATOM 5541 C CA . PHE B 1 275 ? -2.93400 29.90300 -36.15100 1.000 23.61000 275 PHE B CA 1
ATOM 5542 C C . PHE B 1 275 ? -2.67300 29.99500 -34.65800 1.000 24.31000 275 PHE B C 1
ATOM 5543 O O . PHE B 1 275 ? -3.37200 30.74500 -33.95500 1.000 28.13000 275 PHE B O 1
ATOM 5551 N N . PRO B 1 276 ? -1.71800 29.24100 -34.11900 1.000 26.29000 276 PRO B N 1
ATOM 5552 C CA . PRO B 1 276 ? -1.44800 29.32600 -32.68000 1.000 23.16000 276 PRO B CA 1
ATOM 5553 C C . PRO B 1 276 ? -1.05200 30.73800 -32.26900 1.000 25.76000 276 PRO B C 1
ATOM 5554 O O . PRO B 1 276 ? -0.40000 31.47200 -33.01600 1.000 29.82000 276 PRO B O 1
ATOM 5558 N N . SER B 1 277 ? -1.47400 31.10800 -31.06400 1.000 28.33000 277 SER B N 1
ATOM 5559 C CA . SER B 1 277 ? -1.17800 32.41600 -30.50800 1.000 31.04000 277 SER B CA 1
ATOM 5560 C C . SER B 1 277 ? 0.31400 32.56100 -30.22400 1.000 33.56000 277 SER B C 1
ATOM 5561 O O . SER B 1 277 ? 1.08000 31.59200 -30.23600 1.000 31.25000 277 SER B O 1
ATOM 5564 N N . LYS B 1 278 ? 0.71900 33.80200 -29.93200 1.000 33.14000 278 LYS B N 1
ATOM 5565 C CA . LYS B 1 278 ? 2.11200 34.03800 -29.57100 1.000 41.32000 278 LYS B CA 1
ATOM 5566 C C . LYS B 1 278 ? 2.51400 33.19600 -28.36500 1.000 32.91000 278 LYS B C 1
ATOM 5567 O O . LYS B 1 278 ? 3.56200 32.54900 -28.37800 1.000 37.04000 278 LYS B O 1
ATOM 5573 N N . GLU B 1 279 ? 1.66200 33.13900 -27.34200 1.000 30.69000 279 GLU B N 1
ATOM 5574 C CA . GLU B 1 279 ? 1.97100 32.34800 -26.15500 1.000 35.32000 279 GLU B CA 1
ATOM 5575 C C . GLU B 1 279 ? 2.04000 30.85800 -26.47800 1.000 42.95000 279 GLU B C 1
ATOM 5576 O O . GLU B 1 279 ? 2.89900 30.14200 -25.94800 1.000 31.68000 279 GLU B O 1
ATOM 5582 N N . GLU B 1 280 ? 1.14800 30.37000 -27.34700 1.000 38.15000 280 GLU B N 1
ATOM 5583 C CA . GLU B 1 280 ? 1.17500 28.95800 -27.71400 1.000 30.46000 280 GLU B CA 1
ATOM 5584 C C . GLU B 1 280 ? 2.43800 28.62000 -28.49700 1.000 27.64000 280 GLU B C 1
ATOM 5585 O O . GLU B 1 280 ? 3.10900 27.62200 -28.20900 1.000 28.79000 280 GLU B O 1
ATOM 5591 N N . MET B 1 281 ? 2.78200 29.44400 -29.48800 1.000 30.61000 281 MET B N 1
ATOM 5592 C CA . MET B 1 281 ? 4.01100 29.21800 -30.24300 1.000 30.41000 281 MET B CA 1
ATOM 5593 C C . MET B 1 281 ? 5.23300 29.19500 -29.33100 1.000 34.27000 281 MET B C 1
ATOM 5594 O O . MET B 1 281 ? 6.18000 28.43700 -29.57100 1.000 33.77000 281 MET B O 1
ATOM 5599 N N . GLU B 1 282 ? 5.23400 30.02600 -28.28600 1.000 29.62000 282 GLU B N 1
ATOM 5600 C CA . GLU B 1 282 ? 6.38200 30.07400 -27.38300 1.000 32.51000 282 GLU B CA 1
ATOM 5601 C C . GLU B 1 282 ? 6.50100 28.80600 -26.55500 1.000 32.80000 282 GLU B C 1
ATOM 5602 O O . GLU B 1 282 ? 7.61800 28.33300 -26.30600 1.000 33.98000 282 GLU B O 1
ATOM 5608 N N . GLU B 1 283 ? 5.37400 28.23800 -26.11200 1.000 28.42000 283 GLU B N 1
ATOM 5609 C CA . GLU B 1 283 ? 5.44800 26.97800 -25.37200 1.000 26.50000 283 GLU B CA 1
ATOM 5610 C C . GLU B 1 283 ? 5.90100 25.83600 -26.27400 1.000 31.09000 283 GLU B C 1
ATOM 5611 O O . GLU B 1 283 ? 6.70900 24.99500 -25.86300 1.000 31.57000 283 GLU B O 1
ATOM 5617 N N . ILE B 1 284 ? 5.37700 25.77800 -27.50000 1.000 27.81000 284 ILE B N 1
ATOM 5618 C CA . ILE B 1 284 ? 5.81000 24.75100 -28.44100 1.000 26.66000 284 ILE B CA 1
ATOM 5619 C C . ILE B 1 284 ? 7.29900 24.89000 -28.71700 1.000 31.29000 284 ILE B C 1
ATOM 5620 O O . ILE B 1 284 ? 8.05100 23.90700 -28.68000 1.000 33.71000 284 ILE B O 1
ATOM 5625 N N . ALA B 1 285 ? 7.74300 26.12400 -28.98900 1.000 29.12000 285 ALA B N 1
ATOM 5626 C CA . ALA B 1 285 ? 9.14100 26.36800 -29.33800 1.000 26.77000 285 ALA B CA 1
ATOM 5627 C C . ALA B 1 285 ? 10.07700 25.92700 -28.22100 1.000 31.72000 285 ALA B C 1
ATOM 5628 O O . ALA B 1 285 ? 11.08700 25.26100 -28.47700 1.000 30.62000 285 ALA B O 1
ATOM 5630 N N . HIS B 1 286 ? 9.75100 26.26700 -26.97000 1.000 34.32000 286 HIS B N 1
ATOM 5631 C CA . HIS B 1 286 ? 10.64100 25.88900 -25.87500 1.000 36.54000 286 HIS B CA 1
ATOM 5632 C C . HIS B 1 286 ? 10.56200 24.39900 -25.57700 1.000 36.88000 286 HIS B C 1
ATOM 5633 O O . HIS B 1 286 ? 11.57100 23.79700 -25.19600 1.000 35.27000 286 HIS B O 1
ATOM 5640 N N . GLY B 1 287 ? 9.38700 23.78700 -25.75000 1.000 30.49000 287 GLY B N 1
ATOM 5641 C CA . GLY B 1 287 ? 9.29400 22.34400 -25.60600 1.000 31.32000 287 GLY B CA 1
ATOM 5642 C C . GLY B 1 287 ? 10.17300 21.61500 -26.60600 1.000 32.93000 287 GLY B C 1
ATOM 5643 O O . GLY B 1 287 ? 10.88600 20.67200 -26.25300 1.000 36.30000 287 GLY B O 1
ATOM 5644 N N . LEU B 1 288 ? 10.13600 22.05100 -27.87000 1.000 27.43000 288 LEU B N 1
ATOM 5645 C CA . LEU B 1 288 ? 11.00600 21.47000 -28.88900 1.000 29.58000 288 LEU B CA 1
ATOM 5646 C C . LEU B 1 288 ? 12.46900 21.65100 -28.51300 1.000 29.48000 288 LEU B C 1
ATOM 5647 O O . LEU B 1 288 ? 13.26400 20.70600 -28.58700 1.000 31.27000 288 LEU B O 1
ATOM 5652 N N . GLU B 1 289 ? 12.83500 22.87400 -28.11200 1.000 30.31000 289 GLU B N 1
ATOM 5653 C CA . GLU B 1 289 ? 14.21700 23.18600 -27.75500 1.000 31.94000 289 GLU B CA 1
ATOM 5654 C C . GLU B 1 289 ? 14.69600 22.31500 -26.60100 1.000 34.81000 289 GLU B C 1
ATOM 5655 O O . GLU B 1 289 ? 15.77100 21.70900 -26.67300 1.000 36.74000 289 GLU B O 1
ATOM 5661 N N . ALA B 1 290 ? 13.89500 22.22300 -25.53400 1.000 37.29000 290 ALA B N 1
ATOM 5662 C CA . ALA B 1 290 ? 14.29700 21.44800 -24.36400 1.000 31.85000 290 ALA B CA 1
ATOM 5663 C C . ALA B 1 290 ? 14.44400 19.96800 -24.68600 1.000 42.22000 290 ALA B C 1
ATOM 5664 O O . ALA B 1 290 ? 15.31200 19.29800 -24.12000 1.000 38.30000 290 ALA B O 1
ATOM 5666 N N . SER B 1 291 ? 13.62200 19.44100 -25.59700 1.000 36.44000 291 SER B N 1
ATOM 5667 C CA . SER B 1 291 ? 13.67900 18.01800 -25.90400 1.000 37.46000 291 SER B CA 1
ATOM 5668 C C . SER B 1 291 ? 14.92600 17.64300 -26.69400 1.000 29.15000 291 SER B C 1
ATOM 5669 O O . SER B 1 291 ? 15.33200 16.47600 -26.65300 1.000 37.69000 291 SER B O 1
ATOM 5672 N N . GLU B 1 292 ? 15.52400 18.59400 -27.41500 1.000 32.31000 292 GLU B N 1
ATOM 5673 C CA . GLU B 1 292 ? 16.69900 18.39400 -28.26800 1.000 33.48000 292 GLU B CA 1
ATOM 5674 C C . GLU B 1 292 ? 16.42900 17.44000 -29.42700 1.000 34.25000 292 GLU B C 1
ATOM 5675 O O . GLU B 1 292 ? 17.35800 16.85200 -29.98200 1.000 28.95000 292 GLU B O 1
ATOM 5681 N N . VAL B 1 293 ? 15.16400 17.29700 -29.81200 1.000 29.10000 293 VAL B N 1
ATOM 5682 C CA . VAL B 1 293 ? 14.78700 16.48800 -30.96700 1.000 24.90000 293 VAL B CA 1
ATOM 5683 C C . VAL B 1 293 ? 15.12900 17.23600 -32.25300 1.000 23.95000 293 VAL B C 1
ATOM 5684 O O . VAL B 1 293 ? 15.28900 18.45600 -32.26800 1.000 25.07000 293 VAL B O 1
ATOM 5688 N N . ASN B 1 294 ? 15.25000 16.49600 -33.35500 1.000 20.90000 294 ASN B N 1
ATOM 5689 C CA . ASN B 1 294 ? 15.19500 17.16200 -34.65100 1.000 21.52000 294 ASN B CA 1
ATOM 5690 C C . ASN B 1 294 ? 13.73900 17.49400 -34.94800 1.000 18.94000 294 ASN B C 1
ATOM 5691 O O . ASN B 1 294 ? 12.84000 16.72900 -34.60000 1.000 22.21000 294 ASN B O 1
ATOM 5696 N N . PHE B 1 295 ? 13.50300 18.62500 -35.61300 1.000 22.80000 295 PHE B N 1
ATOM 5697 C CA . PHE B 1 295 ? 12.11400 18.96000 -35.90700 1.000 20.17000 295 PHE B CA 1
ATOM 5698 C C . PHE B 1 295 ? 11.99100 19.70700 -37.23100 1.000 19.45000 295 PHE B C 1
ATOM 5699 O O . PHE B 1 295 ? 12.86500 20.48200 -37.61800 1.000 20.48000 295 PHE B O 1
ATOM 5707 N N . ILE B 1 296 ? 10.86600 19.47000 -37.91100 1.000 22.25000 296 ILE B N 1
ATOM 5708 C CA . ILE B 1 296 ? 10.40200 20.30400 -39.01300 1.000 21.84000 296 ILE B CA 1
ATOM 5709 C C . ILE B 1 296 ? 9.06800 20.88900 -38.59100 1.000 22.16000 296 ILE B C 1
ATOM 5710 O O . ILE B 1 296 ? 8.14300 20.14500 -38.26500 1.000 22.01000 296 ILE B O 1
ATOM 5715 N N . TRP B 1 297 ? 8.95100 22.20500 -38.63500 1.000 19.58000 297 TRP B N 1
ATOM 5716 C CA . TRP B 1 297 ? 7.78100 22.88500 -38.08700 1.000 18.49000 297 TRP B CA 1
ATOM 5717 C C . TRP B 1 297 ? 7.21300 23.81500 -39.15100 1.000 23.04000 297 TRP B C 1
ATOM 5718 O O . TRP B 1 297 ? 7.94500 24.65700 -39.69000 1.000 22.86000 297 TRP B O 1
ATOM 5729 N N . VAL B 1 298 ? 5.92500 23.64100 -39.48100 1.000 21.50000 298 VAL B N 1
ATOM 5730 C CA . VAL B 1 298 ? 5.23000 24.51200 -40.43000 1.000 20.94000 298 VAL B CA 1
ATOM 5731 C C . VAL B 1 298 ? 4.62600 25.67800 -39.66600 1.000 19.48000 298 VAL B C 1
ATOM 5732 O O . VAL B 1 298 ? 3.77800 25.48100 -38.78800 1.000 21.93000 298 VAL B O 1
ATOM 5736 N N . VAL B 1 299 ? 5.06500 26.88900 -40.00500 1.000 21.67000 299 VAL B N 1
ATOM 5737 C CA . VAL B 1 299 ? 4.56300 28.12900 -39.42000 1.000 20.34000 299 VAL B CA 1
ATOM 5738 C C . VAL B 1 299 ? 3.82600 28.89100 -40.51400 1.000 20.16000 299 VAL B C 1
ATOM 5739 O O . VAL B 1 299 ? 4.31300 28.98000 -41.64700 1.000 25.22000 299 VAL B O 1
ATOM 5743 N N . ARG B 1 300 ? 2.63200 29.39400 -40.19300 1.000 23.21000 300 ARG B N 1
ATOM 5744 C CA . ARG B 1 300 ? 1.76000 30.02200 -41.17700 1.000 25.94000 300 ARG B CA 1
ATOM 5745 C C . ARG B 1 300 ? 1.30300 31.38400 -40.69500 1.000 20.83000 300 ARG B C 1
ATOM 5746 O O . ARG B 1 300 ? 1.21400 31.64600 -39.49300 1.000 23.62000 300 ARG B O 1
ATOM 5754 N N . PHE B 1 301 ? 0.94400 32.22200 -41.65800 1.000 23.53000 301 PHE B N 1
ATOM 5755 C CA . PHE B 1 301 ? 0.30000 33.50000 -41.41600 1.000 23.05000 301 PHE B CA 1
ATOM 5756 C C . PHE B 1 301 ? -0.99500 33.58700 -42.20800 1.000 22.34000 301 PHE B C 1
ATOM 5757 O O . PHE B 1 301 ? -1.09800 33.01800 -43.29700 1.000 22.93000 301 PHE B O 1
ATOM 5765 N N . PRO B 1 302 ? -1.99700 34.29200 -41.67700 1.000 23.16000 302 PRO B N 1
ATOM 5766 C CA . PRO B 1 302 ? -3.30500 34.35800 -42.34700 1.000 22.97000 302 PRO B CA 1
ATOM 5767 C C . PRO B 1 302 ? -3.22800 35.00200 -43.72200 1.000 30.49000 302 PRO B C 1
ATOM 5768 O O . PRO B 1 302 ? -2.36000 35.82700 -44.00300 1.000 25.53000 302 PRO B O 1
ATOM 5772 N N . GLN B 1 303 ? -4.19800 34.63500 -44.56000 1.000 22.67000 303 GLN B N 1
ATOM 5773 C CA . GLN B 1 303 ? -4.21400 34.99200 -45.97700 1.000 28.82000 303 GLN B CA 1
ATOM 5774 C C . GLN B 1 303 ? -3.96300 36.46900 -46.26300 1.000 49.61000 303 GLN B C 1
ATOM 5775 O O . GLN B 1 303 ? -3.44300 36.80700 -47.33400 1.000 61.04000 303 GLN B O 1
ATOM 5781 N N . GLY B 1 304 ? -4.33200 37.37000 -45.35500 1.000 44.52000 304 GLY B N 1
ATOM 5782 C CA . GLY B 1 304 ? -4.08500 38.77700 -45.64700 1.000 48.43000 304 GLY B CA 1
ATOM 5783 C C . GLY B 1 304 ? -2.63600 39.21500 -45.50400 1.000 43.64000 304 GLY B C 1
ATOM 5784 O O . GLY B 1 304 ? -2.25900 40.27400 -46.02000 1.000 37.45000 304 GLY B O 1
ATOM 5785 N N . ASP B 1 305 ? -1.81300 38.42300 -44.83000 1.000 29.83000 305 ASP B N 1
ATOM 5786 C CA . ASP B 1 305 ? -0.51100 38.87200 -44.33500 1.000 30.47000 305 ASP B CA 1
ATOM 5787 C C . ASP B 1 305 ? 0.58700 38.37400 -45.26800 1.000 33.54000 305 ASP B C 1
ATOM 5788 O O . ASP B 1 305 ? 1.01300 37.21900 -45.18500 1.000 32.66000 305 ASP B O 1
ATOM 5793 N N . ASN B 1 306 ? 1.08500 39.27500 -46.11300 1.000 38.84000 306 ASN B N 1
ATOM 5794 C CA . ASN B 1 306 ? 2.14500 38.97100 -47.06200 1.000 36.45000 306 ASN B CA 1
ATOM 5795 C C . ASN B 1 306 ? 3.51200 39.45400 -46.60300 1.000 31.53000 306 ASN B C 1
ATOM 5796 O O . ASN B 1 306 ? 4.50300 39.19300 -47.29000 1.000 41.20000 306 ASN B O 1
ATOM 5801 N N . THR B 1 307 ? 3.59600 40.13600 -45.46100 1.000 32.79000 307 THR B N 1
ATOM 5802 C CA . THR B 1 307 ? 4.85600 40.71800 -45.01500 1.000 39.08000 307 THR B CA 1
ATOM 5803 C C . THR B 1 307 ? 5.56900 39.89900 -43.94800 1.000 44.38000 307 THR B C 1
ATOM 5804 O O . THR B 1 307 ? 6.80000 39.92000 -43.89900 1.000 41.74000 307 THR B O 1
ATOM 5808 N N . SER B 1 308 ? 4.83700 39.17800 -43.09600 1.000 36.52000 308 SER B N 1
ATOM 5809 C CA . SER B 1 308 ? 5.48000 38.47400 -41.99100 1.000 33.12000 308 SER B CA 1
ATOM 5810 C C . SER B 1 308 ? 6.34400 37.32700 -42.50500 1.000 39.42000 308 SER B C 1
ATOM 5811 O O . SER B 1 308 ? 6.00400 36.65300 -43.48100 1.000 34.86000 308 SER B O 1
ATOM 5814 N N . GLY B 1 309 ? 7.49300 37.13300 -41.85100 1.000 47.11000 309 GLY B N 1
ATOM 5815 C CA . GLY B 1 309 ? 8.34200 35.99100 -42.08900 1.000 39.42000 309 GLY B CA 1
ATOM 5816 C C . GLY B 1 309 ? 8.38200 35.12700 -40.83800 1.000 30.73000 309 GLY B C 1
ATOM 5817 O O . GLY B 1 309 ? 7.88400 35.51100 -39.77400 1.000 34.97000 309 GLY B O 1
ATOM 5818 N N . ILE B 1 310 ? 9.01100 33.95800 -40.97300 1.000 37.15000 310 ILE B N 1
ATOM 5819 C CA . ILE B 1 310 ? 8.95200 32.96900 -39.90100 1.000 37.61000 310 ILE B CA 1
ATOM 5820 C C . ILE B 1 310 ? 9.62900 33.47300 -38.63000 1.000 43.09000 310 ILE B C 1
ATOM 5821 O O . ILE B 1 310 ? 9.24700 33.08200 -37.51900 1.000 42.08000 310 ILE B O 1
ATOM 5826 N N . GLU B 1 311 ? 10.62100 34.36000 -38.76100 1.000 39.95000 311 GLU B N 1
ATOM 5827 C CA . GLU B 1 311 ? 11.33800 34.85200 -37.58800 1.000 42.06000 311 GLU B CA 1
ATOM 5828 C C . GLU B 1 311 ? 10.41600 35.58400 -36.62100 1.000 54.32000 311 GLU B C 1
ATOM 5829 O O . GLU B 1 311 ? 10.64200 35.54900 -35.40500 1.000 60.81000 311 GLU B O 1
ATOM 5835 N N . ASP B 1 312 ? 9.37700 36.24800 -37.13700 1.000 48.72000 312 ASP B N 1
ATOM 5836 C CA . ASP B 1 312 ? 8.49300 37.02600 -36.27600 1.000 52.41000 312 ASP B CA 1
ATOM 5837 C C . ASP B 1 312 ? 7.61200 36.13900 -35.40400 1.000 56.82000 312 ASP B C 1
ATOM 5838 O O . ASP B 1 312 ? 7.25300 36.53500 -34.28800 1.000 55.65000 312 ASP B O 1
ATOM 5843 N N . ALA B 1 313 ? 7.26500 34.94200 -35.88400 1.000 48.10000 313 ALA B N 1
ATOM 5844 C CA . ALA B 1 313 ? 6.37900 34.05200 -35.14100 1.000 39.95000 313 ALA B CA 1
ATOM 5845 C C . ALA B 1 313 ? 7.09400 33.26500 -34.04900 1.000 41.98000 313 ALA B C 1
ATOM 5846 O O . ALA B 1 313 ? 6.42800 32.68200 -33.18800 1.000 43.98000 313 ALA B O 1
ATOM 5848 N N . LEU B 1 314 ? 8.42100 33.23600 -34.05600 1.000 40.95000 314 LEU B N 1
ATOM 5849 C CA . LEU B 1 314 ? 9.17500 32.41700 -33.12100 1.000 39.12000 314 LEU B CA 1
ATOM 5850 C C . LEU B 1 314 ? 9.91200 33.28500 -32.10500 1.000 40.67000 314 LEU B C 1
ATOM 5851 O O . LEU B 1 314 ? 10.23000 34.44500 -32.39000 1.000 44.87000 314 LEU B O 1
ATOM 5856 N N . PRO B 1 315 ? 10.19300 32.75300 -30.91300 1.000 45.96000 315 PRO B N 1
ATOM 5857 C CA . PRO B 1 315 ? 10.99000 33.50300 -29.93700 1.000 43.87000 315 PRO B CA 1
ATOM 5858 C C . PRO B 1 315 ? 12.31200 33.95600 -30.53400 1.000 47.63000 315 PRO B C 1
ATOM 5859 O O . PRO B 1 315 ? 12.84900 33.33200 -31.45300 1.000 42.81000 315 PRO B O 1
ATOM 5863 N N . LYS B 1 316 ? 12.83200 35.06000 -29.99700 1.000 53.70000 316 LYS B N 1
ATOM 5864 C CA . LYS B 1 316 ? 14.07200 35.62900 -30.50300 1.000 49.23000 316 LYS B CA 1
ATOM 5865 C C . LYS B 1 316 ? 15.21100 34.62400 -30.40200 1.000 36.60000 316 LYS B C 1
ATOM 5866 O O . LYS B 1 316 ? 15.41700 33.99700 -29.36000 1.000 39.45000 316 LYS B O 1
ATOM 5872 N N . GLY B 1 317 ? 15.94600 34.47100 -31.49900 1.000 44.55000 317 GLY B N 1
ATOM 5873 C CA . GLY B 1 317 ? 17.07300 33.56200 -31.52100 1.000 46.89000 317 GLY B CA 1
ATOM 5874 C C . GLY B 1 317 ? 16.72000 32.09800 -31.43100 1.000 53.05000 317 GLY B C 1
ATOM 5875 O O . GLY B 1 317 ? 17.60400 31.28300 -31.15700 1.000 46.81000 317 GLY B O 1
ATOM 5876 N N . PHE B 1 318 ? 15.45200 31.73600 -31.64800 1.000 52.28000 318 PHE B N 1
ATOM 5877 C CA . PHE B 1 318 ? 15.06100 30.33400 -31.55500 1.000 37.87000 318 PHE B CA 1
ATOM 5878 C C . PHE B 1 318 ? 15.75900 29.49400 -32.61200 1.000 34.43000 318 PHE B C 1
ATOM 5879 O O . PHE B 1 318 ? 16.26500 28.40500 -32.31300 1.000 38.24000 318 PHE B O 1
ATOM 5887 N N . LEU B 1 319 ? 15.81600 29.99000 -33.85100 1.000 40.50000 319 LEU B N 1
ATOM 5888 C CA . LEU B 1 319 ? 16.40200 29.20000 -34.93200 1.000 45.84000 319 LEU B CA 1
ATOM 5889 C C . LEU B 1 319 ? 17.91100 29.05300 -34.78800 1.000 50.85000 319 LEU B C 1
ATOM 5890 O O . LEU B 1 319 ? 18.47500 28.03300 -35.20300 1.000 41.96000 319 LEU B O 1
ATOM 5895 N N . GLU B 1 320 ? 18.59100 30.04900 -34.21800 1.000 45.10000 320 GLU B N 1
ATOM 5896 C CA . GLU B 1 320 ? 20.02300 29.88300 -34.00900 1.000 45.90000 320 GLU B CA 1
ATOM 5897 C C . GLU B 1 320 ? 20.29100 28.86600 -32.90700 1.000 36.22000 320 GLU B C 1
ATOM 5898 O O . GLU B 1 320 ? 21.14900 27.99100 -33.06100 1.000 43.75000 320 GLU B O 1
ATOM 5904 N N . ARG B 1 321 ? 19.54700 28.94000 -31.80000 1.000 41.40000 321 ARG B N 1
ATOM 5905 C CA . ARG B 1 321 ? 19.73000 27.96300 -30.72900 1.000 35.01000 321 ARG B CA 1
ATOM 5906 C C . ARG B 1 321 ? 19.45300 26.53800 -31.20000 1.000 54.46000 321 ARG B C 1
ATOM 5907 O O . ARG B 1 321 ? 20.06400 25.59200 -30.69100 1.000 49.27000 321 ARG B O 1
ATOM 5915 N N . ALA B 1 322 ? 18.54100 26.35600 -32.15900 1.000 46.04000 322 ALA B N 1
ATOM 5916 C CA . ALA B 1 322 ? 18.26500 25.00600 -32.63900 1.000 43.14000 322 ALA B CA 1
ATOM 5917 C C . ALA B 1 322 ? 19.34300 24.50800 -33.59200 1.000 37.70000 322 ALA B C 1
ATOM 5918 O O . ALA B 1 322 ? 19.63900 23.30700 -33.61300 1.000 34.03000 322 ALA B O 1
ATOM 5920 N N . GLY B 1 323 ? 19.93900 25.40600 -34.37200 1.000 34.07000 323 GLY B N 1
ATOM 5921 C CA . GLY B 1 323 ? 20.98400 25.01000 -35.29600 1.000 36.70000 323 GLY B CA 1
ATOM 5922 C C . GLY B 1 323 ? 20.49100 23.95800 -36.26800 1.000 51.12000 323 GLY B C 1
ATOM 5923 O O . GLY B 1 323 ? 19.37300 24.03000 -36.79700 1.000 39.06000 323 GLY B O 1
ATOM 5924 N N . GLU B 1 324 ? 21.32900 22.94500 -36.48800 1.000 33.38000 324 GLU B N 1
ATOM 5925 C CA . GLU B 1 324 ? 21.00600 21.89900 -37.44800 1.000 33.66000 324 GLU B CA 1
ATOM 5926 C C . GLU B 1 324 ? 19.82700 21.03900 -37.01200 1.000 28.28000 324 GLU B C 1
ATOM 5927 O O . GLU B 1 324 ? 19.25800 20.33300 -37.84900 1.000 29.38000 324 GLU B O 1
ATOM 5933 N N . ARG B 1 325 ? 19.44200 21.08300 -35.73500 1.000 24.90000 325 ARG B N 1
ATOM 5934 C CA . ARG B 1 325 ? 18.34500 20.23900 -35.28000 1.000 24.73000 325 ARG B CA 1
ATOM 5935 C C . ARG B 1 325 ? 16.99600 20.71000 -35.79500 1.000 23.18000 325 ARG B C 1
ATOM 5936 O O . ARG B 1 325 ? 16.04800 19.91800 -35.81300 1.000 24.70000 325 ARG B O 1
ATOM 5944 N N . GLY B 1 326 ? 16.88200 21.95900 -36.21100 1.000 23.24000 326 GLY B N 1
ATOM 5945 C CA . GLY B 1 326 ? 15.58800 22.56000 -36.49900 1.000 24.10000 326 GLY B CA 1
ATOM 5946 C C . GLY B 1 326 ? 15.46200 23.06300 -37.92300 1.000 20.81000 326 GLY B C 1
ATOM 5947 O O . GLY B 1 326 ? 16.41000 23.60400 -38.48900 1.000 27.38000 326 GLY B O 1
ATOM 5948 N N . MET B 1 327 ? 14.27200 22.89400 -38.49000 1.000 24.28000 327 MET B N 1
ATOM 5949 C CA . MET B 1 327 ? 13.93000 23.53700 -39.74400 1.000 21.75000 327 MET B CA 1
ATOM 5950 C C . MET B 1 327 ? 12.51600 24.07500 -39.60100 1.000 23.24000 327 MET B C 1
ATOM 5951 O O . MET B 1 327 ? 11.62500 23.35900 -39.13300 1.000 25.95000 327 MET B O 1
ATOM 5956 N N . VAL B 1 328 ? 12.30700 25.33300 -39.97700 1.000 24.64000 328 VAL B N 1
ATOM 5957 C CA . VAL B 1 328 ? 10.97100 25.92000 -39.98700 1.000 18.76000 328 VAL B CA 1
ATOM 5958 C C . VAL B 1 328 ? 10.61000 26.22400 -41.42800 1.000 23.26000 328 VAL B C 1
ATOM 5959 O O . VAL B 1 328 ? 11.39700 26.84000 -42.15900 1.000 30.70000 328 VAL B O 1
ATOM 5963 N N . VAL B 1 329 ? 9.42800 25.77400 -41.83400 1.000 22.47000 329 VAL B N 1
ATOM 5964 C CA . VAL B 1 329 ? 8.92600 25.90700 -43.19700 1.000 19.29000 329 VAL B CA 1
ATOM 5965 C C . VAL B 1 329 ? 7.74900 26.87100 -43.14500 1.000 23.38000 329 VAL B C 1
ATOM 5966 O O . VAL B 1 329 ? 6.88400 26.74100 -42.27200 1.000 25.99000 329 VAL B O 1
ATOM 5970 N N . LYS B 1 330 ? 7.71500 27.83500 -44.06200 1.000 21.83000 330 LYS B N 1
ATOM 5971 C CA . LYS B 1 330 ? 6.63500 28.81900 -44.08900 1.000 24.58000 330 LYS B CA 1
ATOM 5972 C C . LYS B 1 330 ? 5.47100 28.35500 -44.96000 1.000 21.38000 330 LYS B C 1
ATOM 5973 O O . LYS B 1 330 ? 5.67500 27.86300 -46.07600 1.000 25.71000 330 LYS B O 1
ATOM 5979 N N . GLY B 1 331 ? 4.25600 28.49900 -44.43600 1.000 19.45000 331 GLY B N 1
ATOM 5980 C CA . GLY B 1 331 ? 3.05600 28.32800 -45.24300 1.000 21.68000 331 GLY B CA 1
ATOM 5981 C C . GLY B 1 331 ? 2.50600 26.91600 -45.33800 1.000 24.98000 331 GLY B C 1
ATOM 5982 O O . GLY B 1 331 ? 1.37700 26.64700 -44.91000 1.000 24.24000 331 GLY B O 1
ATOM 5983 N N . TRP B 1 332 ? 3.27700 26.00100 -45.91300 1.000 19.57000 332 TRP B N 1
ATOM 5984 C CA . TRP B 1 332 ? 2.74100 24.68500 -46.24800 1.000 20.91000 332 TRP B CA 1
ATOM 5985 C C . TRP B 1 332 ? 3.90100 23.72800 -46.43900 1.000 27.04000 332 TRP B C 1
ATOM 5986 O O . TRP B 1 332 ? 4.93400 24.10700 -47.00000 1.000 26.12000 332 TRP B O 1
ATOM 5997 N N . ALA B 1 333 ? 3.72800 22.50000 -45.97800 1.000 19.13000 333 ALA B N 1
ATOM 5998 C CA . ALA B 1 333 ? 4.76400 21.48700 -46.10000 1.000 19.27000 333 ALA B CA 1
ATOM 5999 C C . ALA B 1 333 ? 4.15500 20.22800 -46.68200 1.000 21.93000 333 ALA B C 1
ATOM 6000 O O . ALA B 1 333 ? 2.93700 20.03200 -46.61100 1.000 20.64000 333 ALA B O 1
ATOM 6002 N N . PRO B 1 334 ? 4.96800 19.36500 -47.28500 1.000 20.34000 334 PRO B N 1
ATOM 6003 C CA . PRO B 1 334 ? 4.49100 18.05900 -47.80300 1.000 20.88000 334 PRO B CA 1
ATOM 6004 C C . PRO B 1 334 ? 4.35300 17.04100 -46.67200 1.000 21.14000 334 PRO B C 1
ATOM 6005 O O . PRO B 1 334 ? 5.21700 16.19300 -46.41700 1.000 18.96000 334 PRO B O 1
ATOM 6009 N N . GLN B 1 335 ? 3.21200 17.12500 -45.97400 1.000 17.32000 335 GLN B N 1
ATOM 6010 C CA . GLN B 1 335 ? 3.04200 16.42000 -44.70600 1.000 19.98000 335 GLN B CA 1
ATOM 6011 C C . GLN B 1 335 ? 3.14800 14.90800 -44.87900 1.000 19.29000 335 GLN B C 1
ATOM 6012 O O . GLN B 1 335 ? 3.85900 14.23500 -44.12100 1.000 18.79000 335 GLN B O 1
ATOM 6018 N N . ALA B 1 336 ? 2.43700 14.35200 -45.86600 1.000 19.50000 336 ALA B N 1
ATOM 6019 C CA . ALA B 1 336 ? 2.46600 12.90700 -46.06500 1.000 19.28000 336 ALA B CA 1
ATOM 6020 C C . ALA B 1 336 ? 3.87300 12.42900 -46.40500 1.000 20.67000 336 ALA B C 1
ATOM 6021 O O . ALA B 1 336 ? 4.32400 11.39700 -45.89800 1.000 19.76000 336 ALA B O 1
ATOM 6023 N N . LYS B 1 337 ? 4.58900 13.17100 -47.25200 1.000 16.32000 337 LYS B N 1
ATOM 6024 C CA . LYS B 1 337 ? 5.92500 12.71500 -47.63000 1.000 20.26000 337 LYS B CA 1
ATOM 6025 C C . LYS B 1 337 ? 6.87000 12.74900 -46.43700 1.000 17.27000 337 LYS B C 1
ATOM 6026 O O . LYS B 1 337 ? 7.70800 11.84900 -46.27000 1.000 20.53000 337 LYS B O 1
ATOM 6032 N N . ILE B 1 338 ? 6.75400 13.78200 -45.60300 1.000 19.18000 338 ILE B N 1
ATOM 6033 C CA . ILE B 1 338 ? 7.60700 13.89100 -44.41900 1.000 16.86000 338 ILE B CA 1
ATOM 6034 C C . ILE B 1 338 ? 7.28700 12.76800 -43.43500 1.000 18.08000 338 ILE B C 1
ATOM 6035 O O . ILE B 1 338 ? 8.18400 12.08600 -42.92000 1.000 18.92000 338 ILE B O 1
ATOM 6040 N N . LEU B 1 339 ? 5.99700 12.53400 -43.18100 1.000 18.13000 339 LEU B N 1
ATOM 6041 C CA . LEU B 1 339 ? 5.61400 11.46600 -42.25700 1.000 15.13000 339 LEU B CA 1
ATOM 6042 C C . LEU B 1 339 ? 6.10700 10.09800 -42.71600 1.000 18.92000 339 LEU B C 1
ATOM 6043 O O . LEU B 1 339 ? 6.37700 9.22600 -41.87600 1.000 22.82000 339 LEU B O 1
ATOM 6048 N N . LYS B 1 340 ? 6.22600 9.88300 -44.02400 1.000 17.93000 340 LYS B N 1
ATOM 6049 C CA . LYS B 1 340 ? 6.67200 8.59500 -44.55200 1.000 22.26000 340 LYS B CA 1
ATOM 6050 C C . LYS B 1 340 ? 8.19200 8.46800 -44.60900 1.000 23.60000 340 LYS B C 1
ATOM 6051 O O . LYS B 1 340 ? 8.70500 7.35200 -44.76900 1.000 21.88000 340 LYS B O 1
ATOM 6057 N N . HIS B 1 341 ? 8.92300 9.56700 -44.45300 1.000 21.55000 341 HIS B N 1
ATOM 6058 C CA . HIS B 1 341 ? 10.37800 9.49500 -44.42900 1.000 19.47000 341 HIS B CA 1
ATOM 6059 C C . HIS B 1 341 ? 10.86900 8.71600 -43.20800 1.000 21.86000 341 HIS B C 1
ATOM 6060 O O . HIS B 1 341 ? 10.36900 8.88600 -42.09400 1.000 20.97000 341 HIS B O 1
ATOM 6067 N N . TRP B 1 342 ? 11.86900 7.85300 -43.42700 1.000 19.01000 342 TRP B N 1
ATOM 6068 C CA . TRP B 1 342 ? 12.38200 7.00900 -42.35400 1.000 21.55000 342 TRP B CA 1
ATOM 6069 C C . TRP B 1 342 ? 12.97900 7.79500 -41.19200 1.000 20.41000 342 TRP B C 1
ATOM 6070 O O . TRP B 1 342 ? 13.15700 7.23000 -40.10800 1.000 22.61000 342 TRP B O 1
ATOM 6081 N N . SER B 1 343 ? 13.31500 9.07600 -41.37200 1.000 18.46000 343 SER B N 1
ATOM 6082 C CA . SER B 1 343 ? 13.81900 9.84600 -40.23300 1.000 18.60000 343 SER B CA 1
ATOM 6083 C C . SER B 1 343 ? 12.72500 10.26600 -39.25800 1.000 19.87000 343 SER B C 1
ATOM 6084 O O . SER B 1 343 ? 13.03500 10.68600 -38.13700 1.000 22.59000 343 SER B O 1
ATOM 6087 N N . THR B 1 344 ? 11.45800 10.18600 -39.64800 1.000 19.94000 344 THR B N 1
ATOM 6088 C CA . THR B 1 344 ? 10.38700 10.73300 -38.82500 1.000 22.06000 344 THR B CA 1
ATOM 6089 C C . THR B 1 344 ? 10.07900 9.78400 -37.67200 1.000 22.02000 344 THR B C 1
ATOM 6090 O O . THR B 1 344 ? 9.81100 8.59600 -37.88500 1.000 27.14000 344 THR B O 1
ATOM 6094 N N . GLY B 1 345 ? 10.15300 10.30300 -36.44900 1.000 19.80000 345 GLY B N 1
ATOM 6095 C CA . GLY B 1 345 ? 9.90500 9.47800 -35.28700 1.000 23.28000 345 GLY B CA 1
ATOM 6096 C C . GLY B 1 345 ? 8.63300 9.83900 -34.54800 1.000 22.23000 345 GLY B C 1
ATOM 6097 O O . GLY B 1 345 ? 8.21900 9.10800 -33.65300 1.000 22.92000 345 GLY B O 1
ATOM 6098 N N . GLY B 1 346 ? 8.01800 10.96200 -34.90200 1.000 19.73000 346 GLY B N 1
ATOM 6099 C CA . GLY B 1 346 ? 6.81900 11.39200 -34.20300 1.000 20.29000 346 GLY B CA 1
ATOM 6100 C C . GLY B 1 346 ? 6.23300 12.60500 -34.88300 1.000 19.12000 346 GLY B C 1
ATOM 6101 O O . GLY B 1 346 ? 6.86100 13.22700 -35.74700 1.000 19.77000 346 GLY B O 1
ATOM 6102 N N . PHE B 1 347 ? 4.99900 12.92000 -34.48400 1.000 20.21000 347 PHE B N 1
ATOM 6103 C CA . PHE B 1 347 ? 4.19200 13.94200 -35.15000 1.000 18.84000 347 PHE B CA 1
ATOM 6104 C C . PHE B 1 347 ? 3.55400 14.75800 -34.03100 1.000 17.74000 347 PHE B C 1
ATOM 6105 O O . PHE B 1 347 ? 2.65700 14.25900 -33.34900 1.000 19.90000 347 PHE B O 1
ATOM 6113 N N . VAL B 1 348 ? 4.07600 15.96600 -33.80700 1.000 19.37000 348 VAL B N 1
ATOM 6114 C CA . VAL B 1 348 ? 3.45800 16.94200 -32.91100 1.000 22.23000 348 VAL B CA 1
ATOM 6115 C C . VAL B 1 348 ? 2.32400 17.58900 -33.68900 1.000 21.04000 348 VAL B C 1
ATOM 6116 O O . VAL B 1 348 ? 2.57300 18.37800 -34.60500 1.000 18.56000 348 VAL B O 1
ATOM 6120 N N . SER B 1 349 ? 1.09000 17.24100 -33.33600 1.000 20.12000 349 SER B N 1
ATOM 6121 C CA . SER B 1 349 ? -0.07000 17.48700 -34.17800 1.000 18.92000 349 SER B CA 1
ATOM 6122 C C . SER B 1 349 ? -1.20200 18.12000 -33.38100 1.000 19.85000 349 SER B C 1
ATOM 6123 O O . SER B 1 349 ? -1.41600 17.79700 -32.20900 1.000 21.58000 349 SER B O 1
ATOM 6126 N N . HIS B 1 350 ? -1.95300 19.01200 -34.04300 1.000 18.55000 350 HIS B N 1
ATOM 6127 C CA . HIS B 1 350 ? -3.19000 19.53000 -33.46000 1.000 16.97000 350 HIS B CA 1
ATOM 6128 C C . HIS B 1 350 ? -4.28800 18.48400 -33.39800 1.000 17.11000 350 HIS B C 1
ATOM 6129 O O . HIS B 1 350 ? -5.34700 18.75300 -32.80800 1.000 18.04000 350 HIS B O 1
ATOM 6136 N N . CYS B 1 351 ? -4.08400 17.32300 -34.02400 1.000 18.81000 351 CYS B N 1
ATOM 6137 C CA . CYS B 1 351 ? -4.99400 16.19100 -33.93700 1.000 18.33000 351 CYS B CA 1
ATOM 6138 C C . CYS B 1 351 ? -6.25300 16.41500 -34.75100 1.000 19.36000 351 CYS B C 1
ATOM 6139 O O . CYS B 1 351 ? -7.31800 15.89300 -34.40900 1.000 20.22000 351 CYS B O 1
ATOM 6142 N N . GLY B 1 352 ? -6.14700 17.19500 -35.82400 1.000 18.05000 352 GLY B N 1
ATOM 6143 C CA . GLY B 1 352 ? -7.13500 17.14700 -36.88300 1.000 13.96000 352 GLY B CA 1
ATOM 6144 C C . GLY B 1 352 ? -7.26200 15.72200 -37.37700 1.000 16.74000 352 GLY B C 1
ATOM 6145 O O . GLY B 1 352 ? -6.26600 14.99200 -37.42300 1.000 16.53000 352 GLY B O 1
ATOM 6146 N N . TRP B 1 353 ? -8.46500 15.31400 -37.79200 1.000 18.22000 353 TRP B N 1
ATOM 6147 C CA . TRP B 1 353 ? -8.69100 13.89200 -38.02000 1.000 16.47000 353 TRP B CA 1
ATOM 6148 C C . TRP B 1 353 ? -7.91000 13.36600 -39.21600 1.000 17.62000 353 TRP B C 1
ATOM 6149 O O . TRP B 1 353 ? -7.45700 12.21600 -39.19500 1.000 18.64000 353 TRP B O 1
ATOM 6160 N N . ASN B 1 354 ? -7.74800 14.16600 -40.28100 1.000 15.76000 354 ASN B N 1
ATOM 6161 C CA . ASN B 1 354 ? -6.94400 13.66600 -41.39300 1.000 17.77000 354 ASN B CA 1
ATOM 6162 C C . ASN B 1 354 ? -5.49400 13.45000 -40.96300 1.000 19.22000 354 ASN B C 1
ATOM 6163 O O . ASN B 1 354 ? -4.86000 12.46600 -41.36700 1.000 21.02000 354 ASN B O 1
ATOM 6168 N N . SER B 1 355 ? -4.95600 14.34600 -40.12700 1.000 16.69000 355 SER B N 1
ATOM 6169 C CA . SER B 1 355 ? -3.58800 14.16600 -39.62900 1.000 19.39000 355 SER B CA 1
ATOM 6170 C C . SER B 1 355 ? -3.46600 12.93300 -38.74600 1.000 19.52000 355 SER B C 1
ATOM 6171 O O . SER B 1 355 ? -2.45100 12.22400 -38.79000 1.000 19.08000 355 SER B O 1
ATOM 6174 N N . VAL B 1 356 ? -4.47600 12.67600 -37.92100 1.000 16.29000 356 VAL B N 1
ATOM 6175 C CA . VAL B 1 356 ? -4.49900 11.45800 -37.11200 1.000 17.12000 356 VAL B CA 1
ATOM 6176 C C . VAL B 1 356 ? -4.52300 10.22800 -38.01100 1.000 19.59000 356 VAL B C 1
ATOM 6177 O O . VAL B 1 356 ? -3.75200 9.27500 -37.81800 1.000 19.29000 356 VAL B O 1
ATOM 6181 N N . MET B 1 357 ? -5.40100 10.23200 -39.02000 1.000 20.01000 357 MET B N 1
ATOM 6182 C CA . MET B 1 357 ? -5.50500 9.06600 -39.88900 1.000 20.94000 357 MET B CA 1
ATOM 6183 C C . MET B 1 357 ? -4.21200 8.83100 -40.64900 1.000 18.49000 357 MET B C 1
ATOM 6184 O O . MET B 1 357 ? -3.75000 7.68600 -40.76800 1.000 20.28000 357 MET B O 1
ATOM 6189 N N . GLU B 1 358 ? -3.61900 9.90400 -41.17900 1.000 17.63000 358 GLU B N 1
ATOM 6190 C CA . GLU B 1 358 ? -2.33700 9.79200 -41.87600 1.000 17.50000 358 GLU B CA 1
ATOM 6191 C C . GLU B 1 358 ? -1.26000 9.23700 -40.95300 1.000 20.40000 358 GLU B C 1
ATOM 6192 O O . GLU B 1 358 ? -0.52200 8.31400 -41.31900 1.000 20.23000 358 GLU B O 1
ATOM 6198 N N . SER B 1 359 ? -1.17600 9.76500 -39.73700 1.000 18.68000 359 SER B N 1
ATOM 6199 C CA . SER B 1 359 ? -0.14900 9.29800 -38.81100 1.000 20.25000 359 SER B CA 1
ATOM 6200 C C . SER B 1 359 ? -0.31200 7.80600 -38.50100 1.000 21.95000 359 SER B C 1
ATOM 6201 O O . SER B 1 359 ? 0.67800 7.05900 -38.44100 1.000 22.45000 359 SER B O 1
ATOM 6204 N N . MET B 1 360 ? -1.55200 7.34700 -38.33200 1.000 20.66000 360 MET B N 1
ATOM 6205 C CA . MET B 1 360 ? -1.77600 5.92400 -38.09500 1.000 20.35000 360 MET B CA 1
ATOM 6206 C C . MET B 1 360 ? -1.43200 5.09100 -39.32600 1.000 23.12000 360 MET B C 1
ATOM 6207 O O . MET B 1 360 ? -0.80200 4.02700 -39.21000 1.000 23.55000 360 MET B O 1
ATOM 6212 N N . MET B 1 361 ? -1.83500 5.54700 -40.51400 1.000 17.93000 361 MET B N 1
ATOM 6213 C CA . MET B 1 361 ? -1.52200 4.80500 -41.73300 1.000 22.19000 361 MET B CA 1
ATOM 6214 C C . MET B 1 361 ? -0.02000 4.64100 -41.90900 1.000 22.89000 361 MET B C 1
ATOM 6215 O O . MET B 1 361 ? 0.45800 3.57600 -42.33100 1.000 20.97000 361 MET B O 1
ATOM 6220 N N . PHE B 1 362 ? 0.73700 5.68000 -41.59200 1.000 21.10000 362 PHE B N 1
ATOM 6221 C CA . PHE B 1 362 ? 2.17900 5.67500 -41.80700 1.000 20.53000 362 PHE B CA 1
ATOM 6222 C C . PHE B 1 362 ? 2.95400 5.18200 -40.59300 1.000 22.28000 362 PHE B C 1
ATOM 6223 O O . PHE B 1 362 ? 4.19500 5.15500 -40.63300 1.000 27.30000 362 PHE B O 1
ATOM 6231 N N . GLY B 1 363 ? 2.26300 4.80700 -39.52300 1.000 22.10000 363 GLY B N 1
ATOM 6232 C CA . GLY B 1 363 ? 2.92300 4.23600 -38.36700 1.000 19.87000 363 GLY B CA 1
ATOM 6233 C C . GLY B 1 363 ? 3.71800 5.20400 -37.52700 1.000 21.62000 363 GLY B C 1
ATOM 6234 O O . GLY B 1 363 ? 4.69100 4.79900 -36.88000 1.000 26.70000 363 GLY B O 1
ATOM 6235 N N . VAL B 1 364 ? 3.33600 6.47300 -37.50200 1.000 22.90000 364 VAL B N 1
ATOM 6236 C CA . VAL B 1 364 ? 4.08400 7.51100 -36.79600 1.000 18.83000 364 VAL B CA 1
ATOM 6237 C C . VAL B 1 364 ? 3.32900 7.85100 -35.51300 1.000 22.82000 364 VAL B C 1
ATOM 6238 O O . VAL B 1 364 ? 2.14400 8.20500 -35.57300 1.000 21.55000 364 VAL B O 1
ATOM 6242 N N . PRO B 1 365 ? 3.95600 7.75400 -34.34400 1.000 23.83000 365 PRO B N 1
ATOM 6243 C CA . PRO B 1 365 ? 3.26100 8.10600 -33.09900 1.000 19.44000 365 PRO B CA 1
ATOM 6244 C C . PRO B 1 365 ? 2.93400 9.58800 -33.03900 1.000 21.88000 365 PRO B C 1
ATOM 6245 O O . PRO B 1 365 ? 3.70500 10.43700 -33.48700 1.000 21.86000 365 PRO B O 1
ATOM 6249 N N . ILE B 1 366 ? 1.76100 9.88200 -32.47200 1.000 22.85000 366 ILE B N 1
ATOM 6250 C CA . ILE B 1 366 ? 1.24600 11.23700 -32.34700 1.000 19.18000 366 ILE B CA 1
ATOM 6251 C C . ILE B 1 366 ? 1.58900 11.77400 -30.96700 1.000 23.66000 366 ILE B C 1
ATOM 6252 O O . ILE B 1 366 ? 1.40700 11.08000 -29.96100 1.000 26.38000 366 ILE B O 1
ATOM 6257 N N . ILE B 1 367 ? 2.11400 12.99400 -30.92500 1.000 22.94000 367 ILE B N 1
ATOM 6258 C CA . ILE B 1 367 ? 2.23800 13.78800 -29.70600 1.000 22.11000 367 ILE B CA 1
ATOM 6259 C C . ILE B 1 367 ? 1.18500 14.88600 -29.82100 1.000 20.78000 367 ILE B C 1
ATOM 6260 O O . ILE B 1 367 ? 1.36300 15.86900 -30.55000 1.000 23.65000 367 ILE B O 1
ATOM 6265 N N . GLY B 1 368 ? 0.06400 14.70700 -29.12400 1.000 21.95000 368 GLY B N 1
ATOM 6266 C CA . GLY B 1 368 ? -1.11300 15.52300 -29.35900 1.000 23.64000 368 GLY B CA 1
ATOM 6267 C C . GLY B 1 368 ? -1.09500 16.85800 -28.64400 1.000 25.99000 368 GLY B C 1
ATOM 6268 O O . GLY B 1 368 ? -0.93900 16.91600 -27.42100 1.000 25.30000 368 GLY B O 1
ATOM 6269 N N . VAL B 1 369 ? -1.28600 17.93300 -29.41100 1.000 19.47000 369 VAL B N 1
ATOM 6270 C CA . VAL B 1 369 ? -1.44000 19.29100 -28.88800 1.000 19.63000 369 VAL B CA 1
ATOM 6271 C C . VAL B 1 369 ? -2.73800 19.84800 -29.47300 1.000 20.45000 369 VAL B C 1
ATOM 6272 O O . VAL B 1 369 ? -2.70500 20.74800 -30.32800 1.000 20.87000 369 VAL B O 1
ATOM 6276 N N . PRO B 1 370 ? -3.89900 19.32200 -29.08000 1.000 19.91000 370 PRO B N 1
ATOM 6277 C CA . PRO B 1 370 ? -5.15600 19.78500 -29.68800 1.000 22.57000 370 PRO B CA 1
ATOM 6278 C C . PRO B 1 370 ? -5.43100 21.24000 -29.35900 1.000 22.28000 370 PRO B C 1
ATOM 6279 O O . PRO B 1 370 ? -5.06700 21.73800 -28.29100 1.000 24.00000 370 PRO B O 1
ATOM 6283 N N . MET B 1 371 ? -6.12600 21.90900 -30.27300 1.000 23.22000 371 MET B N 1
ATOM 6284 C CA . MET B 1 371 ? -6.39300 23.33000 -30.13000 1.000 21.68000 371 MET B CA 1
ATOM 6285 C C . MET B 1 371 ? -7.86600 23.64800 -29.92100 1.000 25.29000 371 MET B C 1
ATOM 6286 O O . MET B 1 371 ? -8.20300 24.37200 -28.98300 1.000 29.25000 371 MET B O 1
ATOM 6291 N N . HIS B 1 372 ? -8.76300 23.13200 -30.76000 1.000 22.45000 372 HIS B N 1
ATOM 6292 C CA . HIS B 1 372 ? -10.18300 23.47300 -30.62900 1.000 24.21000 372 HIS B CA 1
ATOM 6293 C C . HIS B 1 372 ? -11.01800 22.47000 -31.41800 1.000 25.09000 372 HIS B C 1
ATOM 6294 O O . HIS B 1 372 ? -10.51300 21.44300 -31.87700 1.000 21.43000 372 HIS B O 1
ATOM 6301 N N . VAL B 1 373 ? -12.30600 22.79000 -31.59300 1.000 24.17000 373 VAL B N 1
ATOM 6302 C CA . VAL B 1 373 ? -13.33400 21.94900 -32.21900 1.000 29.64000 373 VAL B CA 1
ATOM 6303 C C . VAL B 1 373 ? -13.17300 20.47500 -31.83800 1.000 23.19000 373 VAL B C 1
ATOM 6304 O O . VAL B 1 373 ? -13.16000 20.14400 -30.64900 1.000 26.61000 373 VAL B O 1
ATOM 6308 N N . ASP B 1 374 ? -13.07500 19.56500 -32.82100 1.000 22.93000 374 ASP B N 1
ATOM 6309 C CA . ASP B 1 374 ? -13.06300 18.14000 -32.48600 1.000 22.22000 374 ASP B CA 1
ATOM 6310 C C . ASP B 1 374 ? -11.71400 17.65800 -31.95700 1.000 22.49000 374 ASP B C 1
ATOM 6311 O O . ASP B 1 374 ? -11.62300 16.51400 -31.48900 1.000 20.31000 374 ASP B O 1
ATOM 6316 N N . GLN B 1 375 ? -10.68800 18.50300 -32.00900 1.000 21.72000 375 GLN B N 1
ATOM 6317 C CA . GLN B 1 375 ? -9.32700 18.03500 -31.74800 1.000 23.64000 375 GLN B CA 1
ATOM 6318 C C . GLN B 1 375 ? -9.12500 17.45000 -30.35500 1.000 19.86000 375 GLN B C 1
ATOM 6319 O O . GLN B 1 375 ? -8.47100 16.39800 -30.25300 1.000 19.36000 375 GLN B O 1
ATOM 6325 N N . PRO B 1 376 ? -9.61600 18.05300 -29.26400 1.000 21.41000 376 PRO B N 1
ATOM 6326 C CA . PRO B 1 376 ? -9.38500 17.41800 -27.95600 1.000 23.08000 376 PRO B CA 1
ATOM 6327 C C . PRO B 1 376 ? -10.02300 16.04500 -27.85100 1.000 22.52000 376 PRO B C 1
ATOM 6328 O O . PRO B 1 376 ? -9.46700 15.16900 -27.17700 1.000 23.26000 376 PRO B O 1
ATOM 6332 N N . PHE B 1 377 ? -11.15800 15.81900 -28.52900 1.000 22.70000 377 PHE B N 1
ATOM 6333 C CA . PHE B 1 377 ? -11.74800 14.48200 -28.53900 1.000 17.85000 377 PHE B CA 1
ATOM 6334 C C . PHE B 1 377 ? -10.90200 13.51500 -29.35000 1.000 19.94000 377 PHE B C 1
ATOM 6335 O O . PHE B 1 377 ? -10.71900 12.36000 -28.95300 1.000 22.89000 377 PHE B O 1
ATOM 6343 N N . ASN B 1 378 ? -10.37300 13.97300 -30.48800 1.000 19.17000 378 ASN B N 1
ATOM 6344 C CA . ASN B 1 378 ? -9.49200 13.13000 -31.28900 1.000 20.92000 378 ASN B CA 1
ATOM 6345 C C . ASN B 1 378 ? -8.24600 12.74500 -30.51100 1.000 22.64000 378 ASN B C 1
ATOM 6346 O O . ASN B 1 378 ? -7.77500 11.60100 -30.59500 1.000 23.53000 378 ASN B O 1
ATOM 6351 N N . ALA B 1 379 ? -7.67900 13.69700 -29.77500 1.000 19.85000 379 ALA B N 1
ATOM 6352 C CA . ALA B 1 379 ? -6.49600 13.39700 -28.97300 1.000 24.07000 379 ALA B CA 1
ATOM 6353 C C . ALA B 1 379 ? -6.82600 12.39800 -27.87200 1.000 27.82000 379 ALA B C 1
ATOM 6354 O O . ALA B 1 379 ? -6.02200 11.50800 -27.57000 1.000 25.07000 379 ALA B O 1
ATOM 6356 N N . GLY B 1 380 ? -8.02100 12.50700 -27.28000 1.000 22.58000 380 GLY B N 1
ATOM 6357 C CA . GLY B 1 380 ? -8.41800 11.53000 -26.27700 1.000 26.75000 380 GLY B CA 1
ATOM 6358 C C . GLY B 1 380 ? -8.56100 10.13700 -26.85700 1.000 25.95000 380 GLY B C 1
ATOM 6359 O O . GLY B 1 380 ? -8.19500 9.14500 -26.22100 1.000 25.55000 380 GLY B O 1
ATOM 6360 N N . LEU B 1 381 ? -9.09100 10.04100 -28.07600 1.000 21.90000 381 LEU B N 1
ATOM 6361 C CA . LEU B 1 381 ? -9.19000 8.74100 -28.72300 1.000 24.30000 381 LEU B CA 1
ATOM 6362 C C . LEU B 1 381 ? -7.81200 8.19600 -29.08100 1.000 24.77000 381 LEU B C 1
ATOM 6363 O O . LEU B 1 381 ? -7.55600 6.99200 -28.94600 1.000 27.85000 381 LEU B O 1
ATOM 6368 N N . VAL B 1 382 ? -6.92000 9.06500 -29.55700 1.000 21.60000 382 VAL B N 1
ATOM 6369 C CA . VAL B 1 382 ? -5.55200 8.65300 -29.86300 1.000 24.70000 382 VAL B CA 1
ATOM 6370 C C . VAL B 1 382 ? -4.89800 8.03100 -28.63500 1.000 26.89000 382 VAL B C 1
ATOM 6371 O O . VAL B 1 382 ? -4.26500 6.97200 -28.71000 1.000 26.52000 382 VAL B O 1
ATOM 6375 N N . GLU B 1 383 ? -5.03200 8.69500 -27.48900 1.000 24.70000 383 GLU B N 1
ATOM 6376 C CA . GLU B 1 383 ? -4.45900 8.18200 -26.25000 1.000 27.87000 383 GLU B CA 1
ATOM 6377 C C . GLU B 1 383 ? -5.08700 6.85300 -25.85200 1.000 32.68000 383 GLU B C 1
ATOM 6378 O O . GLU B 1 383 ? -4.38700 5.92000 -25.44400 1.000 29.36000 383 GLU B O 1
ATOM 6384 N N . GLU B 1 384 ? -6.41400 6.76400 -25.94700 1.000 27.30000 384 GLU B N 1
ATOM 6385 C CA . GLU B 1 384 ? -7.12600 5.53000 -25.61900 1.000 34.99000 384 GLU B CA 1
ATOM 6386 C C . GLU B 1 384 ? -6.69900 4.37500 -26.52100 1.000 32.28000 384 GLU B C 1
ATOM 6387 O O . GLU B 1 384 ? -6.55200 3.23700 -26.06200 1.000 33.58000 384 GLU B O 1
ATOM 6393 N N . ALA B 1 385 ? -6.51100 4.64400 -27.81300 1.000 27.38000 385 ALA B N 1
ATOM 6394 C CA . ALA B 1 385 ? -6.03500 3.61700 -28.72700 1.000 27.00000 385 ALA B CA 1
ATOM 6395 C C . ALA B 1 385 ? -4.58100 3.24800 -28.46400 1.000 30.55000 385 ALA B C 1
ATOM 6396 O O . ALA B 1 385 ? -4.16100 2.14600 -28.83100 1.000 31.30000 385 ALA B O 1
ATOM 6398 N N . GLY B 1 386 ? -3.81800 4.13400 -27.83100 1.000 29.66000 386 GLY B N 1
ATOM 6399 C CA . GLY B 1 386 ? -2.43500 3.85300 -27.51600 1.000 29.69000 386 GLY B CA 1
ATOM 6400 C C . GLY B 1 386 ? -1.45300 4.11900 -28.63300 1.000 26.73000 386 GLY B C 1
ATOM 6401 O O . GLY B 1 386 ? -0.28900 3.72600 -28.51500 1.000 30.84000 386 GLY B O 1
ATOM 6402 N N . VAL B 1 387 ? -1.88500 4.76300 -29.71700 1.000 27.87000 387 VAL B N 1
ATOM 6403 C CA . VAL B 1 387 ? -1.01100 5.08900 -30.84000 1.000 29.03000 387 VAL B CA 1
ATOM 6404 C C . VAL B 1 387 ? -0.43100 6.48800 -30.71000 1.000 29.22000 387 VAL B C 1
ATOM 6405 O O . VAL B 1 387 ? 0.22000 6.98100 -31.63700 1.000 28.99000 387 VAL B O 1
ATOM 6409 N N . GLY B 1 388 ? -0.67300 7.15000 -29.58800 1.000 27.48000 388 GLY B N 1
ATOM 6410 C CA . GLY B 1 388 ? -0.06800 8.44200 -29.35200 1.000 23.81000 388 GLY B CA 1
ATOM 6411 C C . GLY B 1 388 ? -0.27000 8.84900 -27.91200 1.000 29.34000 388 GLY B C 1
ATOM 6412 O O . GLY B 1 388 ? -0.89400 8.13400 -27.12200 1.000 28.11000 388 GLY B O 1
ATOM 6413 N N . VAL B 1 389 ? 0.28500 10.01300 -27.57900 1.000 25.03000 389 VAL B N 1
ATOM 6414 C CA . VAL B 1 389 ? 0.16600 10.60800 -26.25300 1.000 24.31000 389 VAL B CA 1
ATOM 6415 C C . VAL B 1 389 ? -0.31600 12.04100 -26.42700 1.000 28.11000 389 VAL B C 1
ATOM 6416 O O . VAL B 1 389 ? -0.07200 12.67200 -27.45900 1.000 32.34000 389 VAL B O 1
ATOM 6420 N N . GLU B 1 390 ? -1.01000 12.55400 -25.42100 1.000 29.28000 390 GLU B N 1
ATOM 6421 C CA . GLU B 1 390 ? -1.53700 13.91400 -25.45200 1.000 24.99000 390 GLU B CA 1
ATOM 6422 C C . GLU B 1 390 ? -0.79100 14.76900 -24.43700 1.000 29.95000 390 GLU B C 1
ATOM 6423 O O . GLU B 1 390 ? -0.74000 14.42400 -23.25300 1.000 32.17000 390 GLU B O 1
ATOM 6429 N N . ALA B 1 391 ? -0.21900 15.87700 -24.89800 1.000 25.52000 391 ALA B N 1
ATOM 6430 C CA . ALA B 1 391 ? 0.32800 16.86700 -23.97800 1.000 26.94000 391 ALA B CA 1
ATOM 6431 C C . ALA B 1 391 ? -0.81500 17.58200 -23.26700 1.000 33.04000 391 ALA B C 1
ATOM 6432 O O . ALA B 1 391 ? -1.63600 18.24900 -23.90700 1.000 29.86000 391 ALA B O 1
ATOM 6434 N N . LYS B 1 392 ? -0.88500 17.42700 -21.94800 1.000 29.26000 392 LYS B N 1
ATOM 6435 C CA . LYS B 1 392 ? -1.99200 17.98800 -21.18000 1.000 32.27000 392 LYS B CA 1
ATOM 6436 C C . LYS B 1 392 ? -1.78100 19.47000 -20.89900 1.000 35.59000 392 LYS B C 1
ATOM 6437 O O . LYS B 1 392 ? -0.67200 19.91000 -20.57600 1.000 33.43000 392 LYS B O 1
ATOM 6443 N N . ARG B 1 393 ? -2.85900 20.24000 -21.02000 1.000 29.37000 393 ARG B N 1
ATOM 6444 C CA . ARG B 1 393 ? -2.82500 21.63500 -20.61800 1.000 30.33000 393 ARG B CA 1
ATOM 6445 C C . ARG B 1 393 ? -2.88500 21.74800 -19.09500 1.000 34.96000 393 ARG B C 1
ATOM 6446 O O . ARG B 1 393 ? -3.35800 20.84700 -18.39600 1.000 39.43000 393 ARG B O 1
ATOM 6454 N N . ASP B 1 394 ? -2.38100 22.86400 -18.58200 1.000 47.07000 394 ASP B N 1
ATOM 6455 C CA . ASP B 1 394 ? -2.41200 23.11600 -17.14600 1.000 48.56000 394 ASP B CA 1
ATOM 6456 C C . ASP B 1 394 ? -3.81800 23.54000 -16.72600 1.000 48.96000 394 ASP B C 1
ATOM 6457 O O . ASP B 1 394 ? -4.67200 23.81700 -17.57300 1.000 36.26000 394 ASP B O 1
ATOM 6462 N N . PRO B 1 395 ? -4.09500 23.57800 -15.41300 1.000 52.49000 395 PRO B N 1
ATOM 6463 C CA . PRO B 1 395 ? -5.46000 23.89700 -14.95300 1.000 54.10000 395 PRO B CA 1
ATOM 6464 C C . PRO B 1 395 ? -6.09000 25.15100 -15.55000 1.000 52.46000 395 PRO B C 1
ATOM 6465 O O . PRO B 1 395 ? -7.32000 25.20400 -15.65800 1.000 52.57000 395 PRO B O 1
ATOM 6469 N N . ASP B 1 396 ? -5.31000 26.15500 -15.94700 1.000 50.35000 396 ASP B N 1
ATOM 6470 C CA . ASP B 1 396 ? -5.88300 27.35300 -16.55100 1.000 51.76000 396 ASP B CA 1
ATOM 6471 C C . ASP B 1 396 ? -5.84200 27.31900 -18.07600 1.000 41.02000 396 ASP B C 1
ATOM 6472 O O . ASP B 1 396 ? -5.98300 28.36400 -18.72000 1.000 47.87000 396 ASP B O 1
ATOM 6477 N N . GLY B 1 397 ? -5.66200 26.13500 -18.65600 1.000 38.03000 397 GLY B N 1
ATOM 6478 C CA . GLY B 1 397 ? -5.87800 25.93900 -20.07300 1.000 41.47000 397 GLY B CA 1
ATOM 6479 C C . GLY B 1 397 ? -4.71400 26.26800 -20.97400 1.000 40.44000 397 GLY B C 1
ATOM 6480 O O . GLY B 1 397 ? -4.91700 26.42600 -22.18100 1.000 48.47000 397 GLY B O 1
ATOM 6481 N N . LYS B 1 398 ? -3.50300 26.37200 -20.44200 1.000 36.52000 398 LYS B N 1
ATOM 6482 C CA . LYS B 1 398 ? -2.34300 26.74100 -21.24200 1.000 38.90000 398 LYS B CA 1
ATOM 6483 C C . LYS B 1 398 ? -1.53700 25.50500 -21.62300 1.000 26.50000 398 LYS B C 1
ATOM 6484 O O . LYS B 1 398 ? -1.44600 24.54400 -20.85300 1.000 35.07000 398 LYS B O 1
ATOM 6490 N N . ILE B 1 399 ? -0.96900 25.53500 -22.83100 1.000 34.91000 399 ILE B N 1
ATOM 6491 C CA . ILE B 1 399 ? 0.01400 24.53200 -23.22000 1.000 32.82000 399 ILE B CA 1
ATOM 6492 C C . ILE B 1 399 ? 1.22000 24.64900 -22.30400 1.000 31.53000 399 ILE B C 1
ATOM 6493 O O . ILE B 1 399 ? 1.61600 25.75300 -21.91400 1.000 33.56000 399 ILE B O 1
ATOM 6498 N N . GLN B 1 400 ? 1.80200 23.50500 -21.94500 1.000 31.81000 400 GLN B N 1
ATOM 6499 C CA . GLN B 1 400 ? 2.93100 23.44000 -21.02500 1.000 32.20000 400 GLN B CA 1
ATOM 6500 C C . GLN B 1 400 ? 4.16900 22.98900 -21.78400 1.000 31.15000 400 GLN B C 1
ATOM 6501 O O . GLN B 1 400 ? 4.20300 21.86800 -22.30300 1.000 32.91000 400 GLN B O 1
ATOM 6507 N N . ARG B 1 401 ? 5.18300 23.85800 -21.83600 1.000 34.76000 401 ARG B N 1
ATOM 6508 C CA . ARG B 1 401 ? 6.42600 23.49900 -22.51300 1.000 34.77000 401 ARG B CA 1
ATOM 6509 C C . ARG B 1 401 ? 7.04900 22.24400 -21.91400 1.000 35.46000 401 ARG B C 1
ATOM 6510 O O . ARG B 1 401 ? 7.67900 21.46100 -22.63600 1.000 34.75000 401 ARG B O 1
ATOM 6518 N N . ASP B 1 402 ? 6.87000 22.01600 -20.61000 1.000 40.95000 402 ASP B N 1
ATOM 6519 C CA . ASP B 1 402 ? 7.49100 20.85000 -19.98400 1.000 37.11000 402 ASP B CA 1
ATOM 6520 C C . ASP B 1 402 ? 6.79800 19.56200 -20.40100 1.000 41.76000 402 ASP B C 1
ATOM 6521 O O . ASP B 1 402 ? 7.45500 18.52800 -20.57600 1.000 41.68000 402 ASP B O 1
ATOM 6526 N N . GLU B 1 403 ? 5.47000 19.60200 -20.54200 1.000 32.71000 403 GLU B N 1
ATOM 6527 C CA . GLU B 1 403 ? 4.73700 18.43700 -21.02300 1.000 37.04000 403 GLU B CA 1
ATOM 6528 C C . GLU B 1 403 ? 5.15800 18.09200 -22.44300 1.000 34.34000 403 GLU B C 1
ATOM 6529 O O . GLU B 1 403 ? 5.42100 16.92700 -22.76300 1.000 35.59000 403 GLU B O 1
ATOM 6535 N N . VAL B 1 404 ? 5.22600 19.10600 -23.30800 1.000 34.39000 404 VAL B N 1
ATOM 6536 C CA . VAL B 1 404 ? 5.65200 18.90600 -24.68900 1.000 34.26000 404 VAL B CA 1
ATOM 6537 C C . VAL B 1 404 ? 7.04700 18.29100 -24.72800 1.000 35.65000 404 VAL B C 1
ATOM 6538 O O . VAL B 1 404 ? 7.29500 17.29900 -25.42600 1.000 33.39000 404 VAL B O 1
ATOM 6542 N N . ALA B 1 405 ? 7.97400 18.86600 -23.96200 1.000 30.51000 405 ALA B N 1
ATOM 6543 C CA . ALA B 1 405 ? 9.35200 18.38000 -23.97000 1.000 29.32000 405 ALA B CA 1
ATOM 6544 C C . ALA B 1 405 ? 9.44100 16.94700 -23.46000 1.000 30.88000 405 ALA B C 1
ATOM 6545 O O . ALA B 1 405 ? 10.16700 16.12800 -24.02900 1.000 34.28000 405 ALA B O 1
ATOM 6547 N N . LYS B 1 406 ? 8.69900 16.61900 -22.39900 1.000 30.13000 406 LYS B N 1
ATOM 6548 C CA . LYS B 1 406 ? 8.77100 15.27400 -21.83400 1.000 35.82000 406 LYS B CA 1
ATOM 6549 C C . LYS B 1 406 ? 8.21500 14.22500 -22.79300 1.000 36.34000 406 LYS B C 1
ATOM 6550 O O . LYS B 1 406 ? 8.80200 13.14900 -22.95900 1.000 32.39000 406 LYS B O 1
ATOM 6556 N N . LEU B 1 407 ? 7.08500 14.51300 -23.43600 1.000 31.77000 407 LEU B N 1
ATOM 6557 C CA . LEU B 1 407 ? 6.50100 13.51200 -24.31800 1.000 28.89000 407 LEU B CA 1
ATOM 6558 C C . LEU B 1 407 ? 7.37200 13.28800 -25.54600 1.000 26.68000 407 LEU B C 1
ATOM 6559 O O . LEU B 1 407 ? 7.51500 12.14900 -26.01300 1.000 27.73000 407 LEU B O 1
ATOM 6564 N N . ILE B 1 408 ? 7.97300 14.35300 -26.07800 1.000 27.86000 408 ILE B N 1
ATOM 6565 C CA . ILE B 1 408 ? 8.88100 14.18600 -27.20800 1.000 25.98000 408 ILE B CA 1
ATOM 6566 C C . ILE B 1 408 ? 10.08200 13.34500 -26.79000 1.000 28.49000 408 ILE B C 1
ATOM 6567 O O . ILE B 1 408 ? 10.49300 12.41800 -27.49600 1.000 30.43000 408 ILE B O 1
ATOM 6572 N N . LYS B 1 409 ? 10.65700 13.66100 -25.62700 1.000 31.62000 409 LYS B N 1
ATOM 6573 C CA . LYS B 1 409 ? 11.75800 12.86500 -25.09100 1.000 32.08000 4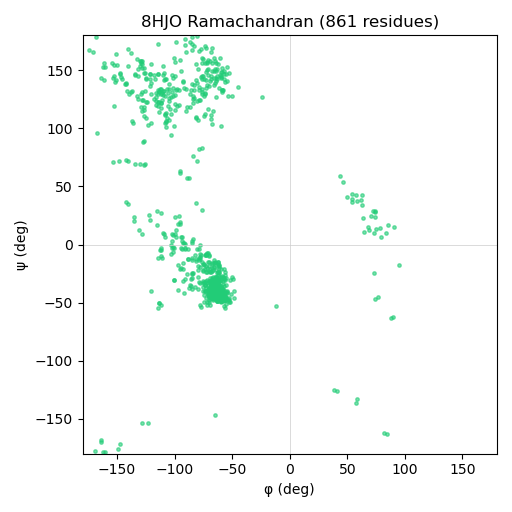09 LYS B CA 1
ATOM 6574 C C . LYS B 1 409 ? 11.36900 11.39900 -24.97000 1.000 35.37000 409 LYS B C 1
ATOM 6575 O O . LYS B 1 409 ? 12.08200 10.51300 -25.44900 1.000 38.98000 409 LYS B O 1
ATOM 6581 N N . GLU B 1 410 ? 10.22400 11.13200 -24.33600 1.000 33.97000 410 GLU B N 1
ATOM 6582 C CA . GLU B 1 410 ? 9.79500 9.76000 -24.07600 1.000 27.82000 410 GLU B CA 1
ATOM 6583 C C . GLU B 1 410 ? 9.52600 8.99600 -25.36600 1.000 44.87000 410 GLU B C 1
ATOM 6584 O O . GLU B 1 410 ? 9.89000 7.82000 -25.48900 1.000 37.18000 410 GLU B O 1
ATOM 6590 N N . VAL B 1 411 ? 8.85600 9.62900 -26.32400 1.000 31.62000 411 VAL B N 1
ATOM 6591 C CA . VAL B 1 411 ? 8.38600 8.89600 -27.49400 1.000 32.14000 411 VAL B CA 1
ATOM 6592 C C . VAL B 1 411 ? 9.45400 8.82100 -28.57900 1.000 29.73000 411 VAL B C 1
ATOM 6593 O O . VAL B 1 411 ? 9.55900 7.81300 -29.28300 1.000 33.86000 411 VAL B O 1
ATOM 6597 N N . VAL B 1 412 ? 10.25700 9.87200 -28.73000 1.000 27.50000 412 VAL B N 1
ATOM 6598 C CA . VAL B 1 412 ? 11.11100 10.05800 -29.90200 1.000 25.96000 412 VAL B CA 1
ATOM 6599 C C . VAL B 1 412 ? 12.59200 10.00300 -29.54200 1.000 33.56000 412 VAL B C 1
ATOM 6600 O O . VAL B 1 412 ? 13.35300 9.24000 -30.13800 1.000 34.85000 412 VAL B O 1
ATOM 6604 N N . VAL B 1 413 ? 13.02900 10.83200 -28.59800 1.000 29.03000 413 VAL B N 1
ATOM 6605 C CA . VAL B 1 413 ? 14.46600 10.99600 -28.39100 1.000 32.30000 413 VAL B CA 1
ATOM 6606 C C . VAL B 1 413 ? 15.05300 9.82200 -27.60900 1.000 37.67000 413 VAL B C 1
ATOM 6607 O O . VAL B 1 413 ? 16.05000 9.22000 -28.02600 1.000 41.82000 413 VAL B O 1
ATOM 6611 N N . GLU B 1 414 ? 14.46700 9.48800 -26.45900 1.000 35.99000 414 GLU B N 1
ATOM 6612 C CA . GLU B 1 414 ? 14.95600 8.36200 -25.66600 1.000 45.42000 414 GLU B CA 1
ATOM 6613 C C . GLU B 1 414 ? 14.17600 7.07600 -25.90100 1.000 48.87000 414 GLU B C 1
ATOM 6614 O O . GLU B 1 414 ? 14.67400 5.99600 -25.56100 1.000 40.66000 414 GLU B O 1
ATOM 6620 N N . LYS B 1 415 ? 12.97600 7.17300 -26.46800 1.000 45.48000 415 LYS B N 1
ATOM 6621 C CA . LYS B 1 415 ? 12.16900 6.00900 -26.83500 1.000 38.92000 415 LYS B CA 1
ATOM 6622 C C . LYS B 1 415 ? 11.89100 5.11100 -25.63100 1.000 43.19000 415 LYS B C 1
ATOM 6623 O O . LYS B 1 415 ? 11.94600 3.88400 -25.72100 1.000 50.49000 415 LYS B O 1
ATOM 6629 N N . THR B 1 416 ? 11.57200 5.73000 -24.49400 1.000 31.01000 416 THR B N 1
ATOM 6630 C CA . THR B 1 416 ? 11.12800 4.96400 -23.33800 1.000 35.11000 416 THR B CA 1
ATOM 6631 C C . THR B 1 416 ? 9.66400 4.55200 -23.43900 1.000 47.99000 416 THR B C 1
ATOM 6632 O O . THR B 1 416 ? 9.24600 3.63000 -22.73200 1.000 41.22000 416 THR B O 1
ATOM 6636 N N . ARG B 1 417 ? 8.88400 5.20000 -24.30300 1.000 39.49000 417 ARG B N 1
ATOM 6637 C CA . ARG B 1 417 ? 7.49600 4.80600 -24.55200 1.000 36.45000 417 ARG B CA 1
ATOM 6638 C C . ARG B 1 417 ? 7.41200 3.89000 -25.77500 1.000 49.41000 417 ARG B C 1
ATOM 6639 O O . ARG B 1 417 ? 6.77800 4.20200 -26.78400 1.000 46.05000 417 ARG B O 1
ATOM 6647 N N . GLU B 1 418 ? 8.07100 2.73300 -25.67100 1.000 38.14000 418 GLU B N 1
ATOM 6648 C CA . GLU B 1 418 ? 8.07000 1.77700 -26.77200 1.000 41.01000 418 GLU B CA 1
ATOM 6649 C C . GLU B 1 418 ? 6.67400 1.22600 -27.04800 1.000 33.56000 418 GLU B C 1
ATOM 6650 O O . GLU B 1 418 ? 6.37700 0.83900 -28.18600 1.000 45.63000 418 GLU B O 1
ATOM 6656 N N . ASP B 1 419 ? 5.81200 1.16800 -26.02700 1.000 36.04000 419 ASP B N 1
ATOM 6657 C CA . ASP B 1 419 ? 4.44600 0.68800 -26.22900 1.000 33.66000 419 ASP B CA 1
ATOM 6658 C C . ASP B 1 419 ? 3.71200 1.52600 -27.27000 1.000 36.68000 419 ASP B C 1
ATOM 6659 O O . ASP B 1 419 ? 2.94100 0.99100 -28.08000 1.000 34.28000 419 ASP B O 1
ATOM 6664 N N . VAL B 1 420 ? 3.93900 2.84300 -27.26000 1.000 35.03000 420 VAL B N 1
ATOM 6665 C CA . VAL B 1 420 ? 3.28400 3.73200 -28.21400 1.000 29.24000 420 VAL B CA 1
ATOM 6666 C C . VAL B 1 420 ? 3.84200 3.52600 -29.61600 1.000 27.44000 420 VAL B C 1
ATOM 6667 O O . VAL B 1 420 ? 3.09300 3.49600 -30.60100 1.000 29.66000 420 VAL B O 1
ATOM 6671 N N . ARG B 1 421 ? 5.16100 3.38300 -29.73300 1.000 28.42000 421 ARG B N 1
ATOM 6672 C CA . ARG B 1 421 ? 5.75500 3.15000 -31.04600 1.000 28.81000 421 ARG B CA 1
ATOM 6673 C C . ARG B 1 421 ? 5.26500 1.84200 -31.64400 1.000 29.58000 421 ARG B C 1
ATOM 6674 O O . ARG B 1 421 ? 4.94900 1.77000 -32.83900 1.000 31.97000 421 ARG B O 1
ATOM 6682 N N . LYS B 1 422 ? 5.21400 0.78900 -30.83000 1.000 29.57000 422 LYS B N 1
ATOM 6683 C CA . LYS B 1 422 ? 4.81600 -0.50900 -31.35500 1.000 29.00000 422 LYS B CA 1
ATOM 6684 C C . LYS B 1 422 ? 3.33200 -0.53100 -31.70200 1.000 28.37000 422 LYS B C 1
ATOM 6685 O O . LYS B 1 422 ? 2.94200 -1.10400 -32.72400 1.000 33.25000 422 LYS B O 1
ATOM 6691 N N . LYS B 1 423 ? 2.49500 0.11400 -30.88300 1.000 30.20000 423 LYS B N 1
ATOM 6692 C CA . LYS B 1 423 ? 1.07200 0.18300 -31.19800 1.000 29.46000 423 LYS B CA 1
ATOM 6693 C C . LYS B 1 423 ? 0.82800 0.96700 -32.48200 1.000 31.36000 423 LYS B C 1
ATOM 6694 O O . LYS B 1 423 ? -0.06400 0.62700 -33.26400 1.000 25.31000 423 LYS B O 1
ATOM 6700 N N . ALA B 1 424 ? 1.61000 2.01800 -32.72000 1.000 24.39000 424 ALA B N 1
ATOM 6701 C CA . ALA B 1 424 ? 1.47000 2.76700 -33.96700 1.000 31.34000 424 ALA B CA 1
ATOM 6702 C C . ALA B 1 424 ? 1.88300 1.92300 -35.16800 1.000 29.20000 424 ALA B C 1
ATOM 6703 O O . ALA B 1 424 ? 1.23700 1.96800 -36.22300 1.000 25.60000 424 ALA B O 1
ATOM 6705 N N . ARG B 1 425 ? 2.96600 1.15200 -35.03000 1.000 27.08000 425 ARG B N 1
ATOM 6706 C CA . ARG B 1 425 ? 3.37100 0.24800 -36.10000 1.000 30.88000 425 ARG B CA 1
ATOM 6707 C C . ARG B 1 425 ? 2.29700 -0.80100 -36.35500 1.000 24.88000 425 ARG B C 1
ATOM 6708 O O . ARG B 1 425 ? 1.97000 -1.10500 -37.50900 1.000 26.05000 425 ARG B O 1
ATOM 6716 N N . GLU B 1 426 ? 1.71400 -1.33700 -35.28200 1.000 23.52000 426 GLU B N 1
ATOM 6717 C CA . GLU B 1 426 ? 0.68300 -2.36100 -35.41900 1.000 26.78000 426 GLU B CA 1
ATOM 6718 C C . GLU B 1 426 ? -0.58400 -1.80800 -36.06200 1.000 23.66000 426 GLU B C 1
ATOM 6719 O O . GLU B 1 426 ? -1.21900 -2.49400 -36.86900 1.000 26.53000 426 GLU B O 1
ATOM 6725 N N . MET B 1 427 ? -0.98000 -0.58400 -35.71000 1.000 27.53000 427 MET B N 1
ATOM 6726 C CA . MET B 1 427 ? -2.12200 0.03600 -36.38300 1.000 22.40000 427 MET B CA 1
ATOM 6727 C C . MET B 1 427 ? -1.85400 0.20400 -37.87400 1.000 23.41000 427 MET B C 1
ATOM 6728 O O . MET B 1 427 ? -2.73800 -0.03000 -38.70700 1.000 25.08000 427 MET B O 1
ATOM 6733 N N . SER B 1 428 ? -0.64300 0.63300 -38.22200 1.000 22.37000 428 SER B N 1
ATOM 6734 C CA . SER B 1 428 ? -0.27200 0.79900 -39.62400 1.000 19.26000 428 SER B CA 1
ATOM 6735 C C . SER B 1 428 ? -0.39100 -0.50900 -40.40100 1.000 24.00000 428 SER B C 1
ATOM 6736 O O . SER B 1 428 ? -0.88500 -0.52000 -41.53500 1.000 24.76000 428 SER B O 1
ATOM 6739 N N . GLU B 1 429 ? 0.05000 -1.63100 -39.81700 1.000 23.05000 429 GLU B N 1
ATOM 6740 C CA . GLU B 1 429 ? -0.06100 -2.89000 -40.55500 1.000 24.50000 429 GLU B CA 1
ATOM 6741 C C . GLU B 1 429 ? -1.51700 -3.30900 -40.69800 1.000 27.03000 429 GLU B C 1
ATOM 6742 O O . GLU B 1 429 ? -1.91500 -3.79900 -41.76000 1.000 28.79000 429 GLU B O 1
ATOM 6748 N N . ILE B 1 430 ? -2.33600 -3.08500 -39.66400 1.000 26.42000 430 ILE B N 1
ATOM 6749 C CA . ILE B 1 430 ? -3.77600 -3.29700 -39.80900 1.000 24.87000 430 ILE B CA 1
ATOM 6750 C C . ILE B 1 430 ? -4.31400 -2.47800 -40.97500 1.000 30.48000 430 ILE B C 1
ATOM 6751 O O . ILE B 1 430 ? -5.04100 -2.99000 -41.83200 1.000 25.92000 430 ILE B O 1
ATOM 6756 N N . LEU B 1 431 ? -3.95300 -1.19200 -41.03000 1.000 24.29000 431 LEU B N 1
ATOM 6757 C CA . LEU B 1 431 ? -4.54900 -0.31900 -42.03700 1.000 26.31000 431 LEU B CA 1
ATOM 6758 C C . LEU B 1 431 ? -4.05700 -0.66000 -43.43600 1.000 24.09000 431 LEU B C 1
ATOM 6759 O O . LEU B 1 431 ? -4.83000 -0.59400 -44.40200 1.000 26.16000 431 LEU B O 1
ATOM 6764 N N . ARG B 1 432 ? -2.77900 -1.02500 -43.56700 1.000 22.18000 432 ARG B N 1
ATOM 6765 C CA . ARG B 1 432 ? -2.24800 -1.39600 -44.87200 1.000 29.06000 432 ARG B CA 1
ATOM 6766 C C . ARG B 1 432 ? -2.81800 -2.71900 -45.35900 1.000 29.79000 432 ARG B C 1
ATOM 6767 O O . ARG B 1 432 ? -2.79000 -2.98600 -46.56500 1.000 31.77000 432 ARG B O 1
ATOM 6775 N N . SER B 1 433 ? -3.33400 -3.54900 -44.45000 1.000 29.29000 433 SER B N 1
ATOM 6776 C CA . SER B 1 433 ? -3.94200 -4.80700 -44.85300 1.000 29.23000 433 SER B CA 1
ATOM 6777 C C . SER B 1 433 ? -5.29400 -4.60500 -45.52000 1.000 30.48000 433 SER B C 1
ATOM 6778 O O . SER B 1 433 ? -5.77000 -5.51700 -46.20300 1.000 32.62000 433 SER B O 1
ATOM 6781 N N . LYS B 1 434 ? -5.91900 -3.44600 -45.33600 1.000 32.23000 434 LYS B N 1
ATOM 6782 C CA . LYS B 1 434 ? -7.22500 -3.19400 -45.92900 1.000 36.21000 434 LYS B CA 1
ATOM 6783 C C . LYS B 1 434 ? -7.10100 -2.98600 -47.43200 1.000 49.87000 434 LYS B C 1
ATOM 6784 O O . LYS B 1 434 ? -6.09600 -2.47300 -47.93500 1.000 49.90000 434 LYS B O 1
ATOM 6790 N N . GLY B 1 435 ? -8.14200 -3.38400 -48.15000 1.000 50.16000 435 GLY B N 1
ATOM 6791 C CA . GLY B 1 435 ? -8.19500 -3.15800 -49.57700 1.000 40.04000 435 GLY B CA 1
ATOM 6792 C C . GLY B 1 435 ? -9.49500 -2.49500 -49.97700 1.000 37.83000 435 GLY B C 1
ATOM 6793 O O . GLY B 1 435 ? -10.12000 -1.80000 -49.17000 1.000 32.02000 435 GLY B O 1
ATOM 6794 N N . GLU B 1 436 ? -9.92100 -2.71300 -51.21900 1.000 31.63000 436 GLU B N 1
ATOM 6795 C CA . GLU B 1 436 ? -11.12700 -2.04200 -51.67900 1.000 40.68000 436 GLU B CA 1
ATOM 6796 C C . GLU B 1 436 ? -12.39200 -2.61600 -51.05800 1.000 39.42000 436 GLU B C 1
ATOM 6797 O O . GLU B 1 436 ? -13.45300 -1.99900 -51.19100 1.000 28.24000 436 GLU B O 1
ATOM 6803 N N . GLU B 1 437 ? -12.29900 -3.74000 -50.33800 1.000 26.87000 437 GLU B N 1
ATOM 6804 C CA . GLU B 1 437 ? -13.44000 -4.21800 -49.56500 1.000 33.95000 437 GLU B CA 1
ATOM 6805 C C . GLU B 1 437 ? -13.86500 -3.22400 -48.48900 1.000 32.51000 437 GLU B C 1
ATOM 6806 O O . GLU B 1 437 ? -14.99500 -3.30800 -47.99500 1.000 27.81000 437 GLU B O 1
ATOM 6812 N N . LYS B 1 438 ? -12.99500 -2.28400 -48.11000 1.000 26.99000 438 LYS B N 1
ATOM 6813 C CA . LYS B 1 438 ? -13.40200 -1.27100 -47.15000 1.000 22.56000 438 LYS B CA 1
ATOM 6814 C C . LYS B 1 438 ? -14.54900 -0.41100 -47.67200 1.000 24.70000 438 LYS B C 1
ATOM 6815 O O . LYS B 1 438 ? -15.19700 0.27800 -46.88000 1.000 25.35000 438 LYS B O 1
ATOM 6821 N N . PHE B 1 439 ? -14.82900 -0.44600 -48.97600 1.000 23.16000 439 PHE B N 1
ATOM 6822 C CA . PHE B 1 439 ? -15.90500 0.34100 -49.55800 1.000 20.88000 439 PHE B CA 1
ATOM 6823 C C . PHE B 1 439 ? -17.14200 -0.48600 -49.87400 1.000 23.33000 439 PHE B C 1
ATOM 6824 O O . PHE B 1 439 ? -18.14300 0.07700 -50.32100 1.000 19.99000 439 PHE B O 1
ATOM 6832 N N . ASP B 1 440 ? -17.10900 -1.79300 -49.60300 1.000 21.51000 440 ASP B N 1
ATOM 6833 C CA . ASP B 1 440 ? -18.22300 -2.66500 -49.98100 1.000 24.64000 440 ASP B CA 1
ATOM 6834 C C . ASP B 1 440 ? -19.52300 -2.25000 -49.31100 1.000 21.96000 440 ASP B C 1
ATOM 6835 O O . ASP B 1 440 ? -20.58700 -2.24600 -49.94600 1.000 21.33000 440 ASP B O 1
ATOM 6840 N N . GLU B 1 441 ? -19.46900 -1.92800 -48.02000 1.000 19.22000 441 GLU B N 1
ATOM 6841 C CA . GLU B 1 441 ? -20.71900 -1.62600 -47.32500 1.000 17.21000 441 GLU B CA 1
ATOM 6842 C C . GLU B 1 441 ? -21.34900 -0.33700 -47.84100 1.000 21.18000 441 GLU B C 1
ATOM 6843 O O . GLU B 1 441 ? -22.57000 -0.27300 -48.03000 1.000 20.08000 441 GLU B O 1
ATOM 6849 N N . MET B 1 442 ? -20.54000 0.70500 -48.07200 1.000 19.29000 442 MET B N 1
ATOM 6850 C CA . MET B 1 442 ? -21.07600 1.94000 -48.64600 1.000 19.05000 442 MET B CA 1
ATOM 6851 C C . MET B 1 442 ? -21.73300 1.67000 -49.99400 1.000 18.47000 442 MET B C 1
ATOM 6852 O O . MET B 1 442 ? -22.83500 2.15400 -50.27000 1.000 19.11000 442 MET B O 1
ATOM 6857 N N . VAL B 1 443 ? -21.06900 0.88400 -50.84400 1.000 19.15000 443 VAL B N 1
ATOM 6858 C CA . VAL B 1 443 ? -21.60800 0.64200 -52.18000 1.000 16.93000 443 VAL B CA 1
ATOM 6859 C C . VAL B 1 443 ? -22.90800 -0.14300 -52.08400 1.000 18.33000 443 VAL B C 1
ATOM 6860 O O . VAL B 1 443 ? -23.87400 0.13900 -52.80000 1.000 18.48000 443 VAL B O 1
ATOM 6864 N N . ALA B 1 444 ? -22.97400 -1.10100 -51.16000 1.000 17.68000 444 ALA B N 1
ATOM 6865 C CA . ALA B 1 444 ? -24.21700 -1.84400 -50.98000 1.000 17.91000 444 ALA B CA 1
ATOM 6866 C C . ALA B 1 444 ? -25.34000 -0.94000 -50.50700 1.000 17.04000 444 ALA B C 1
ATOM 6867 O O . ALA B 1 444 ? -26.47400 -1.05900 -50.97500 1.000 18.80000 444 ALA B O 1
ATOM 6869 N N . GLU B 1 445 ? -25.05000 -0.02700 -49.57300 1.000 16.54000 445 GLU B N 1
ATOM 6870 C CA . GLU B 1 445 ? -26.09500 0.87300 -49.10300 1.000 17.63000 445 GLU B CA 1
ATOM 6871 C C . GLU B 1 445 ? -26.53100 1.84900 -50.19200 1.000 17.46000 445 GLU B C 1
ATOM 6872 O O . GLU B 1 445 ? -27.71900 2.17800 -50.28700 1.000 20.23000 445 GLU B O 1
ATOM 6878 N N . ILE B 1 446 ? -25.58800 2.35500 -50.99200 1.000 17.60000 446 ILE B N 1
ATOM 6879 C CA . ILE B 1 446 ? -25.96200 3.21500 -52.10700 1.000 16.35000 446 ILE B CA 1
ATOM 6880 C C . ILE B 1 446 ? -26.84800 2.45500 -53.07400 1.000 19.87000 446 ILE B C 1
ATOM 6881 O O . ILE B 1 446 ? -27.89100 2.96000 -53.51500 1.000 18.80000 446 ILE B O 1
ATOM 6886 N N . SER B 1 447 ? -26.47600 1.20700 -53.37400 1.000 19.77000 447 SER B N 1
ATOM 6887 C CA . SER B 1 447 ? -27.27100 0.38600 -54.28200 1.000 18.88000 447 SER B CA 1
ATOM 6888 C C . SER B 1 447 ? -28.69500 0.21100 -53.77100 1.000 18.72000 447 SER B C 1
ATOM 6889 O O . SER B 1 447 ? -29.66200 0.37700 -54.52200 1.000 18.94000 447 SER B O 1
ATOM 6892 N N . LEU B 1 448 ? -28.84200 -0.12400 -52.49200 1.000 16.90000 448 LEU B N 1
ATOM 6893 C CA . LEU B 1 448 ? -30.16900 -0.32700 -51.92600 1.000 16.47000 448 LEU B CA 1
ATOM 6894 C C . LEU B 1 448 ? -30.99300 0.95700 -51.96000 1.000 16.13000 448 LEU B C 1
ATOM 6895 O O . LEU B 1 448 ? -32.17800 0.94200 -52.33600 1.000 18.83000 448 LEU B O 1
ATOM 6900 N N . LEU B 1 449 ? -30.37100 2.09000 -51.60800 1.000 16.50000 449 LEU B N 1
ATOM 6901 C CA . LEU B 1 449 ? -31.09200 3.36000 -51.58300 1.000 18.94000 449 LEU B CA 1
ATOM 6902 C C . LEU B 1 449 ? -31.62100 3.71500 -52.96700 1.000 19.19000 449 LEU B C 1
ATOM 6903 O O . LEU B 1 449 ? -32.78300 4.12200 -53.11800 1.000 20.30000 449 LEU B O 1
ATOM 6908 N N . LEU B 1 450 ? -30.79800 3.52600 -53.99700 1.000 20.13000 450 LEU B N 1
ATOM 6909 C CA . LEU B 1 450 ? -31.22600 3.88300 -55.34300 1.000 19.56000 450 LEU B CA 1
ATOM 6910 C C . LEU B 1 450 ? -32.25700 2.90500 -55.88800 1.000 24.26000 450 LEU B C 1
ATOM 6911 O O . LEU B 1 450 ? -33.13400 3.30500 -56.66000 1.000 26.50000 450 LEU B O 1
ATOM 6916 N N . LYS B 1 451 ? -32.18700 1.63100 -55.49100 1.000 20.33000 451 LYS B N 1
ATOM 6917 C CA . LYS B 1 451 ? -33.22100 0.68100 -55.91300 1.000 21.06000 451 LYS B CA 1
ATOM 6918 C C . LYS B 1 451 ? -34.56300 1.00000 -55.26600 1.000 23.47000 451 LYS B C 1
ATOM 6919 O O . LYS B 1 451 ? -35.62100 0.82500 -55.89000 1.000 25.28000 451 LYS B O 1
ATOM 6925 N N . ILE B 1 452 ? -34.54700 1.45300 -54.01500 1.000 19.13000 452 ILE B N 1
ATOM 6926 C CA . ILE B 1 452 ? -35.77600 1.89500 -53.37100 1.000 19.95000 452 ILE B CA 1
ATOM 6927 C C . ILE B 1 452 ? -36.29700 3.15500 -54.04800 1.000 26.47000 452 ILE B C 1
ATOM 6928 O O . ILE B 1 452 ? -37.50000 3.29800 -54.30000 1.000 25.56000 452 ILE B O 1
ATOM 6933 N N . GLU B 1 453 ? -35.40100 4.09300 -54.35300 1.000 22.74000 453 GLU B N 1
ATOM 6934 C CA . GLU B 1 453 ? -35.86900 5.33900 -54.94700 1.000 29.99000 453 GLU B CA 1
ATOM 6935 C C . GLU B 1 453 ? -36.41500 5.12700 -56.35300 1.000 33.09000 453 GLU B C 1
ATOM 6936 O O . GLU B 1 453 ? -37.33900 5.83600 -56.76500 1.000 34.78000 453 GLU B O 1
ATOM 6942 N N . HIS B 1 454 ? -35.87500 4.15800 -57.09400 1.000 31.69000 454 HIS B N 1
ATOM 6943 C CA . HIS B 1 454 ? -36.43900 3.84500 -58.40300 1.000 40.01000 454 HIS B CA 1
ATOM 6944 C C . HIS B 1 454 ? -37.91300 3.46800 -58.29400 1.000 43.29000 454 HIS B C 1
ATOM 6945 O O . HIS B 1 454 ? -38.73500 3.92100 -59.10000 1.000 39.68000 454 HIS B O 1
ATOM 6952 N N . HIS B 1 455 ? -38.26800 2.64000 -57.30700 1.000 28.98000 455 HIS B N 1
ATOM 6953 C CA . HIS B 1 455 ? -39.66400 2.25200 -57.14800 1.000 35.22000 455 HIS B CA 1
ATOM 6954 C C . HIS B 1 455 ? -40.54600 3.46700 -56.88000 1.000 41.28000 455 HIS B C 1
ATOM 6955 O O . HIS B 1 455 ? -41.62100 3.61000 -57.47700 1.000 42.48000 455 HIS B O 1
ATOM 6962 N N . HIS B 1 456 ? -40.10100 4.36800 -56.00200 1.000 36.47000 456 HIS B N 1
ATOM 6963 C CA . HIS B 1 456 ? -40.96800 5.46300 -55.58400 1.000 51.37000 456 HIS B CA 1
ATOM 6964 C C . HIS B 1 456 ? -41.13300 6.49600 -56.69000 1.000 62.88000 456 HIS B C 1
ATOM 6965 O O . HIS B 1 456 ? -42.23900 7.00600 -56.90600 1.000 72.60000 456 HIS B O 1
ATOM 6972 N N . HIS B 1 457 ? -40.06400 6.80000 -57.41800 1.000 47.61000 457 HIS B N 1
ATOM 6973 C CA . HIS B 1 457 ? -40.20800 7.62500 -58.61200 1.000 67.13000 457 HIS B CA 1
ATOM 6974 C C . HIS B 1 457 ? -39.09100 7.33700 -59.61000 1.000 56.38000 457 HIS B C 1
ATOM 6975 O O . HIS B 1 457 ? -38.36300 8.24000 -60.02500 1.000 76.06000 457 HIS B O 1
#

Secondary structure (DSSP, 8-state):
-EEEEEE--SSHHHHHHHHHHHHHHHTTTEEEEEEE-HHHHHHHGGGS-GGGTTTEEEEE-----BTTB-GGG-SSTT--GGGHHHHHHHHHTTHHHHHHHHHHH--SEEEE-TT-THHHHHHHHTT--EEEEESS-HHHHHHHHHHHH-TTSPPTT------HHHHH--HHHHHHHHHHHHHHHHSSSEEEES--HHHHHHHHHHHHHHHTSEEEE----------HHHHHHHHHHTTSPTT-EEEEE--SS----HHHHHHHHHHHHHHT-EEEEEE---TT--S--HHHHSPTTHHHHHGGGEEEEES---HHHHHHSTTEEEEEE---HHHHHHHHHTTPPEEE---STTHHHHHHHHHHHTSEEE-PPPTTS---HHHHHHHHIIIIIS---HHHHHHHHHHHHHHHH--GGGGHHHHHHHHHHHHHHHHHH-/--EEEEE--SSHHHHHHHHHHHHHHHHTT-EEEEEE-HHHHHHHGGGS-GGGTTTEEEEE-----BTTB-GGG-SSTT--GGGHHHHHHHHHTTHHHHHHHHHHH--SEEEE-TT-THHHHHHHHTT--EEEEE-S-SHHHHHHHHHHH-TTSPPSS------HHHHH--HHHHHHHHHHHHHHHSSSEEEES--HHHHHHHHHHHHHHHTSEEEE---------TTS--HHHHHHHHHHTTSPTT-EEEEE--SS----HHHHHHHHHHHHHHT-EEEEEE---TT--S--HHHHS-TTHHHHHGGGEEEEES---HHHHHHSTTEEEEEE---HHHHHHHHHTT--EEE---STTHHHHHHHHHHHTSEEEPPPPTTS---HHHHHHHHIIIIIS---HHHHHHHHHHHHHHHH--GGGGHHHHHHHHHHHHHHHHH-

Sequence (878 aa):
TTTILMLPWLGYGHLSSAFLELAKSLSRRNFHIYFCSTSVNLDAIKPKLPSSFSDSIQFVELHLPSSPEFPPHLHTTNGLPPTLMPALHQAFSMAAQHFESILQTLAPHLLIYDSLQPWAPRVASSLKIPAINFNTTGVFVISQGLHPIHYPHSKFPFSEFVLHNHWKAMTERTRKRGEAFLYCLHASCSVILINSFRELEGKYMDYLSVLLNKKVVPVGPLVYEPEDEGYSSIKNWLDKKEPSSTVFVSFGSEYFPSKEEMEEIAHGLEASEVNFIWVVRFPQGDNTSGIEDALPKGFLERAGERGMVVKGWAPQAKILKHWSTGGFVSHCGWNSVMESMMFGVPIIGVPMHVDQPFNAGLVEEAGVGVEAKRDPDGKIQRDEVAKLIKEVVVEKTREDVRKKARREMSEILRSKGEEKFDEMVAEISLLLKIEHHHHHTTTILMLPWLGYGHLSSAFLELAKSLSRRNFHIYFCSTSVNLDAIKPKLPSSFSDSIQFVELHLPSSPEFPPHLHTTNGLPPTLMPALHQAFSMAAQHFESILQTLAPHLLIYDSLQPWAPRVASSLKIPAINFNTTTGVFVISQGLHPIHYPHSKFPFSEFVLHNHWKAMERTRKRGEAFLYCLHASCSVILINSFRELEGKYMDYLSVLLNKKVVPVGPLVYEPNQDGEDEGYSSSIKNWLDKKEPSSTVFVSFGSEYFPSKEEMEEIAHGLEASEVNFIWVVRFPQGDNTSGIEDALPKGFLERAGERGMVVKGWAPQAKILKHWSTGGFVSHCGWNSVMESMMFGVPIIGVPMHVDQPFNAGLVEEAGVGVEAKRDPDGKIQRDEVAKLIKEVVVEKTREDVRKKAREMSEILRSKGEEKFDEMVAEISLLLKIEHHHH

Radius of gyration: 32.07 Å; Cα contacts (8 Å, |Δi|>4): 1567; chains: 2; bounding box: 66×86×85 Å

Foldseek 3Di:
DAEEEEAFQQEQLRLQLSVLVQVLVVVVVYAYEYEEAPLNCVVCVVLDDPVCVRRYHYDHQDFDADPVRHRNQLHLQLADVVCVVVNLVRVQVSLVVVLVVCVVVVGQEYEYEQSHLSNLVSCVVVLRAYAYEYAFALQLVLVLLVCVPVVPDDDPDAPDDDAVLFVPVPVVVVVSSVSSVSSLQSHPQEYEYADDCVQQVVSQVSVCVSNVHHYAYLDDRARDDVPDQCPVVVVLLVPADFLQEEEEEAGRRDADQLQQQALLLLLCLLLLTAYEYEHEHHPPPPPDDPCVSHPHCSCVSNDSRYHYDYDDHPVLVVLLDRRHAAYAYLQGPNSVSSNLQSLHAYAHDHDHDCSVSSQSSSVVLLLYHYQDADNVRGGHSVSSNVRCNCRGVVNVSVSNSVSSVVSNVVRVPDDSVSCVVVVVVVVVSSVVSVVVVD/DAEEEEAFDQELLRLQLVVLVQVLVVVVVYAYEYEDAPLSCVVCVVLDDCVCVRRYHYDHQDFDADPVRHRNQLGLFLADVVCVVVNLVRVQRSLVVVLVVCVVVVGQEYEYEQSHLSNLVSCVVVLRAYAYEYAFALQLVLVLLVCVVPVPDDDPDDPDDDAPLFVVPVVVVVRSVSSVSNLLSHPQEYEYADDCVQQVVSQVSVCVSNVHHYAYLDDRARDDDLPPDDVQVVVVCVLLVPADFLQEEEEDAGRRDADDLQQQALLLLLCLLLLTQYEYEHEHHPVDPDDDPCVSHPHCSDVSNDSSYDYHYDDHPLLSVLLDRRHNAYAYLQGPNSVRSQLQNLHEYAHDHDHDCSVVSQSSSVVLLLYHYQDADNVGGGHSNSSNVRCNCRGVVVVSVSNSVSSVVSNVVRVPDDSVSCVVVVVVVVVSSVVSVVVD

Nearest PDB structures (foldseek):
  8hjo-assembly1_A  TM=1.002E+00  e=1.114E-84  Siraitia grosvenorii
  8hjh-assembly1_A  TM=9.940E-01  e=4.765E-79  Siraitia grosvenorii
  8j66-assembly1_A  TM=9.912E-01  e=4.273E-79  Siraitia grosvenorii
  8hjh-assembly2_B  TM=9.936E-01  e=1.580E-78  Siraitia grosvenorii
  8hjk-assembly1_A  TM=9.908E-01  e=1.417E-78  Siraitia grosvenorii

B-factor: mean 31.03, std 13.85, range [12.86, 105.09]

Solvent-accessible surface area: 37230 Å² total; per-residue (Å²): 131,42,18,0,0,0,0,0,5,0,0,41,20,35,1,11,1,0,0,24,0,0,14,1,0,12,119,84,125,19,38,0,25,0,0,0,4,38,40,4,12,85,42,0,94,108,18,26,70,97,93,24,83,112,21,4,78,58,21,70,2,109,10,56,68,52,133,156,22,30,68,105,19,4,8,0,30,2,4,31,88,126,45,45,50,40,0,23,106,6,1,42,95,2,16,126,59,0,64,47,14,1,106,114,46,64,5,88,0,0,0,0,2,3,39,0,18,28,0,6,122,18,0,81,77,48,169,16,14,4,0,0,0,2,7,24,1,0,2,27,7,0,31,49,4,10,63,104,86,108,89,177,65,174,17,38,94,11,154,47,114,30,47,109,60,23,130,94,137,151,120,148,98,162,87,87,35,86,1,55,35,61,0,3,88,33,2,38,64,2,0,0,0,0,0,9,111,62,15,0,13,55,0,1,78,29,0,32,113,16,12,142,42,81,3,0,16,0,6,4,10,21,48,63,82,225,58,90,53,25,48,72,8,90,89,33,0,52,171,23,129,85,29,22,1,0,3,0,8,9,19,13,68,44,38,26,44,84,97,28,9,52,26,0,0,49,0,0,45,71,6,123,2,23,0,0,1,14,4,48,38,34,83,77,46,136,127,40,30,33,88,80,19,9,13,196,18,2,62,138,123,4,41,120,55,12,38,26,26,106,25,119,9,34,36,9,57,1,3,100,18,132,0,11,0,0,1,0,1,17,0,12,10,33,10,1,0,25,0,3,13,27,14,7,2,1,0,0,0,2,4,39,100,27,10,2,33,2,0,5,3,4,64,77,26,20,2,3,4,16,3,89,18,33,126,125,4,99,7,60,91,111,37,0,12,107,13,0,65,33,0,1,65,102,58,76,64,49,32,4,19,52,83,0,111,73,16,18,120,64,2,114,88,70,30,77,98,42,9,71,59,0,25,63,33,1,40,99,9,32,147,74,53,114,132,109,74,165,150,36,23,0,0,0,0,0,9,0,0,38,19,39,0,10,2,0,0,23,0,0,16,1,0,13,112,85,116,21,36,0,33,0,0,0,3,34,35,2,16,104,41,0,130,111,17,22,71,100,100,30,69,129,27,5,82,50,26,76,2,104,13,54,69,57,131,162,22,26,63,108,21,4,7,1,26,2,6,31,88,125,45,47,93,38,0,36,107,6,2,48,106,1,24,147,52,0,59,50,16,1,102,114,56,64,4,85,0,0,0,0,2,2,37,0,19,25,0,7,120,20,0,69,66,48,130,14,14,4,1,0,0,3,11,21,2,0,3,27,8,0,31,47,2,11,68,107,84,103,91,181,62,153,21,36,57,6,113,50,120,33,45,102,54,25,123,95,133,115,76,106,63,66,92,30,138,21,51,32,81,0,0,94,34,6,41,64,2,0,1,0,0,0,8,115,90,12,0,6,80,0,2,72,32,0,26,107,12,13,139,32,101,3,0,22,0,6,3,10,19,49,65,28,106,48,129,19,174,50,152,44,8,47,70,10,81,98,32,0,53,182,31,128,88,34,22,2,0,2,0,9,8,20,14,72,46,39,26,43,143,104,27,13,60,35,0,0,54,0,0,43,66,1,102,2,23,0,0,0,14,2,49,43,39,84,64,52,134,130,25,21,28,109,104,24,9,26,163,35,2,61,144,108,4,40,130,67,12,38,16,24,118,26,120,9,29,35,11,13,1,4,72,11,126,0,12,0,0,0,0,1,16,0,13,9,31,10,1,0,27,0,2,11,28,22,8,2,0,0,1,3,2,5,50,102,35,10,3,34,3,1,7,2,4,67,68,22,20,1,2,7,17,7,96,20,28,122,117,6,124,9,58,88,109,34,0,13,89,12,0,61,53,0,1,58,99,63,90,42,68,18,1,23,23,59,0,130,52,10,17,111,54,3,117,84,69,30,81,102,48,9,68,59,1,27,62,32,2,40,98,17,36,145,78,39,153,144,122,119

Organism: Siraitia grosvenorii (NCBI:txid190515)

InterPro domains:
  IPR002213 UDP-glucuronosyl/UDP-glucosyltransferase [PF00201] (286-437)
  IPR002213 UDP-glucuronosyl/UDP-glucosyltransferase [cd03784] (33-450)
  IPR035595 UDP-glycosyltransferase family, conserved site [PS00375] (353-396)
  IPR058980 Glycosyltransferase, N-terminal domain [PF26168] (31-258)